Protein AF-0000000077901972 (afdb_homodimer)

Secondary structure (DSSP, 8-state):
-TTPPP-HHHHHHHHHH-SSHHHHHHHHHHHHHHTTPEE--TTSPP---TT-EEEEEETTTEEEEEE--SSS--EEEEEEEE---SEEEEEEEEE--SSEEEEEEEEES---GGGGSSS-EEEEEEEEEE-SSSEEEEEE--SSB-BB-PPPPGGG-TTHHHHBPP-TTTTT--EEEETT--HHHHHHHHHTS-GGGEEEEEEEEEE-PPPEEESTTS-EEEETTHHHHHHHHHHHHHHHT----STTEEEEEEEES-GGGTS-STTSTTSSHHHHHHHHHHHHHT--HHHHHHHHHT-EEEEE--EEPPPSS-GGGS-TTS---TTS-EEEE--TTSSS---HHHHHHHHHHHHHHT--EEEE---TTSPPP--HHHHHHTT----EEEEE-EEESTTSSSEEEEHHHHHHHHHHHHHHHTS-EEEEETTEEEE--/-TTPPP-HHHHHHHHHH-SSHHHHHHHHHHHHHHTTPEE--TTSPP---TT-EEEEEETTTEEEEEE--SSS--EEEEEEEE---SEEEEEEEEE--SSEEEEEEEEES---GGGGSSS-EEEEEEEEEE-SSSEEEEEE--SSB-BB-PPPPGGG-TTHHHHBPP-TTTTT--EEEETT--HHHHHHHHHTS-GGGEEEEEEEEEE-PPPEEESTTS-EEEETTHHHHHHHHHHHHHHHT----STTEEEEEEEES-GGGTS-STTSTTSSHHHHHHHHHHHHTT--HHHHHHHHHT-EEEEE--EEPPPSS-GGGS-TTS---TTS-EEEE--TTSSS---HHHHHHHHHHHHHHT--EEEE---TTSPPP--HHHHHHTT----EEEEE-EEESTTSSSEEEEHHHHHHHHHHHHHHHTS-EEEEETTEEEE--

pLDDT: mean 95.07, std 5.36, range [49.97, 98.94]

Foldseek 3Di:
DAPDADDVVVLLVLQLQLQALLSNLVSLVVVQVVLPADEDEPPDDDDDAAQHKYKYDDPSRKIKIKTHFQDAAQAEEEEEAARHAKFWWFPAQADDDPWFTWTFTDTAFDFPQCLQAPAFKWKWFWFFFQDPVGTDIFTFTDLGRQKGQYADDCVVPVCPVPDDDDDCRPRRTITRGTPPDTRLCVRCVRRVHHSVRGPDITMTMAGNDGKDQDDPVSFKIKGFCVWPSLQLVLLSLLQSNFPSPPRNYMYMYIHAYRVSPPQPDCRGLLHCVVVSVLVSSCVSVVHDPVSVLSRQAQYEYEQEGADAAQDPVCNVQADPVFGHHFLQFKEFEDDPVPLFLDDPVNVVVLCVLLVVLVTGYGYGDGDPVDDDDHTSVVSNVVNGRHRYTYMYAHWPSGNRSMTMGGSNHSSSSSSSSNSSSHWRWGDPDPPDIDIRD/DAPDADDLVVLLVLQLQLQFLLSNLVSLVVVLVVLPADEDEPPDDDDDAAQHKYKYDDPSRKIKIKTHFNDAAQAEEEEEAARHAKFWWFPAQADDDPWFTWTFTDTAFDFPQCLQAPAFKWKWFWFFFQDPVGTDIFTFTDLDRQKHQYADDCVVPVCPVPDDDDDSRPRRTITRGTPPDTRLCVRCVRRVHHSVRGPDITMTMAGNDGKDQDDPVSFKIKGFCVWPSLQLVLLSLLQSNFPSPPRNYMYMYIHAYRVSPPQPDCRGLLHCVVVSVLVSSCVSVVDDPVSVLSRQAQYEYEQEGADAAQDPVCNVFADPVFGHHFLQFKEFEDDPVPLFLDDPVNVVVLCVLLVVLVTGYGYGDGDPVDDDDHTSVVSNVVNGRHRYTYMYAHWPSGNRSMTMGGSNHSSSSSSSSNSSSHWRWGDPDPPDIDIRD

Radius of gyration: 31.45 Å; Cα contacts (8 Å, |Δi|>4): 2232; chains: 2; bounding box: 67×102×66 Å

InterPro domains:
  IPR001948 Peptidase M18 [PF02127] (14-421)
  IPR001948 Peptidase M18 [PR00932] (76-92)
  IPR001948 Peptidase M18 [PR00932] (108-128)
  IPR001948 Peptidase M18 [PR00932] (143-160)
  IPR001948 Peptidase M18 [PR00932] (256-274)
  IPR001948 Peptidase M18 [PR00932] (299-315)
  IPR001948 Peptidase M18 [PR00932] (388-403)
  IPR001948 Peptidase M18 [PTHR28570] (7-422)
  IPR023358 Peptidase M18, domain 2 [G3DSA:2.30.250.10] (86-209)

Structure (mmCIF, N/CA/C/O backbone):
data_AF-0000000077901972-model_v1
#
loop_
_entity.id
_entity.type
_entity.pdbx_description
1 polymer 'M18 family aminopeptidase'
#
loop_
_atom_site.group_PDB
_atom_site.id
_atom_site.type_symbol
_atom_site.label_atom_id
_atom_site.label_alt_id
_atom_site.label_comp_id
_atom_site.label_asym_id
_atom_site.label_entity_id
_atom_site.label_seq_id
_atom_site.pdbx_PDB_ins_code
_atom_site.Cartn_x
_atom_site.Cartn_y
_atom_site.Cartn_z
_atom_site.occupancy
_atom_site.B_iso_or_equiv
_atom_site.auth_seq_id
_atom_site.auth_comp_id
_atom_site.auth_asym_id
_atom_site.auth_atom_id
_atom_site.pdbx_PDB_model_num
ATOM 1 N N . MET A 1 1 ? -3.998 32.781 -6.152 1 49.97 1 MET A N 1
ATOM 2 C CA . MET A 1 1 ? -4.93 31.891 -5.484 1 49.97 1 MET A CA 1
ATOM 3 C C . MET A 1 1 ? -6.074 32.656 -4.844 1 49.97 1 MET A C 1
ATOM 5 O O . MET A 1 1 ? -6.977 32.062 -4.246 1 49.97 1 MET A O 1
ATOM 9 N N . LYS A 1 2 ? -5.918 34 -4.82 1 62.91 2 LYS A N 1
ATOM 10 C CA . LYS A 1 2 ? -7.016 34.781 -4.301 1 62.91 2 LYS A CA 1
ATOM 11 C C . LYS A 1 2 ? -8.273 34.625 -5.141 1 62.91 2 LYS A C 1
ATOM 13 O O . LYS A 1 2 ? -8.203 34.531 -6.367 1 62.91 2 LYS A O 1
ATOM 18 N N . ASN A 1 3 ? -9.344 34.344 -4.488 1 68 3 ASN A N 1
ATOM 19 C CA . ASN A 1 3 ? -10.703 34.156 -4.996 1 68 3 ASN A CA 1
ATOM 20 C C . ASN A 1 3 ? -10.836 32.844 -5.766 1 68 3 ASN A C 1
ATOM 22 O O . ASN A 1 3 ? -11.742 32.688 -6.586 1 68 3 ASN A O 1
ATOM 26 N N . ALA A 1 4 ? -9.82 31.984 -5.598 1 76 4 ALA A N 1
ATOM 27 C CA . ALA A 1 4 ? -9.945 30.719 -6.297 1 76 4 ALA A CA 1
ATOM 28 C C . ALA A 1 4 ? -10.719 29.703 -5.461 1 76 4 ALA A C 1
ATOM 30 O O . ALA A 1 4 ? -10.711 29.766 -4.23 1 76 4 ALA A O 1
ATOM 31 N N . ALA A 1 5 ? -11.5 28.891 -6.129 1 90.94 5 ALA A N 1
ATOM 32 C CA . ALA A 1 5 ? -12.203 27.797 -5.457 1 90.94 5 ALA A CA 1
ATOM 33 C C . ALA A 1 5 ? -11.219 26.734 -4.98 1 90.94 5 ALA A C 1
ATOM 35 O O . ALA A 1 5 ? -10.234 26.438 -5.668 1 90.94 5 ALA A O 1
ATOM 36 N N . PHE A 1 6 ? -11.391 26.328 -3.715 1 96.38 6 PHE A N 1
ATOM 37 C CA . PHE A 1 6 ? -10.57 25.25 -3.176 1 96.38 6 PHE A CA 1
ATOM 38 C C . PHE A 1 6 ? -10.656 24 -4.051 1 96.38 6 PHE A C 1
ATOM 40 O O . PHE A 1 6 ? -11.742 23.641 -4.516 1 96.38 6 PHE A O 1
ATOM 47 N N . SER A 1 7 ? -9.516 23.406 -4.305 1 97.25 7 SER A N 1
ATOM 48 C CA . SER A 1 7 ? -9.445 22.188 -5.113 1 97.25 7 SER A CA 1
ATOM 49 C C . SER A 1 7 ? -8.781 21.047 -4.34 1 97.25 7 SER A C 1
ATOM 51 O O . SER A 1 7 ? -7.629 21.172 -3.912 1 97.25 7 SER A O 1
ATOM 53 N N . ILE A 1 8 ? -9.508 19.922 -4.219 1 97.94 8 ILE A N 1
ATOM 54 C CA . ILE A 1 8 ? -8.961 18.75 -3.539 1 97.94 8 ILE A CA 1
ATOM 55 C C . ILE A 1 8 ? -7.75 18.234 -4.312 1 97.94 8 ILE A C 1
ATOM 57 O O . ILE A 1 8 ? -6.809 17.703 -3.717 1 97.94 8 ILE A O 1
ATOM 61 N N . GLU A 1 9 ? -7.719 18.438 -5.586 1 97.88 9 GLU A N 1
ATOM 62 C CA . GLU A 1 9 ? -6.613 17.984 -6.434 1 97.88 9 GLU A CA 1
ATOM 63 C C . GLU A 1 9 ? -5.328 18.75 -6.105 1 97.88 9 GLU A C 1
ATOM 65 O O . GLU A 1 9 ? -4.234 18.188 -6.195 1 97.88 9 GLU A O 1
ATOM 70 N N . GLU A 1 10 ? -5.48 20 -5.758 1 98.25 10 GLU A N 1
ATOM 71 C CA . GLU A 1 10 ? -4.301 20.766 -5.371 1 98.25 10 GLU A CA 1
ATOM 72 C C . GLU A 1 10 ? -3.754 20.297 -4.027 1 98.25 10 GLU A C 1
ATOM 74 O O . GLU A 1 10 ? -2.543 20.328 -3.801 1 98.25 10 GLU A O 1
ATOM 79 N N . LEU A 1 11 ? -4.645 19.953 -3.127 1 98.69 11 LEU A N 1
ATOM 80 C CA . LEU A 1 11 ? -4.188 19.297 -1.899 1 98.69 11 LEU A CA 1
ATOM 81 C C . LEU A 1 11 ? -3.42 18.016 -2.211 1 98.69 11 LEU A C 1
ATOM 83 O O . LEU A 1 11 ? -2.367 17.766 -1.623 1 98.69 11 LEU A O 1
ATOM 87 N N . PHE A 1 12 ? -3.943 17.203 -3.16 1 98.81 12 PHE A N 1
ATOM 88 C CA . PHE A 1 12 ? -3.268 15.969 -3.551 1 98.81 12 PHE A CA 1
ATOM 89 C C . PHE A 1 12 ? -1.864 16.266 -4.066 1 98.81 12 PHE A C 1
ATOM 91 O O . PHE A 1 12 ? -0.913 15.555 -3.725 1 98.81 12 PHE A O 1
ATOM 98 N N . ARG A 1 13 ? -1.773 17.297 -4.863 1 98.56 13 ARG A N 1
ATOM 99 C CA . ARG A 1 13 ? -0.466 17.672 -5.391 1 98.56 13 ARG A CA 1
ATOM 100 C C . ARG A 1 13 ? 0.494 18.031 -4.262 1 98.56 13 ARG A C 1
ATOM 102 O O . ARG A 1 13 ? 1.675 17.688 -4.305 1 98.56 13 ARG A O 1
ATOM 109 N N . PHE A 1 14 ? 0.046 18.766 -3.291 1 98.81 14 PHE A N 1
ATOM 110 C CA . PHE A 1 14 ? 0.865 19.156 -2.146 1 98.81 14 PHE A CA 1
ATOM 111 C C . PHE A 1 14 ? 1.291 17.922 -1.35 1 98.81 14 PHE A C 1
ATOM 113 O O . PHE A 1 14 ? 2.451 17.812 -0.946 1 98.81 14 PHE A O 1
ATOM 120 N N . LEU A 1 15 ? 0.346 17 -1.107 1 98.81 15 LEU A N 1
ATOM 121 C CA . LEU A 1 15 ? 0.631 15.75 -0.397 1 98.81 15 LEU A CA 1
ATOM 122 C C . LEU A 1 15 ? 1.659 14.922 -1.152 1 98.81 15 LEU A C 1
ATOM 124 O O . LEU A 1 15 ? 2.58 14.359 -0.548 1 98.81 15 LEU A O 1
ATOM 128 N N . ASP A 1 16 ? 1.532 14.852 -2.453 1 98.62 16 ASP A N 1
ATOM 129 C CA . ASP A 1 16 ? 2.434 14.07 -3.291 1 98.62 16 ASP A CA 1
ATOM 130 C C . ASP A 1 16 ? 3.828 14.688 -3.326 1 98.62 16 ASP A C 1
ATOM 132 O O . ASP A 1 16 ? 4.824 13.977 -3.475 1 98.62 16 ASP A O 1
ATOM 136 N N . ALA A 1 17 ? 3.857 16 -3.182 1 98.56 17 ALA A N 1
ATOM 137 C CA . ALA A 1 17 ? 5.137 16.703 -3.205 1 98.56 17 ALA A CA 1
ATOM 138 C C . ALA A 1 17 ? 5.832 16.625 -1.85 1 98.56 17 ALA A C 1
ATOM 140 O O . ALA A 1 17 ? 7.062 16.625 -1.775 1 98.56 17 ALA A O 1
ATOM 141 N N . GLY A 1 18 ? 5.074 16.578 -0.768 1 98.56 18 GLY A N 1
ATOM 142 C CA . GLY A 1 18 ? 5.605 16.641 0.584 1 98.56 18 GLY A CA 1
ATOM 143 C C . GLY A 1 18 ? 6.055 15.297 1.115 1 98.56 18 GLY A C 1
ATOM 144 O O . GLY A 1 18 ? 5.598 14.859 2.174 1 98.56 18 GLY A O 1
ATOM 145 N N . VAL A 1 19 ? 7.078 14.68 0.467 1 98.5 19 VAL A N 1
ATOM 146 C CA . VAL A 1 19 ? 7.492 13.312 0.76 1 98.5 19 VAL A CA 1
ATOM 147 C C . VAL A 1 19 ? 8.508 13.312 1.899 1 98.5 19 VAL A C 1
ATOM 149 O O . VAL A 1 19 ? 8.852 12.258 2.434 1 98.5 19 VAL A O 1
ATOM 152 N N . SER A 1 20 ? 8.969 14.398 2.303 1 98.62 20 SER A N 1
ATOM 153 C CA . SER A 1 20 ? 9.766 14.664 3.498 1 98.62 20 SER A CA 1
ATOM 154 C C . SER A 1 20 ? 9.539 16.078 4.012 1 98.62 20 SER A C 1
ATOM 156 O O . SER A 1 20 ? 8.969 16.922 3.307 1 98.62 20 SER A O 1
ATOM 158 N N . ALA A 1 21 ? 9.992 16.344 5.258 1 98.75 21 ALA A N 1
ATOM 159 C CA . ALA A 1 21 ? 9.82 17.688 5.809 1 98.75 21 ALA A CA 1
ATOM 160 C C . ALA A 1 21 ? 10.5 18.719 4.926 1 98.75 21 ALA A C 1
ATOM 162 O O . ALA A 1 21 ? 10.008 19.844 4.797 1 98.75 21 ALA A O 1
ATOM 163 N N . PHE A 1 22 ? 11.609 18.344 4.273 1 98.81 22 PHE A N 1
ATOM 164 C CA . PHE A 1 22 ? 12.336 19.25 3.387 1 98.81 22 PHE A CA 1
ATOM 165 C C . PHE A 1 22 ? 11.539 19.516 2.115 1 98.81 22 PHE A C 1
ATOM 167 O O . PHE A 1 22 ? 11.461 20.656 1.653 1 98.81 22 PHE A O 1
ATOM 174 N N . HIS A 1 23 ? 10.969 18.453 1.619 1 98.88 23 HIS A N 1
ATOM 175 C CA . HIS A 1 23 ? 10.156 18.578 0.418 1 98.88 23 HIS A CA 1
ATOM 176 C C . HIS A 1 23 ? 8.883 19.375 0.704 1 98.88 23 HIS A C 1
ATOM 178 O O . HIS A 1 23 ? 8.438 20.172 -0.129 1 98.88 23 HIS A O 1
ATOM 184 N N . SER A 1 24 ? 8.258 19.156 1.85 1 98.81 24 SER A N 1
ATOM 185 C CA . SER A 1 24 ? 7.066 19.906 2.24 1 98.81 24 SER A CA 1
ATOM 186 C C . SER A 1 24 ? 7.352 21.391 2.309 1 98.81 24 SER A C 1
ATOM 188 O O . SER A 1 24 ? 6.551 22.203 1.841 1 98.81 24 SER A O 1
ATOM 190 N N . THR A 1 25 ? 8.453 21.719 2.914 1 98.88 25 THR A N 1
ATOM 191 C CA . THR A 1 25 ? 8.852 23.109 3.045 1 98.88 25 THR A CA 1
ATOM 192 C C . THR A 1 25 ? 9.133 23.719 1.675 1 98.88 25 THR A C 1
ATOM 194 O O . THR A 1 25 ? 8.734 24.844 1.399 1 98.88 25 THR A O 1
ATOM 197 N N . ALA A 1 26 ? 9.844 22.953 0.818 1 98.88 26 ALA A N 1
ATOM 198 C CA . ALA A 1 26 ? 10.109 23.422 -0.54 1 98.88 26 ALA A CA 1
ATOM 199 C C . ALA A 1 26 ? 8.812 23.672 -1.301 1 98.88 26 ALA A C 1
ATOM 201 O O . ALA A 1 26 ? 8.68 24.656 -2.021 1 98.88 26 ALA A O 1
ATOM 202 N N . ALA A 1 27 ? 7.859 22.766 -1.126 1 98.88 27 ALA A N 1
ATOM 203 C CA . ALA A 1 27 ? 6.57 22.891 -1.8 1 98.88 27 ALA A CA 1
ATOM 204 C C . ALA A 1 27 ? 5.82 24.141 -1.314 1 98.88 27 ALA A C 1
ATOM 206 O O . ALA A 1 27 ? 5.27 24.891 -2.119 1 98.88 27 ALA A O 1
ATOM 207 N N . ALA A 1 28 ? 5.781 24.328 -0.054 1 98.88 28 ALA A N 1
ATOM 208 C CA . ALA A 1 28 ? 5.125 25.516 0.515 1 98.88 28 ALA A CA 1
ATOM 209 C C . ALA A 1 28 ? 5.797 26.797 0.047 1 98.88 28 ALA A C 1
ATOM 211 O O . ALA A 1 28 ? 5.117 27.766 -0.312 1 98.88 28 ALA A O 1
ATOM 212 N N . SER A 1 29 ? 7.113 26.812 0.072 1 98.88 29 SER A N 1
ATOM 213 C CA . SER A 1 29 ? 7.867 27.984 -0.377 1 98.88 29 SER A CA 1
ATOM 214 C C . SER A 1 29 ? 7.555 28.312 -1.831 1 98.88 29 SER A C 1
ATOM 216 O O . SER A 1 29 ? 7.406 29.484 -2.186 1 98.88 29 SER A O 1
ATOM 218 N N . ALA A 1 30 ? 7.477 27.266 -2.65 1 98.81 30 ALA A N 1
ATOM 219 C CA . ALA A 1 30 ? 7.16 27.484 -4.062 1 98.81 30 ALA A CA 1
ATOM 220 C C . ALA A 1 30 ? 5.793 28.141 -4.223 1 98.81 30 ALA A C 1
ATOM 222 O O . ALA A 1 30 ? 5.613 29.016 -5.07 1 98.81 30 ALA A O 1
ATOM 223 N N . ILE A 1 31 ? 4.836 27.688 -3.465 1 98.62 31 ILE A N 1
ATOM 224 C CA . ILE A 1 31 ? 3.498 28.266 -3.504 1 98.62 31 ILE A CA 1
ATOM 225 C C . ILE A 1 31 ? 3.559 29.734 -3.076 1 98.62 31 ILE A C 1
ATOM 227 O O . ILE A 1 31 ? 2.965 30.609 -3.723 1 98.62 31 ILE A O 1
ATOM 231 N N . LEU A 1 32 ? 4.277 30.031 -1.996 1 98.81 32 LEU A N 1
ATOM 232 C CA . LEU A 1 32 ? 4.43 31.391 -1.491 1 98.81 32 LEU A CA 1
ATOM 233 C C . LEU A 1 32 ? 5.066 32.312 -2.543 1 98.81 32 LEU A C 1
ATOM 235 O O . LEU A 1 32 ? 4.594 33.406 -2.781 1 98.81 32 LEU A O 1
ATOM 239 N N . GLU A 1 33 ? 6.098 31.812 -3.176 1 98.75 33 GLU A N 1
ATOM 240 C CA . GLU A 1 33 ? 6.781 32.594 -4.203 1 98.75 33 GLU A CA 1
ATOM 241 C C . GLU A 1 33 ? 5.863 32.875 -5.387 1 98.75 33 GLU A C 1
ATOM 243 O O . GLU A 1 33 ? 5.859 33.969 -5.93 1 98.75 33 GLU A O 1
ATOM 248 N N . ALA A 1 34 ? 5.121 31.875 -5.758 1 98.12 34 ALA A N 1
ATOM 249 C CA . ALA A 1 34 ? 4.168 32.062 -6.852 1 98.12 34 ALA A CA 1
ATOM 250 C C . ALA A 1 34 ? 3.129 33.125 -6.508 1 98.12 34 ALA A C 1
ATOM 252 O O . ALA A 1 34 ? 2.58 33.781 -7.398 1 98.12 34 ALA A O 1
ATOM 253 N N . GLU A 1 35 ? 2.895 33.344 -5.219 1 97.44 35 GLU A N 1
ATOM 254 C CA . GLU A 1 35 ? 1.911 34.312 -4.75 1 97.44 35 GLU A CA 1
ATOM 255 C C . GLU A 1 35 ? 2.572 35.656 -4.402 1 97.44 35 GLU A C 1
ATOM 257 O O . GLU A 1 35 ? 1.939 36.531 -3.811 1 97.44 35 GLU A O 1
ATOM 262 N N . GLY A 1 36 ? 3.881 35.781 -4.672 1 97.94 36 GLY A N 1
ATOM 263 C CA . GLY A 1 36 ? 4.559 37.094 -4.582 1 97.94 36 GLY A CA 1
ATOM 264 C C . GLY A 1 36 ? 5.254 37.281 -3.25 1 97.94 36 GLY A C 1
ATOM 265 O O . GLY A 1 36 ? 5.691 38.406 -2.947 1 97.94 36 GLY A O 1
ATOM 266 N N . TYR A 1 37 ? 5.348 36.344 -2.404 1 98.69 37 TYR A N 1
ATOM 267 C CA . TYR A 1 37 ? 6.082 36.469 -1.153 1 98.69 37 TYR A CA 1
ATOM 268 C C . TYR A 1 37 ? 7.586 36.469 -1.404 1 98.69 37 TYR A C 1
ATOM 270 O O . TYR A 1 37 ? 8.094 35.688 -2.223 1 98.69 37 TYR A O 1
ATOM 278 N N . VAL A 1 38 ? 8.266 37.344 -0.664 1 98.62 38 VAL A N 1
ATOM 279 C CA . VAL A 1 38 ? 9.703 37.5 -0.827 1 98.62 38 VAL A CA 1
ATOM 280 C C . VAL A 1 38 ? 10.445 36.781 0.302 1 98.62 38 VAL A C 1
ATOM 282 O O . VAL A 1 38 ? 10.102 36.938 1.477 1 98.62 38 VAL A O 1
ATOM 285 N N . ASN A 1 39 ? 11.438 36 -0.035 1 98.62 39 ASN A N 1
ATOM 286 C CA . ASN A 1 39 ? 12.25 35.281 0.955 1 98.62 39 ASN A CA 1
ATOM 287 C C . ASN A 1 39 ? 13.133 36.25 1.74 1 98.62 39 ASN A C 1
ATOM 289 O O . ASN A 1 39 ? 13.891 37.031 1.152 1 98.62 39 ASN A O 1
ATOM 293 N N . CYS A 1 40 ? 13.023 36.219 3.023 1 98.5 40 CYS A N 1
ATOM 294 C CA . CYS A 1 40 ? 13.844 37 3.959 1 98.5 40 CYS A CA 1
ATOM 295 C C . CYS A 1 40 ? 14.695 36.062 4.816 1 98.5 40 CYS A C 1
ATOM 297 O O . CYS A 1 40 ? 14.305 35.688 5.93 1 98.5 40 CYS A O 1
ATOM 299 N N . PRO A 1 41 ? 15.922 35.75 4.359 1 97.75 41 PRO A N 1
ATOM 300 C CA . PRO A 1 41 ? 16.781 34.875 5.164 1 97.75 41 PRO A CA 1
ATOM 301 C C . PRO A 1 41 ? 17.016 35.438 6.57 1 97.75 41 PRO A C 1
ATOM 303 O O . PRO A 1 41 ? 17.219 36.625 6.746 1 97.75 41 PRO A O 1
ATOM 306 N N . GLU A 1 42 ? 17.016 34.531 7.559 1 96.69 42 GLU A N 1
ATOM 307 C CA . GLU A 1 42 ? 17.125 34.969 8.953 1 96.69 42 GLU A CA 1
ATOM 308 C C . GLU A 1 42 ? 18.453 35.688 9.203 1 96.69 42 GLU A C 1
ATOM 310 O O . GLU A 1 42 ? 18.578 36.469 10.125 1 96.69 42 GLU A O 1
ATOM 315 N N . SER A 1 43 ? 19.422 35.406 8.391 1 96.5 43 SER A N 1
ATOM 316 C CA . SER A 1 43 ? 20.75 35.969 8.594 1 96.5 43 SER A CA 1
ATOM 317 C C . SER A 1 43 ? 20.859 37.375 7.988 1 96.5 43 SER A C 1
ATOM 319 O O . SER A 1 43 ? 21.812 38.094 8.273 1 96.5 43 SER A O 1
ATOM 321 N N . ALA A 1 44 ? 19.984 37.75 7.246 1 97.56 44 ALA A N 1
ATOM 322 C CA . ALA A 1 44 ? 20.047 39.031 6.543 1 97.56 44 ALA A CA 1
ATOM 323 C C . ALA A 1 44 ? 19.281 40.125 7.297 1 97.56 44 ALA A C 1
ATOM 325 O O . ALA A 1 44 ? 18.406 39.812 8.109 1 97.56 44 ALA A O 1
ATOM 326 N N . ALA A 1 45 ? 19.656 41.375 6.977 1 97.69 45 ALA A N 1
ATOM 327 C CA . ALA A 1 45 ? 18.781 42.5 7.352 1 97.69 45 ALA A CA 1
ATOM 328 C C . ALA A 1 45 ? 17.531 42.531 6.48 1 97.69 45 ALA A C 1
ATOM 330 O O . ALA A 1 45 ? 17.609 42.281 5.27 1 97.69 45 ALA A O 1
ATOM 331 N N . TRP A 1 46 ? 16.438 42.781 7.152 1 98 46 TRP A N 1
ATOM 332 C CA . TRP A 1 46 ? 15.172 42.781 6.41 1 98 46 TRP A CA 1
ATOM 333 C C . TRP A 1 46 ? 14.719 44.188 6.09 1 98 46 TRP A C 1
ATOM 335 O O . TRP A 1 46 ? 14.891 45.094 6.906 1 98 46 TRP A O 1
ATOM 345 N N . GLU A 1 47 ? 14.305 44.438 4.875 1 96.75 47 GLU A N 1
ATOM 346 C CA . GLU A 1 47 ? 13.57 45.625 4.48 1 96.75 47 GLU A CA 1
ATOM 347 C C . GLU A 1 47 ? 12.078 45.312 4.316 1 96.75 47 GLU A C 1
ATOM 349 O O . GLU A 1 47 ? 11.648 44.844 3.26 1 96.75 47 GLU A O 1
ATOM 354 N N . LEU A 1 48 ? 11.375 45.719 5.328 1 98.12 48 LEU A N 1
ATOM 355 C CA . LEU A 1 48 ? 9.961 45.375 5.359 1 98.12 48 LEU A CA 1
ATOM 356 C C . LEU A 1 48 ? 9.086 46.594 5.082 1 98.12 48 LEU A C 1
ATOM 358 O O . LEU A 1 48 ? 9.273 47.656 5.688 1 98.12 48 LEU A O 1
ATOM 362 N N . ALA A 1 49 ? 8.172 46.469 4.125 1 97.38 49 ALA A N 1
ATOM 363 C CA . ALA A 1 49 ? 7.273 47.562 3.76 1 97.38 49 ALA A CA 1
ATOM 364 C C . ALA A 1 49 ? 5.859 47.281 4.266 1 97.38 49 ALA A C 1
ATOM 366 O O . ALA A 1 49 ? 5.434 46.125 4.367 1 97.38 49 ALA A O 1
ATOM 367 N N . PRO A 1 50 ? 5.109 48.406 4.566 1 96.38 50 PRO A N 1
ATOM 368 C CA . PRO A 1 50 ? 3.695 48.188 4.902 1 96.38 50 PRO A CA 1
ATOM 369 C C . PRO A 1 50 ? 2.941 47.406 3.844 1 96.38 50 PRO A C 1
ATOM 371 O O . PRO A 1 50 ? 3.035 47.688 2.65 1 96.38 50 PRO A O 1
ATOM 374 N N . GLY A 1 51 ? 2.281 46.375 4.277 1 96.56 51 GLY A N 1
ATOM 375 C CA . GLY A 1 51 ? 1.51 45.531 3.361 1 96.56 51 GLY A CA 1
ATOM 376 C C . GLY A 1 51 ? 2.357 44.531 2.607 1 96.56 51 GLY A C 1
ATOM 377 O O . GLY A 1 51 ? 1.832 43.719 1.848 1 96.56 51 GLY A O 1
ATOM 378 N N . GLY A 1 52 ? 3.629 44.562 2.848 1 97.56 52 GLY A N 1
ATOM 379 C CA . GLY A 1 52 ? 4.535 43.656 2.16 1 97.56 52 GLY A CA 1
ATOM 380 C C . GLY A 1 52 ? 4.336 42.188 2.547 1 97.56 52 GLY A C 1
ATOM 381 O O . GLY A 1 52 ? 3.828 41.906 3.631 1 97.56 52 GLY A O 1
ATOM 382 N N . LYS A 1 53 ? 4.664 41.25 1.65 1 98.31 53 LYS A N 1
ATOM 383 C CA . LYS A 1 53 ? 4.543 39.812 1.817 1 98.31 53 LYS A CA 1
ATOM 384 C C . LYS A 1 53 ? 5.918 39.156 1.873 1 98.31 53 LYS A C 1
ATOM 386 O O . LYS A 1 53 ? 6.695 39.25 0.919 1 98.31 53 LYS A O 1
ATOM 391 N N . TYR A 1 54 ? 6.172 38.438 2.965 1 98.88 54 TYR A N 1
ATOM 392 C CA . TYR A 1 54 ? 7.508 37.875 3.174 1 98.88 54 TYR A CA 1
ATOM 393 C C . TYR A 1 54 ? 7.434 36.469 3.756 1 98.88 54 TYR A C 1
ATOM 395 O O . TYR A 1 54 ? 6.387 36.062 4.258 1 98.88 54 TYR A O 1
ATOM 403 N N . TYR A 1 55 ? 8.555 35.688 3.607 1 98.88 55 TYR A N 1
ATOM 404 C CA . TYR A 1 55 ? 8.688 34.406 4.316 1 98.88 55 TYR A CA 1
ATOM 405 C C . TYR A 1 55 ? 10.156 34.125 4.621 1 98.88 55 TYR A C 1
ATOM 407 O O . TYR A 1 55 ? 11.055 34.75 4.055 1 98.88 55 TYR A O 1
ATOM 415 N N . THR A 1 56 ? 10.367 33.25 5.547 1 98.81 56 THR A N 1
ATOM 416 C CA . THR A 1 56 ? 11.688 32.75 5.859 1 98.81 56 THR A CA 1
ATOM 417 C C . THR A 1 56 ? 11.633 31.25 6.18 1 98.81 56 THR A C 1
ATOM 419 O O . THR A 1 56 ? 10.547 30.688 6.375 1 98.81 56 THR A O 1
ATOM 422 N N . THR A 1 57 ? 12.75 30.578 6.02 1 98.62 57 THR A N 1
ATOM 423 C CA . THR A 1 57 ? 12.852 29.156 6.352 1 98.62 57 THR A CA 1
ATOM 424 C C . THR A 1 57 ? 13.938 28.922 7.398 1 98.62 57 THR A C 1
ATOM 426 O O . THR A 1 57 ? 14.828 29.766 7.57 1 98.62 57 THR A O 1
ATOM 429 N N . ARG A 1 58 ? 13.805 27.922 8.156 1 98.25 58 ARG A N 1
ATOM 430 C CA . ARG A 1 58 ? 14.812 27.453 9.102 1 98.25 58 ARG A CA 1
ATOM 431 C C . ARG A 1 58 ? 15.094 25.969 8.906 1 98.25 58 ARG A C 1
ATOM 433 O O . ARG A 1 58 ? 14.172 25.156 8.875 1 98.25 58 ARG A O 1
ATOM 440 N N . ASN A 1 59 ? 16.344 25.562 8.742 1 97.44 59 ASN A N 1
ATOM 441 C CA . ASN A 1 59 ? 16.844 24.203 8.523 1 97.44 59 ASN A CA 1
ATOM 442 C C . ASN A 1 59 ? 16.312 23.625 7.211 1 97.44 59 ASN A C 1
ATOM 444 O O . ASN A 1 59 ? 16.438 22.422 6.965 1 97.44 59 ASN A O 1
ATOM 448 N N . GLY A 1 60 ? 15.641 24.359 6.441 1 97.75 60 GLY A N 1
ATOM 449 C CA . GLY A 1 60 ? 15.031 23.875 5.219 1 97.75 60 GLY A CA 1
ATOM 450 C C . GLY A 1 60 ? 13.844 22.969 5.465 1 97.75 60 GLY A C 1
ATOM 451 O O . GLY A 1 60 ? 13.281 22.406 4.527 1 97.75 60 GLY A O 1
ATOM 452 N N . SER A 1 61 ? 13.422 22.828 6.734 1 98.69 61 SER A N 1
ATOM 453 C CA . SER A 1 61 ? 12.352 21.891 7.082 1 98.69 61 SER A CA 1
ATOM 454 C C . SER A 1 61 ? 11.203 22.609 7.785 1 98.69 61 SER A C 1
ATOM 456 O O . SER A 1 61 ? 10.18 21.984 8.094 1 98.69 61 SER A O 1
ATOM 458 N N . ALA A 1 62 ? 11.32 23.891 8.062 1 98.75 62 ALA A N 1
ATOM 459 C CA . ALA A 1 62 ? 10.273 24.766 8.586 1 98.75 62 ALA A CA 1
ATOM 460 C C . ALA A 1 62 ? 10.164 26.047 7.77 1 98.75 62 ALA A C 1
ATOM 462 O O . ALA A 1 62 ? 11.148 26.516 7.191 1 98.75 62 ALA A O 1
ATOM 463 N N . VAL A 1 63 ? 8.961 26.578 7.711 1 98.88 63 VAL A N 1
ATOM 464 C CA . VAL A 1 63 ? 8.742 27.797 6.941 1 98.88 63 VAL A CA 1
ATOM 465 C C . VAL A 1 63 ? 7.719 28.688 7.656 1 98.88 63 VAL A C 1
ATOM 467 O O . VAL A 1 63 ? 6.742 28.188 8.211 1 98.88 63 VAL A O 1
ATOM 470 N N . LEU A 1 64 ? 7.988 29.969 7.773 1 98.88 64 LEU A N 1
ATOM 471 C CA . LEU A 1 64 ? 7.098 30.984 8.328 1 98.88 64 LEU A CA 1
ATOM 472 C C . LEU A 1 64 ? 6.887 32.125 7.336 1 98.88 64 LEU A C 1
ATOM 474 O O . LEU A 1 64 ? 7.852 32.688 6.816 1 98.88 64 LEU A O 1
ATOM 478 N N . ALA A 1 65 ? 5.664 32.406 7.012 1 98.94 65 ALA A N 1
ATOM 479 C CA . ALA A 1 65 ? 5.293 33.5 6.117 1 98.94 65 ALA A CA 1
ATOM 480 C C . ALA A 1 65 ? 4.473 34.562 6.852 1 98.94 65 ALA A C 1
ATOM 482 O O . ALA A 1 65 ? 3.766 34.25 7.812 1 98.94 65 ALA A O 1
ATOM 483 N N . TRP A 1 66 ? 4.605 35.844 6.375 1 98.69 66 TRP A N 1
ATOM 484 C CA . TRP A 1 66 ? 3.822 36.906 7.004 1 98.69 66 TRP A CA 1
ATOM 485 C C . TRP A 1 66 ? 3.51 38.031 6.012 1 98.69 66 TRP A C 1
ATOM 487 O O . TRP A 1 66 ? 4.199 38.188 5 1 98.69 66 TRP A O 1
ATOM 497 N N . ARG A 1 67 ? 2.414 38.656 6.266 1 98 67 ARG A N 1
ATOM 498 C CA . ARG A 1 67 ? 2.043 39.906 5.641 1 98 67 ARG A CA 1
ATOM 499 C C . ARG A 1 67 ? 2.104 41.062 6.641 1 98 67 ARG A C 1
ATOM 501 O O . ARG A 1 67 ? 1.513 41 7.719 1 98 67 ARG A O 1
ATOM 508 N N . MET A 1 68 ? 2.809 42.188 6.262 1 97.88 68 MET A N 1
ATOM 509 C CA . MET A 1 68 ? 2.973 43.344 7.125 1 97.88 68 MET A CA 1
ATOM 510 C C . MET A 1 68 ? 1.659 44.094 7.262 1 97.88 68 MET A C 1
ATOM 512 O O . MET A 1 68 ? 0.909 44.25 6.297 1 97.88 68 MET A O 1
ATOM 516 N N . PRO A 1 69 ? 1.387 44.562 8.523 1 96.75 69 PRO A N 1
ATOM 517 C CA . PRO A 1 69 ? 0.292 45.562 8.609 1 96.75 69 PRO A CA 1
ATOM 518 C C . PRO A 1 69 ? 0.572 46.812 7.816 1 96.75 69 PRO A C 1
ATOM 520 O O . PRO A 1 69 ? 1.733 47.188 7.621 1 96.75 69 PRO A O 1
ATOM 523 N N . ARG A 1 70 ? -0.504 47.438 7.41 1 95.62 70 ARG A N 1
ATOM 524 C CA . ARG A 1 70 ? -0.375 48.688 6.652 1 95.62 70 ARG A CA 1
ATOM 525 C C . ARG A 1 70 ? -0.357 49.875 7.582 1 95.62 70 ARG A C 1
ATOM 527 O O . ARG A 1 70 ? 0.219 50.938 7.246 1 95.62 70 ARG A O 1
ATOM 534 N N . GLY A 1 71 ? -0.975 49.75 8.766 1 94.69 71 GLY A N 1
ATOM 535 C CA . GLY A 1 71 ? -1.059 50.812 9.742 1 94.69 71 GLY A CA 1
ATOM 536 C C . GLY A 1 71 ? -0.492 50.438 11.094 1 94.69 71 GLY A C 1
ATOM 537 O O . GLY A 1 71 ? 0.368 49.562 11.188 1 94.69 71 GLY A O 1
ATOM 538 N N . GLU A 1 72 ? -0.954 51.188 12.102 1 95.12 72 GLU A N 1
ATOM 539 C CA . GLU A 1 72 ? -0.506 50.906 13.461 1 95.12 72 GLU A CA 1
ATOM 540 C C . GLU A 1 72 ? -0.927 49.5 13.883 1 95.12 72 GLU A C 1
ATOM 542 O O . GLU A 1 72 ? -2.09 49.125 13.727 1 95.12 72 GLU A O 1
ATOM 547 N N . LEU A 1 73 ? 0.063 48.812 14.43 1 96.5 73 LEU A N 1
ATOM 548 C CA . LEU A 1 73 ? -0.176 47.406 14.781 1 96.5 73 LEU A CA 1
ATOM 549 C C . LEU A 1 73 ? -1.255 47.312 15.859 1 96.5 73 LEU A C 1
ATOM 551 O O . LEU A 1 73 ? -1.124 47.875 16.938 1 96.5 73 LEU A O 1
ATOM 555 N N . THR A 1 74 ? -2.318 46.531 15.555 1 95.44 74 THR A N 1
ATOM 556 C CA . THR A 1 74 ? -3.395 46.344 16.516 1 95.44 74 THR A CA 1
ATOM 557 C C . THR A 1 74 ? -3.486 44.875 16.938 1 95.44 74 THR A C 1
ATOM 559 O O . THR A 1 74 ? -4.098 44.562 17.953 1 95.44 74 THR A O 1
ATOM 562 N N . GLY A 1 75 ? -2.953 44 16.156 1 95.94 75 GLY A N 1
ATOM 563 C CA . GLY A 1 75 ? -3.021 42.562 16.469 1 95.94 75 GLY A CA 1
ATOM 564 C C . GLY A 1 75 ? -2.516 41.688 15.359 1 95.94 75 GLY A C 1
ATOM 565 O O . GLY A 1 75 ? -2.006 42.156 14.352 1 95.94 75 GLY A O 1
ATOM 566 N N . TRP A 1 76 ? -2.625 40.344 15.562 1 96.69 76 TRP A N 1
ATOM 567 C CA . TRP A 1 76 ? -2.131 39.344 14.609 1 96.69 76 TRP A CA 1
ATOM 568 C C . TRP A 1 76 ? -3.182 38.281 14.352 1 96.69 76 TRP A C 1
ATOM 570 O O . TRP A 1 76 ? -3.891 37.875 15.273 1 96.69 76 TRP A O 1
ATOM 580 N N . HIS A 1 77 ? -3.367 37.875 13.078 1 97.44 77 HIS A N 1
ATOM 581 C CA . HIS A 1 77 ? -3.857 36.531 12.742 1 97.44 77 HIS A CA 1
ATOM 582 C C . HIS A 1 77 ? -2.703 35.562 12.539 1 97.44 77 HIS A C 1
ATOM 584 O O . HIS A 1 77 ? -1.74 35.875 11.836 1 97.44 77 HIS A O 1
ATOM 590 N N . ALA A 1 78 ? -2.814 34.406 13.156 1 97.81 78 ALA A N 1
ATOM 591 C CA . ALA A 1 78 ? -1.738 33.438 12.977 1 97.81 78 ALA A CA 1
ATOM 592 C C . ALA A 1 78 ? -2.289 32 12.906 1 97.81 78 ALA A C 1
ATOM 594 O O . ALA A 1 78 ? -3.285 31.688 13.562 1 97.81 78 ALA A O 1
ATOM 595 N N . ALA A 1 79 ? -1.67 31.172 12.094 1 98.5 79 ALA A N 1
ATOM 596 C CA . ALA A 1 79 ? -1.956 29.734 12.031 1 98.5 79 ALA A CA 1
ATOM 597 C C . ALA A 1 79 ? -0.667 28.922 12.023 1 98.5 79 ALA A C 1
ATOM 599 O O . ALA A 1 79 ? 0.319 29.312 11.391 1 98.5 79 ALA A O 1
ATOM 600 N N . ALA A 1 80 ? -0.702 27.828 12.719 1 98.19 80 ALA A N 1
ATOM 601 C CA . ALA A 1 80 ? 0.472 26.969 12.844 1 98.19 80 ALA A CA 1
ATOM 602 C C . ALA A 1 80 ? 0.119 25.516 12.547 1 98.19 80 ALA A C 1
ATOM 604 O O . ALA A 1 80 ? -0.954 25.047 12.93 1 98.19 80 ALA A O 1
ATOM 605 N N . SER A 1 81 ? 0.961 24.812 11.844 1 98.25 81 SER A N 1
ATOM 606 C CA . SER A 1 81 ? 0.923 23.375 11.578 1 98.25 81 SER A CA 1
ATOM 607 C C . SER A 1 81 ? 2.324 22.766 11.57 1 98.25 81 SER A C 1
ATOM 609 O O . SER A 1 81 ? 3.254 23.344 12.141 1 98.25 81 SER A O 1
ATOM 611 N N . HIS A 1 82 ? 2.492 21.516 11.07 1 98.31 82 HIS A N 1
ATOM 612 C CA . HIS A 1 82 ? 3.846 20.969 11.039 1 98.31 82 HIS A CA 1
ATOM 613 C C . HIS A 1 82 ? 4.082 20.156 9.766 1 98.31 82 HIS A C 1
ATOM 615 O O . HIS A 1 82 ? 3.135 19.656 9.156 1 98.31 82 HIS A O 1
ATOM 621 N N . SER A 1 83 ? 5.371 20.016 9.43 1 98.5 83 SER A N 1
ATOM 622 C CA . SER A 1 83 ? 5.781 19.516 8.117 1 98.5 83 SER A CA 1
ATOM 623 C C . SER A 1 83 ? 6.141 18.047 8.172 1 98.5 83 SER A C 1
ATOM 625 O O . SER A 1 83 ? 6.223 17.375 7.141 1 98.5 83 SER A O 1
ATOM 627 N N . ASP A 1 84 ? 6.43 17.547 9.367 1 97.88 84 ASP A N 1
ATOM 628 C CA . ASP A 1 84 ? 6.992 16.203 9.492 1 97.88 84 ASP A CA 1
ATOM 629 C C . ASP A 1 84 ? 5.898 15.172 9.719 1 97.88 84 ASP A C 1
ATOM 631 O O . ASP A 1 84 ? 4.746 15.523 9.992 1 97.88 84 ASP A O 1
ATOM 635 N N . SER A 1 85 ? 6.164 13.945 9.484 1 97.88 85 SER A N 1
ATOM 636 C CA . SER A 1 85 ? 5.312 12.781 9.688 1 97.88 85 SER A CA 1
ATOM 637 C C . SER A 1 85 ? 6.125 11.578 10.148 1 97.88 85 SER A C 1
ATOM 639 O O . SER A 1 85 ? 7.328 11.492 9.883 1 97.88 85 SER A O 1
ATOM 641 N N . PRO A 1 86 ? 5.504 10.648 10.852 1 97.88 86 PRO A N 1
ATOM 642 C CA . PRO A 1 86 ? 6.223 9.422 11.211 1 97.88 86 PRO A CA 1
ATOM 643 C C . PRO A 1 86 ? 6.754 8.672 9.992 1 97.88 86 PRO A C 1
ATOM 645 O O . PRO A 1 86 ? 6.086 8.609 8.953 1 97.88 86 PRO A O 1
ATOM 648 N N . THR A 1 87 ? 7.969 8.156 10.117 1 98.12 87 THR A N 1
ATOM 649 C CA . THR A 1 87 ? 8.617 7.426 9.031 1 98.12 87 THR A CA 1
ATOM 650 C C . THR A 1 87 ? 9.891 6.742 9.531 1 98.12 87 THR A C 1
ATOM 652 O O . THR A 1 87 ? 10.031 6.473 10.719 1 98.12 87 THR A O 1
ATOM 655 N N . TRP A 1 88 ? 10.75 6.316 8.578 1 98.12 88 TRP A N 1
ATOM 656 C CA . TRP A 1 88 ? 12.016 5.652 8.883 1 98.12 88 TRP A CA 1
ATOM 657 C C . TRP A 1 88 ? 13.195 6.449 8.344 1 98.12 88 TRP A C 1
ATOM 659 O O . TRP A 1 88 ? 13.305 6.668 7.133 1 98.12 88 TRP A O 1
ATOM 669 N N . ARG A 1 89 ? 14.086 6.867 9.195 1 98.12 89 ARG A N 1
ATOM 670 C CA . ARG A 1 89 ? 15.266 7.629 8.812 1 98.12 89 ARG A CA 1
ATOM 671 C C . ARG A 1 89 ? 16.422 6.703 8.445 1 98.12 89 ARG A C 1
ATOM 673 O O . ARG A 1 89 ? 16.688 5.727 9.148 1 98.12 89 ARG A O 1
ATOM 680 N N . ILE A 1 90 ? 17.062 6.969 7.375 1 97.12 90 ILE A N 1
ATOM 681 C CA . ILE A 1 90 ? 18.234 6.199 6.977 1 97.12 90 ILE A CA 1
ATOM 682 C C . ILE A 1 90 ? 19.438 6.637 7.809 1 97.12 90 ILE A C 1
ATOM 684 O O . ILE A 1 90 ? 19.812 7.809 7.793 1 97.12 90 ILE A O 1
ATOM 688 N N . LYS A 1 91 ? 20.031 5.68 8.508 1 94.19 91 LYS A N 1
ATOM 689 C CA . LYS A 1 91 ? 21.188 5.941 9.359 1 94.19 91 LYS A CA 1
ATOM 690 C C . LYS A 1 91 ? 22.5 5.781 8.578 1 94.19 91 LYS A C 1
ATOM 692 O O . LYS A 1 91 ? 23.438 6.547 8.773 1 94.19 91 LYS A O 1
ATOM 697 N N . GLN A 1 92 ? 22.406 4.773 7.719 1 91.25 92 GLN A N 1
ATOM 698 C CA . GLN A 1 92 ? 23.594 4.402 6.957 1 91.25 92 GLN A CA 1
ATOM 699 C C . GLN A 1 92 ? 23.219 3.889 5.57 1 91.25 92 GLN A C 1
ATOM 701 O O . GLN A 1 92 ? 22.297 3.088 5.426 1 91.25 92 GLN A O 1
ATOM 706 N N . PHE A 1 93 ? 23.969 4.426 4.488 1 86.19 93 PHE A N 1
ATOM 707 C CA . PHE A 1 93 ? 23.703 4.086 3.096 1 86.19 93 PHE A CA 1
ATOM 708 C C . PHE A 1 93 ? 23.859 2.588 2.861 1 86.19 93 PHE A C 1
ATOM 710 O O . PHE A 1 93 ? 23.062 1.983 2.129 1 86.19 93 PHE A O 1
ATOM 717 N N . ASP A 1 94 ? 24.953 2.084 3.33 1 82.94 94 ASP A N 1
ATOM 718 C CA . ASP A 1 94 ? 25.281 0.707 2.99 1 82.94 94 ASP A CA 1
ATOM 719 C C . ASP A 1 94 ? 25.609 -0.107 4.242 1 82.94 94 ASP A C 1
ATOM 721 O O . ASP A 1 94 ? 26.266 0.39 5.16 1 82.94 94 ASP A O 1
ATOM 725 N N . THR A 1 95 ? 24.922 -1.261 4.156 1 82 95 THR A N 1
ATOM 726 C CA . THR A 1 95 ? 25.281 -2.264 5.152 1 82 95 THR A CA 1
ATOM 727 C C . THR A 1 95 ? 25.812 -3.529 4.484 1 82 95 THR A C 1
ATOM 729 O O . THR A 1 95 ? 25.469 -3.818 3.334 1 82 95 THR A O 1
ATOM 732 N N . GLU A 1 96 ? 26.703 -4.168 5.117 1 77.88 96 GLU A N 1
ATOM 733 C CA . GLU A 1 96 ? 27.234 -5.406 4.566 1 77.88 96 GLU A CA 1
ATOM 734 C C . GLU A 1 96 ? 26.203 -6.531 4.625 1 77.88 96 GLU A C 1
ATOM 736 O O . GLU A 1 96 ? 25.625 -6.785 5.676 1 77.88 96 GLU A O 1
ATOM 741 N N . ASP A 1 97 ? 25.812 -7.125 3.539 1 85.56 97 ASP A N 1
ATOM 742 C CA . ASP A 1 97 ? 24.969 -8.305 3.416 1 85.56 97 ASP A CA 1
ATOM 743 C C . ASP A 1 97 ? 25.438 -9.203 2.275 1 85.56 97 ASP A C 1
ATOM 745 O O . ASP A 1 97 ? 25.922 -8.719 1.248 1 85.56 97 ASP A O 1
ATOM 749 N N . LYS A 1 98 ? 25.297 -10.492 2.469 1 84.75 98 LYS A N 1
ATOM 750 C CA . LYS A 1 98 ? 25.828 -11.453 1.501 1 84.75 98 LYS A CA 1
ATOM 751 C C . LYS A 1 98 ? 24.906 -11.578 0.292 1 84.75 98 LYS A C 1
ATOM 753 O O . LYS A 1 98 ? 25.312 -12.094 -0.752 1 84.75 98 LYS A O 1
ATOM 758 N N . VAL A 1 99 ? 23.719 -11.141 0.459 1 90.38 99 VAL A N 1
ATOM 759 C CA . VAL A 1 99 ? 22.734 -11.445 -0.582 1 90.38 99 VAL A CA 1
ATOM 760 C C . VAL A 1 99 ? 22.078 -10.156 -1.073 1 90.38 99 VAL A C 1
ATOM 762 O O . VAL A 1 99 ? 21.906 -9.961 -2.277 1 90.38 99 VAL A O 1
ATOM 765 N N . PHE A 1 100 ? 21.891 -9.164 -0.17 1 93.75 100 PHE A N 1
ATOM 766 C CA . PHE A 1 100 ? 21.062 -8.016 -0.505 1 93.75 100 PHE A CA 1
ATOM 767 C C . PHE A 1 100 ? 21.844 -6.715 -0.339 1 93.75 100 PHE A C 1
ATOM 769 O O . PHE A 1 100 ? 22.797 -6.648 0.449 1 93.75 100 PHE A O 1
ATOM 776 N N . ALA A 1 101 ? 21.5 -5.746 -1.197 1 93.31 101 ALA A N 1
ATOM 777 C CA . ALA A 1 101 ? 21.812 -4.359 -0.858 1 93.31 101 ALA A CA 1
ATOM 778 C C . ALA A 1 101 ? 20.859 -3.842 0.229 1 93.31 101 ALA A C 1
ATOM 780 O O . ALA A 1 101 ? 19.641 -3.873 0.068 1 93.31 101 ALA A O 1
ATOM 781 N N . LYS A 1 102 ? 21.438 -3.4 1.322 1 92.31 102 LYS A N 1
ATOM 782 C CA . LYS A 1 102 ? 20.625 -2.982 2.465 1 92.31 102 LYS A CA 1
ATOM 783 C C . LYS A 1 102 ? 21.125 -1.657 3.035 1 92.31 102 LYS A C 1
ATOM 785 O O . LYS A 1 102 ? 22.312 -1.343 2.943 1 92.31 102 LYS A O 1
ATOM 790 N N . ALA A 1 103 ? 20.234 -0.888 3.525 1 91.75 103 ALA A N 1
ATOM 791 C CA . ALA A 1 103 ? 20.516 0.26 4.379 1 91.75 103 ALA A CA 1
ATOM 792 C C . ALA A 1 103 ? 19.953 0.056 5.781 1 91.75 103 ALA A C 1
ATOM 794 O O . ALA A 1 103 ? 19.078 -0.777 5.988 1 91.75 103 ALA A O 1
ATOM 795 N N . GLU A 1 104 ? 20.562 0.757 6.754 1 94.62 104 GLU A N 1
ATOM 796 C CA . GLU A 1 104 ? 20.047 0.697 8.117 1 94.62 104 GLU A CA 1
ATOM 797 C C . GLU A 1 104 ? 19.141 1.891 8.414 1 94.62 104 GLU A C 1
ATOM 799 O O . GLU A 1 104 ? 19.484 3.029 8.086 1 94.62 104 GLU A O 1
ATOM 804 N N . VAL A 1 105 ? 18.031 1.599 9.055 1 96.75 105 VAL A N 1
ATOM 805 C CA . VAL A 1 105 ? 17.078 2.674 9.344 1 96.75 105 VAL A CA 1
ATOM 806 C C . VAL A 1 105 ? 16.734 2.674 10.828 1 96.75 105 VAL A C 1
ATOM 808 O O . VAL A 1 105 ? 17.016 1.699 11.531 1 96.75 105 VAL A O 1
ATOM 811 N N . GLU A 1 106 ? 16.234 3.752 11.328 1 97.69 106 GLU A N 1
ATOM 812 C CA . GLU A 1 106 ? 15.633 3.887 12.648 1 97.69 106 GLU A CA 1
ATOM 813 C C . GLU A 1 106 ? 14.305 4.637 12.57 1 97.69 106 GLU A C 1
ATOM 815 O O . GLU A 1 106 ? 14.086 5.426 11.648 1 97.69 106 GLU A O 1
ATOM 820 N N . GLY A 1 107 ? 13.5 4.391 13.523 1 97.44 107 GLY A N 1
ATOM 821 C CA . GLY A 1 107 ? 12.172 4.996 13.523 1 97.44 107 GLY A CA 1
ATOM 822 C C . GLY A 1 107 ? 12.195 6.48 13.836 1 97.44 107 GLY A C 1
ATOM 823 O O . GLY A 1 107 ? 12.969 6.926 14.695 1 97.44 107 GLY A O 1
ATOM 824 N N . TYR A 1 108 ? 11.383 7.242 13.117 1 97.5 108 TYR A N 1
ATOM 825 C CA . TYR A 1 108 ? 11.102 8.648 13.383 1 97.5 108 TYR A CA 1
ATOM 826 C C . TYR A 1 108 ? 9.641 8.852 13.75 1 97.5 108 TYR A C 1
ATOM 828 O O . TYR A 1 108 ? 8.758 8.766 12.891 1 97.5 108 TYR A O 1
ATOM 836 N N . GLY A 1 109 ? 9.359 9.18 15 1 94.88 109 GLY A N 1
ATOM 837 C CA . GLY A 1 109 ? 7.988 9.32 15.461 1 94.88 109 GLY A CA 1
ATOM 838 C C . GLY A 1 109 ? 7.336 7.992 15.797 1 94.88 109 GLY A C 1
ATOM 839 O O . GLY A 1 109 ? 8.023 6.992 16.016 1 94.88 109 GLY A O 1
ATOM 840 N N . GLY A 1 110 ? 6.02 8.008 16.062 1 94 110 GLY A N 1
ATOM 841 C CA . GLY A 1 110 ? 5.262 6.828 16.438 1 94 110 GLY A CA 1
ATOM 842 C C . GLY A 1 110 ? 4.445 6.258 15.297 1 94 110 GLY A C 1
ATOM 843 O O . GLY A 1 110 ? 3.23 6.469 15.234 1 94 110 GLY A O 1
ATOM 844 N N . MET A 1 111 ? 5.078 5.461 14.461 1 95.44 111 MET A N 1
ATOM 845 C CA . MET A 1 111 ? 4.383 4.949 13.281 1 95.44 111 MET A CA 1
ATOM 846 C C . MET A 1 111 ? 3.668 3.639 13.602 1 95.44 111 MET A C 1
ATOM 848 O O . MET A 1 111 ? 3.998 2.967 14.578 1 95.44 111 MET A O 1
ATOM 852 N N . ILE A 1 112 ? 2.584 3.309 12.828 1 97.31 112 ILE A N 1
ATOM 853 C CA . ILE A 1 112 ? 2.061 1.95 12.742 1 97.31 112 ILE A CA 1
ATOM 854 C C . ILE A 1 112 ? 3.012 1.084 11.914 1 97.31 112 ILE A C 1
ATOM 856 O O . ILE A 1 112 ? 2.98 1.114 10.688 1 97.31 112 ILE A O 1
ATOM 860 N N . MET A 1 113 ? 3.797 0.248 12.617 1 97.31 113 MET A N 1
ATOM 861 C CA . MET A 1 113 ? 4.949 -0.406 12 1 97.31 113 MET A CA 1
ATOM 862 C C . MET A 1 113 ? 4.512 -1.34 10.875 1 97.31 113 MET A C 1
ATOM 864 O O . MET A 1 113 ? 5.051 -1.28 9.773 1 97.31 113 MET A O 1
ATOM 868 N N . PRO A 1 114 ? 3.504 -2.176 11.047 1 96.44 114 PRO A N 1
ATOM 869 C CA . PRO A 1 114 ? 3.172 -3.123 9.977 1 96.44 114 PRO A CA 1
ATOM 870 C C . PRO A 1 114 ? 2.637 -2.434 8.727 1 96.44 114 PRO A C 1
ATOM 872 O O . PRO A 1 114 ? 2.617 -3.033 7.648 1 96.44 114 PRO A O 1
ATOM 875 N N . SER A 1 115 ? 2.186 -1.166 8.836 1 97.56 115 SER A N 1
ATOM 876 C CA . SER A 1 115 ? 1.646 -0.46 7.684 1 97.56 115 SER A CA 1
ATOM 877 C C . SER A 1 115 ? 2.744 -0.13 6.676 1 97.56 115 SER A C 1
ATOM 879 O O . SER A 1 115 ? 2.457 0.219 5.527 1 97.56 115 SER A O 1
ATOM 881 N N . TRP A 1 116 ? 4.012 -0.294 7.004 1 98.12 116 TRP A N 1
ATOM 882 C CA . TRP A 1 116 ? 5.145 0.048 6.152 1 98.12 116 TRP A CA 1
ATOM 883 C C . TRP A 1 116 ? 5.664 -1.184 5.418 1 98.12 116 TRP A C 1
ATOM 885 O O . TRP A 1 116 ? 6.5 -1.071 4.52 1 98.12 116 TRP A O 1
ATOM 895 N N . LEU A 1 117 ? 5.168 -2.363 5.781 1 98 117 LEU A N 1
ATOM 896 C CA . LEU A 1 117 ? 5.656 -3.611 5.203 1 98 117 LEU A CA 1
ATOM 897 C C . LEU A 1 117 ? 4.93 -3.928 3.902 1 98 117 LEU A C 1
ATOM 899 O O . LEU A 1 117 ? 3.756 -3.58 3.742 1 98 117 LEU A O 1
ATOM 903 N N . ASP A 1 118 ? 5.637 -4.535 2.979 1 98.25 118 ASP A N 1
ATOM 904 C CA . ASP A 1 118 ? 5.09 -5.09 1.744 1 98.25 118 ASP A CA 1
ATOM 905 C C . ASP A 1 118 ? 4.434 -4.004 0.897 1 98.25 118 ASP A C 1
ATOM 907 O O . ASP A 1 118 ? 3.297 -4.164 0.445 1 98.25 118 ASP A O 1
ATOM 911 N N . ARG A 1 119 ? 5.066 -2.883 0.686 1 97.56 119 ARG A N 1
ATOM 912 C CA . ARG A 1 119 ? 4.695 -1.811 -0.232 1 97.56 119 ARG A CA 1
ATOM 913 C C . ARG A 1 119 ? 5.93 -1.227 -0.916 1 97.56 119 ARG A C 1
ATOM 915 O O . ARG A 1 119 ? 7.027 -1.259 -0.359 1 97.56 119 ARG A O 1
ATOM 922 N N . PRO A 1 120 ? 5.738 -0.726 -2.146 1 98 120 PRO A N 1
ATOM 923 C CA . PRO A 1 120 ? 6.863 -0.04 -2.783 1 98 120 PRO A CA 1
ATOM 924 C C . PRO A 1 120 ? 7.289 1.219 -2.029 1 98 120 PRO A C 1
ATOM 926 O O . PRO A 1 120 ? 6.449 2.057 -1.695 1 98 120 PRO A O 1
ATOM 929 N N . LEU A 1 121 ? 8.531 1.299 -1.701 1 98.44 121 LEU A N 1
ATOM 930 C CA . LEU A 1 121 ? 9.094 2.453 -1.007 1 98.44 121 LEU A CA 1
ATOM 931 C C . LEU A 1 121 ? 10.188 3.111 -1.84 1 98.44 121 LEU A C 1
ATOM 933 O O . LEU A 1 121 ? 10.75 2.482 -2.74 1 98.44 121 LEU A O 1
ATOM 937 N N . THR A 1 122 ? 10.398 4.355 -1.647 1 98.44 122 THR A N 1
ATOM 938 C CA . THR A 1 122 ? 11.562 5.082 -2.16 1 98.44 122 THR A CA 1
ATOM 939 C C . THR A 1 122 ? 12.242 5.863 -1.044 1 98.44 122 THR A C 1
ATOM 941 O O . THR A 1 122 ? 11.961 5.648 0.137 1 98.44 122 THR A O 1
ATOM 944 N N . VAL A 1 123 ? 13.25 6.609 -1.412 1 98.31 123 VAL A N 1
ATOM 945 C CA . VAL A 1 123 ? 14.016 7.43 -0.48 1 98.31 123 VAL A CA 1
ATOM 946 C C . VAL A 1 123 ? 13.789 8.906 -0.787 1 98.31 123 VAL A C 1
ATOM 948 O O . VAL A 1 123 ? 13.758 9.312 -1.953 1 98.31 123 VAL A O 1
ATOM 951 N N . ALA A 1 124 ? 13.562 9.695 0.263 1 98.69 124 ALA A N 1
ATOM 952 C CA . ALA A 1 124 ? 13.367 11.133 0.099 1 98.69 124 ALA A CA 1
ATOM 953 C C . ALA A 1 124 ? 14.148 11.914 1.154 1 98.69 124 ALA A C 1
ATOM 955 O O . ALA A 1 124 ? 14.336 11.438 2.275 1 98.69 124 ALA A O 1
ATOM 956 N N . GLY A 1 125 ? 14.586 13.07 0.837 1 98.62 125 GLY A N 1
ATOM 957 C CA . GLY A 1 125 ? 15.281 13.953 1.755 1 98.62 125 GLY A CA 1
ATOM 958 C C . GLY A 1 125 ? 16.266 14.875 1.062 1 98.62 125 GLY A C 1
ATOM 959 O O . GLY A 1 125 ? 15.953 15.453 0.017 1 98.62 125 GLY A O 1
ATOM 960 N N . ARG A 1 126 ? 17.406 15.117 1.724 1 98.56 126 ARG A N 1
ATOM 961 C CA . ARG A 1 126 ? 18.406 16 1.138 1 98.56 126 ARG A CA 1
ATOM 962 C C . ARG A 1 126 ? 19.797 15.406 1.244 1 98.56 126 ARG A C 1
ATOM 964 O O . ARG A 1 126 ? 20.094 14.664 2.184 1 98.56 126 ARG A O 1
ATOM 971 N N . LEU A 1 127 ? 20.594 15.711 0.25 1 98.31 127 LEU A N 1
ATOM 972 C CA . LEU A 1 127 ? 22.047 15.484 0.258 1 98.31 127 LEU A CA 1
ATOM 973 C C . LEU A 1 127 ? 22.797 16.797 0.503 1 98.31 127 LEU A C 1
ATOM 975 O O . LEU A 1 127 ? 22.406 17.844 -0.027 1 98.31 127 LEU A O 1
ATOM 979 N N . LEU A 1 128 ? 23.719 16.766 1.389 1 98.25 128 LEU A N 1
ATOM 980 C CA . LEU A 1 128 ? 24.656 17.859 1.538 1 98.25 128 LEU A CA 1
ATOM 981 C C . LEU A 1 128 ? 25.906 17.625 0.688 1 98.25 128 LEU A C 1
ATOM 983 O O . LEU A 1 128 ? 26.672 16.703 0.949 1 98.25 128 LEU A O 1
ATOM 987 N N . VAL A 1 129 ? 26.047 18.453 -0.316 1 98.19 129 VAL A N 1
ATOM 988 C CA . VAL A 1 129 ? 27.047 18.188 -1.355 1 98.19 129 VAL A CA 1
ATOM 989 C C . VAL A 1 129 ? 28.094 19.281 -1.36 1 98.19 129 VAL A C 1
ATOM 991 O O . VAL A 1 129 ? 27.781 20.469 -1.183 1 98.19 129 VAL A O 1
ATOM 994 N N . ARG A 1 130 ? 29.359 18.875 -1.547 1 97.81 130 ARG A N 1
ATOM 995 C CA . ARG A 1 130 ? 30.453 19.812 -1.732 1 97.81 130 ARG A CA 1
ATOM 996 C C . ARG A 1 130 ? 30.375 20.484 -3.098 1 97.81 130 ARG A C 1
ATOM 998 O O . ARG A 1 130 ? 30.188 19.812 -4.117 1 97.81 130 ARG A O 1
ATOM 1005 N N . THR A 1 131 ? 30.391 21.812 -3.086 1 95.56 131 THR A N 1
ATOM 1006 C CA . THR A 1 131 ? 30.5 22.609 -4.309 1 95.56 131 THR A CA 1
ATOM 1007 C C . THR A 1 131 ? 31.719 23.516 -4.266 1 95.56 131 THR A C 1
ATOM 1009 O O . THR A 1 131 ? 32.469 23.516 -3.281 1 95.56 131 THR A O 1
ATOM 1012 N N . GLU A 1 132 ? 31.953 24.219 -5.422 1 94.19 132 GLU A N 1
ATOM 1013 C CA . GLU A 1 132 ? 33.062 25.172 -5.461 1 94.19 132 GLU A CA 1
ATOM 1014 C C . GLU A 1 132 ? 32.906 26.266 -4.414 1 94.19 132 GLU A C 1
ATOM 1016 O O . GLU A 1 132 ? 33.875 26.766 -3.865 1 94.19 132 GLU A O 1
ATOM 1021 N N . SER A 1 133 ? 31.75 26.547 -4.16 1 94.75 133 SER A N 1
ATOM 1022 C CA . SER A 1 133 ? 31.469 27.688 -3.291 1 94.75 133 SER A CA 1
ATOM 1023 C C . SER A 1 133 ? 31.203 27.234 -1.859 1 94.75 133 SER A C 1
ATOM 1025 O O . SER A 1 133 ? 31.062 28.062 -0.956 1 94.75 133 SER A O 1
ATOM 1027 N N . GLY A 1 134 ? 31.141 25.984 -1.594 1 96.75 134 GLY A N 1
ATOM 1028 C CA . GLY A 1 134 ? 30.859 25.5 -0.249 1 96.75 134 GLY A CA 1
ATOM 1029 C C . GLY A 1 134 ? 30.016 24.234 -0.227 1 96.75 134 GLY A C 1
ATOM 1030 O O . GLY A 1 134 ? 30.281 23.297 -0.991 1 96.75 134 GLY A O 1
ATOM 1031 N N . ILE A 1 135 ? 29.078 24.188 0.811 1 97.88 135 ILE A N 1
ATOM 1032 C CA . ILE A 1 135 ? 28.203 23.031 0.99 1 97.88 135 ILE A CA 1
ATOM 1033 C C . ILE A 1 135 ? 26.781 23.406 0.588 1 97.88 135 ILE A C 1
ATOM 1035 O O . ILE A 1 135 ? 26.25 24.438 1.027 1 97.88 135 ILE A O 1
ATOM 1039 N N . GLU A 1 136 ? 26.203 22.641 -0.261 1 97.25 136 GLU A N 1
ATOM 1040 C CA . GLU A 1 136 ? 24.859 22.891 -0.736 1 97.25 136 GLU A CA 1
ATOM 1041 C C . GLU A 1 136 ? 23.922 21.734 -0.398 1 97.25 136 GLU A C 1
ATOM 1043 O O . GLU A 1 136 ? 24.328 20.578 -0.446 1 97.25 136 GLU A O 1
ATOM 1048 N N . SER A 1 137 ? 22.672 22.125 -0 1 97.56 137 SER A N 1
ATOM 1049 C CA . SER A 1 137 ? 21.625 21.141 0.19 1 97.56 137 SER A CA 1
ATOM 1050 C C . SER A 1 137 ? 20.875 20.859 -1.115 1 97.56 137 SER A C 1
ATOM 1052 O O . SER A 1 137 ? 20.406 21.781 -1.782 1 97.56 137 SER A O 1
ATOM 1054 N N . ARG A 1 138 ? 20.766 19.562 -1.486 1 97.94 138 ARG A N 1
ATOM 1055 C CA . ARG A 1 138 ? 20.031 19.156 -2.684 1 97.94 138 ARG A CA 1
ATOM 1056 C C . ARG A 1 138 ? 18.953 18.125 -2.35 1 97.94 138 ARG A C 1
ATOM 1058 O O . ARG A 1 138 ? 19.25 17.094 -1.747 1 97.94 138 ARG A O 1
ATOM 1065 N N . LEU A 1 139 ? 17.719 18.453 -2.75 1 98.69 139 LEU A N 1
ATOM 1066 C CA . LEU A 1 139 ? 16.609 17.547 -2.5 1 98.69 139 LEU A CA 1
ATOM 1067 C C . LEU A 1 139 ? 16.656 16.359 -3.463 1 98.69 139 LEU A C 1
ATOM 1069 O O . LEU A 1 139 ? 16.969 16.531 -4.641 1 98.69 139 LEU A O 1
ATOM 1073 N N . VAL A 1 140 ? 16.375 15.172 -2.932 1 98.69 140 VAL A N 1
ATOM 1074 C CA . VAL A 1 140 ? 16.312 13.984 -3.773 1 98.69 140 VAL A CA 1
ATOM 1075 C C . VAL A 1 140 ? 15.07 13.164 -3.432 1 98.69 140 VAL A C 1
ATOM 1077 O O . VAL A 1 140 ? 14.68 13.078 -2.266 1 98.69 140 VAL A O 1
ATOM 1080 N N . CYS A 1 141 ? 14.453 12.594 -4.418 1 98.5 141 CYS A N 1
ATOM 1081 C CA . CYS A 1 141 ? 13.359 11.633 -4.336 1 98.5 141 CYS A CA 1
ATOM 1082 C C . CYS A 1 141 ? 13.188 10.883 -5.652 1 98.5 141 CYS A C 1
ATOM 1084 O O . CYS A 1 141 ? 12.32 11.227 -6.453 1 98.5 141 CYS A O 1
ATOM 1086 N N . PRO A 1 142 ? 14.039 9.867 -5.926 1 98.12 142 PRO A N 1
ATOM 1087 C CA . PRO A 1 142 ? 13.867 9.125 -7.18 1 98.12 142 PRO A CA 1
ATOM 1088 C C . PRO A 1 142 ? 12.438 8.633 -7.383 1 98.12 142 PRO A C 1
ATOM 1090 O O . PRO A 1 142 ? 11.82 8.102 -6.449 1 98.12 142 PRO A O 1
ATOM 1093 N N . ASP A 1 143 ? 11.898 8.828 -8.602 1 97.25 143 ASP A N 1
ATOM 1094 C CA . ASP A 1 143 ? 10.523 8.461 -8.898 1 97.25 143 ASP A CA 1
ATOM 1095 C C . ASP A 1 143 ? 10.43 7.016 -9.375 1 97.25 143 ASP A C 1
ATOM 1097 O O . ASP A 1 143 ? 10.016 6.746 -10.5 1 97.25 143 ASP A O 1
ATOM 1101 N N . ARG A 1 144 ? 10.695 6.129 -8.531 1 97.06 144 ARG A N 1
ATOM 1102 C CA . ARG A 1 144 ? 10.602 4.688 -8.758 1 97.06 144 ARG A CA 1
ATOM 1103 C C . ARG A 1 144 ? 10.727 3.918 -7.449 1 97.06 144 ARG A C 1
ATOM 1105 O O . ARG A 1 144 ? 11.156 4.473 -6.434 1 97.06 144 ARG A O 1
ATOM 1112 N N . ALA A 1 145 ? 10.289 2.658 -7.457 1 98.19 145 ALA A N 1
ATOM 1113 C CA . ALA A 1 145 ? 10.398 1.808 -6.273 1 98.19 145 ALA A CA 1
ATOM 1114 C C . ALA A 1 145 ? 11.844 1.371 -6.043 1 98.19 145 ALA A C 1
ATOM 1116 O O . ALA A 1 145 ? 12.383 0.557 -6.797 1 98.19 145 ALA A O 1
ATOM 1117 N N . LEU A 1 146 ? 12.469 1.871 -4.945 1 97.94 146 LEU A N 1
ATOM 1118 C CA . LEU A 1 146 ? 13.867 1.559 -4.664 1 97.94 146 LEU A CA 1
ATOM 1119 C C . LEU A 1 146 ? 13.977 0.451 -3.621 1 97.94 146 LEU A C 1
ATOM 1121 O O . LEU A 1 146 ? 14.984 -0.259 -3.57 1 97.94 146 LEU A O 1
ATOM 1125 N N . ALA A 1 147 ? 12.914 0.374 -2.785 1 97.44 147 ALA A N 1
ATOM 1126 C CA . ALA A 1 147 ? 13.086 -0.485 -1.616 1 97.44 147 ALA A CA 1
ATOM 1127 C C . ALA A 1 147 ? 11.766 -1.123 -1.204 1 97.44 147 ALA A C 1
ATOM 1129 O O . ALA A 1 147 ? 10.703 -0.73 -1.688 1 97.44 147 ALA A O 1
ATOM 1130 N N . CYS A 1 148 ? 11.875 -2.094 -0.363 1 97.75 148 CYS A N 1
ATOM 1131 C CA . CYS A 1 148 ? 10.742 -2.66 0.357 1 97.75 148 CYS A CA 1
ATOM 1132 C C . CYS A 1 148 ? 11.188 -3.244 1.694 1 97.75 148 CYS A C 1
ATOM 1134 O O . CYS A 1 148 ? 12.367 -3.523 1.896 1 97.75 148 CYS A O 1
ATOM 1136 N N . ILE A 1 149 ? 10.336 -3.232 2.635 1 98.25 149 ILE A N 1
ATOM 1137 C CA . ILE A 1 149 ? 10.477 -4.004 3.867 1 98.25 149 ILE A CA 1
ATOM 1138 C C . ILE A 1 149 ? 9.539 -5.211 3.826 1 98.25 149 ILE A C 1
ATOM 1140 O O . ILE A 1 149 ? 8.328 -5.074 4.027 1 98.25 149 ILE A O 1
ATOM 1144 N N . PRO A 1 150 ? 10.078 -6.395 3.557 1 97.75 150 PRO A N 1
ATOM 1145 C CA . PRO A 1 150 ? 9.188 -7.543 3.389 1 97.75 150 PRO A CA 1
ATOM 1146 C C . PRO A 1 150 ? 8.773 -8.172 4.719 1 97.75 150 PRO A C 1
ATOM 1148 O O . PRO A 1 150 ? 9.602 -8.305 5.625 1 97.75 150 PRO A O 1
ATOM 1151 N N . ASN A 1 151 ? 7.516 -8.57 4.816 1 96.69 151 ASN A N 1
ATOM 1152 C CA . ASN A 1 151 ? 7.074 -9.438 5.906 1 96.69 151 ASN A CA 1
ATOM 1153 C C . ASN A 1 151 ? 7.746 -10.805 5.848 1 96.69 151 ASN A C 1
ATOM 1155 O O . ASN A 1 151 ? 8.055 -11.297 4.766 1 96.69 151 ASN A O 1
ATOM 1159 N N . LEU A 1 152 ? 7.977 -11.336 7.031 1 94.12 152 LEU A N 1
ATOM 1160 C CA . LEU A 1 152 ? 8.125 -12.781 7.062 1 94.12 152 LEU A CA 1
ATOM 1161 C C . LEU A 1 152 ? 6.82 -13.469 6.652 1 94.12 152 LEU A C 1
ATOM 1163 O O . LEU A 1 152 ? 5.746 -13.109 7.137 1 94.12 152 LEU A O 1
ATOM 1167 N N . CYS A 1 153 ? 6.898 -14.391 5.73 1 92.44 153 CYS A N 1
ATOM 1168 C CA . CYS A 1 153 ? 5.688 -15.062 5.273 1 92.44 153 CYS A CA 1
ATOM 1169 C C . CYS A 1 153 ? 4.973 -15.742 6.434 1 92.44 153 CYS A C 1
ATOM 1171 O O . CYS A 1 153 ? 5.602 -16.109 7.43 1 92.44 153 CYS A O 1
ATOM 1173 N N . ILE A 1 154 ? 3.719 -15.93 6.305 1 90.69 154 ILE A N 1
ATOM 1174 C CA . ILE A 1 154 ? 2.863 -16.453 7.371 1 90.69 154 ILE A CA 1
ATOM 1175 C C . ILE A 1 154 ? 3.238 -17.891 7.68 1 90.69 154 ILE A C 1
ATOM 1177 O O . ILE A 1 154 ? 3.072 -18.359 8.812 1 90.69 154 ILE A O 1
ATOM 1181 N N . HIS A 1 155 ? 3.82 -18.625 6.711 1 89.94 155 HIS A N 1
ATOM 1182 C CA . HIS A 1 155 ? 4.215 -20.031 6.875 1 89.94 155 HIS A CA 1
ATOM 1183 C C . HIS A 1 155 ? 5.352 -20.156 7.883 1 89.94 155 HIS A C 1
ATOM 1185 O O . HIS A 1 155 ? 5.477 -21.188 8.547 1 89.94 155 HIS A O 1
ATOM 1191 N N . PHE A 1 156 ? 6.164 -19.109 8 1 90.06 156 PHE A N 1
ATOM 1192 C CA . PHE A 1 156 ? 7.312 -19.125 8.898 1 90.06 156 PHE A CA 1
ATOM 1193 C C . PHE A 1 156 ? 6.988 -18.406 10.203 1 90.06 156 PHE A C 1
ATOM 1195 O O . PHE A 1 156 ? 7.801 -18.391 11.133 1 90.06 156 PHE A O 1
ATOM 1202 N N . ASN A 1 157 ? 5.824 -17.797 10.258 1 88.5 157 ASN A N 1
ATOM 1203 C CA . ASN A 1 157 ? 5.344 -17.125 11.461 1 88.5 157 ASN A CA 1
ATOM 1204 C C . ASN A 1 157 ? 3.836 -17.281 11.625 1 88.5 157 ASN A C 1
ATOM 1206 O O . ASN A 1 157 ? 3.076 -16.359 11.344 1 88.5 157 ASN A O 1
ATOM 1210 N N . ARG A 1 158 ? 3.41 -18.281 12.227 1 84.81 158 ARG A N 1
ATOM 1211 C CA . ARG A 1 158 ? 1.997 -18.641 12.312 1 84.81 158 ARG A CA 1
ATOM 1212 C C . ARG A 1 158 ? 1.264 -17.719 13.289 1 84.81 158 ARG A C 1
ATOM 1214 O O . ARG A 1 158 ? 0.035 -17.625 13.25 1 84.81 158 ARG A O 1
ATOM 1221 N N . ASP A 1 159 ? 2.041 -17.047 14.133 1 87.75 159 ASP A N 1
ATOM 1222 C CA . ASP A 1 159 ? 1.437 -16.172 15.133 1 87.75 159 ASP A CA 1
ATOM 1223 C C . ASP A 1 159 ? 1.381 -14.727 14.633 1 87.75 159 ASP A C 1
ATOM 1225 O O . ASP A 1 159 ? 0.948 -13.836 15.359 1 87.75 159 ASP A O 1
ATOM 1229 N N . LEU A 1 160 ? 1.712 -14.516 13.445 1 91.12 160 LEU A N 1
ATOM 1230 C CA . LEU A 1 160 ? 1.779 -13.172 12.891 1 91.12 160 LEU A CA 1
ATOM 1231 C C . LEU A 1 160 ? 0.457 -12.438 13.086 1 91.12 160 LEU A C 1
ATOM 1233 O O . LEU A 1 160 ? 0.443 -11.273 13.5 1 91.12 160 LEU A O 1
ATOM 1237 N N . ASN A 1 161 ? -0.68 -13.109 12.898 1 94.19 161 ASN A N 1
ATOM 1238 C CA . ASN A 1 161 ? -1.992 -12.477 12.961 1 94.19 161 ASN A CA 1
ATOM 1239 C C . ASN A 1 161 ? -2.523 -12.43 14.391 1 94.19 161 ASN A C 1
ATOM 1241 O O . ASN A 1 161 ? -3.539 -11.781 14.656 1 94.19 161 ASN A O 1
ATOM 1245 N N . SER A 1 162 ? -1.798 -13.07 15.336 1 91.44 162 SER A N 1
ATOM 1246 C CA . SER A 1 162 ? -2.381 -13.211 16.672 1 91.44 162 SER A CA 1
ATOM 1247 C C . SER A 1 162 ? -1.479 -12.602 17.734 1 91.44 162 SER A C 1
ATOM 1249 O O . SER A 1 162 ? -1.745 -12.742 18.938 1 91.44 162 SER A O 1
ATOM 1251 N N . GLY A 1 163 ? -0.413 -11.922 17.391 1 87.06 163 GLY A N 1
ATOM 1252 C CA . GLY A 1 163 ? 0.369 -11.359 18.484 1 87.06 163 GLY A CA 1
ATOM 1253 C C . GLY A 1 163 ? 1.83 -11.164 18.125 1 87.06 163 GLY A C 1
ATOM 1254 O O . GLY A 1 163 ? 2.713 -11.391 18.953 1 87.06 163 GLY A O 1
ATOM 1255 N N . MET A 1 164 ? 2.168 -10.602 17.078 1 87.94 164 MET A N 1
ATOM 1256 C CA . MET A 1 164 ? 3.555 -10.375 16.688 1 87.94 164 MET A CA 1
ATOM 1257 C C . MET A 1 164 ? 4.109 -9.102 17.312 1 87.94 164 MET A C 1
ATOM 1259 O O . MET A 1 164 ? 3.459 -8.055 17.281 1 87.94 164 MET A O 1
ATOM 1263 N N . LYS A 1 165 ? 5.301 -9.25 17.969 1 92.69 165 LYS A N 1
ATOM 1264 C CA . LYS A 1 165 ? 6.066 -8.094 18.438 1 92.69 165 LYS A CA 1
ATOM 1265 C C . LYS A 1 165 ? 7.129 -7.703 17.406 1 92.69 165 LYS A C 1
ATOM 1267 O O . LYS A 1 165 ? 8.078 -8.453 17.172 1 92.69 165 LYS A O 1
ATOM 1272 N N . TYR A 1 166 ? 7.039 -6.531 16.859 1 95 166 TYR A N 1
ATOM 1273 C CA . TYR A 1 166 ? 7.988 -6.062 15.852 1 95 166 TYR A CA 1
ATOM 1274 C C . TYR A 1 166 ? 9.242 -5.496 16.5 1 95 166 TYR A C 1
ATOM 1276 O O . TYR A 1 166 ? 9.156 -4.691 17.438 1 95 166 TYR A O 1
ATOM 1284 N N . ASN A 1 167 ? 10.375 -5.957 16.125 1 96.19 167 ASN A N 1
ATOM 1285 C CA . ASN A 1 167 ? 11.664 -5.375 16.469 1 96.19 167 ASN A CA 1
ATOM 1286 C C . ASN A 1 167 ? 12.188 -4.473 15.352 1 96.19 167 ASN A C 1
ATOM 1288 O O . ASN A 1 167 ? 12.633 -4.957 14.312 1 96.19 167 ASN A O 1
ATOM 1292 N N . PRO A 1 168 ? 12.195 -3.1 15.609 1 95.62 168 PRO A N 1
ATOM 1293 C CA . PRO A 1 168 ? 12.586 -2.178 14.539 1 95.62 168 PRO A CA 1
ATOM 1294 C C . PRO A 1 168 ? 14 -2.445 14.023 1 95.62 168 PRO A C 1
ATOM 1296 O O . PRO A 1 168 ? 14.281 -2.209 12.844 1 95.62 168 PRO A O 1
ATOM 1299 N N . GLN A 1 169 ? 14.898 -2.916 14.867 1 96.19 169 GLN A N 1
ATOM 1300 C CA . GLN A 1 169 ? 16.281 -3.176 14.477 1 96.19 169 GLN A CA 1
ATOM 1301 C C . GLN A 1 169 ? 16.375 -4.402 13.578 1 96.19 169 GLN A C 1
ATOM 1303 O O . GLN A 1 169 ? 17.375 -4.59 12.883 1 96.19 169 GLN A O 1
ATOM 1308 N N . VAL A 1 170 ? 15.375 -5.203 13.523 1 96 170 VAL A N 1
ATOM 1309 C CA . VAL A 1 170 ? 15.406 -6.461 12.789 1 96 170 VAL A CA 1
ATOM 1310 C C . VAL A 1 170 ? 14.32 -6.465 11.719 1 96 170 VAL A C 1
ATOM 1312 O O . VAL A 1 170 ? 14.609 -6.402 10.523 1 96 170 VAL A O 1
ATOM 1315 N N . ASP A 1 171 ? 13.07 -6.285 12.141 1 95.81 171 ASP A N 1
ATOM 1316 C CA . ASP A 1 171 ? 11.898 -6.594 11.32 1 95.81 171 ASP A CA 1
ATOM 1317 C C . ASP A 1 171 ? 11.617 -5.477 10.32 1 95.81 171 ASP A C 1
ATOM 1319 O O . ASP A 1 171 ? 10.898 -5.676 9.336 1 95.81 171 ASP A O 1
ATOM 1323 N N . LEU A 1 172 ? 12.156 -4.297 10.547 1 96.81 172 LEU A N 1
ATOM 1324 C CA . LEU A 1 172 ? 11.742 -3.152 9.742 1 96.81 172 LEU A CA 1
ATOM 1325 C C . LEU A 1 172 ? 12.906 -2.629 8.906 1 96.81 172 LEU A C 1
ATOM 1327 O O . LEU A 1 172 ? 12.898 -1.476 8.477 1 96.81 172 LEU A O 1
ATOM 1331 N N . GLN A 1 173 ? 13.922 -3.461 8.711 1 96.69 173 GLN A N 1
ATOM 1332 C CA . GLN A 1 173 ? 15.062 -3.07 7.887 1 96.69 173 GLN A CA 1
ATOM 1333 C C . GLN A 1 173 ? 14.773 -3.305 6.406 1 96.69 173 GLN A C 1
ATOM 1335 O O . GLN A 1 173 ? 14.398 -4.41 6.008 1 96.69 173 GLN A O 1
ATOM 1340 N N . PRO A 1 174 ? 15.008 -2.336 5.52 1 97.12 174 PRO A N 1
ATOM 1341 C CA . PRO A 1 174 ? 14.641 -2.441 4.105 1 97.12 174 PRO A CA 1
ATOM 1342 C C . PRO A 1 174 ? 15.703 -3.154 3.27 1 97.12 174 PRO A C 1
ATOM 1344 O O . PRO A 1 174 ? 16.891 -3.125 3.615 1 97.12 174 PRO A O 1
ATOM 1347 N N . ILE A 1 175 ? 15.25 -3.785 2.182 1 96.69 175 ILE A N 1
ATOM 1348 C CA . ILE A 1 175 ? 16.141 -4.219 1.115 1 96.69 175 ILE A CA 1
ATOM 1349 C C . ILE A 1 175 ? 16.016 -3.281 -0.082 1 96.69 175 ILE A C 1
ATOM 1351 O O . ILE A 1 175 ? 14.93 -2.787 -0.378 1 96.69 175 ILE A O 1
ATOM 1355 N N . PHE A 1 176 ? 17.109 -3.02 -0.827 1 96.25 176 PHE A N 1
ATOM 1356 C CA . PHE A 1 176 ? 17.156 -2.107 -1.965 1 96.25 176 PHE A CA 1
ATOM 1357 C C . PHE A 1 176 ? 17.5 -2.859 -3.248 1 96.25 176 PHE A C 1
ATOM 1359 O O . PHE A 1 176 ? 17.484 -2.279 -4.336 1 96.25 176 PHE A O 1
ATOM 1366 N N . GLY A 1 177 ? 17.781 -4.109 -3.195 1 93.19 177 GLY A N 1
ATOM 1367 C CA . GLY A 1 177 ? 18.156 -4.906 -4.348 1 93.19 177 GLY A CA 1
ATOM 1368 C C . GLY A 1 177 ? 19.109 -6.043 -4 1 93.19 177 GLY A C 1
ATOM 1369 O O . GLY A 1 177 ? 19.125 -6.512 -2.861 1 93.19 177 GLY A O 1
ATOM 1370 N N . GLY 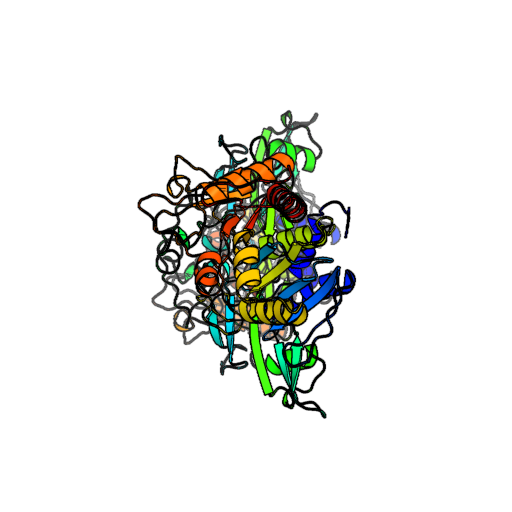A 1 178 ? 19.75 -6.531 -5.062 1 91.75 178 GLY A N 1
ATOM 1371 C CA . GLY A 1 178 ? 20.719 -7.602 -4.863 1 91.75 178 GLY A CA 1
ATOM 1372 C C . GLY A 1 178 ? 22.094 -7.098 -4.48 1 91.75 178 GLY A C 1
ATOM 1373 O O . GLY A 1 178 ? 22.344 -5.895 -4.504 1 91.75 178 GLY A O 1
ATOM 1374 N N . ARG A 1 179 ? 22.922 -8.062 -4.188 1 88.25 179 ARG A N 1
ATOM 1375 C CA . ARG A 1 179 ? 24.297 -7.758 -3.801 1 88.25 179 ARG A CA 1
ATOM 1376 C C . ARG A 1 179 ? 24.953 -6.852 -4.828 1 88.25 179 ARG A C 1
ATOM 1378 O O . ARG A 1 179 ? 24.766 -7.023 -6.035 1 88.25 179 ARG A O 1
ATOM 1385 N N . GLY A 1 180 ? 25.75 -5.902 -4.301 1 86.88 180 GLY A N 1
ATOM 1386 C CA . GLY A 1 180 ? 26.484 -5.016 -5.18 1 86.88 180 GLY A CA 1
ATOM 1387 C C . GLY A 1 180 ? 25.781 -3.701 -5.441 1 86.88 180 GLY A C 1
ATOM 1388 O O . GLY A 1 180 ? 26.375 -2.762 -5.973 1 86.88 180 GLY A O 1
ATOM 1389 N N . GLY A 1 181 ? 24.469 -3.633 -5.113 1 90.56 181 GLY A N 1
ATOM 1390 C CA . GLY A 1 181 ? 23.781 -2.359 -5.227 1 90.56 181 GLY A CA 1
ATOM 1391 C C . GLY A 1 181 ? 24.328 -1.295 -4.297 1 90.56 181 GLY A C 1
ATOM 1392 O O . GLY A 1 181 ? 24.75 -1.6 -3.18 1 90.56 181 GLY A O 1
ATOM 1393 N N . ASN A 1 182 ? 24.297 -0.024 -4.801 1 92.94 182 ASN A N 1
ATOM 1394 C CA . ASN A 1 182 ? 24.844 1.093 -4.035 1 92.94 182 ASN A CA 1
ATOM 1395 C C . ASN A 1 182 ? 23.875 2.27 -3.992 1 92.94 182 ASN A C 1
ATOM 1397 O O . ASN A 1 182 ? 23.797 3.045 -4.945 1 92.94 182 ASN A O 1
ATOM 1401 N N . LEU A 1 183 ? 23.234 2.443 -2.84 1 95.81 183 LEU A N 1
ATOM 1402 C CA . LEU A 1 183 ? 22.234 3.482 -2.674 1 95.81 183 LEU A CA 1
ATOM 1403 C C . LEU A 1 183 ? 22.844 4.867 -2.861 1 95.81 183 LEU A C 1
ATOM 1405 O O . LEU A 1 183 ? 22.234 5.73 -3.51 1 95.81 183 LEU A O 1
ATOM 1409 N N . LYS A 1 184 ? 24.031 5.09 -2.336 1 95.81 184 LYS A N 1
ATOM 1410 C CA . LYS A 1 184 ? 24.703 6.387 -2.426 1 95.81 184 LYS A CA 1
ATOM 1411 C C . LYS A 1 184 ? 24.906 6.797 -3.881 1 95.81 184 LYS A C 1
ATOM 1413 O O . LYS A 1 184 ? 24.672 7.953 -4.246 1 95.81 184 LYS A O 1
ATOM 1418 N N . GLU A 1 185 ? 25.312 5.844 -4.684 1 95.69 185 GLU A N 1
ATOM 1419 C CA . GLU A 1 185 ? 25.547 6.121 -6.098 1 95.69 185 GLU A CA 1
ATOM 1420 C C . GLU A 1 185 ? 24.234 6.488 -6.809 1 95.69 185 GLU A C 1
ATOM 1422 O O . GLU A 1 185 ? 24.219 7.391 -7.648 1 95.69 185 GLU A O 1
ATOM 1427 N N . VAL A 1 186 ? 23.219 5.801 -6.48 1 96.12 186 VAL A N 1
ATOM 1428 C CA . VAL A 1 186 ? 21.906 6.062 -7.09 1 96.12 186 VAL A CA 1
ATOM 1429 C C . VAL A 1 186 ? 21.438 7.465 -6.719 1 96.12 186 VAL A C 1
ATOM 1431 O O . VAL A 1 186 ? 20.984 8.219 -7.578 1 96.12 186 VAL A O 1
ATOM 1434 N N . LEU A 1 187 ? 21.562 7.859 -5.445 1 97.44 187 LEU A N 1
ATOM 1435 C CA . LEU A 1 187 ? 21.125 9.164 -4.98 1 97.44 187 LEU A CA 1
ATOM 1436 C C . LEU A 1 187 ? 22 10.273 -5.539 1 97.44 187 LEU A C 1
ATOM 1438 O O . LEU A 1 187 ? 21.516 11.375 -5.832 1 97.44 187 LEU A O 1
ATOM 1442 N N . ALA A 1 188 ? 23.297 10 -5.703 1 97.69 188 ALA A N 1
ATOM 1443 C CA . ALA A 1 188 ? 24.188 10.953 -6.336 1 97.69 188 ALA A CA 1
ATOM 1444 C C . ALA A 1 188 ? 23.75 11.273 -7.762 1 97.69 188 ALA A C 1
ATOM 1446 O O . ALA A 1 188 ? 23.688 12.438 -8.156 1 97.69 188 ALA A O 1
ATOM 1447 N N . ALA A 1 189 ? 23.453 10.203 -8.469 1 97.44 189 ALA A N 1
ATOM 1448 C CA . ALA A 1 189 ? 22.984 10.375 -9.844 1 97.44 189 ALA A CA 1
ATOM 1449 C C . ALA A 1 189 ? 21.703 11.188 -9.883 1 97.44 189 ALA A C 1
ATOM 1451 O O . ALA A 1 189 ? 21.531 12.055 -10.742 1 97.44 189 ALA A O 1
ATOM 1452 N N . GLU A 1 190 ? 20.766 10.898 -8.961 1 97.12 190 GLU A N 1
ATOM 1453 C CA . GLU A 1 190 ? 19.5 11.633 -8.852 1 97.12 190 GLU A CA 1
ATOM 1454 C C . GLU A 1 190 ? 19.75 13.125 -8.641 1 97.12 190 GLU A C 1
ATOM 1456 O O . GLU A 1 190 ? 19.031 13.961 -9.188 1 97.12 190 GLU A O 1
ATOM 1461 N N . ALA A 1 191 ? 20.734 13.461 -7.887 1 97.44 191 ALA A N 1
ATOM 1462 C CA . ALA A 1 191 ? 21.031 14.844 -7.539 1 97.44 191 ALA A CA 1
ATOM 1463 C C . ALA A 1 191 ? 21.938 15.492 -8.578 1 97.44 191 ALA A C 1
ATOM 1465 O O . ALA A 1 191 ? 22.219 16.688 -8.516 1 97.44 191 ALA A O 1
ATOM 1466 N N . GLY A 1 192 ? 22.453 14.758 -9.555 1 97.25 192 GLY A N 1
ATOM 1467 C CA . GLY A 1 192 ? 23.359 15.266 -10.57 1 97.25 192 GLY A CA 1
ATOM 1468 C C . GLY A 1 192 ? 24.75 15.586 -10.031 1 97.25 192 GLY A C 1
ATOM 1469 O O . GLY A 1 192 ? 25.359 16.578 -10.438 1 97.25 192 GLY A O 1
ATOM 1470 N N . VAL A 1 193 ? 25.234 14.805 -9.078 1 97.38 193 VAL A N 1
ATOM 1471 C CA . VAL A 1 193 ? 26.547 15.023 -8.492 1 97.38 193 VAL A CA 1
ATOM 1472 C C . VAL A 1 193 ? 27.312 13.703 -8.438 1 97.38 193 VAL A C 1
ATOM 1474 O O . VAL A 1 193 ? 26.75 12.641 -8.703 1 97.38 193 VAL A O 1
ATOM 1477 N N . LYS A 1 194 ? 28.688 13.766 -8.141 1 96.31 194 LYS A N 1
ATOM 1478 C CA . LYS A 1 194 ? 29.484 12.562 -7.883 1 96.31 194 LYS A CA 1
ATOM 1479 C C . LYS A 1 194 ? 29.25 12.055 -6.465 1 96.31 194 LYS A C 1
ATOM 1481 O O . LYS A 1 194 ? 29.109 12.844 -5.531 1 96.31 194 LYS A O 1
ATOM 1486 N N . ALA A 1 195 ? 29.25 10.758 -6.273 1 96.44 195 ALA A N 1
ATOM 1487 C CA . ALA A 1 195 ? 29.062 10.148 -4.961 1 96.44 195 ALA A CA 1
ATOM 1488 C C . ALA A 1 195 ? 30.062 10.688 -3.953 1 96.44 195 ALA A C 1
ATOM 1490 O O . ALA A 1 195 ? 29.75 10.859 -2.775 1 96.44 195 ALA A O 1
ATOM 1491 N N . GLU A 1 196 ? 31.25 10.977 -4.414 1 96.5 196 GLU A N 1
ATOM 1492 C CA . GLU A 1 196 ? 32.344 11.422 -3.537 1 96.5 196 GLU A CA 1
ATOM 1493 C C . GLU A 1 196 ? 32.062 12.844 -3.039 1 96.5 196 GLU A C 1
ATOM 1495 O O . GLU A 1 196 ? 32.688 13.281 -2.062 1 96.5 196 GLU A O 1
ATOM 1500 N N . ASP A 1 197 ? 31.234 13.539 -3.727 1 97.38 197 ASP A N 1
ATOM 1501 C CA . ASP A 1 197 ? 30.938 14.922 -3.357 1 97.38 197 ASP A CA 1
ATOM 1502 C C . ASP A 1 197 ? 29.875 14.984 -2.271 1 97.38 197 ASP A C 1
ATOM 1504 O O . ASP A 1 197 ? 29.609 16.047 -1.702 1 97.38 197 ASP A O 1
ATOM 1508 N N . ILE A 1 198 ? 29.203 13.867 -1.955 1 97.69 198 ILE A N 1
ATOM 1509 C CA . ILE A 1 198 ? 28.219 13.82 -0.883 1 97.69 198 ILE A CA 1
ATOM 1510 C C . ILE A 1 198 ? 28.922 13.812 0.471 1 97.69 198 ILE A C 1
ATOM 1512 O O . ILE A 1 198 ? 29.656 12.875 0.788 1 97.69 198 ILE A O 1
ATOM 1516 N N . LEU A 1 199 ? 28.703 14.852 1.26 1 97.5 199 LEU A N 1
ATOM 1517 C CA . LEU A 1 199 ? 29.344 14.992 2.562 1 97.5 199 LEU A CA 1
ATOM 1518 C C . LEU A 1 199 ? 28.469 14.383 3.662 1 97.5 199 LEU A C 1
ATOM 1520 O O . LEU A 1 199 ? 29 13.867 4.652 1 97.5 199 LEU A O 1
ATOM 1524 N N . ASP A 1 200 ? 27.266 14.547 3.619 1 97.38 200 ASP A N 1
ATOM 1525 C CA . ASP A 1 200 ? 26.281 14.055 4.57 1 97.38 200 ASP A CA 1
ATOM 1526 C C . ASP A 1 200 ? 24.891 14.023 3.949 1 97.38 200 ASP A C 1
ATOM 1528 O O . ASP A 1 200 ? 24.703 14.414 2.795 1 97.38 200 ASP A O 1
ATOM 1532 N N . ALA A 1 201 ? 23.953 13.438 4.684 1 97.75 201 ALA A N 1
ATOM 1533 C CA . ALA A 1 201 ? 22.594 13.328 4.137 1 97.75 201 ALA A CA 1
ATOM 1534 C C . ALA A 1 201 ? 21.562 13.234 5.254 1 97.75 201 ALA A C 1
ATOM 1536 O O . ALA A 1 201 ? 21.875 12.773 6.359 1 97.75 201 ALA A O 1
ATOM 1537 N N . ASP A 1 202 ? 20.359 13.781 5.078 1 98.25 202 ASP A N 1
ATOM 1538 C CA . ASP A 1 202 ? 19.141 13.57 5.848 1 98.25 202 ASP A CA 1
ATOM 1539 C C . ASP A 1 202 ? 18.062 12.883 5 1 98.25 202 ASP A C 1
ATOM 1541 O O . ASP A 1 202 ? 17.391 13.539 4.215 1 98.25 202 ASP A O 1
ATOM 1545 N N . LEU A 1 203 ? 17.969 11.57 5.195 1 98.31 203 LEU A N 1
ATOM 1546 C CA . LEU A 1 203 ? 17.125 10.797 4.297 1 98.31 203 LEU A CA 1
ATOM 1547 C C . LEU A 1 203 ? 16.109 9.977 5.082 1 98.31 203 LEU A C 1
ATOM 1549 O O . LEU A 1 203 ? 16.406 9.492 6.176 1 98.31 203 LEU A O 1
ATOM 1553 N N . VAL A 1 204 ? 14.922 9.867 4.5 1 98.62 204 VAL A N 1
ATOM 1554 C CA . VAL A 1 204 ? 13.867 9.031 5.074 1 98.62 204 VAL A CA 1
ATOM 1555 C C . VAL A 1 204 ? 13.281 8.125 3.996 1 98.62 204 VAL A C 1
ATOM 1557 O O . VAL A 1 204 ? 13.438 8.383 2.803 1 98.62 204 VAL A O 1
ATOM 1560 N N . LEU A 1 205 ? 12.641 7.004 4.453 1 98.44 205 LEU A N 1
ATOM 1561 C CA . LEU A 1 205 ? 11.812 6.223 3.537 1 98.44 205 LEU A CA 1
ATOM 1562 C C . LEU A 1 205 ? 10.484 6.918 3.283 1 98.44 205 LEU A C 1
ATOM 1564 O O . LEU A 1 205 ? 9.93 7.566 4.18 1 98.44 205 LEU A O 1
ATOM 1568 N N . ALA A 1 206 ? 10 6.812 2.039 1 98.12 206 ALA A N 1
ATOM 1569 C CA . ALA A 1 206 ? 8.695 7.34 1.654 1 98.12 206 ALA A CA 1
ATOM 1570 C C . ALA A 1 206 ? 7.906 6.316 0.837 1 98.12 206 ALA A C 1
ATOM 1572 O O . ALA A 1 206 ? 8.477 5.609 0.004 1 98.12 206 ALA A O 1
ATOM 1573 N N . THR A 1 207 ? 6.602 6.207 1.116 1 97.06 207 THR A N 1
ATOM 1574 C CA . THR A 1 207 ? 5.754 5.375 0.275 1 97.06 207 THR A CA 1
ATOM 1575 C C . THR A 1 207 ? 5.66 5.945 -1.137 1 97.06 207 THR A C 1
ATOM 1577 O O . THR A 1 207 ? 5.723 7.164 -1.324 1 97.06 207 THR A O 1
ATOM 1580 N N . ARG A 1 208 ? 5.457 5.074 -2.129 1 96.69 208 ARG A N 1
ATOM 1581 C CA . ARG A 1 208 ? 5.316 5.523 -3.512 1 96.69 208 ARG A CA 1
ATOM 1582 C C . ARG A 1 208 ? 3.852 5.773 -3.857 1 96.69 208 ARG A C 1
ATOM 1584 O O . ARG A 1 208 ? 3.547 6.395 -4.875 1 96.69 208 ARG A O 1
ATOM 1591 N N . GLU A 1 209 ? 2.957 5.289 -3.039 1 95.94 209 GLU A N 1
ATOM 1592 C CA . GLU A 1 209 ? 1.531 5.488 -3.281 1 95.94 209 GLU A CA 1
ATOM 1593 C C . GLU A 1 209 ? 1.173 6.973 -3.262 1 95.94 209 GLU A C 1
ATOM 1595 O O . GLU A 1 209 ? 1.535 7.691 -2.328 1 95.94 209 GLU A O 1
ATOM 1600 N N . LYS A 1 210 ? 0.469 7.414 -4.289 1 97.19 210 LYS A N 1
ATOM 1601 C CA . LYS A 1 210 ? 0.037 8.805 -4.398 1 97.19 210 LYS A CA 1
ATOM 1602 C C . LYS A 1 210 ? -1.315 9.016 -3.727 1 97.19 210 LYS A C 1
ATOM 1604 O O . LYS A 1 210 ? -2.035 8.055 -3.451 1 97.19 210 LYS A O 1
ATOM 1609 N N . ALA A 1 211 ? -1.593 10.234 -3.393 1 98.62 211 ALA A N 1
ATOM 1610 C CA . ALA A 1 211 ? -2.93 10.57 -2.91 1 98.62 211 ALA A CA 1
ATOM 1611 C C . ALA A 1 211 ? -3.998 10.148 -3.912 1 98.62 211 ALA A C 1
ATOM 1613 O O . ALA A 1 211 ? -3.82 10.297 -5.121 1 98.62 211 ALA A O 1
ATOM 1614 N N . VAL A 1 212 ? -5.113 9.57 -3.361 1 98.31 212 VAL A N 1
ATOM 1615 C CA . VAL A 1 212 ? -6.137 9.047 -4.262 1 98.31 212 VAL A CA 1
ATOM 1616 C C . VAL A 1 212 ? -7.512 9.203 -3.623 1 98.31 212 VAL A C 1
ATOM 1618 O O . VAL A 1 212 ? -7.664 9.031 -2.41 1 98.31 212 VAL A O 1
ATOM 1621 N N . ARG A 1 213 ? -8.523 9.562 -4.496 1 97.88 213 ARG A N 1
ATOM 1622 C CA . ARG A 1 213 ? -9.898 9.539 -4.02 1 97.88 213 ARG A CA 1
ATOM 1623 C C . ARG A 1 213 ? -10.359 8.117 -3.721 1 97.88 213 ARG A C 1
ATOM 1625 O O . ARG A 1 213 ? -9.969 7.176 -4.418 1 97.88 213 ARG A O 1
ATOM 1632 N N . MET A 1 214 ? -11.148 7.988 -2.752 1 97.38 214 MET A N 1
ATOM 1633 C CA . MET A 1 214 ? -11.641 6.688 -2.299 1 97.38 214 MET A CA 1
ATOM 1634 C C . MET A 1 214 ? -13.109 6.766 -1.925 1 97.38 214 MET A C 1
ATOM 1636 O O . MET A 1 214 ? -13.586 7.801 -1.457 1 97.38 214 MET A O 1
ATOM 1640 N N . GLY A 1 215 ? -13.844 5.645 -2.057 1 97.06 215 GLY A N 1
ATOM 1641 C CA . GLY A 1 215 ? -15.25 5.555 -1.695 1 97.06 215 GLY A CA 1
ATOM 1642 C C . GLY A 1 215 ? -16.156 5.375 -2.893 1 97.06 215 GLY A C 1
ATOM 1643 O O . GLY A 1 215 ? -15.773 5.656 -4.027 1 97.06 215 GLY A O 1
ATOM 1644 N N . LEU A 1 216 ? -17.406 4.945 -2.641 1 96.12 216 LEU A N 1
ATOM 1645 C CA . LEU A 1 216 ? -18.359 4.691 -3.705 1 96.12 216 LEU A CA 1
ATOM 1646 C C . LEU A 1 216 ? -18.672 5.969 -4.48 1 96.12 216 LEU A C 1
ATOM 1648 O O . LEU A 1 216 ? -18.969 5.918 -5.672 1 96.12 216 LEU A O 1
ATOM 1652 N N . ASN A 1 217 ? -18.516 7.109 -3.797 1 94.38 217 ASN A N 1
ATOM 1653 C CA . ASN A 1 217 ? -18.766 8.398 -4.438 1 94.38 217 ASN A CA 1
ATOM 1654 C C . ASN A 1 217 ? -17.516 9.289 -4.395 1 94.38 217 ASN A C 1
ATOM 1656 O O . ASN A 1 217 ? -17.609 10.5 -4.602 1 94.38 217 ASN A O 1
ATOM 1660 N N . GLY A 1 218 ? -16.438 8.742 -4.031 1 96 218 GLY A N 1
ATOM 1661 C CA . GLY A 1 218 ? -15.219 9.516 -3.922 1 96 218 GLY A CA 1
ATOM 1662 C C . GLY A 1 218 ? -15.25 10.523 -2.787 1 96 218 GLY A C 1
ATOM 1663 O O . GLY A 1 218 ? -14.68 11.617 -2.898 1 96 218 GLY A O 1
ATOM 1664 N N . GLU A 1 219 ? -15.891 10.258 -1.716 1 96.31 219 GLU A N 1
ATOM 1665 C CA . GLU A 1 219 ? -16.109 11.211 -0.63 1 96.31 219 GLU A CA 1
ATOM 1666 C C . GLU A 1 219 ? -14.875 11.312 0.265 1 96.31 219 GLU A C 1
ATOM 1668 O O . GLU A 1 219 ? -14.703 12.297 0.991 1 96.31 219 GLU A O 1
ATOM 1673 N N . TYR A 1 220 ? -14.031 10.258 0.243 1 98.25 220 TYR A N 1
ATOM 1674 C CA . TYR A 1 220 ? -12.828 10.227 1.061 1 98.25 220 TYR A CA 1
ATOM 1675 C C . TYR A 1 220 ? -11.578 10.211 0.188 1 98.25 220 TYR A C 1
ATOM 1677 O O . TYR A 1 220 ? -11.672 10.195 -1.041 1 98.25 220 TYR A O 1
ATOM 1685 N N . PHE A 1 221 ? -10.453 10.383 0.781 1 98.69 221 PHE A N 1
ATOM 1686 C CA . PHE A 1 221 ? -9.18 10.188 0.097 1 98.69 221 PHE A CA 1
ATOM 1687 C C . PHE A 1 221 ? -8.18 9.484 1.008 1 98.69 221 PHE A C 1
ATOM 1689 O O . PHE A 1 221 ? -8.336 9.492 2.23 1 98.69 221 PHE A O 1
ATOM 1696 N N . MET A 1 222 ? -7.234 8.797 0.379 1 98.69 222 MET A N 1
ATOM 1697 C CA . MET A 1 222 ? -6.113 8.164 1.066 1 98.69 222 MET A CA 1
ATOM 1698 C C . MET A 1 222 ? -4.789 8.773 0.63 1 98.69 222 MET A C 1
ATOM 1700 O O . MET A 1 222 ? -4.617 9.133 -0.537 1 98.69 222 MET A O 1
ATOM 1704 N N . SER A 1 223 ? -3.881 8.922 1.509 1 98.75 223 SER A N 1
ATOM 1705 C CA . SER A 1 223 ? -2.541 9.43 1.228 1 98.75 223 SER A CA 1
ATOM 1706 C C . SER A 1 223 ? -1.589 9.148 2.387 1 98.75 223 SER A C 1
ATOM 1708 O O . SER A 1 223 ? -2.027 8.82 3.49 1 98.75 223 SER A O 1
ATOM 1710 N N . GLY A 1 224 ? -0.289 9.188 2.031 1 98.12 224 GLY A N 1
ATOM 1711 C CA . GLY A 1 224 ? 0.675 9.359 3.105 1 98.12 224 GLY A CA 1
ATOM 1712 C C . GLY A 1 224 ? 0.718 10.781 3.641 1 98.12 224 GLY A C 1
ATOM 1713 O O . GLY A 1 224 ? 0.433 11.734 2.912 1 98.12 224 GLY A O 1
ATOM 1714 N N . ARG A 1 225 ? 0.964 10.898 4.957 1 98.5 225 ARG A N 1
ATOM 1715 C CA . ARG A 1 225 ? 1.363 12.148 5.586 1 98.5 225 ARG A CA 1
ATOM 1716 C C . ARG A 1 225 ? 0.192 13.125 5.656 1 98.5 225 ARG A C 1
ATOM 1718 O O . ARG A 1 225 ? 0.387 14.344 5.621 1 98.5 225 ARG A O 1
ATOM 1725 N N . ILE A 1 226 ? -1.085 12.547 5.66 1 98.69 226 ILE A N 1
ATOM 1726 C CA . ILE A 1 226 ? -2.221 13.422 5.926 1 98.69 226 ILE A CA 1
ATOM 1727 C C . ILE A 1 226 ? -1.989 14.188 7.227 1 98.69 226 ILE A C 1
ATOM 1729 O O . ILE A 1 226 ? -2.217 15.398 7.297 1 98.69 226 ILE A O 1
ATOM 1733 N N . ASP A 1 227 ? -1.545 13.484 8.211 1 97.75 227 ASP A N 1
ATOM 1734 C CA . ASP A 1 227 ? -1.031 14.078 9.438 1 97.75 227 ASP A CA 1
ATOM 1735 C C . ASP A 1 227 ? 0.406 14.562 9.258 1 97.75 227 ASP A C 1
ATOM 1737 O O . ASP A 1 227 ? 1.336 13.75 9.219 1 97.75 227 ASP A O 1
ATOM 1741 N N . ASP A 1 228 ? 0.687 15.82 9.023 1 97.75 228 ASP A N 1
ATOM 1742 C CA . ASP A 1 228 ? -0.247 16.922 9.219 1 97.75 228 ASP A CA 1
ATOM 1743 C C . ASP A 1 228 ? -0.292 17.828 7.996 1 97.75 228 ASP A C 1
ATOM 1745 O O . ASP A 1 228 ? -0.524 19.031 8.117 1 97.75 228 ASP A O 1
ATOM 1749 N N . LEU A 1 229 ? 0.087 17.25 6.855 1 98.81 229 LEU A N 1
ATOM 1750 C CA . LEU A 1 229 ? 0.177 18.062 5.648 1 98.81 229 LEU A CA 1
ATOM 1751 C C . LEU A 1 229 ? -1.207 18.516 5.188 1 98.81 229 LEU A C 1
ATOM 1753 O O . LEU A 1 229 ? -1.333 19.469 4.43 1 98.81 229 LEU A O 1
ATOM 1757 N N . GLU A 1 230 ? -2.242 17.781 5.605 1 98.88 230 GLU A N 1
ATOM 1758 C CA . GLU A 1 230 ? -3.598 18.25 5.328 1 98.88 230 GLU A CA 1
ATOM 1759 C C . GLU A 1 230 ? -3.859 19.609 5.984 1 98.88 230 GLU A C 1
ATOM 1761 O O . GLU A 1 230 ? -4.332 20.547 5.332 1 98.88 230 GLU A O 1
ATOM 1766 N N . CYS A 1 231 ? -3.523 19.719 7.262 1 98.75 231 CYS A N 1
ATOM 1767 C CA . CYS A 1 231 ? -3.668 21 7.945 1 98.75 231 CYS A CA 1
ATOM 1768 C C . CYS A 1 231 ? -2.721 22.031 7.359 1 98.75 231 CYS A C 1
ATOM 1770 O O . CYS A 1 231 ? -3.1 23.188 7.176 1 98.75 231 CYS A O 1
ATOM 1772 N N . ALA A 1 232 ? -1.496 21.609 7.094 1 98.88 232 ALA A N 1
ATOM 1773 C CA . ALA A 1 232 ? -0.507 22.531 6.551 1 98.88 232 ALA A CA 1
ATOM 1774 C C . ALA A 1 232 ? -1.018 23.188 5.27 1 98.88 232 ALA A C 1
ATOM 1776 O O . ALA A 1 232 ? -1.007 24.422 5.148 1 98.88 232 ALA A O 1
ATOM 1777 N N . TYR A 1 233 ? -1.522 22.406 4.391 1 98.88 233 TYR A N 1
ATOM 1778 C CA . TYR A 1 233 ? -1.948 22.953 3.104 1 98.88 233 TYR A CA 1
ATOM 1779 C C . TYR A 1 233 ? -3.227 23.766 3.252 1 98.88 233 TYR A C 1
ATOM 1781 O O . TYR A 1 233 ? -3.357 24.844 2.652 1 98.88 233 TYR A O 1
ATOM 1789 N N . THR A 1 234 ? -4.207 23.266 3.986 1 98.81 234 THR A N 1
ATOM 1790 C CA . THR A 1 234 ? -5.488 23.953 4.082 1 98.81 234 THR A CA 1
ATOM 1791 C C . THR A 1 234 ? -5.328 25.281 4.797 1 98.81 234 THR A C 1
ATOM 1793 O O . THR A 1 234 ? -5.992 26.266 4.449 1 98.81 234 THR A O 1
ATOM 1796 N N . THR A 1 235 ? -4.441 25.375 5.801 1 98.81 235 THR A N 1
ATOM 1797 C CA . THR A 1 235 ? -4.199 26.656 6.465 1 98.81 235 THR A CA 1
ATOM 1798 C C . THR A 1 235 ? -3.393 27.578 5.566 1 98.81 235 THR A C 1
ATOM 1800 O O . THR A 1 235 ? -3.604 28.797 5.574 1 98.81 235 THR A O 1
ATOM 1803 N N . LEU A 1 236 ? -2.434 27.016 4.801 1 98.88 236 LEU A N 1
ATOM 1804 C CA . LEU A 1 236 ? -1.716 27.828 3.826 1 98.88 236 LEU A CA 1
ATOM 1805 C C . LEU A 1 236 ? -2.678 28.422 2.809 1 98.88 236 LEU A C 1
ATOM 1807 O O . LEU A 1 236 ? -2.607 29.625 2.514 1 98.88 236 LEU A O 1
ATOM 1811 N N . TRP A 1 237 ? -3.543 27.562 2.297 1 98.62 237 TRP A N 1
ATOM 1812 C CA . TRP A 1 237 ? -4.535 28.031 1.333 1 98.62 237 TRP A CA 1
ATOM 1813 C C . TRP A 1 237 ? -5.383 29.156 1.921 1 98.62 237 TRP A C 1
ATOM 1815 O O . TRP A 1 237 ? -5.582 30.188 1.281 1 98.62 237 TRP A O 1
ATOM 1825 N N . GLY A 1 238 ? -5.906 28.969 3.141 1 98.5 238 GLY A N 1
ATOM 1826 C CA . GLY A 1 238 ? -6.688 30 3.812 1 98.5 238 GLY A CA 1
ATOM 1827 C C . GLY A 1 238 ? -5.918 31.281 4.031 1 98.5 238 GLY A C 1
ATOM 1828 O O . GLY A 1 238 ? -6.457 32.375 3.84 1 98.5 238 GLY A O 1
ATOM 1829 N N . PHE A 1 239 ? -4.695 31.172 4.43 1 98.44 239 PHE A N 1
ATOM 1830 C CA . PHE A 1 239 ? -3.803 32.312 4.645 1 98.44 239 PHE A CA 1
ATOM 1831 C C . PHE A 1 239 ? -3.684 33.156 3.377 1 98.44 239 PHE A C 1
ATOM 1833 O O . PHE A 1 239 ? -3.773 34.375 3.432 1 98.44 239 PHE A O 1
ATOM 1840 N N . LEU A 1 240 ? -3.537 32.469 2.295 1 98 240 LEU A N 1
ATOM 1841 C CA . LEU A 1 240 ? -3.32 33.156 1.021 1 98 240 LEU A CA 1
ATOM 1842 C C . LEU A 1 240 ? -4.598 33.844 0.542 1 98 240 LEU A C 1
ATOM 1844 O O . LEU A 1 240 ? -4.551 34.688 -0.338 1 98 240 LEU A O 1
ATOM 1848 N N . GLN A 1 241 ? -5.754 33.469 1.156 1 96.56 241 GLN A N 1
ATOM 1849 C CA . GLN A 1 241 ? -7.012 34.125 0.799 1 96.56 241 GLN A CA 1
ATOM 1850 C C . GLN A 1 241 ? -7.227 35.406 1.599 1 96.56 241 GLN A C 1
ATOM 1852 O O . GLN A 1 241 ? -8.164 36.156 1.333 1 96.56 241 GLN A O 1
ATOM 1857 N N . GLY A 1 242 ? -6.406 35.719 2.594 1 94 242 GLY A N 1
ATOM 1858 C CA . GLY A 1 242 ? -6.52 36.938 3.357 1 94 242 GLY A CA 1
ATOM 1859 C C . GLY A 1 242 ? -6.406 38.188 2.502 1 94 242 GLY A C 1
ATOM 1860 O O . GLY A 1 242 ? -5.496 38.281 1.674 1 94 242 GLY A O 1
ATOM 1861 N N . ARG A 1 243 ? -7.254 39.188 2.668 1 89.5 243 ARG A N 1
ATOM 1862 C CA . ARG A 1 243 ? -7.324 40.375 1.808 1 89.5 243 ARG A CA 1
ATOM 1863 C C . ARG A 1 243 ? -6.547 41.531 2.41 1 89.5 243 ARG A C 1
ATOM 1865 O O . ARG A 1 243 ? -6.23 42.5 1.714 1 89.5 243 ARG A O 1
ATOM 1872 N N . GLY A 1 244 ? -6.23 41.469 3.74 1 85.38 244 GLY A N 1
ATOM 1873 C CA . GLY A 1 244 ? -5.504 42.562 4.375 1 85.38 244 GLY A CA 1
ATOM 1874 C C . GLY A 1 244 ? -6.336 43.812 4.527 1 85.38 244 GLY A C 1
ATOM 1875 O O . GLY A 1 244 ? -5.816 44.906 4.402 1 85.38 244 GLY A O 1
ATOM 1876 N N . GLU A 1 245 ? -7.566 43.625 4.805 1 81.94 245 GLU A N 1
ATOM 1877 C CA . GLU A 1 245 ? -8.477 44.75 4.867 1 81.94 245 GLU A CA 1
ATOM 1878 C C . GLU A 1 245 ? -8.344 45.5 6.195 1 81.94 245 GLU A C 1
ATOM 1880 O O . GLU A 1 245 ? -8.562 46.719 6.266 1 81.94 245 GLU A O 1
ATOM 1885 N N . GLU A 1 246 ? -8.016 44.812 7.156 1 88.62 246 GLU A N 1
ATOM 1886 C CA . GLU A 1 246 ? -7.742 45.438 8.445 1 88.62 246 GLU A CA 1
ATOM 1887 C C . GLU A 1 246 ? -6.328 46 8.492 1 88.62 246 GLU A C 1
ATOM 1889 O O . GLU A 1 246 ? -5.375 45.281 8.805 1 88.62 246 GLU A O 1
ATOM 1894 N N . GLU A 1 247 ? -6.172 47.281 8.477 1 90.25 247 GLU A N 1
ATOM 1895 C CA . GLU A 1 247 ? -4.887 47.938 8.219 1 90.25 247 GLU A CA 1
ATOM 1896 C C . GLU A 1 247 ? -3.9 47.656 9.352 1 90.25 247 GLU A C 1
ATOM 1898 O O . GLU A 1 247 ? -2.693 47.562 9.125 1 90.25 247 GLU A O 1
ATOM 1903 N N . GLY A 1 248 ? -4.379 47.594 10.547 1 94.19 248 GLY A N 1
ATOM 1904 C CA . GLY A 1 248 ? -3.484 47.438 11.688 1 94.19 248 GLY A CA 1
ATOM 1905 C C . GLY A 1 248 ? -3.215 46 12.047 1 94.19 248 GLY A C 1
ATOM 1906 O O . GLY A 1 248 ? -2.578 45.719 13.07 1 94.19 248 GLY A O 1
ATOM 1907 N N . ARG A 1 249 ? -3.582 45.125 11.211 1 94.75 249 ARG A N 1
ATOM 1908 C CA . ARG A 1 249 ? -3.441 43.719 11.539 1 94.75 249 ARG A CA 1
ATOM 1909 C C . ARG A 1 249 ? -2.398 43.031 10.648 1 94.75 249 ARG A C 1
ATOM 1911 O O . ARG A 1 249 ? -2.414 43.219 9.43 1 94.75 249 ARG A O 1
ATOM 1918 N N . GLY A 1 250 ? -1.464 42.344 11.25 1 96.44 250 GLY A N 1
ATOM 1919 C CA . GLY A 1 250 ? -0.551 41.469 10.523 1 96.44 250 GLY A CA 1
ATOM 1920 C C . GLY A 1 250 ? -1.026 40.031 10.453 1 96.44 250 GLY A C 1
ATOM 1921 O O . GLY A 1 250 ? -1.811 39.594 11.297 1 96.44 250 GLY A O 1
ATOM 1922 N N . ASP A 1 251 ? -0.631 39.344 9.391 1 97.94 251 ASP A N 1
ATOM 1923 C CA . ASP A 1 251 ? -0.966 37.938 9.188 1 97.94 251 ASP A CA 1
ATOM 1924 C C . ASP A 1 251 ? 0.287 37.062 9.211 1 97.94 251 ASP A C 1
ATOM 1926 O O . ASP A 1 251 ? 1.303 37.406 8.609 1 97.94 251 ASP A O 1
ATOM 1930 N N . ILE A 1 252 ? 0.172 35.906 9.922 1 98.38 252 ILE A N 1
ATOM 1931 C CA . ILE A 1 252 ? 1.291 34.969 10.008 1 98.38 252 ILE A CA 1
ATOM 1932 C C . ILE A 1 252 ? 0.807 33.562 9.703 1 98.38 252 ILE A C 1
ATOM 1934 O O . ILE A 1 252 ? -0.294 33.188 10.109 1 98.38 252 ILE A O 1
ATOM 1938 N N . TRP A 1 253 ? 1.559 32.781 8.93 1 98.81 253 TRP A N 1
ATOM 1939 C CA . TRP A 1 253 ? 1.417 31.344 8.742 1 98.81 253 TRP A CA 1
ATOM 1940 C C . TRP A 1 253 ? 2.742 30.625 8.984 1 98.81 253 TRP A C 1
ATOM 1942 O O . TRP A 1 253 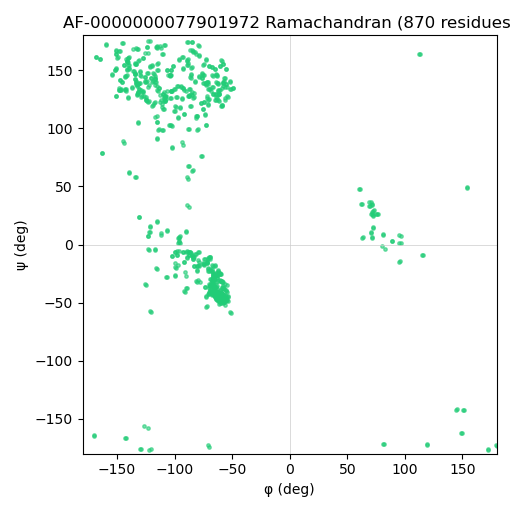? 3.785 31.047 8.484 1 98.81 253 TRP A O 1
ATOM 1952 N N . VAL A 1 254 ? 2.688 29.578 9.773 1 98.69 254 VAL A N 1
ATOM 1953 C CA . VAL A 1 254 ? 3.938 28.875 10.062 1 98.69 254 VAL A CA 1
ATOM 1954 C C . VAL A 1 254 ? 3.713 27.375 10 1 98.69 254 VAL A C 1
ATOM 1956 O O . VAL A 1 254 ? 2.664 26.875 10.414 1 98.69 254 VAL A O 1
ATOM 1959 N N . MET A 1 255 ? 4.605 26.656 9.367 1 98.69 255 MET A N 1
ATOM 1960 C CA . MET A 1 255 ? 4.727 25.188 9.344 1 98.69 255 MET A CA 1
ATOM 1961 C C . MET A 1 255 ? 6.027 24.75 10.008 1 98.69 255 MET A C 1
ATOM 1963 O O . MET A 1 255 ? 7.105 24.891 9.43 1 98.69 255 MET A O 1
ATOM 1967 N N . PHE A 1 256 ? 5.926 24.219 11.203 1 98.38 256 PHE A N 1
ATOM 1968 C CA . PHE A 1 256 ? 7.074 23.812 12 1 98.38 256 PHE A CA 1
ATOM 1969 C C . PHE A 1 256 ? 7.527 22.406 11.609 1 98.38 256 PHE A C 1
ATOM 1971 O O . PHE A 1 256 ? 6.832 21.703 10.867 1 98.38 256 PHE A O 1
ATOM 1978 N N . ASP A 1 257 ? 8.742 22.047 12.055 1 97.81 257 ASP A N 1
ATOM 1979 C CA . ASP A 1 257 ? 9.242 20.672 11.953 1 97.81 257 ASP A CA 1
ATOM 1980 C C . ASP A 1 257 ? 9.336 20.016 13.328 1 97.81 257 ASP A C 1
ATOM 1982 O O . ASP A 1 257 ? 9.18 20.688 14.352 1 97.81 257 ASP A O 1
ATOM 1986 N N . ASN A 1 258 ? 9.445 18.719 13.305 1 97.31 258 ASN A N 1
ATOM 1987 C CA . ASN A 1 258 ? 9.82 17.875 14.438 1 97.31 258 ASN A CA 1
ATOM 1988 C C . ASN A 1 258 ? 8.703 17.797 15.477 1 97.31 258 ASN A C 1
ATOM 1990 O O . ASN A 1 258 ? 8.961 17.609 16.672 1 97.31 258 ASN A O 1
ATOM 1994 N N . GLU A 1 259 ? 7.477 17.984 15.07 1 96.25 259 GLU A N 1
ATOM 1995 C CA . GLU A 1 259 ? 6.348 17.797 15.984 1 96.25 259 GLU A CA 1
ATOM 1996 C C . GLU A 1 259 ? 6.238 16.359 16.453 1 96.25 259 GLU A C 1
ATOM 1998 O O . GLU A 1 259 ? 5.992 16.094 17.641 1 96.25 259 GLU A O 1
ATOM 2003 N N . GLU A 1 260 ? 6.531 15.422 15.594 1 95.44 260 GLU A N 1
ATOM 2004 C CA . GLU A 1 260 ? 6.305 14 15.844 1 95.44 260 GLU A CA 1
ATOM 2005 C C . GLU A 1 260 ? 7.324 13.445 16.844 1 95.44 260 GLU A C 1
ATOM 2007 O O . GLU A 1 260 ? 7.176 12.32 17.328 1 95.44 260 GLU A O 1
ATOM 2012 N N . VAL A 1 261 ? 8.336 14.289 17.047 1 94.94 261 VAL A N 1
ATOM 2013 C CA . VAL A 1 261 ? 9.352 13.82 17.984 1 94.94 261 VAL A CA 1
ATOM 2014 C C . VAL A 1 261 ? 9.477 14.812 19.141 1 94.94 261 VAL A C 1
ATOM 2016 O O . VAL A 1 261 ? 10.531 14.891 19.781 1 94.94 261 VAL A O 1
ATOM 2019 N N . GLY A 1 262 ? 8.492 15.711 19.328 1 91.5 262 GLY A N 1
ATOM 2020 C CA . GLY A 1 262 ? 8.422 16.484 20.562 1 91.5 262 GLY A CA 1
ATOM 2021 C C . GLY A 1 262 ? 8.625 17.969 20.359 1 91.5 262 GLY A C 1
ATOM 2022 O O . GLY A 1 262 ? 8.492 18.766 21.297 1 91.5 262 GLY A O 1
ATOM 2023 N N . SER A 1 263 ? 9.016 18.406 19.156 1 93.25 263 SER A N 1
ATOM 2024 C CA . SER A 1 263 ? 9.094 19.797 18.75 1 93.25 263 SER A CA 1
ATOM 2025 C C . SER A 1 263 ? 10.242 20.516 19.453 1 93.25 263 SER A C 1
ATOM 2027 O O . SER A 1 263 ? 10.312 21.75 19.438 1 93.25 263 SER A O 1
ATOM 2029 N N . SER A 1 264 ? 11.133 19.781 20.141 1 91.81 264 SER A N 1
ATOM 2030 C CA . SER A 1 264 ? 12.234 20.375 20.891 1 91.81 264 SER A CA 1
ATOM 2031 C C . SER A 1 264 ? 13.477 20.531 20.016 1 91.81 264 SER A C 1
ATOM 2033 O O . SER A 1 264 ? 14.523 19.953 20.297 1 91.81 264 SER A O 1
ATOM 2035 N N . SER A 1 265 ? 13.367 21.219 18.969 1 94.06 265 SER A N 1
ATOM 2036 C CA . SER A 1 265 ? 14.445 21.547 18.031 1 94.06 265 SER A CA 1
ATOM 2037 C C . SER A 1 265 ? 14.391 23.016 17.625 1 94.06 265 SER A C 1
ATOM 2039 O O . SER A 1 265 ? 13.438 23.734 17.953 1 94.06 265 SER A O 1
ATOM 2041 N N . ARG A 1 266 ? 15.391 23.547 16.984 1 95.69 266 ARG A N 1
ATOM 2042 C CA . ARG A 1 266 ? 15.461 24.922 16.516 1 95.69 266 ARG A CA 1
ATOM 2043 C C . ARG A 1 266 ? 14.312 25.234 15.562 1 95.69 266 ARG A C 1
ATOM 2045 O O . ARG A 1 266 ? 13.836 26.375 15.508 1 95.69 266 ARG A O 1
ATOM 2052 N N . GLN A 1 267 ? 13.953 24.25 14.75 1 96.06 267 GLN A N 1
ATOM 2053 C CA . GLN A 1 267 ? 12.914 24.438 13.75 1 96.06 267 GLN A CA 1
ATOM 2054 C C . GLN A 1 267 ? 11.562 23.938 14.25 1 96.06 267 GLN A C 1
ATOM 2056 O O . GLN A 1 267 ? 10.57 23.984 13.531 1 96.06 267 GLN A O 1
ATOM 2061 N N . GLY A 1 268 ? 11.461 23.453 15.453 1 95.88 268 GLY A N 1
ATOM 2062 C CA . GLY A 1 268 ? 10.211 23 16.062 1 95.88 268 GLY A CA 1
ATOM 2063 C C . GLY A 1 268 ? 9.469 24.109 16.781 1 95.88 268 GLY A C 1
ATOM 2064 O O . GLY A 1 268 ? 10 25.203 16.953 1 95.88 268 GLY A O 1
ATOM 2065 N N . ALA A 1 269 ? 8.297 23.797 17.234 1 94.94 269 ALA A N 1
ATOM 2066 C CA . ALA A 1 269 ? 7.414 24.797 17.844 1 94.94 269 ALA A CA 1
ATOM 2067 C C . ALA A 1 269 ? 7.992 25.312 19.156 1 94.94 269 ALA A C 1
ATOM 2069 O O . ALA A 1 269 ? 7.691 26.422 19.578 1 94.94 269 ALA A O 1
ATOM 2070 N N . GLN A 1 270 ? 8.766 24.516 19.781 1 93.75 270 GLN A N 1
ATOM 2071 C CA . GLN A 1 270 ? 9.375 24.953 21.031 1 93.75 270 GLN A CA 1
ATOM 2072 C C . GLN A 1 270 ? 10.578 25.844 20.766 1 93.75 270 GLN A C 1
ATOM 2074 O O . GLN A 1 270 ? 11.109 26.469 21.688 1 93.75 270 GLN A O 1
ATOM 2079 N N . GLY A 1 271 ? 11.039 25.859 19.562 1 93.81 271 GLY A N 1
ATOM 2080 C CA . GLY A 1 271 ? 12.109 26.766 19.188 1 93.81 271 GLY A CA 1
ATOM 2081 C C . GLY A 1 271 ? 11.672 28.219 19.125 1 93.81 271 GLY A C 1
ATOM 2082 O O . GLY A 1 271 ? 10.531 28.531 19.469 1 93.81 271 GLY A O 1
ATOM 2083 N N . THR A 1 272 ? 12.57 29.109 18.641 1 95.44 272 THR A N 1
ATOM 2084 C CA . THR A 1 272 ? 12.297 30.531 18.734 1 95.44 272 THR A CA 1
ATOM 2085 C C . THR A 1 272 ? 11.938 31.109 17.375 1 95.44 272 THR A C 1
ATOM 2087 O O . THR A 1 272 ? 11.977 32.312 17.172 1 95.44 272 THR A O 1
ATOM 2090 N N . LEU A 1 273 ? 11.68 30.234 16.391 1 96.44 273 LEU A N 1
ATOM 2091 C CA . LEU A 1 273 ? 11.438 30.703 15.039 1 96.44 273 LEU A CA 1
ATOM 2092 C C . LEU A 1 273 ? 10.359 31.781 15.031 1 96.44 273 LEU A C 1
ATOM 2094 O O . LEU A 1 273 ? 10.602 32.906 14.562 1 96.44 273 LEU A O 1
ATOM 2098 N N . MET A 1 274 ? 9.18 31.5 15.516 1 96.81 274 MET A N 1
ATOM 2099 C CA . MET A 1 274 ? 8.078 32.438 15.484 1 96.81 274 MET A CA 1
ATOM 2100 C C . MET A 1 274 ? 8.375 33.656 16.359 1 96.81 274 MET A C 1
ATOM 2102 O O . MET A 1 274 ? 8.125 34.812 15.969 1 96.81 274 MET A O 1
ATOM 2106 N N . ALA A 1 275 ? 8.922 33.438 17.547 1 95.69 275 ALA A N 1
ATOM 2107 C CA . ALA A 1 275 ? 9.273 34.531 18.469 1 95.69 275 ALA A CA 1
ATOM 2108 C C . ALA A 1 275 ? 10.273 35.5 17.828 1 95.69 275 ALA A C 1
ATOM 2110 O O . ALA A 1 275 ? 10.133 36.719 17.938 1 95.69 275 ALA A O 1
ATOM 2111 N N . ASP A 1 276 ? 11.25 34.938 17.234 1 96.56 276 ASP A N 1
ATOM 2112 C CA . ASP A 1 276 ? 12.289 35.75 16.609 1 96.56 276 ASP A CA 1
ATOM 2113 C C . ASP A 1 276 ? 11.719 36.562 15.453 1 96.56 276 ASP A C 1
ATOM 2115 O O . ASP A 1 276 ? 12.039 37.75 15.305 1 96.56 276 ASP A O 1
ATOM 2119 N N . VAL A 1 277 ? 10.93 35.938 14.617 1 97.06 277 VAL A N 1
ATOM 2120 C CA . VAL A 1 277 ? 10.352 36.625 13.469 1 97.06 277 VAL A CA 1
ATOM 2121 C C . VAL A 1 277 ? 9.445 37.75 13.961 1 97.06 277 VAL A C 1
ATOM 2123 O O . VAL A 1 277 ? 9.523 38.875 13.469 1 97.06 277 VAL A O 1
ATOM 2126 N N . LEU A 1 278 ? 8.602 37.531 14.938 1 96.38 278 LEU A N 1
ATOM 2127 C CA . LEU A 1 278 ? 7.707 38.531 15.492 1 96.38 278 LEU A CA 1
ATOM 2128 C C . LEU A 1 278 ? 8.5 39.719 16.047 1 96.38 278 LEU A C 1
ATOM 2130 O O . LEU A 1 278 ? 8.141 40.875 15.812 1 96.38 278 LEU A O 1
ATOM 2134 N N . ALA A 1 279 ? 9.531 39.406 16.766 1 95.56 279 ALA A N 1
ATOM 2135 C CA . ALA A 1 279 ? 10.359 40.438 17.359 1 95.56 279 ALA A CA 1
ATOM 2136 C C . ALA A 1 279 ? 10.961 41.344 16.281 1 95.56 279 ALA A C 1
ATOM 2138 O O . ALA A 1 279 ? 10.984 42.562 16.422 1 95.56 279 ALA A O 1
ATOM 2139 N N . ARG A 1 280 ? 11.445 40.75 15.273 1 97.31 280 ARG A N 1
ATOM 2140 C CA . ARG A 1 280 ? 12.078 41.5 14.203 1 97.31 280 ARG A CA 1
ATOM 2141 C C . ARG A 1 280 ? 11.062 42.344 13.445 1 97.31 280 ARG A C 1
ATOM 2143 O O . ARG A 1 280 ? 11.352 43.469 13.07 1 97.31 280 ARG A O 1
ATOM 2150 N N . ILE A 1 281 ? 9.906 41.781 13.156 1 97.25 281 ILE A N 1
ATOM 2151 C CA . ILE A 1 281 ? 8.836 42.531 12.5 1 97.25 281 ILE A CA 1
ATOM 2152 C C . ILE A 1 281 ? 8.469 43.75 13.336 1 97.25 281 ILE A C 1
ATOM 2154 O O . ILE A 1 281 ? 8.438 44.875 12.812 1 97.25 281 ILE A O 1
ATOM 2158 N N . GLU A 1 282 ? 8.227 43.562 14.57 1 96 282 GLU A N 1
ATOM 2159 C CA . GLU A 1 282 ? 7.785 44.625 15.469 1 96 282 GLU A CA 1
ATOM 2160 C C . GLU A 1 282 ? 8.859 45.688 15.609 1 96 282 GLU A C 1
ATOM 2162 O O . GLU A 1 282 ? 8.555 46.906 15.648 1 96 282 GLU A O 1
ATOM 2167 N N . GLU A 1 283 ? 10.055 45.281 15.711 1 95.62 283 GLU A N 1
ATOM 2168 C CA . GLU A 1 283 ? 11.156 46.219 15.766 1 95.62 283 GLU A CA 1
ATOM 2169 C C . GLU A 1 283 ? 11.219 47.062 14.5 1 95.62 283 GLU A C 1
ATOM 2171 O O . GLU A 1 283 ? 11.477 48.25 14.562 1 95.62 283 GLU A O 1
ATOM 2176 N N . SER A 1 284 ? 11.078 46.438 13.414 1 95.94 284 SER A N 1
ATOM 2177 C CA . SER A 1 284 ? 11.117 47.156 12.141 1 95.94 284 SER A CA 1
ATOM 2178 C C . SER A 1 284 ? 10.023 48.219 12.07 1 95.94 284 SER A C 1
ATOM 2180 O O . SER A 1 284 ? 10.156 49.219 11.336 1 95.94 284 SER A O 1
ATOM 2182 N N . MET A 1 285 ? 8.961 48.062 12.797 1 95.81 285 MET A N 1
ATOM 2183 C CA . MET A 1 285 ? 7.828 48.969 12.812 1 95.81 285 MET A CA 1
ATOM 2184 C C . MET A 1 285 ? 8.031 50.062 13.859 1 95.81 285 MET A C 1
ATOM 2186 O O . MET A 1 285 ? 7.258 51.031 13.914 1 95.81 285 MET A O 1
ATOM 2190 N N . GLY A 1 286 ? 9.016 49.875 14.703 1 95.56 286 GLY A N 1
ATOM 2191 C CA . GLY A 1 286 ? 9.312 50.875 15.742 1 95.56 286 GLY A CA 1
ATOM 2192 C C . GLY A 1 286 ? 8.328 50.812 16.906 1 95.56 286 GLY A C 1
ATOM 2193 O O . GLY A 1 286 ? 8.102 51.844 17.562 1 95.56 286 GLY A O 1
ATOM 2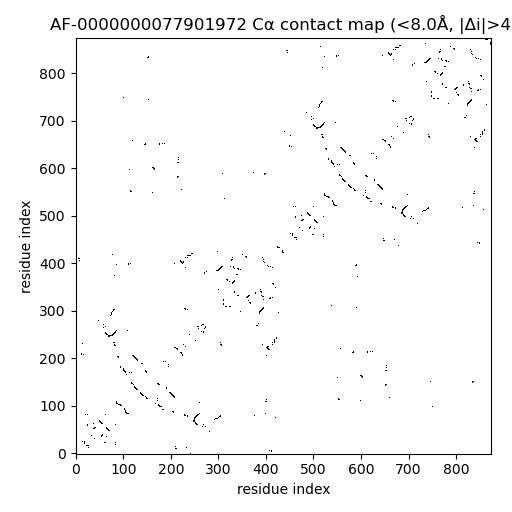194 N N . ILE A 1 287 ? 7.785 49.719 17.094 1 94.06 287 ILE A N 1
ATOM 2195 C CA . ILE A 1 287 ? 6.773 49.688 18.141 1 94.06 287 ILE A CA 1
ATOM 2196 C C . ILE A 1 287 ? 7.434 49.375 19.484 1 94.06 287 ILE A C 1
ATOM 2198 O O . ILE A 1 287 ? 8.492 48.75 19.516 1 94.06 287 ILE A O 1
ATOM 2202 N N . SER A 1 288 ? 6.777 49.781 20.625 1 95.44 288 SER A N 1
ATOM 2203 C CA . SER A 1 288 ? 7.27 49.5 21.984 1 95.44 288 SER A CA 1
ATOM 2204 C C . SER A 1 288 ? 6.832 48.125 22.469 1 95.44 288 SER A C 1
ATOM 2206 O O . SER A 1 288 ? 5.973 47.5 21.859 1 95.44 288 SER A O 1
ATOM 2208 N N . ARG A 1 289 ? 7.492 47.75 23.594 1 94.75 289 ARG A N 1
ATOM 2209 C CA . ARG A 1 289 ? 7.09 46.5 24.25 1 94.75 289 ARG A CA 1
ATOM 2210 C C . ARG A 1 289 ? 5.629 46.562 24.688 1 94.75 289 ARG A C 1
ATOM 2212 O O . ARG A 1 289 ? 4.906 45.562 24.594 1 94.75 289 ARG A O 1
ATOM 2219 N N . GLU A 1 290 ? 5.262 47.688 25.156 1 96.38 290 GLU A N 1
ATOM 2220 C CA . GLU A 1 290 ? 3.879 47.906 25.578 1 96.38 290 GLU A CA 1
ATOM 2221 C C . GLU A 1 290 ? 2.916 47.688 24.406 1 96.38 290 GLU A C 1
ATOM 2223 O O . GLU A 1 290 ? 1.9 47.031 24.531 1 96.38 290 GLU A O 1
ATOM 2228 N N . GLN A 1 291 ? 3.213 48.25 23.266 1 95.31 291 GLN A N 1
ATOM 2229 C CA . GLN A 1 291 ? 2.398 48.062 22.062 1 95.31 291 GLN A CA 1
ATOM 2230 C C . GLN A 1 291 ? 2.385 46.625 21.594 1 95.31 291 GLN A C 1
ATOM 2232 O O . GLN A 1 291 ? 1.353 46.125 21.156 1 95.31 291 GLN A O 1
ATOM 2237 N N . SER A 1 292 ? 3.535 46 21.75 1 95.69 292 SER A N 1
ATOM 2238 C CA . SER A 1 292 ? 3.654 44.594 21.391 1 95.69 292 SER A CA 1
ATOM 2239 C C . SER A 1 292 ? 2.725 43.719 22.219 1 95.69 292 SER A C 1
ATOM 2241 O O . SER A 1 292 ? 2.023 42.875 21.688 1 95.69 292 SER A O 1
ATOM 2243 N N . ILE A 1 293 ? 2.715 43.938 23.5 1 94.94 293 ILE A N 1
ATOM 2244 C CA . ILE A 1 293 ? 1.898 43.156 24.422 1 94.94 293 ILE A CA 1
ATOM 2245 C C . ILE A 1 293 ? 0.419 43.375 24.109 1 94.94 293 ILE A C 1
ATOM 2247 O O . ILE A 1 293 ? -0.355 42.406 24.062 1 94.94 293 ILE A O 1
ATOM 2251 N N . ARG A 1 294 ? 0.046 44.594 23.875 1 94.5 294 ARG A N 1
ATOM 2252 C CA . ARG A 1 294 ? -1.34 44.906 23.531 1 94.5 294 ARG A CA 1
ATOM 2253 C C . ARG A 1 294 ? -1.749 44.219 22.234 1 94.5 294 ARG A C 1
ATOM 2255 O O . ARG A 1 294 ? -2.828 43.625 22.156 1 94.5 294 ARG A O 1
ATOM 2262 N N . ALA A 1 295 ? -0.907 44.25 21.25 1 94.94 295 ALA A N 1
ATOM 2263 C CA . ALA A 1 295 ? -1.202 43.656 19.953 1 94.94 295 ALA A CA 1
ATOM 2264 C C . ALA A 1 295 ? -1.36 42.125 20.094 1 94.94 295 ALA A C 1
ATOM 2266 O O . ALA A 1 295 ? -2.285 41.531 19.516 1 94.94 295 ALA A O 1
ATOM 2267 N N . ARG A 1 296 ? -0.499 41.531 20.828 1 94.25 296 ARG A N 1
ATOM 2268 C CA . ARG A 1 296 ? -0.529 40.062 21 1 94.25 296 ARG A CA 1
ATOM 2269 C C . ARG A 1 296 ? -1.764 39.625 21.781 1 94.25 296 ARG A C 1
ATOM 2271 O O . ARG A 1 296 ? -2.307 38.562 21.547 1 94.25 296 ARG A O 1
ATOM 2278 N N . THR A 1 297 ? -2.205 40.469 22.672 1 92.31 297 THR A N 1
ATOM 2279 C CA . THR A 1 297 ? -3.422 40.219 23.438 1 92.31 297 THR A CA 1
ATOM 2280 C C . THR A 1 297 ? -4.645 40.25 22.531 1 92.31 297 THR A C 1
ATOM 2282 O O . THR A 1 297 ? -5.598 39.469 22.734 1 92.31 297 THR A O 1
ATOM 2285 N N . ASN A 1 298 ? -4.609 41.094 21.531 1 93.81 298 ASN A N 1
ATOM 2286 C CA . ASN A 1 298 ? -5.691 41.25 20.562 1 93.81 298 ASN A CA 1
ATOM 2287 C C . ASN A 1 298 ? -5.527 40.312 19.375 1 93.81 298 ASN A C 1
ATOM 2289 O O . ASN A 1 298 ? -5.734 40.688 18.234 1 93.81 298 ASN A O 1
ATOM 2293 N N . SER A 1 299 ? -4.988 39.156 19.656 1 94.81 299 SER A N 1
ATOM 2294 C CA . SER A 1 299 ? -4.676 38.188 18.594 1 94.81 299 SER A CA 1
ATOM 2295 C C . SER A 1 299 ? -5.312 36.844 18.859 1 94.81 299 SER A C 1
ATOM 2297 O O . SER A 1 299 ? -5.828 36.594 19.953 1 94.81 299 SER A O 1
ATOM 2299 N N . LEU A 1 300 ? -5.375 36 17.875 1 95.62 300 LEU A N 1
ATOM 2300 C CA . LEU A 1 300 ? -5.77 34.594 17.938 1 95.62 300 LEU A CA 1
ATOM 2301 C C . LEU A 1 300 ? -4.898 33.719 17.031 1 95.62 300 LEU A C 1
ATOM 2303 O O . LEU A 1 300 ? -4.664 34.062 15.875 1 95.62 300 LEU A O 1
ATOM 2307 N N . LEU A 1 301 ? -4.344 32.719 17.594 1 97.12 301 LEU A N 1
ATOM 2308 C CA . LEU A 1 301 ? -3.541 31.781 16.828 1 97.12 301 LEU A CA 1
ATOM 2309 C C . LEU A 1 301 ? -4.27 30.438 16.672 1 97.12 301 LEU A C 1
ATOM 2311 O O . LEU A 1 301 ? -4.727 29.859 17.656 1 97.12 301 LEU A O 1
ATOM 2315 N N . LEU A 1 302 ? -4.469 30.016 15.383 1 98.12 302 LEU A N 1
ATOM 2316 C CA . LEU A 1 302 ? -4.988 28.688 15.102 1 98.12 302 LEU A CA 1
ATOM 2317 C C . LEU A 1 302 ? -3.877 27.641 15.156 1 98.12 302 LEU A C 1
ATOM 2319 O O . LEU A 1 302 ? -2.953 27.672 14.344 1 98.12 302 LEU A O 1
ATOM 2323 N N . SER A 1 303 ? -3.924 26.797 16.156 1 97.56 303 SER A N 1
ATOM 2324 C CA . SER A 1 303 ? -3.059 25.609 16.219 1 97.56 303 SER A CA 1
ATOM 2325 C C . SER A 1 303 ? -3.693 24.422 15.508 1 97.56 303 SER A C 1
ATOM 2327 O O . SER A 1 303 ? -4.52 23.719 16.078 1 97.56 303 SER A O 1
ATOM 2329 N N . ALA A 1 304 ? -3.236 24.219 14.273 1 98 304 ALA A N 1
ATOM 2330 C CA . ALA A 1 304 ? -3.896 23.234 13.406 1 98 304 ALA A CA 1
ATOM 2331 C C . ALA A 1 304 ? -3.137 21.922 13.383 1 98 304 ALA A C 1
ATOM 2333 O O . ALA A 1 304 ? -2.008 21.844 12.891 1 98 304 ALA A O 1
ATOM 2334 N N . ASP A 1 305 ? -3.709 20.891 13.867 1 97 305 ASP A N 1
ATOM 2335 C CA . ASP A 1 305 ? -3.205 19.531 13.969 1 97 305 ASP A CA 1
ATOM 2336 C C . ASP A 1 305 ? -4.348 18.516 13.922 1 97 305 ASP A C 1
ATOM 2338 O O . ASP A 1 305 ? -5.285 18.594 14.719 1 97 305 ASP A O 1
ATOM 2342 N N . ASN A 1 306 ? -4.262 17.531 13.055 1 97.06 306 ASN A N 1
ATOM 2343 C CA . ASN A 1 306 ? -5.387 16.625 12.836 1 97.06 306 ASN A CA 1
ATOM 2344 C C . ASN A 1 306 ? -5.789 15.906 14.117 1 97.06 306 ASN A C 1
ATOM 2346 O O . ASN A 1 306 ? -5.059 15.938 15.109 1 97.06 306 ASN A O 1
ATOM 2350 N N . GLY A 1 307 ? -7.043 15.453 14.117 1 96.12 307 GLY A N 1
ATOM 2351 C CA . GLY A 1 307 ? -7.574 14.609 15.172 1 96.12 307 GLY A CA 1
ATOM 2352 C C . GLY A 1 307 ? -8.07 13.266 14.672 1 96.12 307 GLY A C 1
ATOM 2353 O O . GLY A 1 307 ? -7.871 12.922 13.5 1 96.12 307 GLY A O 1
ATOM 2354 N N . HIS A 1 308 ? -8.641 12.477 15.562 1 96.19 308 HIS A N 1
ATOM 2355 C CA . HIS A 1 308 ? -9.07 11.125 15.227 1 96.19 308 HIS A CA 1
ATOM 2356 C C . HIS A 1 308 ? -10.57 11.078 14.938 1 96.19 308 HIS A C 1
ATOM 2358 O O . HIS A 1 308 ? -11.375 11.523 15.758 1 96.19 308 HIS A O 1
ATOM 2364 N N . ALA A 1 309 ? -10.922 10.531 13.797 1 97.38 309 ALA A N 1
ATOM 2365 C CA . ALA A 1 309 ? -12.328 10.195 13.578 1 97.38 309 ALA A CA 1
ATOM 2366 C C . ALA A 1 309 ? -12.719 8.945 14.367 1 97.38 309 ALA A C 1
ATOM 2368 O O . ALA A 1 309 ? -11.859 8.133 14.719 1 97.38 309 ALA A O 1
ATOM 2369 N N . THR A 1 310 ? -14.016 8.898 14.648 1 97.06 310 THR A N 1
ATOM 2370 C CA . THR A 1 310 ? -14.516 7.652 15.219 1 97.06 310 THR A CA 1
ATOM 2371 C C . THR A 1 310 ? -14.258 6.48 14.281 1 97.06 310 THR A C 1
ATOM 2373 O O . THR A 1 310 ? -14.695 6.492 13.133 1 97.06 310 THR A O 1
ATOM 2376 N N . HIS A 1 311 ? -13.492 5.516 14.758 1 96.81 311 HIS A N 1
ATOM 2377 C CA . HIS A 1 311 ? -13.133 4.375 13.922 1 96.81 311 HIS A CA 1
ATOM 2378 C C . HIS A 1 311 ? -14.352 3.521 13.594 1 96.81 311 HIS A C 1
ATOM 2380 O O . HIS A 1 311 ? -15.133 3.182 14.484 1 96.81 311 HIS A O 1
ATOM 2386 N N . PRO A 1 312 ? -14.492 3.131 12.391 1 95.94 312 PRO A N 1
ATOM 2387 C CA . PRO A 1 312 ? -15.688 2.389 11.977 1 95.94 312 PRO A CA 1
ATOM 2388 C C . PRO A 1 312 ? -15.797 1.022 12.648 1 95.94 312 PRO A C 1
ATOM 2390 O O . PRO A 1 312 ? -16.906 0.527 12.875 1 95.94 312 PRO A O 1
ATOM 2393 N N . ASN A 1 313 ? -14.672 0.4 12.984 1 95.44 313 ASN A N 1
ATOM 2394 C CA . ASN A 1 313 ? -14.672 -0.95 13.539 1 95.44 313 ASN A CA 1
ATOM 2395 C C . ASN A 1 313 ? -14.453 -0.936 15.055 1 95.44 313 ASN A C 1
ATOM 2397 O O . ASN A 1 313 ? -14.617 -1.961 15.719 1 95.44 313 ASN A O 1
ATOM 2401 N N . HIS A 1 314 ? -14.102 0.22 15.602 1 95.56 314 HIS A N 1
ATOM 2402 C CA . HIS A 1 314 ? -13.852 0.357 17.031 1 95.56 314 HIS A CA 1
ATOM 2403 C C . HIS A 1 314 ? -14.43 1.66 17.578 1 95.56 314 HIS A C 1
ATOM 2405 O O . HIS A 1 314 ? -13.711 2.471 18.156 1 95.56 314 HIS A O 1
ATOM 2411 N N . PRO A 1 315 ? -15.711 1.814 17.484 1 94.94 315 PRO A N 1
ATOM 2412 C CA . PRO A 1 315 ? -16.328 3.064 17.938 1 94.94 315 PRO A CA 1
ATOM 2413 C C . PRO A 1 315 ? -16.172 3.275 19.453 1 94.94 315 PRO A C 1
ATOM 2415 O O . PRO A 1 315 ? -16.234 4.41 19.922 1 94.94 315 PRO A O 1
ATOM 2418 N N . GLU A 1 316 ? -15.875 2.17 20.156 1 94.75 316 GLU A N 1
ATOM 2419 C CA . GLU A 1 316 ? -15.773 2.23 21.625 1 94.75 316 GLU A CA 1
ATOM 2420 C C . GLU A 1 316 ? -14.516 2.984 22.047 1 94.75 316 GLU A C 1
ATOM 2422 O O . GLU A 1 316 ? -14.391 3.371 23.219 1 94.75 316 GLU A O 1
ATOM 2427 N N . LYS A 1 317 ? -13.602 3.262 21.141 1 94.75 317 LYS A N 1
ATOM 2428 C CA . LYS A 1 317 ? -12.359 3.955 21.484 1 94.75 317 LYS A CA 1
ATOM 2429 C C . LYS A 1 317 ? -12.562 5.469 21.5 1 94.75 317 LYS A C 1
ATOM 2431 O O . LYS A 1 317 ? -11.719 6.211 22 1 94.75 317 LYS A O 1
ATOM 2436 N N . SER A 1 318 ? -13.688 5.965 21.016 1 94.06 318 SER A N 1
ATOM 2437 C CA . SER A 1 318 ? -13.992 7.387 20.969 1 94.06 318 SER A CA 1
ATOM 2438 C C . SER A 1 318 ? -14.938 7.781 22.094 1 94.06 318 SER A C 1
ATOM 2440 O O . SER A 1 318 ? -15.672 6.938 22.625 1 94.06 318 SER A O 1
ATOM 2442 N N . ASP A 1 319 ? -14.875 9.086 22.516 1 94 319 ASP A N 1
ATOM 2443 C CA . ASP A 1 319 ? -15.852 9.625 23.453 1 94 319 ASP A CA 1
ATOM 2444 C C . ASP A 1 319 ? -17.266 9.508 22.906 1 94 319 ASP A C 1
ATOM 2446 O O . ASP A 1 319 ? -17.578 10.086 21.859 1 94 319 ASP A O 1
ATOM 2450 N N . PRO A 1 320 ? -18.141 8.805 23.578 1 93.44 320 PRO A N 1
ATOM 2451 C CA . PRO A 1 320 ? -19.484 8.594 23.031 1 93.44 320 PRO A CA 1
ATOM 2452 C C . PRO A 1 320 ? -20.297 9.883 22.953 1 93.44 320 PRO A C 1
ATOM 2454 O O . PRO A 1 320 ? -21.25 9.977 22.172 1 93.44 320 PRO A O 1
ATOM 2457 N N . ALA A 1 321 ? -19.969 10.859 23.75 1 94 321 ALA A N 1
ATOM 2458 C CA . ALA A 1 321 ? -20.703 12.117 23.766 1 94 321 ALA A CA 1
ATOM 2459 C C . ALA A 1 321 ? -20.203 13.047 22.656 1 94 321 ALA A C 1
ATOM 2461 O O . ALA A 1 321 ? -20.891 13.992 22.266 1 94 321 ALA A O 1
ATOM 2462 N N . ASN A 1 322 ? -19.062 12.773 22.172 1 94.38 322 ASN A N 1
ATOM 2463 C CA . ASN A 1 322 ? -18.453 13.625 21.156 1 94.38 322 ASN A CA 1
ATOM 2464 C C . ASN A 1 322 ? -17.875 12.805 20.016 1 94.38 322 ASN A C 1
ATOM 2466 O O . ASN A 1 322 ? -16.672 12.898 19.719 1 94.38 322 ASN A O 1
ATOM 2470 N N . PRO A 1 323 ? -18.688 12.008 19.359 1 95.44 323 PRO A N 1
ATOM 2471 C CA . PRO A 1 323 ? -18.156 11.258 18.219 1 95.44 323 PRO A CA 1
ATOM 2472 C C . PRO A 1 323 ? -17.75 12.156 17.047 1 95.44 323 PRO A C 1
ATOM 2474 O O . PRO A 1 323 ? -18.516 13.047 16.656 1 95.44 323 PRO A O 1
ATOM 2477 N N . VAL A 1 324 ? -16.594 11.977 16.562 1 97.19 324 VAL A N 1
ATOM 2478 C CA . VAL A 1 324 ? -16.109 12.711 15.406 1 97.19 324 VAL A CA 1
ATOM 2479 C C . VAL A 1 324 ? -16.375 11.906 14.133 1 97.19 324 VAL A C 1
ATOM 2481 O O . VAL A 1 324 ? -15.961 10.75 14.031 1 97.19 324 VAL A O 1
ATOM 2484 N N . VAL A 1 325 ? -17.047 12.516 13.195 1 96.12 325 VAL A N 1
ATOM 2485 C CA . VAL A 1 325 ? -17.375 11.852 11.938 1 96.12 325 VAL A CA 1
ATOM 2486 C C . VAL A 1 325 ? -16.656 12.523 10.781 1 96.12 325 VAL A C 1
ATOM 2488 O O . VAL A 1 325 ? -16.625 13.75 10.68 1 96.12 325 VAL A O 1
ATOM 2491 N N . MET A 1 326 ? -16.016 11.695 9.914 1 96.88 326 MET A N 1
ATOM 2492 C CA . MET A 1 326 ? -15.43 12.25 8.703 1 96.88 326 MET A CA 1
ATOM 2493 C C . MET A 1 326 ? -16.5 12.906 7.828 1 96.88 326 MET A C 1
ATOM 2495 O O . MET A 1 326 ? -17.531 12.305 7.555 1 96.88 326 MET A O 1
ATOM 2499 N N . GLY A 1 327 ? -16.234 14.047 7.379 1 96.75 327 GLY A N 1
ATOM 2500 C CA . GLY A 1 327 ? -17.219 14.82 6.633 1 96.75 327 GLY A CA 1
ATOM 2501 C C . GLY A 1 327 ? -18.094 15.68 7.516 1 96.75 327 GLY A C 1
ATOM 2502 O O . GLY A 1 327 ? -18.938 16.438 7.02 1 96.75 327 GLY A O 1
ATOM 2503 N N . GLY A 1 328 ? -17.828 15.672 8.789 1 97.44 328 GLY A N 1
ATOM 2504 C CA . GLY A 1 328 ? -18.672 16.375 9.75 1 97.44 328 GLY A CA 1
ATOM 2505 C C . GLY A 1 328 ? -18.188 17.797 10.031 1 97.44 328 GLY A C 1
ATOM 2506 O O . GLY A 1 328 ? -18.828 18.531 10.773 1 97.44 328 GLY A O 1
ATOM 2507 N N . GLY A 1 329 ? -17.031 18.172 9.508 1 98.38 329 GLY A N 1
ATOM 2508 C CA . GLY A 1 329 ? -16.578 19.547 9.688 1 98.38 329 GLY A CA 1
ATOM 2509 C C . GLY A 1 329 ? -15.273 19.641 10.438 1 98.38 329 GLY A C 1
ATOM 2510 O O . GLY A 1 329 ? -14.617 18.625 10.695 1 98.38 329 GLY A O 1
ATOM 2511 N N . VAL A 1 330 ? -14.891 20.859 10.773 1 98.75 330 VAL A N 1
ATOM 2512 C CA . VAL A 1 330 ? -13.633 21.156 11.445 1 98.75 330 VAL A CA 1
ATOM 2513 C C . VAL A 1 330 ? -13.742 20.781 12.93 1 98.75 330 VAL A C 1
ATOM 2515 O O . VAL A 1 330 ? -14.805 20.922 13.531 1 98.75 330 VAL A O 1
ATOM 2518 N N . LEU A 1 331 ? -12.594 20.344 13.508 1 98.25 331 LEU A N 1
ATOM 2519 C CA . LEU A 1 331 ? -12.562 19.938 14.914 1 98.25 331 LEU A CA 1
ATOM 2520 C C . LEU A 1 331 ? -12.156 21.109 15.805 1 98.25 331 LEU A C 1
ATOM 2522 O O . LEU A 1 331 ? -11.25 21.859 15.453 1 98.25 331 LEU A O 1
ATOM 2526 N N . LEU A 1 332 ? -12.859 21.281 16.859 1 97.38 332 LEU A N 1
ATOM 2527 C CA . LEU A 1 332 ? -12.383 22 18.031 1 97.38 332 LEU A CA 1
ATOM 2528 C C . LEU A 1 332 ? -11.891 21.031 19.109 1 97.38 332 LEU A C 1
ATOM 2530 O O . LEU A 1 332 ? -12.672 20.234 19.625 1 97.38 332 LEU A O 1
ATOM 2534 N N . LYS A 1 333 ? -10.633 21.125 19.453 1 95.62 333 LYS A N 1
ATOM 2535 C CA . LYS A 1 333 ? -10.039 20.125 20.328 1 95.62 333 LYS A CA 1
ATOM 2536 C C . LYS A 1 333 ? -9.891 20.656 21.75 1 95.62 333 LYS A C 1
ATOM 2538 O O . LYS A 1 333 ? -9.25 21.688 21.969 1 95.62 333 LYS A O 1
ATOM 2543 N N . TYR A 1 334 ? -10.43 19.906 22.625 1 92.88 334 TYR A N 1
ATOM 2544 C CA . TYR A 1 334 ? -10.422 20.297 24.031 1 92.88 334 TYR A CA 1
ATOM 2545 C C . TYR A 1 334 ? -9.711 19.25 24.875 1 92.88 334 TYR A C 1
ATOM 2547 O O . TYR A 1 334 ? -9.766 18.062 24.578 1 92.88 334 TYR A O 1
ATOM 2555 N N . ASN A 1 335 ? -9.023 19.734 25.828 1 89.94 335 ASN A N 1
ATOM 2556 C CA . ASN A 1 335 ? -8.438 18.891 26.859 1 89.94 335 ASN A CA 1
ATOM 2557 C C . ASN A 1 335 ? -8.352 19.609 28.203 1 89.94 335 ASN A C 1
ATOM 2559 O O . ASN A 1 335 ? -7.867 20.734 28.266 1 89.94 335 ASN A O 1
ATOM 2563 N N . ALA A 1 336 ? -8.773 18.953 29.266 1 84.56 336 ALA A N 1
ATOM 2564 C CA . ALA A 1 336 ? -8.828 19.578 30.578 1 84.56 336 ALA A CA 1
ATOM 2565 C C . ALA A 1 336 ? -7.422 19.891 31.109 1 84.56 336 ALA A C 1
ATOM 2567 O O . ALA A 1 336 ? -7.23 20.828 31.875 1 84.56 336 ALA A O 1
ATOM 2568 N N . ARG A 1 337 ? -6.461 19.125 30.75 1 82.12 337 ARG A N 1
ATOM 2569 C CA . ARG A 1 337 ? -5.094 19.281 31.234 1 82.12 337 ARG A CA 1
ATOM 2570 C C . ARG A 1 337 ? -4.355 20.359 30.453 1 82.12 337 ARG A C 1
ATOM 2572 O O . ARG A 1 337 ? -3.172 20.609 30.688 1 82.12 337 ARG A O 1
ATOM 2579 N N . GLN A 1 338 ? -5.027 20.844 29.359 1 80.38 338 GLN A N 1
ATOM 2580 C CA . GLN A 1 338 ? -4.539 21.953 28.531 1 80.38 338 GLN A CA 1
ATOM 2581 C C . GLN A 1 338 ? -3.367 21.516 27.672 1 80.38 338 GLN A C 1
ATOM 2583 O O . GLN A 1 338 ? -2.436 22.281 27.438 1 80.38 338 GLN A O 1
ATOM 2588 N N . THR A 1 339 ? -3.391 20.297 27.359 1 83.56 339 THR A N 1
ATOM 2589 C CA . THR A 1 339 ? -2.49 19.875 26.297 1 83.56 339 THR A CA 1
ATOM 2590 C C . THR A 1 339 ? -2.961 20.406 24.953 1 83.56 339 THR A C 1
ATOM 2592 O O . THR A 1 339 ? -2.188 20.469 23.984 1 83.56 339 THR A O 1
ATOM 2595 N N . TYR A 1 340 ? -4.242 20.688 24.938 1 88 340 TYR A N 1
ATOM 2596 C CA . TYR A 1 340 ? -4.801 21.562 23.922 1 88 340 TYR A CA 1
ATOM 2597 C C . TYR A 1 340 ? -5.086 22.953 24.5 1 88 340 TYR A C 1
ATOM 2599 O O . TYR A 1 340 ? -5.559 23.078 25.625 1 88 340 TYR A O 1
ATOM 2607 N N . THR A 1 341 ? -4.91 23.953 23.719 1 89.44 341 THR A N 1
ATOM 2608 C CA . THR A 1 341 ? -4.945 25.328 24.219 1 89.44 341 THR A CA 1
ATOM 2609 C C . THR A 1 341 ? -6.363 25.891 24.172 1 89.44 341 THR A C 1
ATOM 2611 O O . THR A 1 341 ? -6.621 26.984 24.672 1 89.44 341 THR A O 1
ATOM 2614 N N . THR A 1 342 ? -7.266 25.172 23.625 1 92.31 342 THR A N 1
ATOM 2615 C CA . THR A 1 342 ? -8.625 25.672 23.422 1 92.31 342 THR A CA 1
ATOM 2616 C C . THR A 1 342 ? -9.289 25.984 24.766 1 92.31 342 THR A C 1
ATOM 2618 O O . THR A 1 342 ? -9.32 25.141 25.656 1 92.31 342 THR A O 1
ATOM 2621 N N . SER A 1 343 ? -9.727 27.188 24.891 1 91.25 343 SER A N 1
ATOM 2622 C CA . SER A 1 343 ? -10.57 27.609 26 1 91.25 343 SER A CA 1
ATOM 2623 C C . SER A 1 343 ? -12.008 27.859 25.547 1 91.25 343 SER A C 1
ATOM 2625 O O . SER A 1 343 ? -12.305 27.797 24.344 1 91.25 343 SER A O 1
ATOM 2627 N N . GLY A 1 344 ? -12.859 28.078 26.594 1 91.31 344 GLY A N 1
ATOM 2628 C CA . GLY A 1 344 ? -14.219 28.438 26.234 1 91.31 344 GLY A CA 1
ATOM 2629 C C . GLY A 1 344 ? -14.297 29.656 25.328 1 91.31 344 GLY A C 1
ATOM 2630 O O . GLY A 1 344 ? -15.094 29.688 24.391 1 91.31 344 GLY A O 1
ATOM 2631 N N . PHE A 1 345 ? -13.492 30.578 25.578 1 91.62 345 PHE A N 1
ATOM 2632 C CA . PHE A 1 345 ? -13.492 31.828 24.844 1 91.62 345 PHE A CA 1
ATOM 2633 C C . PHE A 1 345 ? -12.961 31.641 23.422 1 91.62 345 PHE A C 1
ATOM 2635 O O . PHE A 1 345 ? -13.609 32.031 22.453 1 91.62 345 PHE A O 1
ATOM 2642 N N . THR A 1 346 ? -11.781 31.047 23.281 1 94.06 346 THR A N 1
ATOM 2643 C CA . THR A 1 346 ? -11.172 30.906 21.969 1 94.06 346 THR A CA 1
ATOM 2644 C C . THR A 1 346 ? -11.961 29.938 21.109 1 94.06 346 THR A C 1
ATOM 2646 O O . THR A 1 346 ? -12.078 30.125 19.891 1 94.06 346 THR A O 1
ATOM 2649 N N . GLY A 1 347 ? -12.578 28.906 21.703 1 95.94 347 GLY A N 1
ATOM 2650 C CA . GLY A 1 347 ? -13.461 28 21 1 95.94 347 GLY A CA 1
ATOM 2651 C C . GLY A 1 347 ? -14.703 28.672 20.453 1 95.94 347 GLY A C 1
ATOM 2652 O O . GLY A 1 347 ? -15.102 28.438 19.312 1 95.94 347 GLY A O 1
ATOM 2653 N N . ALA A 1 348 ? -15.289 29.547 21.281 1 96.12 348 ALA A N 1
ATOM 2654 C CA . ALA A 1 348 ? -16.484 30.281 20.875 1 96.12 348 ALA A CA 1
ATOM 2655 C C . ALA A 1 348 ? -16.172 31.219 19.688 1 96.12 348 ALA A C 1
ATOM 2657 O O . ALA A 1 348 ? -16.969 31.328 18.766 1 96.12 348 ALA A O 1
ATOM 2658 N N . ALA A 1 349 ? -15.07 31.828 19.781 1 94.75 349 ALA A N 1
ATOM 2659 C CA . ALA A 1 349 ? -14.664 32.75 18.719 1 94.75 349 ALA A CA 1
ATOM 2660 C C . ALA A 1 349 ? -14.523 32 17.391 1 94.75 349 ALA A C 1
ATOM 2662 O O . ALA A 1 349 ? -15.07 32.438 16.375 1 94.75 349 ALA A O 1
ATOM 2663 N N . PHE A 1 350 ? -13.789 30.922 17.422 1 96.94 350 PHE A N 1
ATOM 2664 C CA . PHE A 1 350 ? -13.562 30.172 16.203 1 96.94 350 PHE A CA 1
ATOM 2665 C C . PHE A 1 350 ? -14.859 29.562 15.68 1 96.94 350 PHE A C 1
ATOM 2667 O O . PHE A 1 350 ? -15.086 29.516 14.469 1 96.94 350 PHE A O 1
ATOM 2674 N N . THR A 1 351 ? -15.703 29.109 16.547 1 97.88 351 THR A N 1
ATOM 2675 C CA . THR A 1 351 ? -17.016 28.594 16.156 1 97.88 351 THR A CA 1
ATOM 2676 C C . THR A 1 351 ? -17.812 29.672 15.406 1 97.88 351 THR A C 1
ATOM 2678 O O . THR A 1 351 ? -18.453 29.375 14.398 1 97.88 351 THR A O 1
ATOM 2681 N N . ALA A 1 352 ? -17.781 30.859 15.93 1 97.62 352 ALA A N 1
ATOM 2682 C CA . ALA A 1 352 ? -18.5 31.969 15.289 1 97.62 352 ALA A CA 1
ATOM 2683 C C . ALA A 1 352 ? -17.938 32.219 13.891 1 97.62 352 ALA A C 1
ATOM 2685 O O . ALA A 1 352 ? -18.703 32.5 12.961 1 97.62 352 ALA A O 1
ATOM 2686 N N . ILE A 1 353 ? -16.688 32.156 13.82 1 97.38 353 ILE A N 1
ATOM 2687 C CA . ILE A 1 353 ? -16.031 32.375 12.531 1 97.38 353 ILE A CA 1
ATOM 2688 C C . ILE A 1 353 ? -16.438 31.266 11.555 1 97.38 353 ILE A C 1
ATOM 2690 O O . ILE A 1 353 ? -16.75 31.547 10.398 1 97.38 353 ILE A O 1
ATOM 2694 N N . CYS A 1 354 ? -16.453 30 11.977 1 98.44 354 CYS A N 1
ATOM 2695 C CA . CYS A 1 354 ? -16.875 28.875 11.156 1 98.44 354 CYS A CA 1
ATOM 2696 C C . CYS A 1 354 ? -18.328 29.062 10.695 1 98.44 354 CYS A C 1
ATOM 2698 O O . CYS A 1 354 ? -18.641 28.797 9.531 1 98.44 354 CYS A O 1
ATOM 2700 N N . LYS A 1 355 ? -19.141 29.5 11.594 1 98.06 355 LYS A N 1
ATOM 2701 C CA . LYS A 1 355 ? -20.547 29.734 11.25 1 98.06 355 LYS A CA 1
ATOM 2702 C C . LYS A 1 355 ? -20.656 30.766 10.125 1 98.06 355 LYS A C 1
ATOM 2704 O O . LYS A 1 355 ? -21.422 30.562 9.18 1 98.06 355 LYS A O 1
ATOM 2709 N N . LYS A 1 356 ? -19.953 31.828 10.242 1 97.31 356 LYS A N 1
ATOM 2710 C CA . LYS A 1 356 ? -19.953 32.844 9.203 1 97.31 356 LYS A CA 1
ATOM 2711 C C . LYS A 1 356 ? -19.516 32.25 7.863 1 97.31 356 LYS A C 1
ATOM 2713 O O . LYS A 1 356 ? -20.047 32.625 6.812 1 97.31 356 LYS A O 1
ATOM 2718 N N . ALA A 1 357 ? -18.562 31.359 7.891 1 97.31 357 ALA A N 1
ATOM 2719 C CA . ALA A 1 357 ? -18.016 30.734 6.688 1 97.31 357 ALA A CA 1
ATOM 2720 C C . ALA A 1 357 ? -18.938 29.625 6.172 1 97.31 357 ALA A C 1
ATOM 2722 O O . ALA A 1 357 ? -18.688 29.047 5.117 1 97.31 357 ALA A O 1
ATOM 2723 N N . GLY A 1 358 ? -19.984 29.281 6.902 1 97.94 358 GLY A N 1
ATOM 2724 C CA . GLY A 1 358 ? -20.859 28.172 6.547 1 97.94 358 GLY A CA 1
ATOM 2725 C C . GLY A 1 358 ? -20.219 26.812 6.758 1 97.94 358 GLY A C 1
ATOM 2726 O O . GLY A 1 358 ? -20.484 25.875 6.004 1 97.94 358 GLY A O 1
ATOM 2727 N N . VAL A 1 359 ? -19.328 26.672 7.66 1 98.44 359 VAL A N 1
ATOM 2728 C CA . VAL A 1 359 ? -18.578 25.453 7.918 1 98.44 359 VAL A CA 1
ATOM 2729 C C . VAL A 1 359 ? -19.031 24.828 9.227 1 98.44 359 VAL A C 1
ATOM 2731 O O . VAL A 1 359 ? -19.078 25.5 10.266 1 98.44 359 VAL A O 1
ATOM 2734 N N . PRO A 1 360 ? -19.422 23.531 9.195 1 98.56 360 PRO A N 1
ATOM 2735 C CA . PRO A 1 360 ? -19.766 22.859 10.445 1 98.56 360 PRO A CA 1
ATOM 2736 C C . PRO A 1 360 ? -18.562 22.609 11.344 1 98.56 360 PRO A C 1
ATOM 2738 O O . PRO A 1 360 ? -17.438 22.484 10.844 1 98.56 360 PRO A O 1
ATOM 2741 N N . VAL A 1 361 ? -18.844 22.531 12.672 1 98.31 361 VAL A N 1
ATOM 2742 C CA . VAL A 1 361 ? -17.797 22.297 13.656 1 98.31 361 VAL A CA 1
ATOM 2743 C C . VAL A 1 361 ? -18.141 21.078 14.492 1 98.31 361 VAL A C 1
ATOM 2745 O O . VAL A 1 361 ? -19.312 20.797 14.758 1 98.31 361 VAL A O 1
ATOM 2748 N N . GLN A 1 362 ? -17.094 20.266 14.789 1 98.06 362 GLN A N 1
ATOM 2749 C CA . GLN A 1 362 ? -17.203 19.141 15.703 1 98.06 362 GLN A CA 1
ATOM 2750 C C . GLN A 1 362 ? -16.312 19.328 16.922 1 98.06 362 GLN A C 1
ATOM 2752 O O . GLN A 1 362 ? -15.242 19.938 16.828 1 98.06 362 GLN A O 1
ATOM 2757 N N . VAL A 1 363 ? -16.781 18.859 18.047 1 96.81 363 VAL A N 1
ATOM 2758 C CA . VAL A 1 363 ? -15.961 18.844 19.25 1 96.81 363 VAL A CA 1
ATOM 2759 C C . VAL A 1 363 ? -15.156 17.547 19.328 1 96.81 363 VAL A C 1
ATOM 2761 O O . VAL A 1 363 ? -15.711 16.453 19.156 1 96.81 363 VAL A O 1
ATOM 2764 N N . PHE A 1 364 ? -13.906 17.672 19.5 1 95.81 364 PHE A N 1
ATOM 2765 C CA . PHE A 1 364 ? -13.039 16.531 19.75 1 95.81 364 PHE A CA 1
ATOM 2766 C C . PHE A 1 364 ? -12.562 16.516 21.203 1 95.81 364 PHE A C 1
ATOM 2768 O O . PHE A 1 364 ? -11.945 17.469 21.672 1 95.81 364 PHE A O 1
ATOM 2775 N N . ALA A 1 365 ? -12.82 15.438 21.828 1 93.38 365 ALA A N 1
ATOM 2776 C CA . ALA A 1 365 ? -12.336 15.133 23.172 1 93.38 365 ALA A CA 1
ATOM 2777 C C . ALA A 1 365 ? -12.047 13.648 23.344 1 93.38 365 ALA A C 1
ATOM 2779 O O . ALA A 1 365 ? -12.773 12.805 22.797 1 93.38 365 ALA A O 1
ATOM 2780 N N . ASN A 1 366 ? -10.969 13.344 24.031 1 91.38 366 ASN A N 1
ATOM 2781 C CA . ASN A 1 366 ? -10.688 11.945 24.344 1 91.38 366 ASN A CA 1
ATOM 2782 C C . ASN A 1 366 ? -11.625 11.414 25.422 1 91.38 366 ASN A C 1
ATOM 2784 O O . ASN A 1 366 ? -12.219 12.188 26.172 1 91.38 366 ASN A O 1
ATOM 2788 N N . ARG A 1 367 ? -11.656 10.125 25.359 1 91.62 367 ARG A N 1
ATOM 2789 C CA . ARG A 1 367 ? -12.305 9.547 26.531 1 91.62 367 ARG A CA 1
ATOM 2790 C C . ARG A 1 367 ? -11.641 10.016 27.812 1 91.62 367 ARG A C 1
ATOM 2792 O O . ARG A 1 367 ? -10.422 10.18 27.875 1 91.62 367 ARG A O 1
ATOM 2799 N N . ALA A 1 368 ? -12.445 10.055 28.812 1 89.88 368 ALA A N 1
ATOM 2800 C CA . ALA A 1 368 ? -11.938 10.57 30.078 1 89.88 368 ALA A CA 1
ATOM 2801 C C . ALA A 1 368 ? -10.836 9.664 30.625 1 89.88 368 ALA A C 1
ATOM 2803 O O . ALA A 1 368 ? -10 10.109 31.422 1 89.88 368 ALA A O 1
ATOM 2804 N N . ASP A 1 369 ? -10.891 8.414 30.234 1 90.69 369 ASP A N 1
ATOM 2805 C CA . ASP A 1 369 ? -9.938 7.453 30.781 1 90.69 369 ASP A CA 1
ATOM 2806 C C . ASP A 1 369 ? -8.727 7.289 29.859 1 90.69 369 ASP A C 1
ATOM 2808 O O . ASP A 1 369 ? -7.867 6.438 30.109 1 90.69 369 ASP A O 1
ATOM 2812 N N . VAL A 1 370 ? -8.672 8.016 28.734 1 86 370 VAL A N 1
ATOM 2813 C CA . VAL A 1 370 ? -7.57 7.945 27.781 1 86 370 VAL A CA 1
ATOM 2814 C C . VAL A 1 370 ? -6.879 9.305 27.688 1 86 370 VAL A C 1
ATOM 2816 O O . VAL A 1 370 ? -7.52 10.32 27.391 1 86 370 VAL A O 1
ATOM 2819 N N . PRO A 1 371 ? -5.609 9.203 28 1 79.38 371 PRO A N 1
ATOM 2820 C CA . PRO A 1 371 ? -4.898 10.477 27.875 1 79.38 371 PRO A CA 1
ATOM 2821 C C . PRO A 1 371 ? -4.875 11.008 26.438 1 79.38 371 PRO A C 1
ATOM 2823 O O . PRO A 1 371 ? -4.793 10.227 25.484 1 79.38 371 PRO A O 1
ATOM 2826 N N . GLY A 1 372 ? -5.062 12.289 26.328 1 73.19 372 GLY A N 1
ATOM 2827 C CA . GLY A 1 372 ? -4.969 12.914 25.016 1 73.19 372 GLY A CA 1
ATOM 2828 C C . GLY A 1 372 ? -3.543 13.211 24.594 1 73.19 372 GLY A C 1
ATOM 2829 O O . GLY A 1 372 ? -2.611 13.047 25.391 1 73.19 372 GLY A O 1
ATOM 2830 N N . GLY A 1 373 ? -3.363 13.516 23.281 1 72.56 373 GLY A N 1
ATOM 2831 C CA . GLY A 1 373 ? -2.07 13.938 22.766 1 72.56 373 GLY A CA 1
ATOM 2832 C C . GLY A 1 373 ? -1.754 15.391 23.047 1 72.56 373 GLY A C 1
ATOM 2833 O O . GLY A 1 373 ? -2.418 16.031 23.875 1 72.56 373 GLY A O 1
ATOM 2834 N N . SER A 1 374 ? -0.546 15.75 22.75 1 76.62 374 SER A N 1
ATOM 2835 C CA . SER A 1 374 ? -0.149 17.156 22.797 1 76.62 374 SER A CA 1
ATOM 2836 C C . SER A 1 374 ? -0.014 17.734 21.391 1 76.62 374 SER A C 1
ATOM 2838 O O . SER A 1 374 ? 0.177 17 20.422 1 76.62 374 SER A O 1
ATOM 2840 N N . THR A 1 375 ? -0.385 18.984 21.406 1 78.81 375 THR A N 1
ATOM 2841 C CA . THR A 1 375 ? -0.285 19.641 20.109 1 78.81 375 THR A CA 1
ATOM 2842 C C . THR A 1 375 ? 0.805 20.703 20.125 1 78.81 375 THR A C 1
ATOM 2844 O O . THR A 1 375 ? 1.356 21.016 21.188 1 78.81 375 THR A O 1
ATOM 2847 N N . LEU A 1 376 ? 1.105 21.172 18.984 1 84.81 376 LEU A N 1
ATOM 2848 C CA . LEU A 1 376 ? 2.143 22.188 18.844 1 84.81 376 LEU A CA 1
ATOM 2849 C C . LEU A 1 376 ? 1.718 23.5 19.484 1 84.81 376 LEU A C 1
ATOM 2851 O O . LEU A 1 376 ? 2.564 24.281 19.938 1 84.81 376 LEU A O 1
ATOM 2855 N N . GLY A 1 377 ? 0.399 23.75 19.688 1 83.12 377 GLY A N 1
ATOM 2856 C CA . GLY A 1 377 ? -0.074 24.969 20.297 1 83.12 377 GLY A CA 1
ATOM 2857 C C . GLY A 1 377 ? 0.404 25.156 21.734 1 83.12 377 GLY A C 1
ATOM 2858 O O . GLY A 1 377 ? 0.905 26.219 22.094 1 83.12 377 GLY A O 1
ATOM 2859 N N . ASN A 1 378 ? 0.244 24.141 22.469 1 85.38 378 ASN A N 1
ATOM 2860 C CA . ASN A 1 378 ? 0.678 24.188 23.859 1 85.38 378 ASN A CA 1
ATOM 2861 C C . ASN A 1 378 ? 2.166 24.516 23.969 1 85.38 378 ASN A C 1
ATOM 2863 O O . ASN A 1 378 ? 2.559 25.391 24.734 1 85.38 378 ASN A O 1
ATOM 2867 N N . LEU A 1 379 ? 2.916 23.922 23.172 1 85.75 379 LEU A N 1
ATOM 2868 C CA . LEU A 1 379 ? 4.359 24.125 23.188 1 85.75 379 LEU A CA 1
ATOM 2869 C C . LEU A 1 379 ? 4.719 25.516 22.688 1 85.75 379 LEU A C 1
ATOM 2871 O O . LEU A 1 379 ? 5.605 26.172 23.25 1 85.75 379 LEU A O 1
ATOM 2875 N N . LEU A 1 380 ? 4.051 25.906 21.688 1 87.38 380 LEU A N 1
ATOM 2876 C CA . LEU A 1 380 ? 4.262 27.234 21.125 1 87.38 380 LEU A CA 1
ATOM 2877 C C . LEU A 1 380 ? 3.885 28.312 22.125 1 87.38 380 LEU A C 1
ATOM 2879 O O . LEU A 1 380 ? 4.496 29.391 22.156 1 87.38 380 LEU A O 1
ATOM 2883 N N . GLY A 1 381 ? 2.908 28.062 22.969 1 86.81 381 GLY A N 1
ATOM 2884 C CA . GLY A 1 381 ? 2.42 29 23.969 1 86.81 381 GLY A CA 1
ATOM 2885 C C . GLY A 1 381 ? 3.471 29.391 25 1 86.81 381 GLY A C 1
ATOM 2886 O O . GLY A 1 381 ? 3.381 30.453 25.625 1 86.81 381 GLY A O 1
ATOM 2887 N N . HIS A 1 382 ? 4.426 28.547 25.125 1 84.44 382 HIS A N 1
ATOM 2888 C CA . HIS A 1 382 ? 5.512 28.844 26.047 1 84.44 382 HIS A CA 1
ATOM 2889 C C . HIS A 1 382 ? 6.438 29.906 25.484 1 84.44 382 HIS A C 1
ATOM 2891 O O . HIS A 1 382 ? 7.199 30.531 26.234 1 84.44 382 HIS A O 1
ATOM 2897 N N . GLN A 1 383 ? 6.359 30.125 24.234 1 85.12 383 GLN A N 1
ATOM 2898 C CA . GLN A 1 383 ? 7.273 31.047 23.578 1 85.12 383 GLN A CA 1
ATOM 2899 C C . GLN A 1 383 ? 6.566 32.344 23.219 1 85.12 383 GLN A C 1
ATOM 2901 O O . GLN A 1 383 ? 7.211 33.406 23.078 1 85.12 383 GLN A O 1
ATOM 2906 N N . ILE A 1 384 ? 5.27 32.25 23 1 89.69 384 ILE A N 1
ATOM 2907 C CA . ILE A 1 384 ? 4.574 33.438 22.516 1 89.69 384 ILE A CA 1
ATOM 2908 C C . ILE A 1 384 ? 3.336 33.688 23.375 1 89.69 384 ILE A C 1
ATOM 2910 O O . ILE A 1 384 ? 2.695 32.75 23.844 1 89.69 384 ILE A O 1
ATOM 2914 N N . LEU A 1 385 ? 3.062 34.969 23.547 1 87.62 385 LEU A N 1
ATOM 2915 C CA . LEU A 1 385 ? 1.873 35.438 24.25 1 87.62 385 LEU A CA 1
ATOM 2916 C C . LEU A 1 385 ? 0.721 35.688 23.297 1 87.62 385 LEU A C 1
ATOM 2918 O O . LEU A 1 385 ? 0.553 36.812 22.797 1 87.62 385 LEU A O 1
ATOM 2922 N N . MET A 1 386 ? -0.085 34.719 22.938 1 93 386 MET A N 1
ATOM 2923 C CA . MET A 1 386 ? -1.271 34.844 22.094 1 93 386 MET A CA 1
ATOM 2924 C C . MET A 1 386 ? -2.342 33.844 22.516 1 93 386 MET A C 1
ATOM 2926 O O . MET A 1 386 ? -2.031 32.719 22.844 1 93 386 MET A O 1
ATOM 2930 N N . PRO A 1 387 ? -3.582 34.312 22.625 1 94.06 387 PRO A N 1
ATOM 2931 C CA . PRO A 1 387 ? -4.629 33.312 22.75 1 94.06 387 PRO A CA 1
ATOM 2932 C C . PRO A 1 387 ? -4.625 32.312 21.578 1 94.06 387 PRO A C 1
ATOM 2934 O O . PRO A 1 387 ? -4.328 32.688 20.453 1 94.06 387 PRO A O 1
ATOM 2937 N N . MET A 1 388 ? -4.93 31.047 21.938 1 94.94 388 MET A N 1
ATOM 2938 C CA . MET A 1 388 ? -4.859 30.031 20.891 1 94.94 388 MET A CA 1
ATOM 2939 C C . MET A 1 388 ? -6.086 29.125 20.922 1 94.94 388 MET A C 1
ATOM 2941 O O . MET A 1 388 ? -6.754 29.016 21.953 1 94.94 388 MET A O 1
ATOM 2945 N N . VAL A 1 389 ? -6.387 28.547 19.844 1 96.31 389 VAL A N 1
ATOM 2946 C CA . VAL A 1 389 ? -7.395 27.5 19.719 1 96.31 389 VAL A CA 1
ATOM 2947 C C . VAL A 1 389 ? -6.832 26.328 18.922 1 96.31 389 VAL A C 1
ATOM 2949 O O . VAL A 1 389 ? -6.234 26.531 17.859 1 96.31 389 VAL A O 1
ATOM 2952 N N . ASP A 1 390 ? -6.965 25.125 19.469 1 97.19 390 ASP A N 1
ATOM 2953 C CA . ASP A 1 390 ? -6.539 23.906 18.766 1 97.19 390 ASP A CA 1
ATOM 2954 C C . ASP A 1 390 ? -7.645 23.391 17.859 1 97.19 390 ASP A C 1
ATOM 2956 O O . ASP A 1 390 ? -8.727 23.031 18.328 1 97.19 390 ASP A O 1
ATOM 2960 N N . ILE A 1 391 ? -7.328 23.344 16.594 1 98 391 ILE A N 1
ATOM 2961 C CA . ILE A 1 391 ? -8.281 22.875 15.602 1 98 391 ILE A CA 1
ATOM 2962 C C . ILE A 1 391 ? -7.664 21.719 14.805 1 98 391 ILE A C 1
ATOM 2964 O O . ILE A 1 391 ? -6.465 21.453 14.922 1 98 391 ILE A O 1
ATOM 2968 N N . GLY A 1 392 ? -8.469 21.031 14 1 97.81 392 GLY A N 1
ATOM 2969 C CA . GLY A 1 392 ? -7.977 19.953 13.164 1 97.81 392 GLY A CA 1
ATOM 2970 C C . GLY A 1 392 ? -9.062 19.297 12.328 1 97.81 392 GLY A C 1
ATOM 2971 O O . GLY A 1 392 ? -10.141 19.875 12.141 1 97.81 392 GLY A O 1
ATOM 2972 N N . LEU A 1 393 ? -8.672 18.266 11.688 1 98.56 393 LEU A N 1
ATOM 2973 C CA . LEU A 1 393 ? -9.57 17.484 10.852 1 98.56 393 LEU A CA 1
ATOM 2974 C C . LEU A 1 393 ? -9.555 16.016 11.258 1 98.56 393 LEU A C 1
ATOM 2976 O O . LEU A 1 393 ? -8.5 15.477 11.586 1 98.56 393 LEU A O 1
ATOM 2980 N N . GLY A 1 394 ? -10.797 15.391 11.25 1 98.06 394 GLY A N 1
ATOM 2981 C CA . GLY A 1 394 ? -10.867 13.977 11.578 1 98.06 394 GLY A CA 1
ATOM 2982 C C . GLY A 1 394 ? -10.266 13.086 10.5 1 98.06 394 GLY A C 1
ATOM 2983 O O . GLY A 1 394 ? -10.547 13.266 9.312 1 98.06 394 GLY A O 1
ATOM 2984 N N . GLN A 1 395 ? -9.43 12.117 10.938 1 98.44 395 GLN A N 1
ATOM 2985 C CA . GLN A 1 395 ? -8.875 11.148 10 1 98.44 395 GLN A CA 1
ATOM 2986 C C . GLN A 1 395 ? -8.836 9.75 10.617 1 98.44 395 GLN A C 1
ATOM 2988 O O . GLN A 1 395 ? -8.992 9.594 11.828 1 98.44 395 GLN A O 1
ATOM 2993 N N . LEU A 1 396 ? -8.734 8.742 9.781 1 98.25 396 LEU A N 1
ATOM 2994 C CA . LEU A 1 396 ? -8.539 7.359 10.188 1 98.25 396 LEU A CA 1
ATOM 2995 C C . LEU A 1 396 ? -7.094 6.93 9.984 1 98.25 396 LEU A C 1
ATOM 2997 O O . LEU A 1 396 ? -6.398 7.469 9.125 1 98.25 396 LEU A O 1
ATOM 3001 N N . ALA A 1 397 ? -6.645 6.016 10.82 1 98.12 397 ALA A N 1
ATOM 3002 C CA . ALA A 1 397 ? -5.355 5.344 10.688 1 98.12 397 ALA A CA 1
ATOM 3003 C C . ALA A 1 397 ? -4.203 6.34 10.781 1 98.12 397 ALA A C 1
ATOM 3005 O O . ALA A 1 397 ? -3.203 6.211 10.07 1 98.12 397 ALA A O 1
ATOM 3006 N N . MET A 1 398 ? -4.387 7.387 11.641 1 97.44 398 MET A N 1
ATOM 3007 C CA . MET A 1 398 ? -3.318 8.352 11.875 1 97.44 398 MET A CA 1
ATOM 3008 C C . MET A 1 398 ? -2.002 7.645 12.18 1 97.44 398 MET A C 1
ATOM 3010 O O . MET A 1 398 ? -1.975 6.688 12.953 1 97.44 398 MET A O 1
ATOM 3014 N N . HIS A 1 399 ? -0.886 8.078 11.562 1 97.5 399 HIS A N 1
ATOM 3015 C CA . HIS A 1 399 ? 0.48 7.602 11.742 1 97.5 399 HIS A CA 1
ATOM 3016 C C . HIS A 1 399 ? 0.726 6.328 10.945 1 97.5 399 HIS A C 1
ATOM 3018 O O . HIS A 1 399 ? 1.756 5.672 11.117 1 97.5 399 HIS A O 1
ATOM 3024 N N . SER A 1 400 ? -0.184 5.91 10.094 1 98.25 400 SER A N 1
ATOM 3025 C CA . SER A 1 400 ? 0.04 4.836 9.133 1 98.25 400 SER A CA 1
ATOM 3026 C C . SER A 1 400 ? 0.838 5.324 7.926 1 98.25 400 SER A C 1
ATOM 3028 O O . SER A 1 400 ? 0.951 6.531 7.699 1 98.25 400 SER A O 1
ATOM 3030 N N . ALA A 1 401 ? 1.422 4.316 7.164 1 97.88 401 ALA A N 1
ATOM 3031 C CA . ALA A 1 401 ? 2.076 4.656 5.902 1 97.88 401 ALA A CA 1
ATOM 3032 C C . ALA A 1 401 ? 1.092 5.301 4.934 1 97.88 401 ALA A C 1
ATOM 3034 O O . ALA A 1 401 ? 1.48 6.129 4.105 1 97.88 401 ALA A O 1
ATOM 3035 N N . MET A 1 402 ? -0.167 4.922 5.016 1 98.12 402 MET A N 1
ATOM 3036 C CA . MET A 1 402 ? -1.3 5.516 4.309 1 98.12 402 MET A CA 1
ATOM 3037 C C . MET A 1 402 ? -2.455 5.785 5.266 1 98.12 402 MET A C 1
ATOM 3039 O O . MET A 1 402 ? -2.854 4.906 6.035 1 98.12 402 MET A O 1
ATOM 3043 N N . GLU A 1 403 ? -2.953 6.949 5.195 1 98.69 403 GLU A N 1
ATOM 3044 C CA . GLU A 1 403 ? -4.047 7.395 6.055 1 98.69 403 GLU A CA 1
ATOM 3045 C C . GLU A 1 403 ? -5.297 7.703 5.238 1 98.69 403 GLU A C 1
ATOM 3047 O O . GLU A 1 403 ? -5.262 7.684 4.008 1 98.69 403 GLU A O 1
ATOM 3052 N N . THR A 1 404 ? -6.48 7.926 5.969 1 98.69 404 THR A N 1
ATOM 3053 C CA . THR A 1 404 ? -7.746 8.195 5.293 1 98.69 404 THR A CA 1
ATOM 3054 C C . THR A 1 404 ? -8.43 9.422 5.891 1 98.69 404 THR A C 1
ATOM 3056 O O . THR A 1 404 ? -8.484 9.57 7.113 1 98.69 404 THR A O 1
ATOM 3059 N N . ALA A 1 405 ? -8.891 10.273 5.039 1 98.75 405 ALA A N 1
ATOM 3060 C CA . ALA A 1 405 ? -9.578 11.484 5.48 1 98.75 405 ALA A CA 1
ATOM 3061 C C . ALA A 1 405 ? -10.703 11.859 4.52 1 98.75 405 ALA A C 1
ATOM 3063 O O . ALA A 1 405 ? -10.906 11.195 3.504 1 98.75 405 ALA A O 1
ATOM 3064 N N . SER A 1 406 ? -11.508 12.891 4.891 1 98.56 406 SER A N 1
ATOM 3065 C CA . SER A 1 406 ? -12.664 13.336 4.113 1 98.56 406 SER A CA 1
ATOM 3066 C C . SER A 1 406 ? -12.289 14.477 3.176 1 98.56 406 SER A C 1
ATOM 3068 O O . SER A 1 406 ? -11.625 15.43 3.582 1 98.56 406 SER A O 1
ATOM 3070 N N . CYS A 1 407 ? -12.797 14.367 1.92 1 98.5 407 CYS A N 1
ATOM 3071 C CA . CYS A 1 407 ? -12.602 15.461 0.971 1 98.5 407 CYS A CA 1
ATOM 3072 C C . CYS A 1 407 ? -13.336 16.719 1.425 1 98.5 407 CYS A C 1
ATOM 3074 O O . CYS A 1 407 ? -12.805 17.812 1.328 1 98.5 407 CYS A O 1
ATOM 3076 N N . ALA A 1 408 ? -14.5 16.562 1.987 1 98.31 408 ALA A N 1
ATOM 3077 C CA . ALA A 1 408 ? -15.312 17.703 2.428 1 98.31 408 ALA A CA 1
ATOM 3078 C C . ALA A 1 408 ? -14.648 18.438 3.586 1 98.31 408 ALA A C 1
ATOM 3080 O O . ALA A 1 408 ? -14.672 19.672 3.643 1 98.31 408 ALA A O 1
ATOM 3081 N N . ASP A 1 409 ? -14.117 17.734 4.504 1 98.81 409 ASP A N 1
ATOM 3082 C CA . ASP A 1 409 ? -13.492 18.344 5.668 1 98.81 409 ASP A CA 1
ATOM 3083 C C . ASP A 1 409 ? -12.328 19.25 5.258 1 98.81 409 ASP A C 1
ATOM 3085 O O . ASP A 1 409 ? -12.117 20.312 5.844 1 98.81 409 ASP A O 1
ATOM 3089 N N . ALA A 1 410 ? -11.523 18.781 4.289 1 98.81 410 ALA A N 1
ATOM 3090 C CA . ALA A 1 410 ? -10.43 19.625 3.801 1 98.81 410 ALA A CA 1
ATOM 3091 C C . ALA A 1 410 ? -10.938 20.969 3.289 1 98.81 410 ALA A C 1
ATOM 3093 O O . ALA A 1 410 ? -10.375 22.016 3.604 1 98.81 410 ALA A O 1
ATOM 3094 N N . GLU A 1 411 ? -11.969 20.922 2.545 1 98.56 411 GLU A N 1
ATOM 3095 C CA . GLU A 1 411 ? -12.57 22.141 2.027 1 98.56 411 GLU A CA 1
ATOM 3096 C C . GLU A 1 411 ? -13.125 23.016 3.156 1 98.56 411 GLU A C 1
ATOM 3098 O O . GLU A 1 411 ? -12.961 24.234 3.146 1 98.56 411 GLU A O 1
ATOM 3103 N N . TYR A 1 412 ? -13.773 22.406 4.109 1 98.69 412 TYR A N 1
ATOM 3104 C CA . TYR A 1 412 ? -14.312 23.125 5.262 1 98.69 412 TYR A CA 1
ATOM 3105 C C . TYR A 1 412 ? -13.211 23.891 5.988 1 98.69 412 TYR A C 1
ATOM 3107 O O . TYR A 1 412 ? -13.359 25.078 6.297 1 98.69 412 TYR A O 1
ATOM 3115 N N . MET A 1 413 ? -12.133 23.203 6.277 1 98.75 413 MET A N 1
ATOM 3116 C CA . MET A 1 413 ? -11.016 23.828 6.98 1 98.75 413 MET A CA 1
ATOM 3117 C C . MET A 1 413 ? -10.469 25.016 6.188 1 98.75 413 MET A C 1
ATOM 3119 O O . MET A 1 413 ? -10.211 26.078 6.754 1 98.75 413 MET A O 1
ATOM 3123 N N . ALA A 1 414 ? -10.242 24.781 4.895 1 98.62 414 ALA A N 1
ATOM 3124 C CA . ALA A 1 414 ? -9.727 25.844 4.035 1 98.62 414 ALA A CA 1
ATOM 3125 C C . ALA A 1 414 ? -10.625 27.078 4.086 1 98.62 414 ALA A C 1
ATOM 3127 O O . ALA A 1 414 ? -10.133 28.203 4.262 1 98.62 414 ALA A O 1
ATOM 3128 N N . LYS A 1 415 ? -11.922 26.906 3.992 1 98.19 415 LYS A N 1
ATOM 3129 C CA . LYS A 1 415 ? -12.891 28 4.008 1 98.19 415 LYS A CA 1
ATOM 3130 C C . LYS A 1 415 ? -12.914 28.703 5.367 1 98.19 415 LYS A C 1
ATOM 3132 O O . LYS A 1 415 ? -12.992 29.922 5.441 1 98.19 415 LYS A O 1
ATOM 3137 N N . ALA A 1 416 ? -12.852 27.906 6.414 1 98.62 416 ALA A N 1
ATOM 3138 C CA . ALA A 1 416 ? -12.859 28.469 7.766 1 98.62 416 ALA A CA 1
ATOM 3139 C C . ALA A 1 416 ? -11.633 29.328 8.016 1 98.62 416 ALA A C 1
ATOM 3141 O O . ALA A 1 416 ? -11.734 30.422 8.578 1 98.62 416 ALA A O 1
ATOM 3142 N N . VAL A 1 417 ? -10.508 28.875 7.617 1 98.62 417 VAL A N 1
ATOM 3143 C CA . VAL A 1 417 ? -9.258 29.594 7.844 1 98.62 417 VAL A CA 1
ATOM 3144 C C . VAL A 1 417 ? -9.234 30.859 6.988 1 98.62 417 VAL A C 1
ATOM 3146 O O . VAL A 1 417 ? -8.75 31.906 7.43 1 98.62 417 VAL A O 1
ATOM 3149 N N . ALA A 1 418 ? -9.719 30.766 5.754 1 98.06 418 ALA A N 1
ATOM 3150 C CA . ALA A 1 418 ? -9.828 31.953 4.926 1 98.06 418 ALA A CA 1
ATOM 3151 C C . ALA A 1 418 ? -10.688 33.031 5.609 1 98.06 418 ALA A C 1
ATOM 3153 O O . ALA A 1 418 ? -10.305 34.188 5.672 1 98.06 418 ALA A O 1
ATOM 3154 N N . GLU A 1 419 ? -11.82 32.625 6.105 1 97.69 419 GLU A N 1
ATOM 3155 C CA . GLU A 1 419 ? -12.703 33.531 6.809 1 97.69 419 GLU A CA 1
ATOM 3156 C C . GLU A 1 419 ? -12.016 34.125 8.047 1 97.69 419 GLU A C 1
ATOM 3158 O O . GLU A 1 419 ? -12.164 35.312 8.352 1 97.69 419 GLU A O 1
ATOM 3163 N N . TYR A 1 420 ? -11.312 33.312 8.766 1 97.75 420 TYR A N 1
ATOM 3164 C CA . TYR A 1 420 ? -10.555 33.719 9.945 1 97.75 420 TYR A CA 1
ATOM 3165 C C . TYR A 1 420 ? -9.609 34.875 9.609 1 97.75 420 TYR A C 1
ATOM 3167 O O . TYR A 1 420 ? -9.609 35.906 10.289 1 97.75 420 TYR A O 1
ATOM 3175 N N . TYR A 1 421 ? -8.875 34.75 8.555 1 97.44 421 TYR A N 1
ATOM 3176 C CA . TYR A 1 421 ? -7.898 35.75 8.188 1 97.44 421 TYR A CA 1
ATOM 3177 C C . TYR A 1 421 ? -8.594 37.031 7.73 1 97.44 421 TYR A C 1
ATOM 3179 O O . TYR A 1 421 ? -7.965 38.094 7.633 1 97.44 421 TYR A O 1
ATOM 3187 N N . ASN A 1 422 ? -9.867 36.969 7.496 1 96.25 422 ASN A N 1
ATOM 3188 C CA . ASN A 1 422 ? -10.617 38.125 7.027 1 96.25 422 ASN A CA 1
ATOM 3189 C C . ASN A 1 422 ? -11.586 38.625 8.094 1 96.25 422 ASN A C 1
ATOM 3191 O O . ASN A 1 422 ? -12.469 39.438 7.801 1 96.25 422 ASN A O 1
ATOM 3195 N N . THR A 1 423 ? -11.484 38.125 9.289 1 95.88 423 THR A N 1
ATOM 3196 C CA . THR A 1 423 ? -12.367 38.5 10.383 1 95.88 423 THR A CA 1
ATOM 3197 C C . THR A 1 423 ? -11.602 39.312 11.43 1 95.88 423 THR A C 1
ATOM 3199 O O . THR A 1 423 ? -10.742 38.781 12.125 1 95.88 423 THR A O 1
ATOM 3202 N N . PRO A 1 424 ? -12.008 40.594 11.625 1 93.88 424 PRO A N 1
ATOM 3203 C CA . PRO A 1 424 ? -11.375 41.375 12.695 1 93.88 424 PRO A CA 1
ATOM 3204 C C . PRO A 1 424 ? -11.617 40.781 14.078 1 93.88 424 PRO A C 1
ATOM 3206 O O . PRO A 1 424 ? -12.711 40.312 14.359 1 93.88 424 PRO A O 1
ATOM 3209 N N . ILE A 1 425 ? -10.586 40.781 14.906 1 91.69 425 ILE A N 1
ATOM 3210 C CA . ILE A 1 425 ? -10.633 40.25 16.266 1 91.69 425 ILE A CA 1
ATOM 3211 C C . ILE A 1 425 ? -10.141 41.312 17.234 1 91.69 425 ILE A C 1
ATOM 3213 O O . ILE A 1 425 ? -9.086 41.906 17.031 1 91.69 425 ILE A O 1
ATOM 3217 N N . PHE A 1 426 ? -10.93 41.594 18.266 1 91.94 426 PHE A N 1
ATOM 3218 C CA . PHE A 1 426 ? -10.562 42.594 19.266 1 91.94 426 PHE A CA 1
ATOM 3219 C C . PHE A 1 426 ? -11.016 42.156 20.656 1 91.94 426 PHE A C 1
ATOM 3221 O O . PHE A 1 426 ? -12.141 41.688 20.828 1 91.94 426 PHE A O 1
ATOM 3228 N N . GLN A 1 427 ? -10.062 42.281 21.609 1 91.88 427 GLN A N 1
ATOM 3229 C CA . GLN A 1 427 ? -10.375 42.031 23.016 1 91.88 427 GLN A CA 1
ATOM 3230 C C . GLN A 1 427 ? -10.336 43.312 23.828 1 91.88 427 GLN A C 1
ATOM 3232 O O . GLN A 1 427 ? -9.289 43.656 24.375 1 91.88 427 GLN A O 1
ATOM 3237 N N . PRO A 1 428 ? -11.492 43.906 24.078 1 90.62 428 PRO A N 1
ATOM 3238 C CA . PRO A 1 428 ? -11.477 45.188 24.812 1 90.62 428 PRO A CA 1
ATOM 3239 C C . PRO A 1 428 ? -11.062 45 26.281 1 90.62 428 PRO A C 1
ATOM 3241 O O . PRO A 1 428 ? -10.414 45.906 26.844 1 90.62 428 PRO A O 1
ATOM 3244 N N . LYS A 1 429 ? -11.469 43.906 26.844 1 91.06 429 LYS A N 1
ATOM 3245 C CA . LYS A 1 429 ? -11.078 43.531 28.203 1 91.06 429 LYS A CA 1
ATOM 3246 C C . LYS A 1 429 ? -11.062 42.031 28.359 1 91.06 429 LYS A C 1
ATOM 3248 O O . LYS A 1 429 ? -11.594 41.281 27.516 1 91.06 429 LYS A O 1
ATOM 3253 N N . ASP A 1 430 ? -10.43 41.625 29.391 1 86.94 430 ASP A N 1
ATOM 3254 C CA . ASP A 1 430 ? -10.406 40.219 29.688 1 86.94 430 ASP A CA 1
ATOM 3255 C C . ASP A 1 430 ? -11.82 39.656 29.812 1 86.94 430 ASP A C 1
ATOM 3257 O O . ASP A 1 430 ? -12.664 40.25 30.5 1 86.94 430 ASP A O 1
ATOM 3261 N N . GLY A 1 431 ? -12.086 38.625 29.016 1 83.25 431 GLY A N 1
ATOM 3262 C CA . GLY A 1 431 ? -13.398 37.969 29.062 1 83.25 431 GLY A CA 1
ATOM 3263 C C . GLY A 1 431 ? -14.344 38.469 28 1 83.25 431 GLY A C 1
ATOM 3264 O O . GLY A 1 431 ? -15.477 38 27.891 1 83.25 431 GLY A O 1
ATOM 3265 N N . GLU A 1 432 ? -13.891 39.375 27.188 1 89.81 432 GLU A N 1
ATOM 3266 C CA . GLU A 1 432 ? -14.727 39.906 26.109 1 89.81 432 GLU A CA 1
ATOM 3267 C C . GLU A 1 432 ? -13.977 39.938 24.781 1 89.81 432 GLU A C 1
ATOM 3269 O O . GLU A 1 432 ? -12.828 40.375 24.734 1 89.81 432 GLU A O 1
ATOM 3274 N N . TRP A 1 433 ? -14.641 39.344 23.719 1 89 433 TRP A N 1
ATOM 3275 C CA . TRP A 1 433 ? -14.125 39.438 22.359 1 89 433 TRP A CA 1
ATOM 3276 C C . TRP A 1 433 ? -15.148 40.062 21.422 1 89 433 TRP A C 1
ATOM 3278 O O . TRP A 1 433 ? -16.344 39.812 21.547 1 89 433 TRP A O 1
ATOM 3288 N N . LYS A 1 434 ? -14.672 40.906 20.625 1 91.69 434 LYS A N 1
ATOM 3289 C CA . LYS A 1 434 ? -15.453 41.469 19.531 1 91.69 434 LYS A CA 1
ATOM 3290 C C . LYS A 1 434 ? -14.914 40.969 18.188 1 91.69 434 LYS A C 1
ATOM 3292 O O . LYS A 1 434 ? -13.742 41.188 17.875 1 91.69 434 LYS A O 1
ATOM 3297 N N . LEU A 1 435 ? -15.789 40.312 17.469 1 92.5 435 LEU A N 1
ATOM 3298 C CA . LEU A 1 435 ? -15.453 39.781 16.156 1 92.5 435 LEU A CA 1
ATOM 3299 C C . LEU A 1 435 ? -16.172 40.562 15.062 1 92.5 435 LEU A C 1
ATOM 3301 O O . LEU A 1 435 ? -17.359 40.906 15.211 1 92.5 435 LEU A O 1
ATOM 3305 N N . GLY A 1 436 ? -15.461 40.969 14.055 1 88 436 GLY A N 1
ATOM 3306 C CA . GLY A 1 436 ? -16.094 41.625 12.914 1 88 436 GLY A CA 1
ATOM 3307 C C . GLY A 1 436 ? -16.797 40.656 11.992 1 88 436 GLY A C 1
ATOM 3308 O O . GLY A 1 436 ? -16.328 40.344 10.898 1 88 436 GLY A O 1
ATOM 3309 N N . LEU A 1 437 ? -17.984 40.219 12.484 1 85.44 437 LEU A N 1
ATOM 3310 C CA . LEU A 1 437 ? -18.734 39.188 11.742 1 85.44 437 LEU A CA 1
ATOM 3311 C C . LEU A 1 437 ? -19.828 39.844 10.914 1 85.44 437 LEU A C 1
ATOM 3313 O O . LEU A 1 437 ? -20.359 40.906 11.273 1 85.44 437 LEU A O 1
ATOM 3317 N N . MET B 1 1 ? 3.146 -16.5 -29.953 1 50.06 1 MET B N 1
ATOM 3318 C CA . MET B 1 1 ? 4.148 -16.359 -28.906 1 50.06 1 MET B CA 1
ATOM 3319 C C . MET B 1 1 ? 5.332 -17.281 -29.141 1 50.06 1 MET B C 1
ATOM 3321 O O . MET B 1 1 ? 6.277 -17.312 -28.359 1 50.06 1 MET B O 1
ATOM 3325 N N . LYS B 1 2 ? 5.168 -18.156 -30.141 1 63.84 2 LYS B N 1
ATOM 3326 C CA . LYS B 1 2 ? 6.293 -19.031 -30.469 1 63.84 2 LYS B CA 1
ATOM 3327 C C . LYS B 1 2 ? 7.508 -18.203 -30.906 1 63.84 2 LYS B C 1
ATOM 3329 O O . LYS B 1 2 ? 7.375 -17.219 -31.625 1 63.84 2 LYS B O 1
ATOM 3334 N N . ASN B 1 3 ? 8.594 -18.5 -30.297 1 67.75 3 ASN B N 1
ATOM 3335 C CA . ASN B 1 3 ? 9.922 -17.953 -30.516 1 67.75 3 ASN B CA 1
ATOM 3336 C C . ASN B 1 3 ? 10.023 -16.516 -30 1 67.75 3 ASN B C 1
ATOM 3338 O O . ASN B 1 3 ? 10.875 -15.742 -30.438 1 67.75 3 ASN B O 1
ATOM 3342 N N . ALA B 1 4 ? 9.039 -16.156 -29.188 1 75.56 4 ALA B N 1
ATOM 3343 C CA . ALA B 1 4 ? 9.133 -14.797 -28.641 1 75.56 4 ALA B CA 1
ATOM 3344 C C . ALA B 1 4 ? 9.992 -14.773 -27.391 1 75.56 4 ALA B C 1
ATOM 3346 O O . ALA B 1 4 ? 10.078 -15.766 -26.656 1 75.56 4 ALA B O 1
ATOM 3347 N N . ALA B 1 5 ? 10.734 -13.719 -27.234 1 91.06 5 ALA B N 1
ATOM 3348 C CA . ALA B 1 5 ? 11.5 -13.523 -26 1 91.06 5 ALA B CA 1
ATOM 3349 C C . ALA B 1 5 ? 10.578 -13.25 -24.828 1 91.06 5 ALA B C 1
ATOM 3351 O O . ALA B 1 5 ? 9.57 -12.555 -24.953 1 91.06 5 ALA B O 1
ATOM 3352 N N . PHE B 1 6 ? 10.852 -13.953 -23.719 1 96.31 6 PHE B N 1
ATOM 3353 C CA . PHE B 1 6 ? 10.086 -13.719 -22.484 1 96.31 6 PHE B CA 1
ATOM 3354 C C . PHE B 1 6 ? 10.156 -12.25 -22.078 1 96.31 6 PHE B C 1
ATOM 3356 O O . PHE B 1 6 ? 11.219 -11.633 -22.156 1 96.31 6 PHE B O 1
ATOM 3363 N N . SER B 1 7 ? 9.016 -11.711 -21.703 1 97.25 7 SER B N 1
ATOM 3364 C CA . SER B 1 7 ? 8.922 -10.32 -21.266 1 97.25 7 SER B CA 1
ATOM 3365 C C . SER B 1 7 ? 8.336 -10.219 -19.859 1 97.25 7 SER B C 1
ATOM 3367 O O . SER B 1 7 ? 7.215 -10.664 -19.625 1 97.25 7 SER B O 1
ATOM 3369 N N . ILE B 1 8 ? 9.117 -9.586 -18.953 1 97.94 8 ILE B N 1
ATOM 3370 C CA . ILE B 1 8 ? 8.641 -9.391 -17.594 1 97.94 8 ILE B CA 1
ATOM 3371 C C . ILE B 1 8 ? 7.402 -8.5 -17.594 1 97.94 8 ILE B C 1
ATOM 3373 O O . ILE B 1 8 ? 6.516 -8.648 -16.75 1 97.94 8 ILE B O 1
ATOM 3377 N N . GLU B 1 9 ? 7.289 -7.625 -18.547 1 97.81 9 GLU B N 1
ATOM 3378 C CA . GLU B 1 9 ? 6.148 -6.723 -18.672 1 97.81 9 GLU B CA 1
ATOM 3379 C C . GLU B 1 9 ? 4.867 -7.492 -18.984 1 97.81 9 GLU B C 1
ATOM 3381 O O . GLU B 1 9 ? 3.783 -7.098 -18.547 1 97.81 9 GLU B O 1
ATOM 3386 N N . GLU B 1 10 ? 5.004 -8.547 -19.75 1 98.25 10 GLU B N 1
ATOM 3387 C CA . GLU B 1 10 ? 3.828 -9.367 -20.031 1 98.25 10 GLU B CA 1
ATOM 3388 C C . GLU B 1 10 ? 3.371 -10.133 -18.797 1 98.25 10 GLU B C 1
ATOM 3390 O O . GLU B 1 10 ? 2.176 -10.352 -18.594 1 98.25 10 GLU B O 1
ATOM 3395 N N . LEU B 1 11 ? 4.32 -10.57 -18 1 98.69 11 LEU B N 1
ATOM 3396 C CA . LEU B 1 11 ? 3.949 -11.133 -16.703 1 98.69 11 LEU B CA 1
ATOM 3397 C C . LEU B 1 11 ? 3.203 -10.109 -15.867 1 98.69 11 LEU B C 1
ATOM 3399 O O . LEU B 1 11 ? 2.193 -10.43 -15.234 1 98.69 11 LEU B O 1
ATOM 3403 N N . PHE B 1 12 ? 3.697 -8.844 -15.852 1 98.81 12 PHE B N 1
ATOM 3404 C CA . PHE B 1 12 ? 3.035 -7.785 -15.102 1 98.81 12 PHE B CA 1
ATOM 3405 C C . PHE B 1 12 ? 1.597 -7.605 -15.57 1 98.81 12 PHE B C 1
ATOM 3407 O O . PHE B 1 12 ? 0.687 -7.449 -14.75 1 98.81 12 PHE B O 1
ATOM 3414 N N . ARG B 1 13 ? 1.43 -7.637 -16.875 1 98.56 13 ARG B N 1
ATOM 3415 C CA . ARG B 1 13 ? 0.084 -7.504 -17.422 1 98.56 13 ARG B CA 1
ATOM 3416 C C . ARG B 1 13 ? -0.818 -8.633 -16.938 1 98.56 13 ARG B C 1
ATOM 3418 O O . ARG B 1 13 ? -1.989 -8.414 -16.625 1 98.56 13 ARG B O 1
ATOM 3425 N N . PHE B 1 14 ? -0.336 -9.844 -16.922 1 98.81 14 PHE B N 1
ATOM 3426 C CA . PHE B 1 14 ? -1.096 -11 -16.469 1 98.81 14 PHE B CA 1
ATOM 3427 C C . PHE B 1 14 ? -1.445 -10.852 -14.984 1 98.81 14 PHE B C 1
ATOM 3429 O O . PHE B 1 14 ? -2.576 -11.133 -14.578 1 98.81 14 PHE B O 1
ATOM 3436 N N . LEU B 1 15 ? -0.464 -10.422 -14.164 1 98.81 15 LEU B N 1
ATOM 3437 C CA . LEU B 1 15 ? -0.676 -10.203 -12.742 1 98.81 15 LEU B CA 1
ATOM 3438 C C . LEU B 1 15 ? -1.724 -9.117 -12.508 1 98.81 15 LEU B C 1
ATOM 3440 O O . LEU B 1 15 ? -2.594 -9.266 -11.648 1 98.81 15 LEU B O 1
ATOM 3444 N N . ASP B 1 16 ? -1.666 -8.062 -13.273 1 98.62 16 ASP B N 1
ATOM 3445 C CA . ASP B 1 16 ? -2.594 -6.945 -13.141 1 98.62 16 ASP B CA 1
ATOM 3446 C C . ASP B 1 16 ? -4.004 -7.348 -13.562 1 98.62 16 ASP B C 1
ATOM 3448 O O . ASP B 1 16 ? -4.988 -6.816 -13.039 1 98.62 16 ASP B O 1
ATOM 3452 N N . ALA B 1 17 ? -4.062 -8.289 -14.492 1 98.56 17 ALA B N 1
ATOM 3453 C CA . ALA B 1 17 ? -5.359 -8.75 -14.984 1 98.56 17 ALA B CA 1
ATOM 3454 C C . ALA B 1 17 ? -5.977 -9.766 -14.031 1 98.56 17 ALA B C 1
ATOM 3456 O O . ALA B 1 17 ? -7.199 -9.867 -13.914 1 98.56 17 ALA B O 1
ATOM 3457 N N . GLY B 1 18 ? -5.156 -10.562 -13.367 1 98.62 18 GLY B N 1
ATOM 3458 C CA . GLY B 1 18 ? -5.609 -11.664 -12.539 1 98.62 18 GLY B CA 1
ATOM 3459 C C . GLY B 1 18 ? -5.988 -11.242 -11.133 1 98.62 18 GLY B C 1
ATOM 3460 O O . GLY B 1 18 ? -5.453 -11.766 -10.156 1 98.62 18 GLY B O 1
ATOM 3461 N N . VAL B 1 19 ? -7.035 -10.391 -11 1 98.5 19 VAL B N 1
ATOM 3462 C CA . VAL B 1 19 ? -7.395 -9.766 -9.727 1 98.5 19 VAL B CA 1
ATOM 3463 C C . VAL B 1 19 ? -8.344 -10.68 -8.953 1 98.5 19 VAL B C 1
ATOM 3465 O O . VAL B 1 19 ? -8.617 -10.445 -7.777 1 98.5 19 VAL B O 1
ATOM 3468 N N . SER B 1 20 ? -8.805 -11.688 -9.516 1 98.62 20 SER B N 1
ATOM 3469 C CA . SER B 1 20 ? -9.531 -12.805 -8.93 1 98.62 20 SER B CA 1
ATOM 3470 C C . SER B 1 20 ? -9.312 -14.094 -9.719 1 98.62 20 SER B C 1
ATOM 3472 O O . SER B 1 20 ? -8.805 -14.055 -10.844 1 98.62 20 SER B O 1
ATOM 3474 N N . ALA B 1 21 ? -9.711 -15.234 -9.117 1 98.75 21 ALA B N 1
ATOM 3475 C CA . ALA B 1 21 ? -9.547 -16.5 -9.82 1 98.75 21 ALA B CA 1
ATOM 3476 C C . ALA B 1 21 ? -10.297 -16.5 -11.148 1 98.75 21 ALA B C 1
ATOM 3478 O O . ALA B 1 21 ? -9.844 -17.094 -12.133 1 98.75 21 ALA B O 1
ATOM 3479 N N . PHE B 1 22 ? -11.43 -15.781 -11.195 1 98.81 22 PHE B N 1
ATOM 3480 C CA . PHE B 1 22 ? -12.234 -15.68 -12.414 1 98.81 22 PHE B CA 1
ATOM 3481 C C . PHE B 1 22 ? -11.516 -14.836 -13.461 1 98.81 22 PHE B C 1
ATOM 3483 O O . PHE B 1 22 ? -11.484 -15.195 -14.641 1 98.81 22 PHE B O 1
ATOM 3490 N N . HIS B 1 23 ? -10.953 -13.766 -12.992 1 98.88 23 HIS B N 1
ATOM 3491 C CA . HIS B 1 23 ? -10.203 -12.898 -13.891 1 98.88 23 HIS B CA 1
ATOM 3492 C C . HIS B 1 23 ? -8.938 -13.586 -14.398 1 98.88 23 HIS B C 1
ATOM 3494 O O . HIS B 1 23 ? -8.562 -13.43 -15.562 1 98.88 23 HIS B O 1
ATOM 3500 N N . SER B 1 24 ? -8.242 -14.312 -13.531 1 98.81 24 SER B N 1
ATOM 3501 C CA . SER B 1 24 ? -7.051 -15.055 -13.938 1 98.81 24 SER B CA 1
ATOM 3502 C C . SER B 1 24 ? -7.367 -16.062 -15.039 1 98.81 24 SER B C 1
ATOM 3504 O O . SER B 1 24 ? -6.617 -16.172 -16 1 98.81 24 SER B O 1
ATOM 3506 N N . THR B 1 25 ? -8.445 -16.75 -14.844 1 98.88 25 THR B N 1
ATOM 3507 C CA . THR B 1 25 ? -8.867 -17.75 -15.82 1 98.88 25 THR B CA 1
ATOM 3508 C C . THR B 1 25 ? -9.242 -17.078 -17.141 1 98.88 25 THR B C 1
ATOM 3510 O O . THR B 1 25 ? -8.883 -17.562 -18.219 1 98.88 25 THR B O 1
ATOM 3513 N N . ALA B 1 26 ? -9.984 -15.953 -17.047 1 98.81 26 ALA B N 1
ATOM 3514 C CA . ALA B 1 26 ? -10.344 -15.203 -18.25 1 98.81 26 ALA B CA 1
ATOM 3515 C C . ALA B 1 26 ? -9.094 -14.727 -18.984 1 98.81 26 ALA B C 1
ATOM 3517 O O . ALA B 1 26 ? -9.031 -14.781 -20.219 1 98.81 26 ALA B O 1
ATOM 3518 N N . ALA B 1 27 ? -8.117 -14.266 -18.234 1 98.88 27 ALA B N 1
ATOM 3519 C CA . ALA B 1 27 ? -6.871 -13.789 -18.828 1 98.88 27 ALA B CA 1
ATOM 3520 C C . ALA B 1 27 ? -6.129 -14.922 -19.531 1 98.88 27 ALA B C 1
ATOM 3522 O O . ALA B 1 27 ? -5.645 -14.758 -20.656 1 98.88 27 ALA B O 1
ATOM 3523 N N . ALA B 1 28 ? -6.016 -16.031 -18.891 1 98.88 28 ALA B N 1
ATOM 3524 C CA . ALA B 1 28 ? -5.355 -17.188 -19.484 1 98.88 28 ALA B CA 1
ATOM 3525 C C . ALA B 1 28 ? -6.09 -17.656 -20.734 1 98.88 28 ALA B C 1
ATOM 3527 O O . ALA B 1 28 ? -5.461 -17.969 -21.75 1 98.88 28 ALA B O 1
ATOM 3528 N N . SER B 1 29 ? -7.406 -17.734 -20.672 1 98.81 29 SER B N 1
ATOM 3529 C CA . SER B 1 29 ? -8.211 -18.141 -21.812 1 98.81 29 SER B CA 1
ATOM 3530 C C . SER B 1 29 ? -7.996 -17.203 -23 1 98.81 29 SER B C 1
ATOM 3532 O O . SER B 1 29 ? -7.895 -17.672 -24.141 1 98.81 29 SER B O 1
ATOM 3534 N N . ALA B 1 30 ? -7.945 -15.914 -22.719 1 98.81 30 ALA B N 1
ATOM 3535 C CA . ALA B 1 30 ? -7.719 -14.938 -23.781 1 98.81 30 ALA B CA 1
ATOM 3536 C C . ALA B 1 30 ? -6.379 -15.188 -24.469 1 98.81 30 ALA B C 1
ATOM 3538 O O . ALA B 1 30 ? -6.273 -15.078 -25.688 1 98.81 30 ALA B O 1
ATOM 3539 N N . ILE B 1 31 ? -5.367 -15.469 -23.703 1 98.62 31 ILE B N 1
ATOM 3540 C CA . ILE B 1 31 ? -4.047 -15.766 -24.25 1 98.62 31 ILE B CA 1
ATOM 3541 C C . ILE B 1 31 ? -4.121 -17.016 -25.109 1 98.62 31 ILE B C 1
ATOM 3543 O O . ILE B 1 31 ? -3.59 -17.047 -26.234 1 98.62 31 ILE B O 1
ATOM 3547 N N . LEU B 1 32 ? -4.781 -18.078 -24.625 1 98.81 32 LEU B N 1
ATOM 3548 C CA . LEU B 1 32 ? -4.941 -19.328 -25.359 1 98.81 32 LEU B CA 1
ATOM 3549 C C . LEU B 1 32 ? -5.66 -19.094 -26.688 1 98.81 32 LEU B C 1
ATOM 3551 O O . LEU B 1 32 ? -5.23 -19.594 -27.719 1 98.81 32 LEU B O 1
ATOM 3555 N N . GLU B 1 33 ? -6.711 -18.328 -26.641 1 98.69 33 GLU B N 1
ATOM 3556 C CA . GLU B 1 33 ? -7.477 -18.031 -27.859 1 98.69 33 GLU B CA 1
ATOM 3557 C C . GLU B 1 33 ? -6.637 -17.266 -28.875 1 98.69 33 GLU B C 1
ATOM 3559 O O . GLU B 1 33 ? -6.695 -17.547 -30.062 1 98.69 33 GLU B O 1
ATOM 3564 N N . ALA B 1 34 ? -5.898 -16.328 -28.375 1 98.12 34 ALA B N 1
ATOM 3565 C CA . ALA B 1 34 ? -5.016 -15.57 -29.25 1 98.12 34 ALA B CA 1
ATOM 3566 C C . ALA B 1 34 ? -3.988 -16.484 -29.922 1 98.12 34 ALA B C 1
ATOM 3568 O O . ALA B 1 34 ? -3.51 -16.188 -31.031 1 98.12 34 ALA B O 1
ATOM 3569 N N . GLU B 1 35 ? -3.684 -17.609 -29.297 1 97.38 35 GLU B N 1
ATOM 3570 C CA . GLU B 1 35 ? -2.701 -18.562 -29.812 1 97.38 35 GLU B CA 1
ATOM 3571 C C . GLU B 1 35 ? -3.379 -19.688 -30.594 1 97.38 35 GLU B C 1
ATOM 3573 O O . GLU B 1 35 ? -2.738 -20.688 -30.938 1 97.38 35 GLU B O 1
ATOM 3578 N N . GLY B 1 36 ? -4.703 -19.609 -30.812 1 97.88 36 GLY B N 1
ATOM 3579 C CA . GLY B 1 36 ? -5.41 -20.5 -31.703 1 97.88 36 GLY B CA 1
ATOM 3580 C C . GLY B 1 36 ? -6.031 -21.688 -31 1 97.88 36 GLY B C 1
ATOM 3581 O O . GLY B 1 36 ? -6.48 -22.641 -31.656 1 97.88 36 GLY B O 1
ATOM 3582 N N . TYR B 1 37 ? -6.043 -21.75 -29.719 1 98.69 37 TYR B N 1
ATOM 3583 C CA . TYR B 1 37 ? -6.711 -22.828 -28.984 1 98.69 37 TYR B CA 1
ATOM 3584 C C . TYR B 1 37 ? -8.227 -22.672 -29.078 1 98.69 37 TYR B C 1
ATOM 3586 O O . TYR B 1 37 ? -8.758 -21.578 -28.953 1 98.69 37 TYR B O 1
ATOM 3594 N N . VAL B 1 38 ? -8.883 -23.812 -29.234 1 98.62 38 VAL B N 1
ATOM 3595 C CA . VAL B 1 38 ? -10.336 -23.828 -29.391 1 98.62 38 VAL B CA 1
ATOM 3596 C C . VAL B 1 38 ? -10.984 -24.266 -28.094 1 98.62 38 VAL B C 1
ATOM 3598 O O . VAL B 1 38 ? -10.586 -25.281 -27.5 1 98.62 38 VAL B O 1
ATOM 3601 N N . ASN B 1 39 ? -11.984 -23.547 -27.641 1 98.62 39 ASN B N 1
ATOM 3602 C CA . ASN B 1 39 ? -12.711 -23.891 -26.438 1 98.62 39 ASN B CA 1
ATOM 3603 C C . ASN B 1 39 ? -13.586 -25.125 -26.625 1 98.62 39 ASN B C 1
ATOM 3605 O O . ASN B 1 39 ? -14.391 -25.188 -27.562 1 98.62 39 ASN B O 1
ATOM 3609 N N . CYS B 1 40 ? -13.398 -26.094 -25.797 1 98.5 40 CYS B N 1
ATOM 3610 C CA . CYS B 1 40 ? -14.18 -27.328 -25.766 1 98.5 40 CYS B CA 1
ATOM 3611 C C . CYS B 1 40 ? -14.961 -27.438 -24.453 1 98.5 40 CYS B C 1
ATOM 3613 O O . CYS B 1 40 ? -14.492 -28.078 -23.5 1 98.5 40 CYS B O 1
ATOM 3615 N N . PRO B 1 41 ? -16.203 -26.938 -24.438 1 97.75 41 PRO B N 1
ATOM 3616 C CA . PRO B 1 41 ? -16.984 -27.031 -23.203 1 97.75 41 PRO B CA 1
ATOM 3617 C C . PRO B 1 41 ? -17.156 -28.469 -22.719 1 97.75 41 PRO B C 1
ATOM 3619 O O . PRO B 1 41 ? -17.375 -29.375 -23.547 1 97.75 41 PRO B O 1
ATOM 3622 N N . GLU B 1 42 ? -17.062 -28.688 -21.422 1 96.69 42 GLU B N 1
ATOM 3623 C CA . GLU B 1 42 ? -17.109 -30.031 -20.859 1 96.69 42 GLU B CA 1
ATOM 3624 C C . GLU B 1 42 ? -18.438 -30.719 -21.188 1 96.69 42 GLU B C 1
ATOM 3626 O O . GLU B 1 42 ? -18.516 -31.953 -21.219 1 96.69 42 GLU B O 1
ATOM 3631 N N . SER B 1 43 ? -19.453 -29.938 -21.422 1 96.56 43 SER B N 1
ATOM 3632 C CA . SER B 1 43 ? -20.781 -30.5 -21.656 1 96.56 43 SER B CA 1
ATOM 3633 C C . SER B 1 43 ? -20.953 -30.906 -23.109 1 96.56 43 SER B C 1
ATOM 3635 O O . SER B 1 43 ? -21.906 -31.609 -23.453 1 96.56 43 SER B O 1
ATOM 3637 N N . ALA B 1 44 ? -20.141 -30.547 -23.938 1 97.5 44 ALA B N 1
ATOM 3638 C CA . ALA B 1 44 ? -20.281 -30.812 -25.359 1 97.5 44 ALA B CA 1
ATOM 3639 C C . ALA B 1 44 ? -19.5 -32.062 -25.766 1 97.5 44 ALA B C 1
ATOM 3641 O O . ALA B 1 44 ? -18.578 -32.469 -25.062 1 97.5 44 ALA B O 1
ATOM 3642 N N . ALA B 1 45 ? -19.922 -32.625 -26.938 1 97.69 45 ALA B N 1
ATOM 3643 C CA . ALA B 1 45 ? -19.047 -33.594 -27.609 1 97.69 45 ALA B CA 1
ATOM 3644 C C . ALA B 1 45 ? -17.844 -32.906 -28.25 1 97.69 45 ALA B C 1
ATOM 3646 O O . ALA B 1 45 ? -17.984 -31.812 -28.828 1 97.69 45 ALA B O 1
ATOM 3647 N N . TRP B 1 46 ? -16.719 -33.531 -28.094 1 98 46 TRP B N 1
ATOM 3648 C CA . TRP B 1 46 ? -15.516 -32.938 -28.625 1 98 46 TRP B CA 1
ATOM 3649 C C . TRP B 1 46 ? -15.117 -33.562 -29.953 1 98 46 TRP B C 1
ATOM 3651 O O . TRP B 1 46 ? -15.25 -34.781 -30.125 1 98 46 TRP B O 1
ATOM 3661 N N . GLU B 1 47 ? -14.789 -32.75 -30.922 1 96.75 47 GLU B N 1
ATOM 3662 C CA . GLU B 1 47 ? -14.102 -33.188 -32.125 1 96.75 47 GLU B CA 1
ATOM 3663 C C . GLU B 1 47 ? -12.625 -32.812 -32.094 1 96.75 47 GLU B C 1
ATOM 3665 O O . GLU B 1 47 ? -12.242 -31.703 -32.406 1 96.75 47 GLU B O 1
ATOM 3670 N N . LEU B 1 48 ? -11.867 -33.844 -31.812 1 98.06 48 LEU B N 1
ATOM 3671 C CA . LEU B 1 48 ? -10.445 -33.594 -31.594 1 98.06 48 LEU B CA 1
ATOM 3672 C C . LEU B 1 48 ? -9.617 -34.125 -32.75 1 98.06 48 LEU B C 1
ATOM 3674 O O . LEU B 1 48 ? -9.789 -35.25 -33.188 1 98.06 48 LEU B O 1
ATOM 3678 N N . ALA B 1 49 ? -8.758 -33.281 -33.312 1 97.25 49 ALA B N 1
ATOM 3679 C CA . ALA B 1 49 ? -7.914 -33.656 -34.438 1 97.25 49 ALA B CA 1
ATOM 3680 C C . ALA B 1 49 ? -6.465 -33.844 -34 1 97.25 49 ALA B C 1
ATOM 3682 O O . ALA B 1 49 ? -6.004 -33.188 -33.062 1 97.25 49 ALA B O 1
ATOM 3683 N N . PRO B 1 50 ? -5.727 -34.75 -34.719 1 96.38 50 PRO B N 1
ATOM 3684 C CA . PRO B 1 50 ? -4.293 -34.844 -34.438 1 96.38 50 PRO B CA 1
ATOM 3685 C C . PRO B 1 50 ? -3.58 -33.5 -34.531 1 96.38 50 PRO B C 1
ATOM 3687 O O . PRO B 1 50 ? -3.754 -32.781 -35.5 1 96.38 50 PRO B O 1
ATOM 3690 N N . GLY B 1 51 ? -2.863 -33.156 -33.469 1 96.5 51 GLY B N 1
ATOM 3691 C CA . GLY B 1 51 ? -2.127 -31.922 -33.469 1 96.5 51 GLY B CA 1
ATOM 3692 C C . GLY B 1 51 ? -2.99 -30.719 -33.094 1 96.5 51 GLY B C 1
ATOM 3693 O O . GLY B 1 51 ? -2.49 -29.594 -33 1 96.5 51 GLY B O 1
ATOM 3694 N N . GLY B 1 52 ? -4.246 -30.969 -32.906 1 97.5 52 GLY B N 1
ATOM 3695 C CA . GLY B 1 52 ? -5.168 -29.891 -32.594 1 97.5 52 GLY B CA 1
ATOM 3696 C C . GLY B 1 52 ? -4.906 -29.266 -31.219 1 97.5 52 GLY B C 1
ATOM 3697 O O . GLY B 1 52 ? -4.328 -29.906 -30.344 1 97.5 52 GLY B O 1
ATOM 3698 N N . LYS B 1 53 ? -5.262 -27.984 -31.047 1 98.25 53 LYS B N 1
ATOM 3699 C CA . LYS B 1 53 ? -5.102 -27.203 -29.828 1 98.25 53 LYS B CA 1
ATOM 3700 C C . LYS B 1 53 ? -6.453 -26.875 -29.203 1 98.25 53 LYS B C 1
ATOM 3702 O O . LYS B 1 53 ? -7.289 -26.219 -29.828 1 98.25 53 LYS B O 1
ATOM 3707 N N . TYR B 1 54 ? -6.617 -27.25 -27.922 1 98.81 54 TYR B N 1
ATOM 3708 C CA . TYR B 1 54 ? -7.926 -27.109 -27.297 1 98.81 54 TYR B CA 1
ATOM 3709 C C . TYR B 1 54 ? -7.781 -26.672 -25.844 1 98.81 54 TYR B C 1
ATOM 3711 O O . TYR B 1 54 ? -6.695 -26.766 -25.266 1 98.81 54 TYR B O 1
ATOM 3719 N N . TYR B 1 55 ? -8.883 -26.094 -25.25 1 98.88 55 TYR B N 1
ATOM 3720 C CA . TYR B 1 55 ? -8.945 -25.859 -23.828 1 98.88 55 TYR B CA 1
ATOM 3721 C C . TYR B 1 55 ? -10.383 -25.938 -23.312 1 98.88 55 TYR B C 1
ATOM 3723 O O . TYR B 1 55 ? -11.328 -25.922 -24.109 1 98.88 55 TYR B O 1
ATOM 3731 N N . THR B 1 56 ? -10.523 -26.125 -22.062 1 98.81 56 THR B N 1
ATOM 3732 C CA . THR B 1 56 ? -11.812 -26.078 -21.391 1 98.81 56 THR B CA 1
ATOM 3733 C C . THR B 1 56 ? -11.688 -25.375 -20.031 1 98.81 56 THR B C 1
ATOM 3735 O O . THR B 1 56 ? -10.586 -25.156 -19.531 1 98.81 56 THR B O 1
ATOM 3738 N N . THR B 1 57 ? -12.789 -24.875 -19.562 1 98.62 57 THR B N 1
ATOM 3739 C CA . THR B 1 57 ? -12.836 -24.234 -18.234 1 98.62 57 THR B CA 1
ATOM 3740 C C . THR B 1 57 ? -13.859 -24.938 -17.344 1 98.62 57 THR B C 1
ATOM 3742 O O . THR B 1 57 ? -14.766 -25.609 -17.828 1 98.62 57 THR B O 1
ATOM 3745 N N . ARG B 1 58 ? -13.664 -24.875 -16.078 1 98.25 58 ARG B N 1
ATOM 3746 C CA . ARG B 1 58 ? -14.602 -25.344 -15.062 1 98.25 58 ARG B CA 1
ATOM 3747 C C . ARG B 1 58 ? -14.859 -24.266 -14.016 1 98.25 58 ARG B C 1
ATOM 3749 O O . ARG B 1 58 ? -13.914 -23.703 -13.453 1 98.25 58 ARG B O 1
ATOM 3756 N N . ASN B 1 59 ? -16.094 -23.906 -13.742 1 97.44 59 ASN B N 1
ATOM 3757 C CA . ASN B 1 59 ? -16.562 -22.891 -12.797 1 97.44 59 ASN B CA 1
ATOM 3758 C C . ASN B 1 59 ? -16.094 -21.5 -13.195 1 97.44 59 ASN B C 1
ATOM 3760 O O . ASN B 1 59 ? -16.188 -20.562 -12.406 1 97.44 59 ASN B O 1
ATOM 3764 N N . GLY B 1 60 ? -15.492 -21.359 -14.297 1 97.75 60 GLY B N 1
ATOM 3765 C CA . GLY B 1 60 ? -14.93 -20.078 -14.719 1 97.75 60 GLY B CA 1
ATOM 3766 C C . GLY B 1 60 ? -13.703 -19.672 -13.922 1 97.75 60 GLY B C 1
ATOM 3767 O O . GLY B 1 60 ? -13.188 -18.562 -14.102 1 97.75 60 GLY B O 1
ATOM 3768 N N . SER B 1 61 ? -13.227 -20.562 -13.047 1 98.69 61 SER B N 1
ATOM 3769 C CA . SER B 1 61 ? -12.117 -20.219 -12.156 1 98.69 61 SER B CA 1
ATOM 3770 C C . SER B 1 61 ? -10.945 -21.172 -12.336 1 98.69 61 SER B C 1
ATOM 3772 O O . SER B 1 61 ? -9.891 -21 -11.719 1 98.69 61 SER B O 1
ATOM 3774 N N . ALA B 1 62 ? -11.078 -22.203 -13.156 1 98.75 62 ALA B N 1
ATOM 3775 C CA . ALA B 1 62 ? -10.023 -23.141 -13.562 1 98.75 62 ALA B CA 1
ATOM 3776 C C . ALA B 1 62 ? -9.992 -23.312 -15.078 1 98.75 62 ALA B C 1
ATOM 3778 O O . ALA B 1 62 ? -11.023 -23.172 -15.742 1 98.75 62 ALA B O 1
ATOM 3779 N N . VAL B 1 63 ? -8.812 -23.547 -15.586 1 98.88 63 VAL B N 1
ATOM 3780 C CA . VAL B 1 63 ? -8.672 -23.719 -17.031 1 98.88 63 VAL B CA 1
ATOM 3781 C C . VAL B 1 63 ? -7.637 -24.797 -17.328 1 98.88 63 VAL B C 1
ATOM 3783 O O . VAL B 1 63 ? -6.617 -24.891 -16.641 1 98.88 63 VAL B O 1
ATOM 3786 N N . LEU B 1 64 ? -7.938 -25.719 -18.234 1 98.88 64 LEU B N 1
ATOM 3787 C CA . LEU B 1 64 ? -7.043 -26.766 -18.719 1 98.88 64 LEU B CA 1
ATOM 3788 C C . LEU B 1 64 ? -6.918 -26.703 -20.234 1 98.88 64 LEU B C 1
ATOM 3790 O O . LEU B 1 64 ? -7.926 -26.688 -20.953 1 98.88 64 LEU B O 1
ATOM 3794 N N . ALA B 1 65 ? -5.719 -26.578 -20.719 1 98.94 65 ALA B N 1
ATOM 3795 C CA . ALA B 1 65 ? -5.43 -26.562 -22.156 1 98.94 65 ALA B CA 1
ATOM 3796 C C . ALA B 1 65 ? -4.598 -27.781 -22.562 1 98.94 65 ALA B C 1
ATOM 3798 O O . ALA B 1 65 ? -3.828 -28.312 -21.75 1 98.94 65 ALA B O 1
ATOM 3799 N N . TRP B 1 66 ? -4.793 -28.234 -23.859 1 98.62 66 TRP B N 1
ATOM 3800 C CA . TRP B 1 66 ? -4 -29.359 -24.328 1 98.62 66 TRP B CA 1
ATOM 3801 C C . TRP B 1 66 ? -3.775 -29.281 -25.844 1 98.62 66 TRP B C 1
ATOM 3803 O O . TRP B 1 66 ? -4.523 -28.609 -26.547 1 98.62 66 TRP B O 1
ATOM 3813 N N . ARG B 1 67 ? -2.68 -29.844 -26.234 1 97.94 67 ARG B N 1
ATOM 3814 C CA . ARG B 1 67 ? -2.377 -30.141 -27.625 1 97.94 67 ARG B CA 1
ATOM 3815 C C . ARG B 1 67 ? -2.404 -31.656 -27.891 1 97.94 67 ARG B C 1
ATOM 3817 O O . ARG B 1 67 ? -1.752 -32.406 -27.172 1 97.94 67 ARG B O 1
ATOM 3824 N N . MET B 1 68 ? -3.154 -32.094 -28.953 1 97.75 68 MET B N 1
ATOM 3825 C CA . MET B 1 68 ? -3.297 -33.5 -29.312 1 97.75 68 MET B CA 1
ATOM 3826 C C . MET B 1 68 ? -1.997 -34.031 -29.891 1 97.75 68 MET B C 1
ATOM 3828 O O . MET B 1 68 ? -1.312 -33.344 -30.656 1 97.75 68 MET B O 1
ATOM 3832 N N . PRO B 1 69 ? -1.65 -35.281 -29.469 1 96.56 69 PRO B N 1
ATOM 3833 C CA . PRO B 1 69 ? -0.576 -35.938 -30.234 1 96.56 69 PRO B CA 1
ATOM 3834 C C . PRO B 1 69 ? -0.936 -36.125 -31.703 1 96.56 69 PRO B C 1
ATOM 3836 O O . PRO B 1 69 ? -2.115 -36.25 -32.031 1 96.56 69 PRO B O 1
ATOM 3839 N N . ARG B 1 70 ? 0.087 -36.188 -32.531 1 95.56 70 ARG B N 1
ATOM 3840 C CA . ARG B 1 70 ? -0.118 -36.375 -33.938 1 95.56 70 ARG B CA 1
ATOM 3841 C C . ARG B 1 70 ? -0.112 -37.844 -34.312 1 95.56 70 ARG B C 1
ATOM 3843 O O . ARG B 1 70 ? -0.727 -38.25 -35.312 1 95.56 70 ARG B O 1
ATOM 3850 N N . GLY B 1 71 ? 0.531 -38.688 -33.5 1 94.5 71 GLY B N 1
ATOM 3851 C CA . GLY B 1 71 ? 0.639 -40.094 -33.75 1 94.5 71 GLY B CA 1
ATOM 3852 C C . GLY B 1 71 ? 0.166 -40.938 -32.562 1 94.5 71 GLY B C 1
ATOM 3853 O O . GLY B 1 71 ? -0.687 -40.5 -31.797 1 94.5 71 GLY B O 1
ATOM 3854 N N . GLU B 1 72 ? 0.696 -42.188 -32.531 1 94.94 72 GLU B N 1
ATOM 3855 C CA . GLU B 1 72 ? 0.341 -43.062 -31.422 1 94.94 72 GLU B CA 1
ATOM 3856 C C . GLU B 1 72 ? 0.818 -42.469 -30.094 1 94.94 72 GLU B C 1
ATOM 3858 O O . GLU B 1 72 ? 1.979 -42.094 -29.969 1 94.94 72 GLU B O 1
ATOM 3863 N N . LEU B 1 73 ? -0.127 -42.5 -29.156 1 96.38 73 LEU B N 1
ATOM 3864 C CA . LEU B 1 73 ? 0.169 -41.875 -27.875 1 96.38 73 LEU B CA 1
ATOM 3865 C C . LEU B 1 73 ? 1.312 -42.625 -27.172 1 96.38 73 LEU B C 1
ATOM 3867 O O . LEU B 1 73 ? 1.234 -43.812 -26.938 1 96.38 73 LEU B O 1
ATOM 3871 N N . THR B 1 74 ? 2.377 -41.875 -26.828 1 95.38 74 THR B N 1
ATOM 3872 C CA . THR B 1 74 ? 3.514 -42.469 -26.141 1 95.38 74 THR B CA 1
ATOM 3873 C C . THR B 1 74 ? 3.658 -41.875 -24.734 1 95.38 74 THR B C 1
ATOM 3875 O O . THR B 1 74 ? 4.336 -42.469 -23.875 1 95.38 74 THR B O 1
ATOM 3878 N N . GLY B 1 75 ? 3.102 -40.719 -24.484 1 95.81 75 GLY B N 1
ATOM 3879 C CA . GLY B 1 75 ? 3.215 -40.094 -23.188 1 95.81 75 GLY B CA 1
ATOM 3880 C C . GLY B 1 75 ? 2.674 -38.688 -23.156 1 95.81 75 GLY B C 1
ATOM 3881 O O . GLY B 1 75 ? 2.107 -38.219 -24.141 1 95.81 75 GLY B O 1
ATOM 3882 N N . TRP B 1 76 ? 2.824 -38 -22 1 96.62 76 TRP B N 1
ATOM 3883 C CA . TRP B 1 76 ? 2.303 -36.656 -21.797 1 96.62 76 TRP B CA 1
ATOM 3884 C C . TRP B 1 76 ? 3.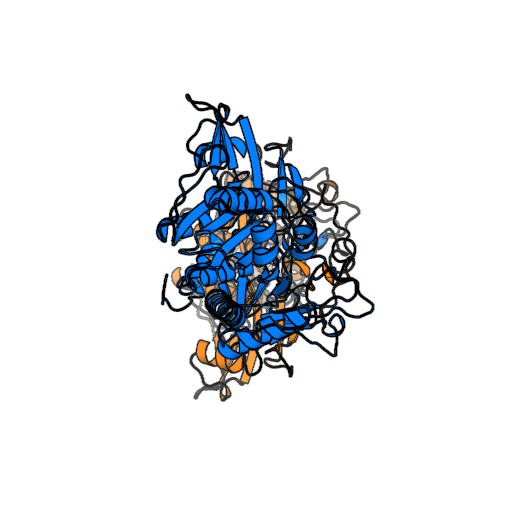363 -35.75 -21.172 1 96.62 76 TRP B C 1
ATOM 3886 O O . TRP B 1 76 ? 4.129 -36.188 -20.312 1 96.62 76 TRP B O 1
ATOM 3896 N N . HIS B 1 77 ? 3.506 -34.5 -21.672 1 97.44 77 HIS B N 1
ATOM 3897 C CA . HIS B 1 77 ? 4.012 -33.375 -20.875 1 97.44 77 HIS B CA 1
ATOM 3898 C C . HIS B 1 77 ? 2.873 -32.625 -20.172 1 97.44 77 HIS B C 1
ATOM 3900 O O . HIS B 1 77 ? 1.864 -32.312 -20.812 1 97.44 77 HIS B O 1
ATOM 3906 N N . ALA B 1 78 ? 3.035 -32.375 -18.906 1 97.75 78 ALA B N 1
ATOM 3907 C CA . ALA B 1 78 ? 1.978 -31.656 -18.203 1 97.75 78 ALA B CA 1
ATOM 3908 C C . ALA B 1 78 ? 2.561 -30.688 -17.172 1 97.75 78 ALA B C 1
ATOM 3910 O O . ALA B 1 78 ? 3.6 -30.969 -16.562 1 97.75 78 ALA B O 1
ATOM 3911 N N . ALA B 1 79 ? 1.926 -29.547 -17 1 98.44 79 ALA B N 1
ATOM 3912 C CA . ALA B 1 79 ? 2.246 -28.578 -15.945 1 98.44 79 ALA B CA 1
ATOM 3913 C C . ALA B 1 79 ? 0.982 -28.094 -15.242 1 98.44 79 ALA B C 1
ATOM 3915 O O . ALA B 1 79 ? -0.048 -27.875 -15.883 1 98.44 79 ALA B O 1
ATOM 3916 N N . ALA B 1 80 ? 1.084 -27.953 -13.969 1 98.06 80 ALA B N 1
ATOM 3917 C CA . ALA B 1 80 ? -0.058 -27.547 -13.148 1 98.06 80 ALA B CA 1
ATOM 3918 C C . ALA B 1 80 ? 0.315 -26.391 -12.227 1 98.06 80 ALA B C 1
ATOM 3920 O O . ALA B 1 80 ? 1.42 -26.344 -11.68 1 98.06 80 ALA B O 1
ATOM 3921 N N . SER B 1 81 ? -0.542 -25.422 -12.07 1 98.25 81 SER B N 1
ATOM 3922 C CA . SER B 1 81 ? -0.483 -24.312 -11.125 1 98.25 81 SER B CA 1
ATOM 3923 C C . SER B 1 81 ? -1.867 -23.969 -10.586 1 98.25 81 SER B C 1
ATOM 3925 O O . SER B 1 81 ? -2.777 -24.797 -10.625 1 98.25 81 SER B O 1
ATOM 3927 N N . HIS B 1 82 ? -2.029 -22.781 -9.906 1 98.31 82 HIS B N 1
ATOM 3928 C CA . HIS B 1 82 ? -3.367 -22.453 -9.43 1 98.31 82 HIS B CA 1
ATOM 3929 C C . HIS B 1 82 ? -3.662 -20.969 -9.594 1 98.31 82 HIS B C 1
ATOM 3931 O O . HIS B 1 82 ? -2.74 -20.141 -9.641 1 98.31 82 HIS B O 1
ATOM 3937 N N . SER B 1 83 ? -4.965 -20.656 -9.625 1 98.5 83 SER B N 1
ATOM 3938 C CA . SER B 1 83 ? -5.438 -19.344 -10.039 1 98.5 83 SER B CA 1
ATOM 3939 C C . SER B 1 83 ? -5.758 -18.453 -8.836 1 98.5 83 SER B C 1
ATOM 3941 O O . SER B 1 83 ? -5.883 -17.234 -8.969 1 98.5 83 SER B O 1
ATOM 3943 N N . ASP B 1 84 ? -5.973 -19.094 -7.691 1 97.88 84 ASP B N 1
ATOM 3944 C CA . ASP B 1 84 ? -6.492 -18.359 -6.543 1 97.88 84 ASP B CA 1
ATOM 3945 C C . ASP B 1 84 ? -5.355 -17.844 -5.66 1 97.88 84 ASP B C 1
ATOM 3947 O O . ASP B 1 84 ? -4.199 -18.234 -5.832 1 97.88 84 ASP B O 1
ATOM 3951 N N . SER B 1 85 ? -5.602 -16.906 -4.836 1 97.88 85 SER B N 1
ATOM 3952 C CA . SER B 1 85 ? -4.707 -16.297 -3.85 1 97.88 85 SER B CA 1
ATOM 3953 C C . SER B 1 85 ? -5.457 -15.922 -2.576 1 97.88 85 SER B C 1
ATOM 3955 O O . SER B 1 85 ? -6.672 -15.703 -2.607 1 97.88 85 SER B O 1
ATOM 3957 N N . PRO B 1 86 ? -4.777 -15.859 -1.463 1 97.81 86 PRO B N 1
ATOM 3958 C CA . PRO B 1 86 ? -5.441 -15.383 -0.244 1 97.81 86 PRO B CA 1
ATOM 3959 C C . PRO B 1 86 ? -6.023 -13.984 -0.394 1 97.81 86 PRO B C 1
ATOM 3961 O O . PRO B 1 86 ? -5.414 -13.117 -1.034 1 97.81 86 PRO B O 1
ATOM 3964 N N . THR B 1 87 ? -7.215 -13.797 0.154 1 98.12 87 THR B N 1
ATOM 3965 C CA . THR B 1 87 ? -7.906 -12.516 0.076 1 98.12 87 THR B CA 1
ATOM 3966 C C . THR B 1 87 ? -9.125 -12.5 0.994 1 98.12 87 THR B C 1
ATOM 3968 O O . THR B 1 87 ? -9.188 -13.258 1.967 1 98.12 87 THR B O 1
ATOM 3971 N N . TRP B 1 88 ? -10.031 -11.516 0.781 1 98.06 88 TRP B N 1
ATOM 3972 C CA . TRP B 1 88 ? -11.25 -11.367 1.566 1 98.06 88 TRP B CA 1
ATOM 3973 C C . TRP B 1 88 ? -12.492 -11.477 0.68 1 98.06 88 TRP B C 1
ATOM 3975 O O . TRP B 1 88 ? -12.672 -10.68 -0.242 1 98.06 88 TRP B O 1
ATOM 3985 N N . ARG B 1 89 ? -13.336 -12.438 0.934 1 98.06 89 ARG B N 1
ATOM 3986 C CA . ARG B 1 89 ? -14.562 -12.656 0.17 1 98.06 89 ARG B CA 1
ATOM 3987 C C . ARG B 1 89 ? -15.703 -11.812 0.724 1 98.06 89 ARG B C 1
ATOM 3989 O O . ARG B 1 89 ? -15.906 -11.75 1.938 1 98.06 89 ARG B O 1
ATOM 3996 N N . ILE B 1 90 ? -16.406 -11.172 -0.118 1 97.12 90 ILE B N 1
ATOM 3997 C CA . ILE B 1 90 ? -17.578 -10.406 0.297 1 97.12 90 ILE B CA 1
ATOM 3998 C C . ILE B 1 90 ? -18.75 -11.359 0.553 1 97.12 90 ILE B C 1
ATOM 4000 O O . ILE B 1 90 ? -19.156 -12.102 -0.34 1 97.12 90 ILE B O 1
ATOM 4004 N N . LYS B 1 91 ? -19.281 -11.32 1.766 1 94.12 91 LYS B N 1
ATOM 4005 C CA . LYS B 1 91 ? -20.406 -12.172 2.162 1 94.12 91 LYS B CA 1
ATOM 4006 C C . LYS B 1 91 ? -21.75 -11.492 1.863 1 94.12 91 LYS B C 1
ATOM 4008 O O . LYS B 1 91 ? -22.703 -12.156 1.453 1 94.12 91 LYS B O 1
ATOM 4013 N N . GLN B 1 92 ? -21.672 -10.18 2.098 1 91.12 92 GLN B N 1
ATOM 4014 C CA . GLN B 1 92 ? -22.875 -9.375 1.965 1 91.12 92 GLN B CA 1
ATOM 4015 C C . GLN B 1 92 ? -22.562 -7.973 1.466 1 91.12 92 GLN B C 1
ATOM 4017 O O . GLN B 1 92 ? -21.625 -7.336 1.945 1 91.12 92 GLN B O 1
ATOM 4022 N N . PHE B 1 93 ? -23.375 -7.488 0.402 1 86 93 PHE B N 1
ATOM 4023 C CA . PHE B 1 93 ? -23.156 -6.188 -0.225 1 86 93 PHE B CA 1
ATOM 4024 C C . PHE B 1 93 ? -23.281 -5.066 0.8 1 86 93 PHE B C 1
ATOM 4026 O O . PHE B 1 93 ? -22.5 -4.109 0.776 1 86 93 PHE B O 1
ATOM 4033 N N . ASP B 1 94 ? -24.359 -5.117 1.529 1 82.44 94 ASP B N 1
ATOM 4034 C CA . ASP B 1 94 ? -24.672 -3.99 2.4 1 82.44 94 ASP B CA 1
ATOM 4035 C C . ASP B 1 94 ? -24.922 -4.457 3.834 1 82.44 94 ASP B C 1
ATOM 4037 O O . ASP B 1 94 ? -25.547 -5.492 4.059 1 82.44 94 ASP B O 1
ATOM 4041 N N . THR B 1 95 ? -24.203 -3.664 4.645 1 81.56 95 THR B N 1
ATOM 4042 C CA . THR B 1 95 ? -24.484 -3.818 6.066 1 81.56 95 THR B CA 1
ATOM 4043 C C . THR B 1 95 ? -25.031 -2.518 6.652 1 81.56 95 THR B C 1
ATOM 4045 O O . THR B 1 95 ? -24.75 -1.435 6.137 1 81.56 95 THR B O 1
ATOM 4048 N N . GLU B 1 96 ? -25.875 -2.637 7.59 1 77.75 96 GLU B N 1
ATOM 4049 C CA . GLU B 1 96 ? -26.406 -1.443 8.234 1 77.75 96 GLU B CA 1
ATOM 4050 C C . GLU B 1 96 ? -25.359 -0.758 9.102 1 77.75 96 GLU B C 1
ATOM 4052 O O . GLU B 1 96 ? -24.703 -1.403 9.93 1 77.75 96 GLU B O 1
ATOM 4057 N N . ASP B 1 97 ? -25 0.468 8.867 1 85.62 97 ASP B N 1
ATOM 4058 C CA . ASP B 1 97 ? -24.125 1.321 9.672 1 85.62 97 ASP B CA 1
ATOM 4059 C C . ASP B 1 97 ? -24.641 2.762 9.688 1 85.62 97 ASP B C 1
ATOM 4061 O O . ASP B 1 97 ? -25.188 3.246 8.695 1 85.62 97 ASP B O 1
ATOM 4065 N N . LYS B 1 98 ? -24.453 3.428 10.812 1 84.81 98 LYS B N 1
ATOM 4066 C CA . LYS B 1 98 ? -25 4.77 10.984 1 84.81 98 LYS B CA 1
ATOM 4067 C C . LYS B 1 98 ? -24.141 5.812 10.273 1 84.81 98 LYS B C 1
ATOM 4069 O O . LYS B 1 98 ? -24.578 6.941 10.055 1 84.81 98 LYS B O 1
ATOM 4074 N N . VAL B 1 99 ? -22.953 5.438 9.977 1 90.56 99 VAL B N 1
ATOM 4075 C CA . VAL B 1 99 ? -22.016 6.461 9.508 1 90.56 99 VAL B CA 1
ATOM 4076 C C . VAL B 1 99 ? -21.438 6.047 8.156 1 90.56 99 VAL B C 1
ATOM 4078 O O . VAL B 1 99 ? -21.328 6.871 7.246 1 90.56 99 VAL B O 1
ATOM 4081 N N . PHE B 1 100 ? -21.219 4.727 7.941 1 93.81 100 PHE B N 1
ATOM 4082 C CA . PHE B 1 100 ? -20.438 4.289 6.789 1 93.81 100 PHE B CA 1
ATOM 4083 C C . PHE B 1 100 ? -21.25 3.32 5.93 1 93.81 100 PHE B C 1
ATOM 4085 O O . PHE B 1 100 ? -22.141 2.641 6.422 1 93.81 100 PHE B O 1
ATOM 4092 N N . ALA B 1 101 ? -20.969 3.387 4.621 1 93.25 101 ALA B N 1
ATOM 4093 C CA . ALA B 1 101 ? -21.297 2.238 3.773 1 93.25 101 ALA B CA 1
ATOM 4094 C C . ALA B 1 101 ? -20.297 1.098 4.004 1 93.25 101 ALA B C 1
ATOM 4096 O O . ALA B 1 101 ? -19.094 1.279 3.867 1 93.25 101 ALA B O 1
ATOM 4097 N N . LYS B 1 102 ? -20.828 -0.041 4.383 1 92.38 102 LYS B N 1
ATOM 4098 C CA . LYS B 1 102 ? -19.969 -1.168 4.73 1 92.38 102 LYS B CA 1
ATOM 4099 C C . LYS B 1 102 ? -20.469 -2.459 4.086 1 92.38 102 LYS B C 1
ATOM 4101 O O . LYS B 1 102 ? -21.656 -2.617 3.846 1 92.38 102 LYS B O 1
ATOM 4106 N N . ALA B 1 103 ? -19.562 -3.295 3.75 1 91.75 103 ALA B N 1
ATOM 4107 C CA . ALA B 1 103 ? -19.828 -4.691 3.416 1 91.75 103 ALA B CA 1
ATOM 4108 C C . ALA B 1 103 ? -19.188 -5.633 4.43 1 91.75 103 ALA B C 1
ATOM 4110 O O . ALA B 1 103 ? -18.297 -5.238 5.172 1 91.75 103 ALA B O 1
ATOM 4111 N N . GLU B 1 104 ? -19.766 -6.859 4.52 1 94.62 104 GLU B N 1
ATOM 4112 C CA . GLU B 1 104 ? -19.156 -7.863 5.395 1 94.62 104 GLU B CA 1
ATOM 4113 C C . GLU B 1 104 ? -18.281 -8.828 4.605 1 94.62 104 GLU B C 1
ATOM 4115 O O . GLU B 1 104 ? -18.672 -9.297 3.535 1 94.62 104 GLU B O 1
ATOM 4120 N N . VAL B 1 105 ? -17.125 -9.109 5.164 1 96.69 105 VAL B N 1
ATOM 4121 C CA . VAL B 1 105 ? -16.188 -9.984 4.457 1 96.69 105 VAL B CA 1
ATOM 4122 C C . VAL B 1 105 ? -15.758 -11.133 5.371 1 96.69 105 VAL B C 1
ATOM 4124 O O . VAL B 1 105 ? -15.953 -11.07 6.586 1 96.69 105 VAL B O 1
ATOM 4127 N N . GLU B 1 106 ? -15.266 -12.18 4.82 1 97.69 106 GLU B N 1
ATOM 4128 C CA . GLU B 1 106 ? -14.594 -13.273 5.508 1 97.69 106 GLU B CA 1
ATOM 4129 C C . GLU B 1 106 ? -13.297 -13.656 4.801 1 97.69 106 GLU B C 1
ATOM 4131 O O . GLU B 1 106 ? -13.156 -13.445 3.594 1 97.69 106 GLU B O 1
ATOM 4136 N N . GLY B 1 107 ? -12.422 -14.211 5.539 1 97.44 107 GLY B N 1
ATOM 4137 C CA . GLY B 1 107 ? -11.125 -14.555 4.992 1 97.44 107 GLY B CA 1
ATOM 4138 C C . GLY B 1 107 ? -11.172 -15.734 4.039 1 97.44 107 GLY B C 1
ATOM 4139 O O . GLY B 1 107 ? -11.898 -16.703 4.273 1 97.44 107 GLY B O 1
ATOM 4140 N N . TYR B 1 108 ? -10.406 -15.641 2.963 1 97.5 108 TYR B N 1
ATOM 4141 C CA . TYR B 1 108 ? -10.156 -16.719 2.02 1 97.5 108 TYR B CA 1
ATOM 4142 C C . TYR B 1 108 ? -8.672 -17.094 1.998 1 97.5 108 TYR B C 1
ATOM 4144 O O . TYR B 1 108 ? -7.852 -16.344 1.464 1 97.5 108 TYR B O 1
ATOM 4152 N N . GLY B 1 109 ? -8.336 -18.266 2.514 1 94.75 109 GLY B N 1
ATOM 4153 C CA . GLY B 1 109 ? -6.941 -18.672 2.613 1 94.75 109 GLY B CA 1
ATOM 4154 C C . GLY B 1 109 ? -6.234 -18.094 3.822 1 94.75 109 GLY B C 1
ATOM 4155 O O . GLY B 1 109 ? -6.883 -17.656 4.777 1 94.75 109 GLY B O 1
ATOM 4156 N N . GLY B 1 110 ? -4.91 -18.266 3.908 1 94 110 GLY B N 1
ATOM 4157 C CA . GLY B 1 110 ? -4.102 -17.781 5.02 1 94 110 GLY B CA 1
ATOM 4158 C C . GLY B 1 110 ? -3.34 -16.516 4.703 1 94 110 GLY B C 1
ATOM 4159 O O . GLY B 1 110 ? -2.141 -16.547 4.414 1 94 110 GLY B O 1
ATOM 4160 N N . MET B 1 111 ? -4 -15.383 4.848 1 95.31 111 MET B N 1
ATOM 4161 C CA . MET B 1 111 ? -3.371 -14.117 4.469 1 95.31 111 MET B CA 1
ATOM 4162 C C . MET B 1 111 ? -2.59 -13.523 5.637 1 95.31 111 MET B C 1
ATOM 4164 O O . MET B 1 111 ? -2.832 -13.875 6.793 1 95.31 111 MET B O 1
ATOM 4168 N N . ILE B 1 112 ? -1.553 -12.695 5.344 1 97.31 112 ILE B N 1
ATOM 4169 C CA . ILE B 1 112 ? -0.996 -11.75 6.309 1 97.31 112 ILE B CA 1
ATOM 4170 C C . ILE B 1 112 ? -1.968 -10.594 6.516 1 97.31 112 ILE B C 1
ATOM 4172 O O . ILE B 1 112 ? -2.004 -9.648 5.719 1 97.31 112 ILE B O 1
ATOM 4176 N N . MET B 1 113 ? -2.693 -10.625 7.645 1 97.31 113 MET B N 1
ATOM 4177 C CA . MET B 1 113 ? -3.859 -9.766 7.832 1 97.31 113 MET B CA 1
ATOM 4178 C C . MET B 1 113 ? -3.461 -8.297 7.824 1 97.31 113 MET B C 1
ATOM 4180 O O . MET B 1 113 ? -4.062 -7.492 7.109 1 97.31 113 MET B O 1
ATOM 4184 N N . PRO B 1 114 ? -2.414 -7.871 8.523 1 96.44 114 PRO B N 1
ATOM 4185 C CA . PRO B 1 114 ? -2.115 -6.438 8.562 1 96.44 114 PRO B CA 1
ATOM 4186 C C . PRO B 1 114 ? -1.678 -5.887 7.207 1 96.44 114 PRO B C 1
ATOM 4188 O O . PRO B 1 114 ? -1.707 -4.672 6.992 1 96.44 114 PRO B O 1
ATOM 4191 N N . SER B 1 115 ? -1.251 -6.758 6.27 1 97.56 115 SER B N 1
ATOM 4192 C CA . SER B 1 115 ? -0.801 -6.293 4.961 1 97.56 115 SER B CA 1
ATOM 4193 C C . SER B 1 115 ? -1.964 -5.754 4.133 1 97.56 115 SER B C 1
ATOM 4195 O O . SER B 1 115 ? -1.755 -5.078 3.125 1 97.56 115 SER B O 1
ATOM 4197 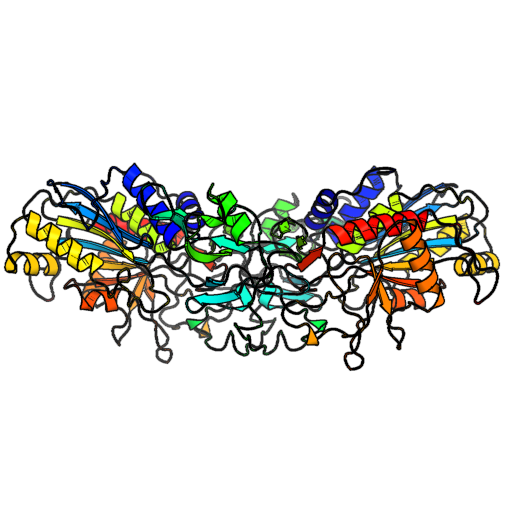N N . TRP B 1 116 ? -3.203 -5.941 4.547 1 98.12 116 TRP B N 1
ATOM 4198 C CA . TRP B 1 116 ? -4.395 -5.523 3.812 1 98.12 116 TRP B CA 1
ATOM 4199 C C . TRP B 1 116 ? -4.922 -4.191 4.34 1 98.12 116 TRP B C 1
ATOM 4201 O O . TRP B 1 116 ? -5.809 -3.59 3.734 1 98.12 116 TRP B O 1
ATOM 4211 N N . LEU B 1 117 ? -4.379 -3.717 5.453 1 97.94 117 LEU B N 1
ATOM 4212 C CA . LEU B 1 117 ? -4.867 -2.496 6.086 1 97.94 117 LEU B CA 1
ATOM 4213 C C . LEU B 1 117 ? -4.203 -1.265 5.48 1 97.94 117 LEU B C 1
ATOM 4215 O O . LEU B 1 117 ? -3.051 -1.329 5.039 1 97.94 117 LEU B O 1
ATOM 4219 N N . ASP B 1 118 ? -4.945 -0.182 5.418 1 98.25 118 ASP B N 1
ATOM 4220 C CA . ASP B 1 118 ? -4.453 1.141 5.043 1 98.25 118 ASP B CA 1
ATOM 4221 C C . ASP B 1 118 ? -3.867 1.132 3.635 1 98.25 118 ASP B C 1
ATOM 4223 O O . ASP B 1 118 ? -2.752 1.611 3.416 1 98.25 118 ASP B O 1
ATOM 4227 N N . ARG B 1 119 ? -4.539 0.577 2.67 1 97.56 119 ARG B N 1
ATOM 4228 C CA . ARG B 1 119 ? -4.25 0.631 1.239 1 97.56 119 ARG B CA 1
ATOM 4229 C C . ARG B 1 119 ? -5.535 0.748 0.426 1 97.56 119 ARG B C 1
ATOM 4231 O O . ARG B 1 119 ? -6.594 0.299 0.863 1 97.56 119 ARG B O 1
ATOM 4238 N N . PRO B 1 120 ? -5.434 1.394 -0.755 1 97.94 120 PRO B N 1
ATOM 4239 C CA . PRO B 1 120 ? -6.617 1.424 -1.618 1 97.94 120 PRO B CA 1
ATOM 4240 C C . PRO B 1 120 ? -7.031 0.035 -2.1 1 97.94 120 PRO B C 1
ATOM 4242 O O . PRO B 1 120 ? -6.195 -0.729 -2.586 1 97.94 120 PRO B O 1
ATOM 4245 N N . LEU B 1 121 ? -8.258 -0.306 -1.887 1 98.44 121 LEU B N 1
ATOM 4246 C CA . LEU B 1 121 ? -8.805 -1.586 -2.318 1 98.44 121 LEU B CA 1
ATOM 4247 C C . LEU B 1 121 ? -9.961 -1.381 -3.291 1 98.44 121 LEU B C 1
ATOM 4249 O O . LEU B 1 121 ? -10.547 -0.298 -3.344 1 98.44 121 LEU B O 1
ATOM 4253 N N . THR B 1 122 ? -10.211 -2.326 -4.117 1 98.44 122 THR B N 1
ATOM 4254 C CA . THR B 1 122 ? -11.414 -2.416 -4.938 1 98.44 122 THR B CA 1
ATOM 4255 C C . THR B 1 122 ? -12.055 -3.793 -4.805 1 98.44 122 THR B C 1
ATOM 4257 O O . THR B 1 122 ? -11.711 -4.562 -3.906 1 98.44 122 THR B O 1
ATOM 4260 N N . VAL B 1 123 ? -13.094 -4.012 -5.566 1 98.25 123 VAL B N 1
ATOM 4261 C CA . VAL B 1 123 ? -13.828 -5.273 -5.578 1 98.25 123 VAL B CA 1
ATOM 4262 C C . VAL B 1 123 ? -13.656 -5.957 -6.93 1 98.25 123 VAL B C 1
ATOM 4264 O O . VAL B 1 123 ? -13.703 -5.301 -7.973 1 98.25 123 VAL B O 1
ATOM 4267 N N . ALA B 1 124 ? -13.383 -7.262 -6.898 1 98.69 124 ALA B N 1
ATOM 4268 C CA . ALA B 1 124 ? -13.242 -8.031 -8.125 1 98.69 124 ALA B CA 1
ATOM 4269 C C . ALA B 1 124 ? -13.984 -9.367 -8.023 1 98.69 124 ALA B C 1
ATOM 4271 O O . ALA B 1 124 ? -14.102 -9.938 -6.938 1 98.69 124 ALA B O 1
ATOM 4272 N N . GLY B 1 125 ? -14.461 -9.859 -9.102 1 98.62 125 GLY B N 1
ATOM 4273 C CA . GLY B 1 125 ? -15.125 -11.148 -9.172 1 98.62 125 GLY B CA 1
ATOM 4274 C C . GLY B 1 125 ? -16.172 -11.219 -10.273 1 98.62 125 GLY B C 1
ATOM 4275 O O . GLY B 1 125 ? -15.938 -10.766 -11.391 1 98.62 125 GLY B O 1
ATOM 4276 N N . ARG B 1 126 ? -17.281 -11.914 -9.977 1 98.56 126 ARG B N 1
ATOM 4277 C CA . ARG B 1 126 ? -18.328 -12.047 -10.984 1 98.56 126 ARG B CA 1
ATOM 4278 C C . ARG B 1 126 ? -19.703 -11.781 -10.375 1 98.56 126 ARG B C 1
ATOM 4280 O O . ARG B 1 126 ? -19.938 -12.047 -9.188 1 98.56 126 ARG B O 1
ATOM 4287 N N . LEU B 1 127 ? -20.562 -11.219 -11.195 1 98.31 127 LEU B N 1
ATOM 4288 C CA . LEU B 1 127 ? -22 -11.125 -10.938 1 98.31 127 LEU B CA 1
ATOM 4289 C C . LEU B 1 127 ? -22.766 -12.156 -11.758 1 98.31 127 LEU B C 1
ATOM 4291 O O . LEU B 1 127 ? -22.438 -12.391 -12.93 1 98.31 127 LEU B O 1
ATOM 4295 N N . LEU B 1 128 ? -23.641 -12.852 -11.133 1 98.25 128 LEU B N 1
ATOM 4296 C CA . LEU B 1 128 ? -24.609 -13.688 -11.844 1 98.25 128 LEU B CA 1
ATOM 4297 C C . LEU B 1 128 ? -25.891 -12.914 -12.125 1 98.25 128 LEU B C 1
ATOM 4299 O O . LEU B 1 128 ? -26.625 -12.555 -11.195 1 98.25 128 LEU B O 1
ATOM 4303 N N . VAL B 1 129 ? -26.125 -12.648 -13.391 1 98.19 129 VAL B N 1
ATOM 4304 C CA . VAL B 1 129 ? -27.156 -11.695 -13.773 1 98.19 129 VAL B CA 1
ATOM 4305 C C . VAL B 1 129 ? -28.234 -12.414 -14.578 1 98.19 129 VAL B C 1
ATOM 4307 O O . VAL B 1 129 ? -27.938 -13.281 -15.398 1 98.19 129 VAL B O 1
ATOM 4310 N N . ARG B 1 130 ? -29.484 -12.039 -14.305 1 97.81 130 ARG B N 1
ATOM 4311 C CA . ARG B 1 130 ? -30.609 -12.523 -15.086 1 97.81 130 ARG B CA 1
ATOM 4312 C C . ARG B 1 130 ? -30.625 -11.891 -16.484 1 97.81 130 ARG B C 1
ATOM 4314 O O . ARG B 1 130 ? -30.469 -10.672 -16.609 1 97.81 130 ARG B O 1
ATOM 4321 N N . THR B 1 131 ? -30.703 -12.734 -17.5 1 95.5 131 THR B N 1
ATOM 4322 C CA . THR B 1 131 ? -30.891 -12.297 -18.875 1 95.5 131 THR B CA 1
ATOM 4323 C C . THR B 1 131 ? -32.125 -12.93 -19.469 1 95.5 131 THR B C 1
ATOM 4325 O O . THR B 1 131 ? -32.812 -13.719 -18.812 1 95.5 131 THR B O 1
ATOM 4328 N N . GLU B 1 132 ? -32.438 -12.484 -20.734 1 94.12 132 GLU B N 1
ATOM 4329 C CA . GLU B 1 132 ? -33.594 -13.078 -21.422 1 94.12 132 GLU B CA 1
ATOM 4330 C C . GLU B 1 132 ? -33.406 -14.578 -21.625 1 94.12 132 GLU B C 1
ATOM 4332 O O . GLU B 1 132 ? -34.375 -15.336 -21.609 1 94.12 132 GLU B O 1
ATOM 4337 N N . SER B 1 133 ? -32.25 -14.922 -21.781 1 94.75 133 SER B N 1
ATOM 4338 C CA . SER B 1 133 ? -31.953 -16.312 -22.125 1 94.75 133 SER B CA 1
ATOM 4339 C C . SER B 1 133 ? -31.594 -17.125 -20.891 1 94.75 133 SER B C 1
ATOM 4341 O O . SER B 1 133 ? -31.422 -18.344 -20.969 1 94.75 133 SER B O 1
ATOM 4343 N N . GLY B 1 134 ? -31.469 -16.547 -19.734 1 96.75 134 GLY B N 1
ATOM 4344 C CA . GLY B 1 134 ? -31.109 -17.281 -18.531 1 96.75 134 GLY B CA 1
ATOM 4345 C C . GLY B 1 134 ? -30.234 -16.469 -17.578 1 96.75 134 GLY B C 1
ATOM 4346 O O . GLY B 1 134 ? -30.516 -15.305 -17.312 1 96.75 134 GLY B O 1
ATOM 4347 N N . ILE B 1 135 ? -29.234 -17.219 -16.953 1 97.88 135 ILE B N 1
ATOM 4348 C CA . ILE B 1 135 ? -28.312 -16.609 -16 1 97.88 135 ILE B CA 1
ATOM 4349 C C . ILE B 1 135 ? -26.922 -16.5 -16.625 1 97.88 135 ILE B C 1
ATOM 4351 O O . ILE B 1 135 ? -26.406 -17.469 -17.188 1 97.88 135 ILE B O 1
ATOM 4355 N N . GLU B 1 136 ? -26.375 -15.328 -16.594 1 97.25 136 GLU B N 1
ATOM 4356 C CA . GLU B 1 136 ? -25.062 -15.086 -17.156 1 97.25 136 GLU B CA 1
ATOM 4357 C C . GLU B 1 136 ? -24.078 -14.602 -16.094 1 97.25 136 GLU B C 1
ATOM 4359 O O . GLU B 1 136 ? -24.453 -13.836 -15.203 1 97.25 136 GLU B O 1
ATOM 4364 N N . SER B 1 137 ? -22.812 -15.117 -16.219 1 97.56 137 SER B N 1
ATOM 4365 C CA . SER B 1 137 ? -21.734 -14.617 -15.391 1 97.56 137 SER B CA 1
ATOM 4366 C C . SER B 1 137 ? -21.062 -13.406 -16.031 1 97.56 137 SER B C 1
ATOM 4368 O O . SER B 1 137 ? -20.656 -13.461 -17.188 1 97.56 137 SER B O 1
ATOM 4370 N N . ARG B 1 138 ? -20.938 -12.297 -15.258 1 97.94 138 ARG B N 1
ATOM 4371 C CA . ARG B 1 138 ? -20.266 -11.094 -15.734 1 97.94 138 ARG B CA 1
ATOM 4372 C C . ARG B 1 138 ? -19.141 -10.68 -14.781 1 97.94 138 ARG B C 1
ATOM 4374 O O . ARG B 1 138 ? -19.359 -10.508 -13.586 1 97.94 138 ARG B O 1
ATOM 4381 N N . LEU B 1 139 ? -17.922 -10.555 -15.359 1 98.69 139 LEU B N 1
ATOM 4382 C CA . LEU B 1 139 ? -16.781 -10.148 -14.555 1 98.69 139 LEU B CA 1
ATOM 4383 C C . LEU B 1 139 ? -16.844 -8.656 -14.234 1 98.69 139 LEU B C 1
ATOM 4385 O O . LEU B 1 139 ? -17.234 -7.852 -15.094 1 98.69 139 LEU B O 1
ATOM 4389 N N . VAL B 1 140 ? -16.5 -8.312 -13 1 98.62 140 VAL B N 1
ATOM 4390 C CA . VAL B 1 140 ? -16.469 -6.906 -12.609 1 98.62 140 VAL B CA 1
ATOM 4391 C C . VAL B 1 140 ? -15.188 -6.621 -11.828 1 98.62 140 VAL B C 1
ATOM 4393 O O . VAL B 1 140 ? -14.727 -7.461 -11.047 1 98.62 140 VAL B O 1
ATOM 4396 N N . CYS B 1 141 ? -14.602 -5.48 -12.031 1 98.44 141 CYS B N 1
ATOM 4397 C CA . CYS B 1 141 ? -13.484 -4.91 -11.289 1 98.44 141 CYS B CA 1
ATOM 4398 C C . CYS B 1 141 ? -13.367 -3.412 -11.547 1 98.44 141 CYS B C 1
ATOM 4400 O O . CYS B 1 141 ? -12.547 -2.979 -12.359 1 98.44 141 CYS B O 1
ATOM 4402 N N . PRO B 1 142 ? -14.211 -2.578 -10.883 1 98.12 142 PRO B N 1
ATOM 4403 C CA . PRO B 1 142 ? -14.094 -1.135 -11.109 1 98.12 142 PRO B CA 1
ATOM 4404 C C . PRO B 1 142 ? -12.664 -0.625 -10.922 1 98.12 142 PRO B C 1
ATOM 4406 O O . PRO B 1 142 ? -11.992 -0.991 -9.953 1 98.12 142 PRO B O 1
ATOM 4409 N N . ASP B 1 143 ? -12.203 0.202 -11.875 1 97.19 143 ASP B N 1
ATOM 4410 C CA . ASP B 1 143 ? -10.828 0.708 -11.852 1 97.19 143 ASP B CA 1
ATOM 4411 C C . ASP B 1 143 ? -10.734 1.991 -11.023 1 97.19 143 ASP B C 1
ATOM 4413 O O . ASP B 1 143 ? -10.391 3.049 -11.555 1 97.19 143 ASP B O 1
ATOM 4417 N N . ARG B 1 144 ? -10.93 1.893 -9.789 1 97 144 ARG B N 1
ATOM 4418 C CA . ARG B 1 144 ? -10.828 2.982 -8.828 1 97 144 ARG B CA 1
ATOM 4419 C C . ARG B 1 144 ? -10.852 2.451 -7.395 1 97 144 ARG B C 1
ATOM 4421 O O . ARG B 1 144 ? -11.227 1.302 -7.16 1 97 144 ARG B O 1
ATOM 4428 N N . ALA B 1 145 ? -10.383 3.266 -6.449 1 98.19 145 ALA B N 1
ATOM 4429 C CA . ALA B 1 145 ? -10.391 2.887 -5.039 1 98.19 145 ALA B CA 1
ATOM 4430 C C . ALA B 1 145 ? -11.805 2.939 -4.469 1 98.19 145 ALA B C 1
ATOM 4432 O O . ALA B 1 145 ? -12.367 4.02 -4.277 1 98.19 145 ALA B O 1
ATOM 4433 N N . LEU B 1 146 ? -12.383 1.756 -4.137 1 97.88 146 LEU B N 1
ATOM 4434 C CA . LEU B 1 146 ? -13.75 1.693 -3.643 1 97.88 146 LEU B CA 1
ATOM 4435 C C . LEU B 1 146 ? -13.773 1.572 -2.121 1 97.88 146 LEU B C 1
ATOM 4437 O O . LEU B 1 146 ? -14.758 1.948 -1.48 1 97.88 146 LEU B O 1
ATOM 4441 N N . ALA B 1 147 ? -12.672 0.995 -1.599 1 97.38 147 ALA B N 1
ATOM 4442 C CA . ALA B 1 147 ? -12.75 0.62 -0.189 1 97.38 147 ALA B CA 1
ATOM 4443 C C . ALA B 1 147 ? -11.391 0.739 0.491 1 97.38 147 ALA B C 1
ATOM 4445 O O . ALA B 1 147 ? -10.367 0.887 -0.178 1 97.38 147 ALA B O 1
ATOM 4446 N N . CYS B 1 148 ? -11.43 0.7 1.785 1 97.75 148 CYS B N 1
ATOM 4447 C CA . CYS B 1 148 ? -10.242 0.528 2.615 1 97.75 148 CYS B CA 1
ATOM 4448 C C . CYS B 1 148 ? -10.586 -0.155 3.932 1 97.75 148 CYS B C 1
ATOM 4450 O O . CYS B 1 148 ? -11.75 -0.166 4.34 1 97.75 148 CYS B O 1
ATOM 4452 N N . ILE B 1 149 ? -9.695 -0.867 4.469 1 98.25 149 ILE B N 1
ATOM 4453 C CA . ILE B 1 149 ? -9.734 -1.341 5.848 1 98.25 149 ILE B CA 1
ATOM 4454 C C . ILE B 1 149 ? -8.773 -0.525 6.703 1 98.25 149 ILE B C 1
ATOM 4456 O O . ILE B 1 149 ? -7.559 -0.734 6.652 1 98.25 149 ILE B O 1
ATOM 4460 N N . PRO B 1 150 ? -9.297 0.415 7.484 1 97.75 150 PRO B N 1
ATOM 4461 C CA . PRO B 1 150 ? -8.383 1.29 8.227 1 97.75 150 PRO B CA 1
ATOM 4462 C C . PRO B 1 150 ? -7.879 0.658 9.516 1 97.75 150 PRO B C 1
ATOM 4464 O O . PRO B 1 150 ? -8.648 0.02 10.242 1 97.75 150 PRO B O 1
ATOM 4467 N N . ASN B 1 151 ? -6.605 0.866 9.82 1 96.69 151 ASN B N 1
ATOM 4468 C CA . ASN B 1 151 ? -6.074 0.571 11.148 1 96.69 151 ASN B CA 1
ATOM 4469 C C . ASN B 1 151 ? -6.711 1.456 12.219 1 96.69 151 ASN B C 1
ATOM 4471 O O . ASN B 1 151 ? -7.074 2.602 11.945 1 96.69 151 ASN B O 1
ATOM 4475 N N . LEU B 1 152 ? -6.848 0.867 13.383 1 94.06 152 LEU B N 1
ATOM 4476 C CA . LEU B 1 152 ? -6.957 1.751 14.531 1 94.06 152 LEU B CA 1
ATOM 4477 C C . LEU B 1 152 ? -5.668 2.543 14.734 1 94.06 152 LEU B C 1
ATOM 4479 O O . LEU B 1 152 ? -4.574 1.975 14.703 1 94.06 152 LEU B O 1
ATOM 4483 N N . CYS B 1 153 ? -5.785 3.838 14.867 1 92.25 153 CYS B N 1
ATOM 4484 C CA . CYS B 1 153 ? -4.586 4.652 15.031 1 92.25 153 CYS B CA 1
ATOM 4485 C C . CYS B 1 153 ? -3.785 4.207 16.25 1 92.25 153 CYS B C 1
ATOM 4487 O O . CYS B 1 153 ? -4.344 3.643 17.188 1 92.25 153 CYS B O 1
ATOM 4489 N N . ILE B 1 154 ? -2.535 4.473 16.25 1 90.56 154 ILE B N 1
ATOM 4490 C CA . ILE B 1 154 ? -1.608 3.998 17.266 1 90.56 154 ILE B CA 1
ATOM 4491 C C . ILE B 1 154 ? -1.932 4.656 18.609 1 90.56 154 ILE B C 1
ATOM 4493 O O . ILE B 1 154 ? -1.687 4.078 19.672 1 90.56 154 ILE B O 1
ATOM 4497 N N . HIS B 1 155 ? -2.557 5.855 18.609 1 89.81 155 HIS B N 1
ATOM 4498 C CA . HIS B 1 155 ? -2.912 6.59 19.812 1 89.81 155 HIS B CA 1
ATOM 4499 C C . HIS B 1 155 ? -3.988 5.859 20.609 1 89.81 155 HIS B C 1
ATOM 4501 O O . HIS B 1 155 ? -4.059 5.988 21.828 1 89.81 155 HIS B O 1
ATOM 4507 N N . PHE B 1 156 ? -4.812 5.07 19.891 1 90.06 156 PHE B N 1
ATOM 4508 C CA . PHE B 1 156 ? -5.914 4.348 20.516 1 90.06 156 PHE B CA 1
ATOM 4509 C C . PHE B 1 156 ? -5.527 2.895 20.766 1 90.06 156 PHE B C 1
ATOM 4511 O O . PHE B 1 156 ? -6.285 2.145 21.391 1 90.06 156 PHE B O 1
ATOM 4518 N N . ASN B 1 157 ? -4.375 2.512 20.281 1 88.5 157 ASN B N 1
ATOM 4519 C CA . ASN B 1 157 ? -3.842 1.17 20.5 1 88.5 157 ASN B CA 1
ATOM 4520 C C . ASN B 1 157 ? -2.324 1.186 20.641 1 88.5 157 ASN B C 1
ATOM 4522 O O . ASN B 1 157 ? -1.601 0.857 19.703 1 88.5 157 ASN B O 1
ATOM 4526 N N . ARG B 1 158 ? -1.853 1.342 21.781 1 84.88 158 ARG B N 1
ATOM 4527 C CA . ARG B 1 158 ? -0.43 1.531 22.047 1 84.88 158 ARG B CA 1
ATOM 4528 C C . ARG B 1 158 ? 0.333 0.218 21.906 1 84.88 158 ARG B C 1
ATOM 4530 O O . ARG B 1 158 ? 1.556 0.219 21.75 1 84.88 158 ARG B O 1
ATOM 4537 N N . ASP B 1 159 ? -0.406 -0.878 21.922 1 87.81 159 ASP B N 1
ATOM 4538 C CA . ASP B 1 159 ? 0.228 -2.189 21.844 1 87.81 159 ASP B CA 1
ATOM 4539 C C . ASP B 1 159 ? 0.228 -2.705 20.406 1 87.81 159 ASP B C 1
ATOM 4541 O O . ASP B 1 159 ? 0.689 -3.816 20.141 1 87.81 159 ASP B O 1
ATOM 4545 N N . LEU B 1 160 ? -0.172 -1.929 19.516 1 91.06 160 LEU B N 1
ATOM 4546 C CA . LEU B 1 160 ? -0.301 -2.344 18.125 1 91.06 160 LEU B CA 1
ATOM 4547 C C . LEU B 1 160 ? 1.014 -2.914 17.594 1 91.06 160 LEU B C 1
ATOM 4549 O O . LEU B 1 160 ? 1.026 -3.967 16.953 1 91.06 160 LEU B O 1
ATOM 4553 N N . ASN B 1 161 ? 2.148 -2.309 17.953 1 94.12 161 ASN B N 1
ATOM 4554 C CA . ASN B 1 161 ? 3.447 -2.715 17.422 1 94.12 161 ASN B CA 1
ATOM 4555 C C . ASN B 1 161 ? 4.059 -3.84 18.25 1 94.12 161 ASN B C 1
ATOM 4557 O O . ASN B 1 161 ? 5.07 -4.426 17.859 1 94.12 161 ASN B O 1
ATOM 4561 N N . SER B 1 162 ? 3.41 -4.195 19.391 1 91.44 162 SER B N 1
ATOM 4562 C CA . SER B 1 162 ? 4.074 -5.121 20.297 1 91.44 162 SER B CA 1
ATOM 4563 C C . SER B 1 162 ? 3.223 -6.363 20.547 1 91.44 162 SER B C 1
ATOM 4565 O O . SER B 1 162 ? 3.566 -7.203 21.375 1 91.44 162 SER B O 1
ATOM 4567 N N . GLY B 1 163 ? 2.127 -6.547 19.859 1 87 163 GLY B N 1
ATOM 4568 C CA . 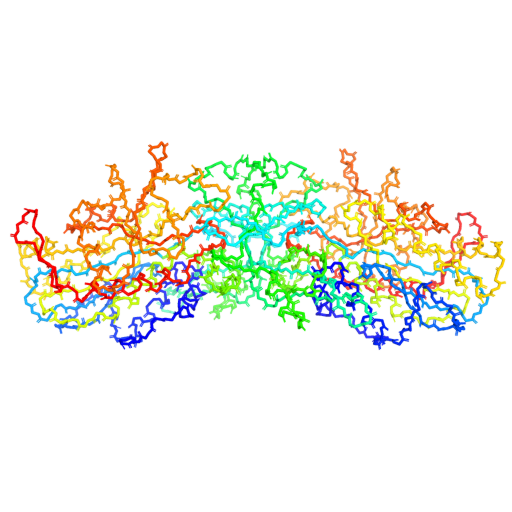GLY B 1 163 ? 1.396 -7.77 20.156 1 87 163 GLY B CA 1
ATOM 4569 C C . GLY B 1 163 ? -0.09 -7.66 19.859 1 87 163 GLY B C 1
ATOM 4570 O O . GLY B 1 163 ? -0.913 -8.18 20.625 1 87 163 GLY B O 1
ATOM 4571 N N . MET B 1 164 ? -0.504 -7.23 18.781 1 87.88 164 MET B N 1
ATOM 4572 C CA . MET B 1 164 ? -1.918 -7.098 18.453 1 87.88 164 MET B CA 1
ATOM 4573 C C . MET B 1 164 ? -2.469 -8.406 17.891 1 87.88 164 MET B C 1
ATOM 4575 O O . MET B 1 164 ? -1.85 -9.023 17.016 1 87.88 164 MET B O 1
ATOM 4579 N N . LYS B 1 165 ? -3.623 -8.844 18.484 1 92.62 165 LYS B N 1
ATOM 4580 C CA . LYS B 1 165 ? -4.398 -9.945 17.906 1 92.62 165 LYS B CA 1
ATOM 4581 C C . LYS B 1 165 ? -5.52 -9.414 17.016 1 92.62 165 LYS B C 1
ATOM 4583 O O . LYS B 1 165 ? -6.457 -8.781 17.516 1 92.62 165 LYS B O 1
ATOM 4588 N N . TYR B 1 166 ? -5.504 -9.734 15.758 1 95 166 TYR B N 1
ATOM 4589 C CA . TYR B 1 166 ? -6.52 -9.273 14.82 1 95 166 TYR B CA 1
ATOM 4590 C C . TYR B 1 166 ? -7.746 -10.172 14.859 1 95 166 TYR B C 1
ATOM 4592 O O . TYR B 1 166 ? -7.629 -11.398 14.797 1 95 166 TYR B O 1
ATOM 4600 N N . ASN B 1 167 ? -8.883 -9.617 15.055 1 96.25 167 ASN B N 1
ATOM 4601 C CA . ASN B 1 167 ? -10.172 -10.289 14.898 1 96.25 167 ASN B CA 1
ATOM 4602 C C . ASN B 1 167 ? -10.781 -10.008 13.523 1 96.25 167 ASN B C 1
ATOM 4604 O O . ASN B 1 167 ? -11.273 -8.906 13.273 1 96.25 167 ASN B O 1
ATOM 4608 N N . PRO B 1 168 ? -10.797 -11.078 12.609 1 95.69 168 PRO B N 1
ATOM 4609 C CA . PRO B 1 168 ? -11.281 -10.844 11.25 1 95.69 168 PRO B CA 1
ATOM 4610 C C . PRO B 1 168 ? -12.711 -10.312 11.211 1 95.69 168 PRO B C 1
ATOM 4612 O O . PRO B 1 168 ? -13.07 -9.555 10.305 1 95.69 168 PRO B O 1
ATOM 4615 N N . GLN B 1 169 ? -13.555 -10.695 12.164 1 96.19 169 GLN B N 1
ATOM 4616 C CA . GLN B 1 169 ? -14.945 -10.266 12.211 1 96.19 169 GLN B CA 1
ATOM 4617 C C . GLN B 1 169 ? -15.062 -8.797 12.594 1 96.19 169 GLN B C 1
ATOM 4619 O O . GLN B 1 169 ? -16.094 -8.164 12.344 1 96.19 169 GLN B O 1
ATOM 4624 N N . VAL B 1 170 ? -14.039 -8.219 13.117 1 96 170 VAL B N 1
ATOM 4625 C CA . VAL B 1 170 ? -14.086 -6.852 13.625 1 96 170 VAL B CA 1
ATOM 4626 C C . VAL B 1 170 ? -13.055 -5.996 12.898 1 96 170 VAL B C 1
ATOM 4628 O O . VAL B 1 170 ? -13.414 -5.113 12.117 1 96 170 VAL B O 1
ATOM 4631 N N . ASP B 1 171 ? -11.797 -6.406 12.953 1 95.81 171 ASP B N 1
ATOM 4632 C CA . ASP B 1 171 ? -10.672 -5.543 12.609 1 95.81 171 ASP B CA 1
ATOM 4633 C C . ASP B 1 171 ? -10.477 -5.473 11.094 1 95.81 171 ASP B C 1
ATOM 4635 O O . ASP B 1 171 ? -9.805 -4.566 10.594 1 95.81 171 ASP B O 1
ATOM 4639 N N . LEU B 1 172 ? -11.023 -6.406 10.359 1 96.81 172 LEU B N 1
ATOM 4640 C CA . LEU B 1 172 ? -10.695 -6.492 8.938 1 96.81 172 LEU B CA 1
ATOM 4641 C C . LEU B 1 172 ? -11.922 -6.207 8.078 1 96.81 172 LEU B C 1
ATOM 4643 O O . LEU B 1 172 ? -11.969 -6.602 6.91 1 96.81 172 LEU B O 1
ATOM 4647 N N . GLN B 1 173 ? -12.914 -5.543 8.648 1 96.69 173 GLN B N 1
ATOM 4648 C CA . GLN B 1 173 ? -14.109 -5.184 7.898 1 96.69 173 GLN B CA 1
ATOM 4649 C C . GLN B 1 173 ? -13.898 -3.877 7.133 1 96.69 173 GLN B C 1
ATOM 4651 O O . GLN B 1 173 ? -13.523 -2.861 7.719 1 96.69 173 GLN B O 1
ATOM 4656 N N . PRO B 1 174 ? -14.219 -3.811 5.836 1 97.06 174 PRO B N 1
ATOM 4657 C CA . PRO B 1 174 ? -13.93 -2.639 5.008 1 97.06 174 PRO B CA 1
ATOM 4658 C C . PRO B 1 174 ? -15.016 -1.571 5.09 1 97.06 174 PRO B C 1
ATOM 4660 O O . PRO B 1 174 ? -16.188 -1.891 5.344 1 97.06 174 PRO B O 1
ATOM 4663 N N . ILE B 1 175 ? -14.609 -0.311 4.875 1 96.75 175 ILE B N 1
ATOM 4664 C CA . ILE B 1 175 ? -15.555 0.765 4.594 1 96.75 175 ILE B CA 1
ATOM 4665 C C . ILE B 1 175 ? -15.516 1.107 3.105 1 96.75 175 ILE B C 1
ATOM 4667 O O . ILE B 1 175 ? -14.453 1.058 2.479 1 96.75 175 ILE B O 1
ATOM 4671 N N . PHE B 1 176 ? -16.656 1.491 2.49 1 96.31 176 PHE B N 1
ATOM 4672 C CA . PHE B 1 176 ? -16.797 1.802 1.071 1 96.31 176 PHE B CA 1
ATOM 4673 C C . PHE B 1 176 ? -17.188 3.262 0.871 1 96.31 176 PHE B C 1
ATOM 4675 O O . PHE B 1 176 ? -17.25 3.74 -0.263 1 96.31 176 PHE B O 1
ATOM 4682 N N . GLY B 1 177 ? -17.422 4.008 1.892 1 93.19 177 GLY B N 1
ATOM 4683 C CA . GLY B 1 177 ? -17.844 5.395 1.81 1 93.19 177 GLY B CA 1
ATOM 4684 C C . GLY B 1 177 ? -18.734 5.809 2.961 1 93.19 177 GLY B C 1
ATOM 4685 O O . GLY B 1 177 ? -18.688 5.219 4.039 1 93.19 177 GLY B O 1
ATOM 4686 N N . GLY B 1 178 ? -19.422 6.918 2.709 1 91.81 178 GLY B N 1
ATOM 4687 C CA . GLY B 1 178 ? -20.344 7.414 3.719 1 91.81 178 GLY B CA 1
ATOM 4688 C C . GLY B 1 178 ? -21.719 6.762 3.65 1 91.81 178 GLY B C 1
ATOM 4689 O O . GLY B 1 178 ? -22 6.012 2.717 1 91.81 178 GLY B O 1
ATOM 4690 N N . ARG B 1 179 ? -22.5 7.125 4.629 1 88.38 179 ARG B N 1
ATOM 4691 C CA . ARG B 1 179 ? -23.859 6.594 4.715 1 88.38 179 ARG B CA 1
ATOM 4692 C C . ARG B 1 179 ? -24.609 6.797 3.4 1 88.38 179 ARG B C 1
ATOM 4694 O O . ARG B 1 179 ? -24.484 7.844 2.764 1 88.38 179 ARG B O 1
ATOM 4701 N N . GLY B 1 180 ? -25.375 5.762 3.043 1 86.75 180 GLY B N 1
ATOM 4702 C CA . GLY B 1 180 ? -26.203 5.859 1.847 1 86.75 180 GLY B CA 1
ATOM 4703 C C . GLY B 1 180 ? -25.531 5.258 0.621 1 86.75 180 GLY B C 1
ATOM 4704 O O . GLY B 1 180 ? -26.188 5.07 -0.412 1 86.75 180 GLY B O 1
ATOM 4705 N N . GLY B 1 181 ? -24.219 5 0.698 1 90.56 181 GLY B N 1
ATOM 4706 C CA . GLY B 1 181 ? -23.562 4.309 -0.401 1 90.56 181 GLY B CA 1
ATOM 4707 C C . GLY B 1 181 ? -24.094 2.9 -0.619 1 90.56 181 GLY B C 1
ATOM 4708 O O . GLY B 1 181 ? -24.438 2.211 0.338 1 90.56 181 GLY B O 1
ATOM 4709 N N . ASN B 1 182 ? -24.125 2.504 -1.919 1 92.81 182 ASN B N 1
ATOM 4710 C CA . ASN B 1 182 ? -24.656 1.197 -2.283 1 92.81 182 ASN B CA 1
ATOM 4711 C C . ASN B 1 182 ? -23.719 0.448 -3.227 1 92.81 182 ASN B C 1
ATOM 4713 O O . ASN B 1 182 ? -23.703 0.706 -4.43 1 92.81 182 ASN B O 1
ATOM 4717 N N . LEU B 1 183 ? -23.031 -0.538 -2.689 1 95.69 183 LEU B N 1
ATOM 4718 C CA . LEU B 1 183 ? -22.031 -1.294 -3.447 1 95.69 183 LEU B CA 1
ATOM 4719 C C . LEU B 1 183 ? -22.688 -2.037 -4.605 1 95.69 183 LEU B C 1
ATOM 4721 O O . LEU B 1 183 ? -22.156 -2.059 -5.715 1 95.69 183 LEU B O 1
ATOM 4725 N N . LYS B 1 184 ? -23.859 -2.611 -4.387 1 95.69 184 LYS B N 1
ATOM 4726 C CA . LYS B 1 184 ? -24.562 -3.375 -5.414 1 95.69 184 LYS B CA 1
ATOM 4727 C C . LYS B 1 184 ? -24.859 -2.508 -6.633 1 95.69 184 LYS B C 1
ATOM 4729 O O . LYS B 1 184 ? -24.688 -2.945 -7.773 1 95.69 184 LYS B O 1
ATOM 4734 N N . GLU B 1 185 ? -25.281 -1.302 -6.379 1 95.62 185 GLU B N 1
ATOM 4735 C CA . GLU B 1 185 ? -25.594 -0.385 -7.473 1 95.62 185 GLU B CA 1
ATOM 4736 C C . GLU B 1 185 ? -24.359 -0.031 -8.273 1 95.62 185 GLU B C 1
ATOM 4738 O O . GLU B 1 185 ? -24.406 0.053 -9.5 1 95.62 185 GLU B O 1
ATOM 4743 N N . VAL B 1 186 ? -23.297 0.175 -7.59 1 96.06 186 VAL B N 1
ATOM 4744 C CA . VAL B 1 186 ? -22.031 0.518 -8.242 1 96.06 186 VAL B CA 1
ATOM 4745 C C . VAL B 1 186 ? -21.578 -0.643 -9.125 1 96.06 186 VAL B C 1
ATOM 4747 O O . VAL B 1 186 ? -21.188 -0.439 -10.281 1 96.06 186 VAL B O 1
ATOM 4750 N N . LEU B 1 187 ? -21.641 -1.88 -8.625 1 97.38 187 LEU B N 1
ATOM 4751 C CA . LEU B 1 187 ? -21.203 -3.053 -9.367 1 97.38 187 LEU B CA 1
ATOM 4752 C C . LEU B 1 187 ? -22.141 -3.344 -10.531 1 97.38 187 LEU B C 1
ATOM 4754 O O . LEU B 1 187 ? -21.703 -3.797 -11.594 1 97.38 187 LEU B O 1
ATOM 4758 N N . ALA B 1 188 ? -23.438 -3.08 -10.352 1 97.62 188 ALA B N 1
ATOM 4759 C CA . ALA B 1 188 ? -24.391 -3.221 -11.445 1 97.62 188 ALA B CA 1
ATOM 4760 C C . ALA B 1 188 ? -24.047 -2.303 -12.609 1 97.62 188 ALA B C 1
ATOM 4762 O O . ALA B 1 188 ? -24.031 -2.73 -13.766 1 97.62 188 ALA B O 1
ATOM 4763 N N . ALA B 1 189 ? -23.75 -1.063 -12.242 1 97.38 189 ALA B N 1
ATOM 4764 C CA . ALA B 1 189 ? -23.375 -0.094 -13.266 1 97.38 189 ALA B CA 1
ATOM 4765 C C . ALA B 1 189 ? -22.109 -0.539 -13.992 1 97.38 189 ALA B C 1
ATOM 4767 O O . ALA B 1 189 ? -22.016 -0.417 -15.219 1 97.38 189 ALA B O 1
ATOM 4768 N N . GLU B 1 190 ? -21.125 -1.054 -13.234 1 97 190 GLU B N 1
ATOM 4769 C CA . GLU B 1 190 ? -19.875 -1.564 -13.805 1 97 190 GLU B CA 1
ATOM 4770 C C . GLU B 1 190 ? -20.141 -2.674 -14.82 1 97 190 GLU B C 1
ATOM 4772 O O . GLU B 1 190 ? -19.469 -2.758 -15.852 1 97 190 GLU B O 1
ATOM 4777 N N . ALA B 1 191 ? -21.094 -3.488 -14.555 1 97.38 191 ALA B N 1
ATOM 4778 C CA . ALA B 1 191 ? -21.406 -4.641 -15.398 1 97.38 191 ALA B CA 1
ATOM 4779 C C . ALA B 1 191 ? -22.391 -4.262 -16.5 1 97.38 191 ALA B C 1
ATOM 4781 O O . ALA B 1 191 ? -22.688 -5.074 -17.375 1 97.38 191 ALA B O 1
ATOM 4782 N N . GLY B 1 192 ? -22.938 -3.057 -16.516 1 97.19 192 GLY B N 1
ATOM 4783 C CA . GLY B 1 192 ? -23.922 -2.609 -17.5 1 97.19 192 GLY B CA 1
ATOM 4784 C C . GLY B 1 192 ? -25.281 -3.258 -17.328 1 97.19 192 GLY B C 1
ATOM 4785 O O . GLY B 1 192 ? -25.938 -3.582 -18.312 1 97.19 192 GLY B O 1
ATOM 4786 N N . VAL B 1 193 ? -25.688 -3.539 -16.094 1 97.31 193 VAL B N 1
ATOM 4787 C CA . VAL B 1 193 ? -26.984 -4.164 -15.828 1 97.31 193 VAL B CA 1
ATOM 4788 C C . VAL B 1 193 ? -27.703 -3.396 -14.719 1 97.31 193 VAL B C 1
ATOM 4790 O O . VAL B 1 193 ? -27.125 -2.508 -14.094 1 97.31 193 VAL B O 1
ATOM 4793 N N . LYS B 1 194 ? -29.047 -3.688 -14.516 1 96.38 194 LYS B N 1
ATOM 4794 C CA . LYS B 1 194 ? -29.781 -3.154 -13.375 1 96.38 194 LYS B CA 1
ATOM 4795 C C . LYS B 1 194 ? -29.469 -3.932 -12.102 1 96.38 194 LYS B C 1
ATOM 4797 O O . LYS B 1 194 ? -29.297 -5.152 -12.141 1 96.38 194 LYS B O 1
ATOM 4802 N N . ALA B 1 195 ? -29.438 -3.271 -10.984 1 96.38 195 ALA B N 1
ATOM 4803 C CA . ALA B 1 195 ? -29.156 -3.902 -9.695 1 96.38 195 ALA B CA 1
ATOM 4804 C C . ALA B 1 195 ? -30.125 -5.051 -9.422 1 96.38 195 ALA B C 1
ATOM 4806 O O . ALA B 1 195 ? -29.75 -6.066 -8.836 1 96.38 195 ALA B O 1
ATOM 4807 N N . GLU B 1 196 ? -31.344 -4.898 -9.875 1 96.38 196 GLU B N 1
ATOM 4808 C CA . GLU B 1 196 ? -32.375 -5.891 -9.617 1 96.38 196 GLU B CA 1
ATOM 4809 C C . GLU B 1 196 ? -32.125 -7.168 -10.414 1 96.38 196 GLU B C 1
ATOM 4811 O O . GLU B 1 196 ? -32.719 -8.219 -10.109 1 96.38 196 GLU B O 1
ATOM 4816 N N . ASP B 1 197 ? -31.344 -7.043 -11.438 1 97.31 197 ASP B N 1
ATOM 4817 C CA . ASP B 1 197 ? -31.078 -8.188 -12.297 1 97.31 197 ASP B CA 1
ATOM 4818 C C . ASP B 1 197 ? -29.953 -9.047 -11.719 1 97.31 197 ASP B C 1
ATOM 4820 O O . ASP B 1 197 ? -29.688 -10.156 -12.203 1 97.31 197 ASP B O 1
ATOM 4824 N N . ILE B 1 198 ? -29.234 -8.57 -10.688 1 97.62 198 ILE B N 1
ATOM 4825 C CA . ILE B 1 198 ? -28.188 -9.352 -10.031 1 97.62 198 ILE B CA 1
ATOM 4826 C C . ILE B 1 198 ? -28.828 -10.414 -9.141 1 97.62 198 ILE B C 1
ATOM 4828 O O . ILE B 1 198 ? -29.516 -10.094 -8.172 1 97.62 198 ILE B O 1
ATOM 4832 N N . LEU B 1 199 ? -28.594 -11.664 -9.453 1 97.44 199 LEU B N 1
ATOM 4833 C CA . LEU B 1 199 ? -29.156 -12.789 -8.711 1 97.44 199 LEU B CA 1
ATOM 4834 C C . LEU B 1 199 ? -28.219 -13.234 -7.598 1 97.44 199 LEU B C 1
ATOM 4836 O O . LEU B 1 199 ? -28.672 -13.695 -6.547 1 97.44 199 LEU B O 1
ATOM 4840 N N . ASP B 1 200 ? -27.016 -13.273 -7.828 1 97.31 200 ASP B N 1
ATOM 4841 C CA . ASP B 1 200 ? -25.953 -13.68 -6.895 1 97.31 200 ASP B CA 1
ATOM 4842 C C . ASP B 1 200 ? -24.594 -13.141 -7.336 1 97.31 200 ASP B C 1
ATOM 4844 O O . ASP B 1 200 ? -24.5 -12.484 -8.375 1 97.31 200 ASP B O 1
ATOM 4848 N N . ALA B 1 201 ? -23.609 -13.32 -6.465 1 97.75 201 ALA B N 1
ATOM 4849 C CA . ALA B 1 201 ? -22.281 -12.789 -6.789 1 97.75 201 ALA B CA 1
ATOM 4850 C C . ALA B 1 201 ? -21.188 -13.578 -6.078 1 97.75 201 ALA B C 1
ATOM 4852 O O . ALA B 1 201 ? -21.422 -14.148 -5.012 1 97.75 201 ALA B O 1
ATOM 4853 N N . ASP B 1 202 ? -20.016 -13.758 -6.68 1 98.25 202 ASP B N 1
ATOM 4854 C CA . ASP B 1 202 ? -18.75 -14.188 -6.094 1 98.25 202 ASP B CA 1
ATOM 4855 C C . ASP B 1 202 ? -17.703 -13.07 -6.156 1 98.25 202 ASP B C 1
ATOM 4857 O O . ASP B 1 202 ? -17.078 -12.844 -7.195 1 98.25 202 ASP B O 1
ATOM 4861 N N . LEU B 1 203 ? -17.562 -12.391 -5.008 1 98.25 203 LEU B N 1
ATOM 4862 C CA . LEU B 1 203 ? -16.75 -11.18 -5.016 1 98.25 203 LEU B CA 1
ATOM 4863 C C . LEU B 1 203 ? -15.664 -11.25 -3.947 1 98.25 203 LEU B C 1
ATOM 4865 O O . LEU B 1 203 ? -15.891 -11.805 -2.867 1 98.25 203 LEU B O 1
ATOM 4869 N N . VAL B 1 204 ? -14.516 -10.695 -4.285 1 98.62 204 VAL B N 1
ATOM 4870 C CA . VAL B 1 204 ? -13.406 -10.594 -3.342 1 98.62 204 VAL B CA 1
ATOM 4871 C C . VAL B 1 204 ? -12.852 -9.164 -3.346 1 98.62 204 VAL B C 1
ATOM 4873 O O . VAL B 1 204 ? -13.086 -8.406 -4.289 1 98.62 204 VAL B O 1
ATOM 4876 N N . LEU B 1 205 ? -12.164 -8.797 -2.227 1 98.38 205 LEU B N 1
ATOM 4877 C CA . LEU B 1 205 ? -11.375 -7.57 -2.242 1 98.38 205 LEU B CA 1
ATOM 4878 C C . LEU B 1 205 ? -10.078 -7.773 -3.018 1 98.38 205 LEU B C 1
ATOM 4880 O O . LEU B 1 205 ? -9.5 -8.859 -2.994 1 98.38 205 LEU B O 1
ATOM 4884 N N . ALA B 1 206 ? -9.664 -6.727 -3.738 1 98.12 206 ALA B N 1
ATOM 4885 C CA . ALA B 1 206 ? -8.398 -6.723 -4.465 1 98.12 206 ALA B CA 1
ATOM 4886 C C . ALA B 1 206 ? -7.629 -5.426 -4.23 1 98.12 206 ALA B C 1
ATOM 4888 O O . ALA B 1 206 ? -8.227 -4.348 -4.164 1 98.12 206 ALA B O 1
ATOM 4889 N N . THR B 1 207 ? -6.309 -5.539 -4.043 1 97 207 THR B N 1
ATOM 4890 C CA . THR B 1 207 ? -5.484 -4.336 -3.975 1 97 207 THR B CA 1
ATOM 4891 C C . THR B 1 207 ? -5.488 -3.604 -5.312 1 97 207 THR B C 1
ATOM 4893 O O . THR B 1 207 ? -5.602 -4.227 -6.371 1 97 207 THR B O 1
ATOM 4896 N N . ARG B 1 208 ? -5.312 -2.281 -5.27 1 96.62 208 ARG B N 1
ATOM 4897 C CA . ARG B 1 208 ? -5.262 -1.489 -6.496 1 96.62 208 ARG B CA 1
ATOM 4898 C C . ARG B 1 208 ? -3.826 -1.333 -6.988 1 96.62 208 ARG B C 1
ATOM 4900 O O . ARG B 1 208 ? -3.596 -0.93 -8.133 1 96.62 208 ARG B O 1
ATOM 4907 N N . GLU B 1 209 ? -2.875 -1.63 -6.145 1 95.88 209 GLU B N 1
ATOM 4908 C CA . GLU B 1 209 ? -1.471 -1.53 -6.535 1 95.88 209 GLU B CA 1
ATOM 4909 C C . GLU B 1 209 ? -1.148 -2.471 -7.691 1 95.88 209 GLU B C 1
ATOM 4911 O O . GLU B 1 209 ? -1.475 -3.658 -7.641 1 95.88 209 GLU B O 1
ATOM 4916 N N . LYS B 1 210 ? -0.52 -1.935 -8.727 1 97.12 210 LYS B N 1
ATOM 4917 C CA . LYS B 1 210 ? -0.129 -2.715 -9.891 1 97.12 210 LYS B CA 1
ATOM 4918 C C . LYS B 1 210 ? 1.254 -3.332 -9.703 1 97.12 210 LYS B C 1
ATOM 4920 O O . LYS B 1 210 ? 2.01 -2.918 -8.828 1 97.12 210 LYS B O 1
ATOM 4925 N N . ALA B 1 211 ? 1.522 -4.352 -10.461 1 98.62 211 ALA B N 1
ATOM 4926 C CA . ALA B 1 211 ? 2.875 -4.898 -10.492 1 98.62 211 ALA B CA 1
ATOM 4927 C C . ALA B 1 211 ? 3.896 -3.822 -10.844 1 98.62 211 ALA B C 1
ATOM 4929 O O . ALA B 1 211 ? 3.648 -2.984 -11.711 1 98.62 211 ALA B O 1
ATOM 4930 N N . VAL B 1 212 ? 5.047 -3.854 -10.117 1 98.31 212 VAL B N 1
ATOM 4931 C CA . VAL B 1 212 ? 6.031 -2.797 -10.336 1 98.31 212 VAL B CA 1
ATOM 4932 C C . VAL B 1 212 ? 7.438 -3.35 -10.125 1 98.31 212 VAL B C 1
ATOM 4934 O O . VAL B 1 212 ? 7.66 -4.184 -9.25 1 98.31 212 VAL B O 1
ATOM 4937 N N . ARG B 1 213 ? 8.383 -2.867 -11.008 1 97.88 213 ARG B N 1
ATOM 4938 C CA . ARG B 1 213 ? 9.789 -3.191 -10.766 1 97.88 213 ARG B CA 1
ATOM 4939 C C . ARG B 1 213 ? 10.297 -2.516 -9.5 1 97.88 213 ARG B C 1
ATOM 4941 O O . ARG B 1 213 ? 9.891 -1.395 -9.18 1 97.88 213 ARG B O 1
ATOM 4948 N N . MET B 1 214 ? 11.148 -3.17 -8.836 1 97.38 214 MET B N 1
ATOM 4949 C CA . MET B 1 214 ? 11.695 -2.693 -7.57 1 97.38 214 MET B CA 1
ATOM 4950 C C . MET B 1 214 ? 13.188 -2.992 -7.48 1 97.38 214 MET B C 1
ATOM 4952 O O . MET B 1 214 ? 13.656 -3.998 -8.023 1 97.38 214 MET B O 1
ATOM 4956 N N . GLY B 1 215 ? 13.945 -2.158 -6.746 1 97.06 215 GLY B N 1
ATOM 4957 C CA . GLY B 1 215 ? 15.375 -2.344 -6.527 1 97.06 215 GLY B CA 1
ATOM 4958 C C . GLY B 1 215 ? 16.219 -1.27 -7.18 1 97.06 215 GLY B C 1
ATOM 4959 O O . GLY B 1 215 ? 15.758 -0.566 -8.078 1 97.06 215 GLY B O 1
ATOM 4960 N N . LEU B 1 216 ? 17.484 -1.173 -6.762 1 96.19 216 LEU B N 1
ATOM 4961 C CA . LEU B 1 216 ? 18.391 -0.158 -7.277 1 96.19 216 LEU B CA 1
ATOM 4962 C C . LEU B 1 216 ? 18.625 -0.345 -8.773 1 96.19 216 LEU B C 1
ATOM 4964 O O . LEU B 1 216 ? 18.875 0.625 -9.492 1 96.19 216 LEU B O 1
ATOM 4968 N N . ASN B 1 217 ? 18.469 -1.598 -9.227 1 94.38 217 ASN B N 1
ATOM 4969 C CA . ASN B 1 217 ? 18.641 -1.897 -10.641 1 94.38 217 ASN B CA 1
ATOM 4970 C C . ASN B 1 217 ? 17.391 -2.523 -11.242 1 94.38 217 ASN B C 1
ATOM 4972 O O . ASN B 1 217 ? 17.438 -3.115 -12.32 1 94.38 217 ASN B O 1
ATOM 4976 N N . GLY B 1 218 ? 16.344 -2.504 -10.523 1 95.94 218 GLY B N 1
ATOM 4977 C CA . GLY B 1 218 ? 15.109 -3.109 -10.992 1 95.94 218 GLY B CA 1
ATOM 4978 C C . GLY B 1 218 ? 15.18 -4.625 -11.062 1 95.94 218 GLY B C 1
ATOM 4979 O O . GLY B 1 218 ? 14.57 -5.238 -11.945 1 95.94 218 GLY B O 1
ATOM 4980 N N . GLU B 1 219 ? 15.883 -5.27 -10.219 1 96.25 219 GLU B N 1
ATOM 4981 C CA . GLU B 1 219 ? 16.125 -6.707 -10.297 1 96.25 219 GLU B CA 1
ATOM 4982 C C . GLU B 1 219 ? 14.945 -7.5 -9.742 1 96.25 219 GLU B C 1
ATOM 4984 O O . GLU B 1 219 ? 14.789 -8.688 -10.047 1 96.25 219 GLU B O 1
ATOM 4989 N N . TYR B 1 220 ? 14.133 -6.844 -8.891 1 98.25 220 TYR B N 1
ATOM 4990 C CA . TYR B 1 220 ? 12.977 -7.492 -8.289 1 98.25 220 TYR B CA 1
ATOM 4991 C C . TYR B 1 220 ? 11.68 -6.84 -8.758 1 98.25 220 TYR B C 1
ATOM 4993 O O . TYR B 1 220 ? 11.711 -5.867 -9.516 1 98.25 220 TYR B O 1
ATOM 5001 N N . PHE B 1 221 ? 10.586 -7.438 -8.445 1 98.69 221 PHE B N 1
ATOM 5002 C CA . PHE B 1 221 ? 9.289 -6.816 -8.656 1 98.69 221 PHE B CA 1
ATOM 5003 C C . PHE B 1 221 ? 8.359 -7.113 -7.484 1 98.69 221 PHE B C 1
ATOM 5005 O O . PHE B 1 221 ? 8.578 -8.062 -6.73 1 98.69 221 PHE B O 1
ATOM 5012 N N . MET B 1 222 ? 7.398 -6.215 -7.293 1 98.69 222 MET B N 1
ATOM 5013 C CA . MET B 1 222 ? 6.34 -6.379 -6.305 1 98.69 222 MET B CA 1
ATOM 5014 C C . MET B 1 222 ? 4.973 -6.461 -6.98 1 98.69 222 MET B C 1
ATOM 5016 O O . MET B 1 222 ? 4.727 -5.785 -7.98 1 98.69 222 MET B O 1
ATOM 5020 N N . SER B 1 223 ? 4.109 -7.262 -6.492 1 98.75 223 SER B N 1
ATOM 5021 C CA . SER B 1 223 ? 2.744 -7.398 -6.988 1 98.75 223 SER B CA 1
ATOM 5022 C C . SER B 1 223 ? 1.868 -8.148 -5.992 1 98.75 223 SER B C 1
ATOM 5024 O O . SER B 1 223 ? 2.377 -8.789 -5.066 1 98.75 223 SER B O 1
ATOM 5026 N N . GLY B 1 224 ? 0.553 -7.926 -6.168 1 98.12 224 GLY B N 1
ATOM 5027 C CA . GLY B 1 224 ? -0.353 -8.898 -5.578 1 98.12 224 GLY B CA 1
ATOM 5028 C C . GLY B 1 224 ? -0.405 -10.211 -6.34 1 98.12 224 GLY B C 1
ATOM 5029 O O . GLY B 1 224 ? -0.19 -10.234 -7.555 1 98.12 224 GLY B O 1
ATOM 5030 N N . ARG B 1 225 ? -0.577 -11.312 -5.586 1 98.5 225 ARG B N 1
ATOM 5031 C CA . ARG B 1 225 ? -0.974 -12.602 -6.145 1 98.5 225 ARG B CA 1
ATOM 5032 C C . ARG B 1 225 ? 0.172 -13.242 -6.922 1 98.5 225 ARG B C 1
ATOM 5034 O O . ARG B 1 225 ? -0.057 -13.977 -7.883 1 98.5 225 ARG B O 1
ATOM 5041 N N . ILE B 1 226 ? 1.463 -12.844 -6.551 1 98.69 226 ILE B N 1
ATOM 5042 C CA . ILE B 1 226 ? 2.588 -13.57 -7.129 1 98.69 226 ILE B CA 1
ATOM 5043 C C . ILE B 1 226 ? 2.414 -15.07 -6.883 1 98.69 226 ILE B C 1
ATOM 5045 O O . ILE B 1 226 ? 2.621 -15.883 -7.789 1 98.69 226 ILE B O 1
ATOM 5049 N N . ASP B 1 227 ? 2.033 -15.414 -5.691 1 97.81 227 ASP B N 1
ATOM 5050 C CA . ASP B 1 227 ? 1.58 -16.75 -5.359 1 97.81 227 ASP B CA 1
ATOM 5051 C C . ASP B 1 227 ? 0.123 -16.969 -5.766 1 97.81 227 ASP B C 1
ATOM 5053 O O . ASP B 1 227 ? -0.788 -16.453 -5.109 1 97.81 227 ASP B O 1
ATOM 5057 N N . ASP B 1 228 ? -0.213 -17.578 -6.875 1 97.69 228 ASP B N 1
ATOM 5058 C CA . ASP B 1 228 ? 0.713 -18.391 -7.656 1 97.69 228 ASP B CA 1
ATOM 5059 C C . ASP B 1 228 ? 0.667 -18 -9.133 1 97.69 228 ASP B C 1
ATOM 5061 O O . ASP B 1 228 ? 0.867 -18.844 -10.008 1 97.69 228 ASP B O 1
ATOM 5065 N N . LEU B 1 229 ? 0.244 -16.766 -9.375 1 98.81 229 LEU B N 1
ATOM 5066 C CA . LEU B 1 229 ? 0.064 -16.344 -10.766 1 98.81 229 LEU B CA 1
ATOM 5067 C C . LEU B 1 229 ? 1.406 -16.219 -11.477 1 98.81 229 LEU B C 1
ATOM 5069 O O . LEU B 1 229 ? 1.464 -16.234 -12.711 1 98.81 229 LEU B O 1
ATOM 5073 N N . GLU B 1 230 ? 2.48 -16.062 -10.711 1 98.88 230 GLU B N 1
ATOM 5074 C CA . GLU B 1 230 ? 3.805 -16.109 -11.328 1 98.88 230 GLU B CA 1
ATOM 5075 C C . GLU B 1 230 ? 4.066 -17.453 -11.984 1 98.88 230 GLU B C 1
ATOM 5077 O O . GLU B 1 230 ? 4.477 -17.531 -13.141 1 98.88 230 GLU B O 1
ATOM 5082 N N . CYS B 1 231 ? 3.805 -18.531 -11.242 1 98.75 231 CYS B N 1
ATOM 5083 C CA . CYS B 1 231 ? 3.953 -19.859 -11.812 1 98.75 231 CYS B CA 1
ATOM 5084 C C . CYS B 1 231 ? 2.945 -20.094 -12.938 1 98.75 231 CYS B C 1
ATOM 5086 O O . CYS B 1 231 ? 3.283 -20.672 -13.977 1 98.75 231 CYS B O 1
ATOM 5088 N N . ALA B 1 232 ? 1.72 -19.641 -12.695 1 98.88 232 ALA B N 1
ATOM 5089 C CA . ALA B 1 232 ? 0.678 -19.828 -13.703 1 98.88 232 ALA B CA 1
ATOM 5090 C C . ALA B 1 232 ? 1.099 -19.234 -15.047 1 98.88 232 ALA B C 1
ATOM 5092 O O . ALA B 1 232 ? 1.049 -19.922 -16.078 1 98.88 232 ALA B O 1
ATOM 5093 N N . TYR B 1 233 ? 1.574 -18.047 -15.023 1 98.88 233 TYR B N 1
ATOM 5094 C CA . TYR B 1 233 ? 1.912 -17.375 -16.266 1 98.88 233 TYR B CA 1
ATOM 5095 C C . TYR B 1 233 ? 3.174 -17.969 -16.891 1 98.88 233 TYR B C 1
ATOM 5097 O O . TYR B 1 233 ? 3.244 -18.188 -18.094 1 98.88 233 TYR B O 1
ATOM 5105 N N . THR B 1 234 ? 4.207 -18.203 -16.094 1 98.81 234 THR B N 1
ATOM 5106 C CA . THR B 1 234 ? 5.473 -18.672 -16.625 1 98.81 234 THR B CA 1
ATOM 5107 C C . THR B 1 234 ? 5.32 -20.078 -17.219 1 98.81 234 THR B C 1
ATOM 5109 O O . THR B 1 234 ? 5.941 -20.406 -18.234 1 98.81 234 THR B O 1
ATOM 5112 N N . THR B 1 235 ? 4.488 -20.938 -16.609 1 98.81 235 THR B N 1
ATOM 5113 C CA . THR B 1 235 ? 4.254 -22.266 -17.172 1 98.81 235 THR B CA 1
ATOM 5114 C C . THR B 1 235 ? 3.371 -22.172 -18.406 1 98.81 235 THR B C 1
ATOM 5116 O O . THR B 1 235 ? 3.551 -22.938 -19.359 1 98.81 235 THR B O 1
ATOM 5119 N N . LEU B 1 236 ? 2.385 -21.25 -18.391 1 98.88 236 LEU B N 1
ATOM 5120 C CA . LEU B 1 236 ? 1.592 -21.031 -19.594 1 98.88 236 LEU B CA 1
ATOM 5121 C C . LEU B 1 236 ? 2.479 -20.594 -20.75 1 98.88 236 LEU B C 1
ATOM 5123 O O . LEU B 1 236 ? 2.361 -21.109 -21.859 1 98.88 236 LEU B O 1
ATOM 5127 N N . TRP B 1 237 ? 3.34 -19.625 -20.453 1 98.62 237 TRP B N 1
ATOM 5128 C CA . TRP B 1 237 ? 4.262 -19.141 -21.484 1 98.62 237 TRP B CA 1
ATOM 5129 C C . TRP B 1 237 ? 5.109 -20.281 -22.031 1 98.62 237 TRP B C 1
ATOM 5131 O O . TRP B 1 237 ? 5.242 -20.438 -23.25 1 98.62 237 TRP B O 1
ATOM 5141 N N . GLY B 1 238 ? 5.707 -21.094 -21.156 1 98.5 238 GLY B N 1
ATOM 5142 C CA . GLY B 1 238 ? 6.5 -22.234 -21.578 1 98.5 238 GLY B CA 1
ATOM 5143 C C . GLY B 1 238 ? 5.711 -23.25 -22.391 1 98.5 238 GLY B C 1
ATOM 5144 O O . GLY B 1 238 ? 6.211 -23.766 -23.391 1 98.5 238 GLY B O 1
ATOM 5145 N N . PHE B 1 239 ? 4.512 -23.531 -21.984 1 98.38 239 PHE B N 1
ATOM 5146 C CA . PHE B 1 239 ? 3.604 -24.422 -22.688 1 98.38 239 PHE B CA 1
ATOM 5147 C C . PHE B 1 239 ? 3.391 -23.984 -24.125 1 98.38 239 PHE B C 1
ATOM 5149 O O . PHE B 1 239 ? 3.453 -24.797 -25.047 1 98.38 239 PHE B O 1
ATOM 5156 N N . LEU B 1 240 ? 3.199 -22.719 -24.266 1 97.94 240 LEU B N 1
ATOM 5157 C CA . LEU B 1 240 ? 2.891 -22.156 -25.578 1 97.94 240 LEU B CA 1
ATOM 5158 C C . LEU B 1 240 ? 4.121 -22.172 -26.484 1 97.94 240 LEU B C 1
ATOM 5160 O O . LEU B 1 240 ? 4.004 -22.031 -27.703 1 97.94 240 LEU B O 1
ATOM 5164 N N . GLN B 1 241 ? 5.316 -22.375 -25.875 1 96.44 241 GLN B N 1
ATOM 5165 C CA . GLN B 1 241 ? 6.539 -22.469 -26.672 1 96.44 241 GLN B CA 1
ATOM 5166 C C . GLN B 1 241 ? 6.762 -23.891 -27.188 1 96.44 241 GLN B C 1
ATOM 5168 O O . GLN B 1 241 ? 7.66 -24.125 -27.984 1 96.44 241 GLN B O 1
ATOM 5173 N N . GLY B 1 242 ? 5.996 -24.875 -26.75 1 93.75 242 GLY B N 1
ATOM 5174 C CA . GLY B 1 242 ? 6.117 -26.25 -27.234 1 93.75 242 GLY B CA 1
ATOM 5175 C C . GLY B 1 242 ? 5.922 -26.359 -28.734 1 93.75 242 GLY B C 1
ATOM 5176 O O . GLY B 1 242 ? 4.969 -25.812 -29.281 1 93.75 242 GLY B O 1
ATOM 5177 N N . ARG B 1 243 ? 6.738 -27.125 -29.453 1 88.38 243 ARG B N 1
ATOM 5178 C CA . ARG B 1 243 ? 6.73 -27.188 -30.922 1 88.38 243 ARG B CA 1
ATOM 5179 C C . ARG B 1 243 ? 5.961 -28.422 -31.406 1 88.38 243 ARG B C 1
ATOM 5181 O O . ARG B 1 243 ? 5.574 -28.484 -32.594 1 88.38 243 ARG B O 1
ATOM 5188 N N . GLY B 1 244 ? 5.723 -29.391 -30.5 1 84.69 244 GLY B N 1
ATOM 5189 C CA . GLY B 1 244 ? 5.02 -30.594 -30.922 1 84.69 244 GLY B CA 1
ATOM 5190 C C . GLY B 1 244 ? 5.828 -31.469 -31.859 1 84.69 244 GLY B C 1
ATOM 5191 O O . GLY B 1 244 ? 5.281 -32.062 -32.781 1 84.69 244 GLY B O 1
ATOM 5192 N N . GLU B 1 245 ? 7.094 -31.531 -31.609 1 81.56 245 GLU B N 1
ATOM 5193 C CA . GLU B 1 245 ? 7.98 -32.281 -32.5 1 81.56 245 GLU B CA 1
ATOM 5194 C C . GLU B 1 245 ? 7.891 -33.781 -32.25 1 81.56 245 GLU B C 1
ATOM 5196 O O . GLU B 1 245 ? 8.07 -34.562 -33.188 1 81.56 245 GLU B O 1
ATOM 5201 N N . GLU B 1 246 ? 7.668 -34.094 -31.094 1 88.69 246 GLU B N 1
ATOM 5202 C CA . GLU B 1 246 ? 7.461 -35.5 -30.766 1 88.69 246 GLU B CA 1
ATOM 5203 C C . GLU B 1 246 ? 6.031 -35.938 -31.094 1 88.69 246 GLU B C 1
ATOM 5205 O O . GLU B 1 246 ? 5.125 -35.75 -30.281 1 88.69 246 GLU B O 1
ATOM 5210 N N . GLU B 1 247 ? 5.82 -36.75 -32.062 1 89.88 247 GLU B N 1
ATOM 5211 C CA . GLU B 1 247 ? 4.504 -36.969 -32.656 1 89.88 247 GLU B CA 1
ATOM 5212 C C . GLU B 1 247 ? 3.596 -37.719 -31.672 1 89.88 247 GLU B C 1
ATOM 5214 O O . GLU B 1 247 ? 2.387 -37.469 -31.641 1 89.88 247 GLU B O 1
ATOM 5219 N N . GLY B 1 248 ? 4.121 -38.594 -30.891 1 94 248 GLY B N 1
ATOM 5220 C CA . GLY B 1 248 ? 3.303 -39.406 -30 1 94 248 GLY B CA 1
ATOM 5221 C C . GLY B 1 248 ? 3.098 -38.781 -28.641 1 94 248 GLY B C 1
ATOM 5222 O O . GLY B 1 248 ? 2.52 -39.406 -27.734 1 94 248 GLY B O 1
ATOM 5223 N N . ARG B 1 249 ? 3.475 -37.562 -28.516 1 94.69 249 ARG B N 1
ATOM 5224 C CA . ARG B 1 249 ? 3.402 -36.906 -27.219 1 94.69 249 ARG B CA 1
ATOM 5225 C C . ARG B 1 249 ? 2.293 -35.844 -27.188 1 94.69 249 ARG B C 1
ATOM 5227 O O . ARG B 1 249 ? 2.186 -35.031 -28.109 1 94.69 249 ARG B O 1
ATOM 5234 N N . GLY B 1 250 ? 1.412 -35.938 -26.203 1 96.31 250 GLY B N 1
ATOM 5235 C CA . GLY B 1 250 ? 0.47 -34.844 -25.922 1 96.31 250 GLY B CA 1
ATOM 5236 C C . GLY B 1 250 ? 0.971 -33.875 -24.891 1 96.31 250 GLY B C 1
ATOM 5237 O O . GLY B 1 250 ? 1.821 -34.219 -24.062 1 96.31 250 GLY B O 1
ATOM 5238 N N . ASP B 1 251 ? 0.527 -32.625 -24.969 1 97.88 251 ASP B N 1
ATOM 5239 C CA . ASP B 1 251 ? 0.886 -31.578 -24.016 1 97.88 251 ASP B CA 1
ATOM 5240 C C . ASP B 1 251 ? -0.341 -31.078 -23.266 1 97.88 251 ASP B C 1
ATOM 5242 O O . ASP B 1 251 ? -1.399 -30.859 -23.859 1 97.88 251 ASP B O 1
ATOM 5246 N N . ILE B 1 252 ? -0.164 -30.891 -21.938 1 98.31 252 ILE B N 1
ATOM 5247 C CA . ILE B 1 252 ? -1.252 -30.406 -21.094 1 98.31 252 ILE B CA 1
ATOM 5248 C C . ILE B 1 252 ? -0.749 -29.266 -20.219 1 98.31 252 ILE B C 1
ATOM 5250 O O . ILE B 1 252 ? 0.385 -29.297 -19.734 1 98.31 252 ILE B O 1
ATOM 5254 N N . TRP B 1 253 ? -1.515 -28.203 -20.047 1 98.81 253 TRP B N 1
ATOM 5255 C CA . TRP B 1 253 ? -1.347 -27.141 -19.062 1 98.81 253 TRP B CA 1
ATOM 5256 C C . TRP B 1 253 ? -2.637 -26.906 -18.281 1 98.81 253 TRP B C 1
ATOM 5258 O O . TRP B 1 253 ? -3.717 -26.812 -18.875 1 98.81 253 TRP B O 1
ATOM 5268 N N . VAL B 1 254 ? -2.512 -26.859 -16.984 1 98.69 254 VAL B N 1
ATOM 5269 C CA . VAL B 1 254 ? -3.723 -26.688 -16.188 1 98.69 254 VAL B CA 1
ATOM 5270 C C . VAL B 1 254 ? -3.465 -25.672 -15.07 1 98.69 254 VAL B C 1
ATOM 5272 O O . VAL B 1 254 ? -2.381 -25.656 -14.484 1 98.69 254 VAL B O 1
ATOM 5275 N N . MET B 1 255 ? -4.371 -24.75 -14.859 1 98.69 255 MET B N 1
ATOM 5276 C CA . MET B 1 255 ? -4.453 -23.828 -13.734 1 98.69 255 MET B CA 1
ATOM 5277 C C . MET B 1 255 ? -5.703 -24.094 -12.898 1 98.69 255 MET B C 1
ATOM 5279 O O . MET B 1 255 ? -6.812 -23.766 -13.312 1 98.69 255 MET B O 1
ATOM 5283 N N . PHE B 1 256 ? -5.52 -24.688 -11.742 1 98.38 256 PHE B N 1
ATOM 5284 C CA . PHE B 1 256 ? -6.613 -25.078 -10.859 1 98.38 256 PHE B CA 1
ATOM 5285 C C . PHE B 1 256 ? -7.051 -23.906 -9.992 1 98.38 256 PHE B C 1
ATOM 5287 O O . PHE B 1 256 ? -6.383 -22.875 -9.953 1 98.38 256 PHE B O 1
ATOM 5294 N N . ASP B 1 257 ? -8.227 -24.078 -9.359 1 97.75 257 ASP B N 1
ATOM 5295 C CA . ASP B 1 257 ? -8.695 -23.141 -8.336 1 97.75 257 ASP B CA 1
ATOM 5296 C C . ASP B 1 257 ? -8.688 -23.797 -6.957 1 97.75 257 ASP B C 1
ATOM 5298 O O . ASP B 1 257 ? -8.492 -25 -6.836 1 97.75 257 ASP B O 1
ATOM 5302 N N . ASN B 1 258 ? -8.766 -22.953 -5.941 1 97.31 258 ASN B N 1
ATOM 5303 C CA . ASN B 1 258 ? -9.047 -23.297 -4.555 1 97.31 258 ASN B CA 1
ATOM 5304 C C . ASN B 1 258 ? -7.871 -24.031 -3.91 1 97.31 258 ASN B C 1
ATOM 5306 O O . ASN B 1 258 ? -8.062 -24.828 -2.994 1 97.31 258 ASN B O 1
ATOM 5310 N N . GLU B 1 259 ? -6.672 -23.812 -4.375 1 96.25 259 GLU B N 1
ATOM 5311 C CA . GLU B 1 259 ? -5.492 -24.375 -3.729 1 96.25 259 GLU B CA 1
ATOM 5312 C C . GLU B 1 259 ? -5.316 -23.828 -2.314 1 96.25 259 GLU B C 1
ATOM 5314 O O . GLU B 1 259 ? -5 -24.578 -1.387 1 96.25 259 GLU B O 1
ATOM 5319 N N . GLU B 1 260 ? -5.648 -22.578 -2.109 1 95.38 260 GLU B N 1
ATOM 5320 C CA . GLU B 1 260 ? -5.375 -21.875 -0.863 1 95.38 260 GLU B CA 1
ATOM 5321 C C . GLU B 1 260 ? -6.32 -22.312 0.246 1 95.38 260 GLU B C 1
ATOM 5323 O O . GLU B 1 260 ? -6.121 -21.984 1.415 1 95.38 260 GLU B O 1
ATOM 5328 N N . VAL B 1 261 ? -7.336 -23.031 -0.219 1 94.81 261 VAL B N 1
ATOM 5329 C CA . VAL B 1 261 ? -8.289 -23.5 0.791 1 94.81 261 VAL B CA 1
ATOM 5330 C C . VAL B 1 261 ? -8.367 -25.016 0.76 1 94.81 261 VAL B C 1
ATOM 5332 O O . VAL B 1 261 ? -9.383 -25.609 1.16 1 94.81 261 VAL B O 1
ATOM 5335 N N . GLY B 1 262 ? -7.402 -25.703 0.116 1 91.38 262 GLY B N 1
ATOM 5336 C CA . GLY B 1 262 ? -7.277 -27.141 0.293 1 91.38 262 GLY B CA 1
ATOM 5337 C C . GLY B 1 262 ? -7.527 -27.922 -0.982 1 91.38 262 GLY B C 1
ATOM 5338 O O . GLY B 1 262 ? -7.363 -29.156 -1.01 1 91.38 262 GLY B O 1
ATOM 5339 N N . SER B 1 263 ? -8 -27.281 -2.047 1 93.19 263 SER B N 1
ATOM 5340 C CA . SER B 1 263 ? -8.141 -27.859 -3.383 1 93.19 263 SER B CA 1
ATOM 5341 C C . SER B 1 263 ? -9.266 -28.891 -3.432 1 93.19 263 SER B C 1
ATOM 5343 O O . SER B 1 263 ? -9.359 -29.656 -4.387 1 93.19 263 SER B O 1
ATOM 5345 N N . SER B 1 264 ? -10.086 -28.984 -2.377 1 91.69 264 SER B N 1
ATOM 5346 C CA . SER B 1 264 ? -11.164 -29.969 -2.307 1 91.69 264 SER B CA 1
ATOM 5347 C C . SER B 1 264 ? -12.453 -29.438 -2.916 1 91.69 264 SER B C 1
ATOM 5349 O O . SER B 1 264 ? -13.469 -29.328 -2.229 1 91.69 264 SER B O 1
ATOM 5351 N N . SER B 1 265 ? -12.414 -29.031 -4.102 1 93.88 265 SER B N 1
ATOM 5352 C CA . SER B 1 265 ? -13.547 -28.547 -4.883 1 93.88 265 SER B CA 1
ATOM 5353 C C . SER B 1 265 ? -13.562 -29.156 -6.281 1 93.88 265 SER B C 1
ATOM 5355 O O . SER B 1 265 ? -12.617 -29.844 -6.672 1 93.88 265 SER B O 1
ATOM 5357 N N . ARG B 1 266 ? -14.617 -29 -7.031 1 95.62 266 ARG B N 1
ATOM 5358 C CA . ARG B 1 266 ? -14.75 -29.516 -8.391 1 95.62 266 ARG B CA 1
ATOM 5359 C C . ARG B 1 266 ? -13.664 -28.953 -9.297 1 95.62 266 ARG B C 1
ATOM 5361 O O . ARG B 1 266 ? -13.227 -29.609 -10.242 1 95.62 266 ARG B O 1
ATOM 5368 N N . GLN B 1 267 ? -13.336 -27.688 -9.07 1 96 267 GLN B N 1
ATOM 5369 C CA . GLN B 1 267 ? -12.352 -27.016 -9.914 1 96 267 GLN B CA 1
ATOM 5370 C C . GLN B 1 267 ? -10.969 -27.047 -9.281 1 96 267 GLN B C 1
ATOM 5372 O O . GLN B 1 267 ? -10.016 -26.484 -9.828 1 96 267 GLN B O 1
ATOM 5377 N N . GLY B 1 268 ? -10.781 -27.672 -8.156 1 95.75 268 GLY B N 1
ATOM 5378 C CA . GLY B 1 268 ? -9.492 -27.828 -7.504 1 95.75 268 GLY B CA 1
ATOM 5379 C C . GLY B 1 268 ? -8.742 -29.062 -7.949 1 95.75 268 GLY B C 1
ATOM 5380 O O . GLY B 1 268 ? -9.289 -29.906 -8.664 1 95.75 268 GLY B O 1
ATOM 5381 N N . ALA B 1 269 ? -7.523 -29.188 -7.488 1 94.81 269 ALA B N 1
ATOM 5382 C CA . ALA B 1 269 ? -6.637 -30.266 -7.926 1 94.81 269 ALA B CA 1
ATOM 5383 C C . ALA B 1 269 ? -7.152 -31.625 -7.465 1 94.81 269 ALA B C 1
ATOM 5385 O O . ALA B 1 269 ? -6.852 -32.656 -8.086 1 94.81 269 ALA B O 1
ATOM 5386 N N . GLN B 1 270 ? -7.867 -31.625 -6.418 1 93.62 270 GLN B N 1
ATOM 5387 C CA . GLN B 1 270 ? -8.422 -32.875 -5.934 1 93.62 270 GLN B CA 1
ATOM 5388 C C . GLN B 1 270 ? -9.656 -33.281 -6.73 1 93.62 270 GLN B C 1
ATOM 5390 O O . GLN B 1 270 ? -10.148 -34.406 -6.605 1 93.62 270 GLN B O 1
ATOM 5395 N N . GLY B 1 271 ? -10.188 -32.375 -7.465 1 93.62 271 GLY B N 1
ATOM 5396 C CA . GLY B 1 271 ? -11.305 -32.656 -8.344 1 93.62 271 GLY B CA 1
ATOM 5397 C C . GLY B 1 271 ? -10.906 -33.531 -9.531 1 93.62 271 GLY B C 1
ATOM 5398 O O . GLY B 1 271 ? -9.75 -33.938 -9.641 1 93.62 271 GLY B O 1
ATOM 5399 N N . THR B 1 272 ? -11.852 -33.75 -10.477 1 95.44 272 THR B N 1
ATOM 5400 C CA . THR B 1 272 ? -11.609 -34.719 -11.539 1 95.44 272 THR B CA 1
ATOM 5401 C C . THR B 1 272 ? -11.344 -34 -12.867 1 95.44 272 THR B C 1
ATOM 5403 O O . THR B 1 272 ? -11.43 -34.594 -13.93 1 95.44 272 THR B O 1
ATOM 5406 N N . LEU B 1 273 ? -11.133 -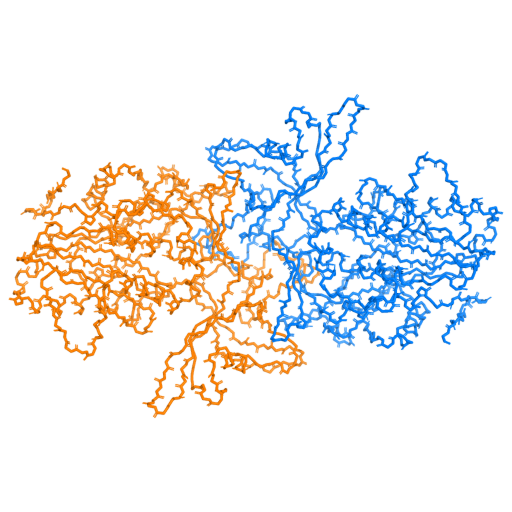32.688 -12.82 1 96.44 273 LEU B N 1
ATOM 5407 C CA . LEU B 1 273 ? -10.977 -31.906 -14.055 1 96.44 273 LEU B CA 1
ATOM 5408 C C . LEU B 1 273 ? -9.93 -32.562 -14.961 1 96.44 273 LEU B C 1
ATOM 5410 O O . LEU B 1 273 ? -10.227 -32.906 -16.109 1 96.44 273 LEU B O 1
ATOM 5414 N N . MET B 1 274 ? -8.719 -32.719 -14.492 1 96.75 274 MET B N 1
ATOM 5415 C CA . MET B 1 274 ? -7.641 -33.25 -15.32 1 96.75 274 MET B CA 1
ATOM 5416 C C . MET B 1 274 ? -7.914 -34.719 -15.688 1 96.75 274 MET B C 1
ATOM 5418 O O . MET B 1 274 ? -7.715 -35.125 -16.844 1 96.75 274 MET B O 1
ATOM 5422 N N . ALA B 1 275 ? -8.383 -35.5 -14.75 1 95.69 275 ALA B N 1
ATOM 5423 C CA . ALA B 1 275 ? -8.711 -36.906 -14.984 1 95.69 275 ALA B CA 1
ATOM 5424 C C . ALA B 1 275 ? -9.766 -37.062 -16.078 1 95.69 275 ALA B C 1
ATOM 5426 O O . ALA B 1 275 ? -9.641 -37.906 -16.969 1 95.69 275 ALA B O 1
ATOM 5427 N N . ASP B 1 276 ? -10.758 -36.281 -15.969 1 96.56 276 ASP B N 1
ATOM 5428 C CA . ASP B 1 276 ? -11.844 -36.344 -16.938 1 96.56 276 ASP B CA 1
ATOM 5429 C C . ASP B 1 276 ? -11.367 -35.938 -18.328 1 96.56 276 ASP B C 1
ATOM 5431 O O . ASP B 1 276 ? -11.727 -36.562 -19.328 1 96.56 276 ASP B O 1
ATOM 5435 N N . VAL B 1 277 ? -10.625 -34.875 -18.422 1 97 277 VAL B N 1
ATOM 5436 C CA . VAL B 1 277 ? -10.117 -34.406 -19.719 1 97 277 VAL B CA 1
ATOM 5437 C C . VAL B 1 277 ? -9.219 -35.469 -20.328 1 97 277 VAL B C 1
ATOM 5439 O O . VAL B 1 277 ? -9.352 -35.781 -21.516 1 97 277 VAL B O 1
ATOM 5442 N N . LEU B 1 278 ? -8.312 -36.062 -19.578 1 96.31 278 LEU B N 1
ATOM 5443 C CA . LEU B 1 278 ? -7.414 -37.094 -20.062 1 96.31 278 LEU B CA 1
ATOM 5444 C C . LEU B 1 278 ? -8.203 -38.281 -20.578 1 96.31 278 LEU B C 1
ATOM 5446 O O . LEU B 1 278 ? -7.895 -38.812 -21.656 1 96.31 278 LEU B O 1
ATOM 5450 N N . ALA B 1 279 ? -9.188 -38.688 -19.828 1 95.5 279 ALA B N 1
ATOM 5451 C CA . ALA B 1 279 ? -10.008 -39.844 -20.219 1 95.5 279 ALA B CA 1
ATOM 5452 C C . ALA B 1 279 ? -10.695 -39.562 -21.547 1 95.5 279 ALA B C 1
ATOM 5454 O O . ALA B 1 279 ? -10.734 -40.469 -22.422 1 95.5 279 ALA B O 1
ATOM 5455 N N . ARG B 1 280 ? -11.219 -38.438 -21.688 1 97.25 280 ARG B N 1
ATOM 5456 C CA . ARG B 1 280 ? -11.938 -38.094 -22.906 1 97.25 280 ARG B CA 1
ATOM 5457 C C . ARG B 1 280 ? -10.984 -38 -24.109 1 97.25 280 ARG B C 1
ATOM 5459 O O . ARG B 1 280 ? -11.328 -38.438 -25.203 1 97.25 280 ARG B O 1
ATOM 5466 N N . ILE B 1 281 ? -9.836 -37.375 -23.922 1 97.19 281 ILE B N 1
ATOM 5467 C CA . ILE B 1 281 ? -8.828 -37.312 -24.984 1 97.19 281 ILE B CA 1
ATOM 5468 C C . ILE B 1 281 ? -8.453 -38.719 -25.438 1 97.19 281 ILE B C 1
ATOM 5470 O O . ILE B 1 281 ? -8.477 -39.031 -26.625 1 97.19 281 ILE B O 1
ATOM 5474 N N . GLU B 1 282 ? -8.109 -39.562 -24.516 1 95.88 282 GLU B N 1
ATOM 5475 C CA . GLU B 1 282 ? -7.648 -40.906 -24.812 1 95.88 282 GLU B CA 1
ATOM 5476 C C . GLU B 1 282 ? -8.742 -41.719 -25.484 1 95.88 282 GLU B C 1
ATOM 5478 O O . GLU B 1 282 ? -8.461 -42.5 -26.406 1 95.88 282 GLU B O 1
ATOM 5483 N N . GLU B 1 283 ? -9.914 -41.562 -25.016 1 95.5 283 GLU B N 1
ATOM 5484 C CA . GLU B 1 283 ? -11.047 -42.25 -25.641 1 95.5 283 GLU B CA 1
ATOM 5485 C C . GLU B 1 283 ? -11.211 -41.781 -27.094 1 95.5 283 GLU B C 1
ATOM 5487 O O . GLU B 1 283 ? -11.492 -42.594 -27.984 1 95.5 283 GLU B O 1
ATOM 5492 N N . SER B 1 284 ? -11.117 -40.562 -27.312 1 95.88 284 SER B N 1
ATOM 5493 C CA . SER B 1 284 ? -11.25 -40.031 -28.672 1 95.88 284 SER B CA 1
ATOM 5494 C C . SER B 1 284 ? -10.195 -40.594 -29.609 1 95.88 284 SER B C 1
ATOM 5496 O O . SER B 1 284 ? -10.398 -40.656 -30.812 1 95.88 284 SER B O 1
ATOM 5498 N N . MET B 1 285 ? -9.078 -41.031 -29.078 1 95.69 285 MET B N 1
ATOM 5499 C CA . MET B 1 285 ? -7.977 -41.562 -29.844 1 95.69 285 MET B CA 1
ATOM 5500 C C . MET B 1 285 ? -8.148 -43.094 -30.031 1 95.69 285 MET B C 1
ATOM 5502 O O . MET B 1 285 ? -7.395 -43.719 -30.781 1 95.69 285 MET B O 1
ATOM 5506 N N . GLY B 1 286 ? -9.086 -43.656 -29.312 1 95.56 286 GLY B N 1
ATOM 5507 C CA . GLY B 1 286 ? -9.344 -45.094 -29.406 1 95.56 286 GLY B CA 1
ATOM 5508 C C . GLY B 1 286 ? -8.305 -45.938 -28.703 1 95.56 286 GLY B C 1
ATOM 5509 O O . GLY B 1 286 ? -8.07 -47.094 -29.078 1 95.56 286 GLY B O 1
ATOM 5510 N N . ILE B 1 287 ? -7.715 -45.375 -27.75 1 94 287 ILE B N 1
ATOM 5511 C CA . ILE B 1 287 ? -6.648 -46.156 -27.125 1 94 287 ILE B CA 1
ATOM 5512 C C . ILE B 1 287 ? -7.223 -47 -26 1 94 287 ILE B C 1
ATOM 5514 O O . ILE B 1 287 ? -8.258 -46.656 -25.422 1 94 287 ILE B O 1
ATOM 5518 N N . SER B 1 288 ? -6.512 -48.125 -25.609 1 95.38 288 SER B N 1
ATOM 5519 C CA . SER B 1 288 ? -6.926 -49.031 -24.531 1 95.38 288 SER B CA 1
ATOM 5520 C C . SER B 1 288 ? -6.426 -48.531 -23.188 1 95.38 288 SER B C 1
ATOM 5522 O O . SER B 1 288 ? -5.59 -47.625 -23.125 1 95.38 288 SER B O 1
ATOM 5524 N N . ARG B 1 289 ? -7.012 -49.188 -22.141 1 94.69 289 ARG B N 1
ATOM 5525 C CA . ARG B 1 289 ? -6.543 -48.875 -20.781 1 94.69 289 ARG B CA 1
ATOM 5526 C C . ARG B 1 289 ? -5.062 -49.219 -20.641 1 94.69 289 ARG B C 1
ATOM 5528 O O . ARG B 1 289 ? -4.32 -48.5 -19.969 1 94.69 289 ARG B O 1
ATOM 5535 N N . GLU B 1 290 ? -4.684 -50.281 -21.219 1 96.38 290 GLU B N 1
ATOM 5536 C CA . GLU B 1 290 ? -3.285 -50.688 -21.203 1 96.38 290 GLU B CA 1
ATOM 5537 C C . GLU B 1 290 ? -2.387 -49.656 -21.844 1 96.38 290 GLU B C 1
ATOM 5539 O O . GLU B 1 290 ? -1.346 -49.281 -21.281 1 96.38 290 GLU B O 1
ATOM 5544 N N . GLN B 1 291 ? -2.76 -49.125 -22.953 1 95.31 291 GLN B N 1
ATOM 5545 C CA . GLN B 1 291 ? -2.012 -48.062 -23.641 1 95.31 291 GLN B CA 1
ATOM 5546 C C . GLN B 1 291 ? -1.985 -46.781 -22.797 1 95.31 291 GLN B C 1
ATOM 5548 O O . GLN B 1 291 ? -0.967 -46.094 -22.75 1 95.31 291 GLN B O 1
ATOM 5553 N N . SER B 1 292 ? -3.119 -46.531 -22.172 1 95.56 292 SER B N 1
ATOM 5554 C CA . SER B 1 292 ? -3.221 -45.375 -21.297 1 95.56 292 SER B CA 1
ATOM 5555 C C . SER B 1 292 ? -2.225 -45.438 -20.156 1 95.56 292 SER B C 1
ATOM 5557 O O . SER B 1 292 ? -1.531 -44.469 -19.859 1 95.56 292 SER B O 1
ATOM 5559 N N . ILE B 1 293 ? -2.156 -46.562 -19.5 1 94.81 293 ILE B N 1
ATOM 5560 C CA . ILE B 1 293 ? -1.269 -46.781 -18.375 1 94.81 293 ILE B CA 1
ATOM 5561 C C . ILE B 1 293 ? 0.185 -46.625 -18.812 1 94.81 293 ILE B C 1
ATOM 5563 O O . ILE B 1 293 ? 0.98 -45.969 -18.141 1 94.81 293 ILE B O 1
ATOM 5567 N N . ARG B 1 294 ? 0.518 -47.188 -19.938 1 94.31 294 ARG B N 1
ATOM 5568 C CA . ARG B 1 294 ? 1.873 -47.094 -20.469 1 94.31 294 ARG B CA 1
ATOM 5569 C C . ARG B 1 294 ? 2.229 -45.625 -20.766 1 94.31 294 ARG B C 1
ATOM 5571 O O . ARG B 1 294 ? 3.316 -45.188 -20.422 1 94.31 294 ARG B O 1
ATOM 5578 N N . ALA B 1 295 ? 1.334 -44.938 -21.375 1 94.75 295 ALA B N 1
ATOM 5579 C CA . ALA B 1 295 ? 1.571 -43.531 -21.734 1 94.75 295 ALA B CA 1
ATOM 5580 C C . ALA B 1 295 ? 1.778 -42.688 -20.484 1 94.75 295 ALA B C 1
ATOM 5582 O O . ALA B 1 295 ? 2.686 -41.844 -20.438 1 94.75 295 ALA B O 1
ATOM 5583 N N . ARG B 1 296 ? 0.969 -42.875 -19.5 1 94.06 296 ARG B N 1
ATOM 5584 C CA . ARG B 1 296 ? 1.049 -42.094 -18.266 1 94.06 296 ARG B CA 1
ATOM 5585 C C . ARG B 1 296 ? 2.338 -42.406 -17.516 1 94.06 296 ARG B C 1
ATOM 5587 O O . ARG B 1 296 ? 2.898 -41.531 -16.844 1 94.06 296 ARG B O 1
ATOM 5594 N N . THR B 1 297 ? 2.814 -43.594 -17.609 1 92.06 297 THR B N 1
ATOM 5595 C CA . THR B 1 297 ? 4.074 -44 -17 1 92.06 297 THR B CA 1
ATOM 5596 C C . THR B 1 297 ? 5.25 -43.281 -17.656 1 92.06 297 THR B C 1
ATOM 5598 O O . THR B 1 297 ? 6.23 -42.938 -17 1 92.06 297 THR B O 1
ATOM 5601 N N . ASN B 1 298 ? 5.145 -43.062 -18.953 1 93.69 298 ASN B N 1
ATOM 5602 C CA . ASN B 1 298 ? 6.172 -42.375 -19.734 1 93.69 298 ASN B CA 1
ATOM 5603 C C . ASN B 1 298 ? 5.965 -40.844 -19.734 1 93.69 298 ASN B C 1
ATOM 5605 O O . ASN B 1 298 ? 6.117 -40.219 -20.766 1 93.69 298 ASN B O 1
ATOM 5609 N N . SER B 1 299 ? 5.441 -40.344 -18.656 1 94.75 299 SER B N 1
ATOM 5610 C CA . SER B 1 299 ? 5.09 -38.938 -18.562 1 94.75 299 SER B CA 1
ATOM 5611 C C . SER B 1 299 ? 5.781 -38.281 -17.391 1 94.75 299 SER B C 1
ATOM 5613 O O . SER B 1 299 ? 6.367 -38.938 -16.531 1 94.75 299 SER B O 1
ATOM 5615 N N . LEU B 1 300 ? 5.809 -36.969 -17.344 1 95.56 300 LEU B N 1
ATOM 5616 C CA . LEU B 1 300 ? 6.246 -36.125 -16.234 1 95.56 300 LEU B CA 1
ATOM 5617 C C . LEU B 1 300 ? 5.348 -34.906 -16.078 1 95.56 300 LEU B C 1
ATOM 5619 O O . LEU B 1 300 ? 5.031 -34.25 -17.078 1 95.56 300 LEU B O 1
ATOM 5623 N N . LEU B 1 301 ? 4.855 -34.719 -14.922 1 97.06 301 LEU B N 1
ATOM 5624 C CA . LEU B 1 301 ? 4.035 -33.531 -14.625 1 97.06 301 LEU B CA 1
ATOM 5625 C C . LEU B 1 301 ? 4.789 -32.562 -13.719 1 97.06 301 LEU B C 1
ATOM 5627 O O . LEU B 1 301 ? 5.316 -32.969 -12.68 1 97.06 301 LEU B O 1
ATOM 5631 N N . LEU B 1 302 ? 4.934 -31.312 -14.203 1 98.12 302 LEU B N 1
ATOM 5632 C CA . LEU B 1 302 ? 5.473 -30.234 -13.375 1 98.12 302 LEU B CA 1
ATOM 5633 C C . LEU B 1 302 ? 4.395 -29.656 -12.461 1 98.12 302 LEU B C 1
ATOM 5635 O O . LEU B 1 302 ? 3.426 -29.062 -12.945 1 98.12 302 LEU B O 1
ATOM 5639 N N . SER B 1 303 ? 4.523 -29.891 -11.18 1 97.56 303 SER B N 1
ATOM 5640 C CA . SER B 1 303 ? 3.695 -29.219 -10.18 1 97.56 303 SER B CA 1
ATOM 5641 C C . SER B 1 303 ? 4.32 -27.906 -9.742 1 97.56 303 SER B C 1
ATOM 5643 O O . SER B 1 303 ? 5.199 -27.875 -8.875 1 97.56 303 SER B O 1
ATOM 5645 N N . ALA B 1 304 ? 3.807 -26.812 -10.32 1 98 304 ALA B N 1
ATOM 5646 C CA . ALA B 1 304 ? 4.441 -25.516 -10.148 1 98 304 ALA B CA 1
ATOM 5647 C C . ALA B 1 304 ? 3.715 -24.688 -9.086 1 98 304 ALA B C 1
ATOM 5649 O O . ALA B 1 304 ? 2.561 -24.297 -9.281 1 98 304 ALA B O 1
ATOM 5650 N N . ASP B 1 305 ? 4.336 -24.406 -8.031 1 97 305 ASP B N 1
ATOM 5651 C CA . ASP B 1 305 ? 3.871 -23.641 -6.879 1 97 305 ASP B CA 1
ATOM 5652 C C . ASP B 1 305 ? 5.035 -22.922 -6.184 1 97 305 ASP B C 1
ATOM 5654 O O . ASP B 1 305 ? 6.016 -23.562 -5.801 1 97 305 ASP B O 1
ATOM 5658 N N . ASN B 1 306 ? 4.93 -21.625 -5.957 1 97.12 306 ASN B N 1
ATOM 5659 C CA . ASN B 1 306 ? 6.066 -20.859 -5.457 1 97.12 306 ASN B CA 1
ATOM 5660 C C . ASN B 1 306 ? 6.555 -21.391 -4.113 1 97.12 306 ASN B C 1
ATOM 5662 O O . ASN B 1 306 ? 5.883 -22.203 -3.482 1 97.12 306 ASN B O 1
ATOM 5666 N N . GLY B 1 307 ? 7.809 -21.062 -3.824 1 96.12 307 GLY B N 1
ATOM 5667 C CA . GLY B 1 307 ? 8.422 -21.344 -2.535 1 96.12 307 GLY B CA 1
ATOM 5668 C C . GLY B 1 307 ? 8.93 -20.094 -1.836 1 96.12 307 GLY B C 1
ATOM 5669 O O . GLY B 1 307 ? 8.672 -18.969 -2.287 1 96.12 307 GLY B O 1
ATOM 5670 N N . HIS B 1 308 ? 9.562 -20.281 -0.69 1 96.25 308 HIS B N 1
ATOM 5671 C CA . HIS B 1 308 ? 10.016 -19.156 0.126 1 96.25 308 HIS B CA 1
ATOM 5672 C C . HIS B 1 308 ? 11.492 -18.859 -0.111 1 96.25 308 HIS B C 1
ATOM 5674 O O . HIS B 1 308 ? 12.336 -19.75 0.016 1 96.25 308 HIS B O 1
ATOM 5680 N N . ALA B 1 309 ? 11.805 -17.625 -0.424 1 97.38 309 ALA B N 1
ATOM 5681 C CA . ALA B 1 309 ? 13.203 -17.203 -0.377 1 97.38 309 ALA B CA 1
ATOM 5682 C C . ALA B 1 309 ? 13.672 -17.016 1.063 1 97.38 309 ALA B C 1
ATOM 5684 O O . ALA B 1 309 ? 12.859 -16.797 1.965 1 97.38 309 ALA B O 1
ATOM 5685 N N . THR B 1 310 ? 14.992 -17.156 1.199 1 97 310 THR B N 1
ATOM 5686 C CA . THR B 1 310 ? 15.555 -16.812 2.498 1 97 310 THR B CA 1
ATOM 5687 C C . THR B 1 310 ? 15.266 -15.352 2.836 1 97 310 THR B C 1
ATOM 5689 O O . THR B 1 310 ? 15.633 -14.445 2.082 1 97 310 THR B O 1
ATOM 5692 N N . HIS B 1 311 ? 14.555 -15.148 3.928 1 96.88 311 HIS B N 1
ATOM 5693 C CA . HIS B 1 311 ? 14.164 -13.789 4.309 1 96.88 311 HIS B CA 1
ATOM 5694 C C . HIS B 1 311 ? 15.383 -12.961 4.703 1 96.88 311 HIS B C 1
ATOM 5696 O O . HIS B 1 311 ? 16.219 -13.414 5.492 1 96.88 311 HIS B O 1
ATOM 5702 N N . PRO B 1 312 ? 15.469 -11.766 4.242 1 95.94 312 PRO B N 1
ATOM 5703 C CA . PRO B 1 312 ? 16.656 -10.945 4.496 1 95.94 312 PRO B CA 1
ATOM 5704 C C . PRO B 1 312 ? 16.828 -10.602 5.973 1 95.94 312 PRO B C 1
ATOM 5706 O O . PRO B 1 312 ? 17.953 -10.438 6.445 1 95.94 312 PRO B O 1
ATOM 5709 N N . ASN B 1 313 ? 15.742 -10.5 6.727 1 95.44 313 ASN B N 1
ATOM 5710 C CA . ASN B 1 313 ? 15.805 -10.078 8.125 1 95.44 313 ASN B CA 1
ATOM 5711 C C . ASN B 1 313 ? 15.672 -11.266 9.07 1 95.44 313 ASN B C 1
ATOM 5713 O O . ASN B 1 313 ? 15.891 -11.125 10.281 1 95.44 313 ASN B O 1
ATOM 5717 N N . HIS B 1 314 ? 15.328 -12.438 8.531 1 95.56 314 HIS B N 1
ATOM 5718 C CA . HIS B 1 314 ? 15.156 -13.641 9.336 1 95.56 314 HIS B CA 1
ATOM 5719 C C . HIS B 1 314 ? 15.734 -14.859 8.625 1 95.56 314 HIS B C 1
ATOM 5721 O O . HIS B 1 314 ? 15.031 -15.844 8.406 1 95.56 314 HIS B O 1
ATOM 5727 N N . PRO B 1 315 ? 17 -14.852 8.383 1 95 315 PRO B N 1
ATOM 5728 C CA . PRO B 1 315 ? 17.609 -15.977 7.668 1 95 315 PRO B CA 1
ATOM 5729 C C . PRO B 1 315 ? 17.547 -17.281 8.453 1 95 315 PRO B C 1
ATOM 5731 O O . PRO B 1 315 ? 17.594 -18.359 7.867 1 95 315 PRO B O 1
ATOM 5734 N N . GLU B 1 316 ? 17.312 -17.156 9.781 1 94.81 316 GLU B N 1
ATOM 5735 C CA . GLU B 1 316 ? 17.297 -18.312 10.656 1 94.81 316 GLU B CA 1
ATOM 5736 C C . GLU B 1 316 ? 16.062 -19.172 10.406 1 94.81 316 GLU B C 1
ATOM 5738 O O . GLU B 1 316 ? 15.984 -20.328 10.844 1 94.81 316 GLU B O 1
ATOM 5743 N N . LYS B 1 317 ? 15.086 -18.672 9.68 1 94.81 317 LYS B N 1
ATOM 5744 C CA . LYS B 1 317 ? 13.852 -19.422 9.422 1 94.81 317 LYS B CA 1
ATOM 5745 C C . LYS B 1 317 ? 14.008 -20.359 8.242 1 94.81 317 LYS B C 1
ATOM 5747 O O . LYS B 1 317 ? 13.18 -21.25 8.023 1 94.81 317 LYS B O 1
ATOM 5752 N N . SER B 1 318 ? 15.086 -20.266 7.492 1 94.06 318 SER B N 1
ATOM 5753 C CA . SER B 1 318 ? 15.352 -21.125 6.34 1 94.06 318 SER B CA 1
ATOM 5754 C C . SER B 1 318 ? 16.359 -22.219 6.691 1 94.06 318 SER B C 1
ATOM 5756 O O . SER B 1 318 ? 17.141 -22.078 7.629 1 94.06 318 SER B O 1
ATOM 5758 N N . ASP B 1 319 ? 16.281 -23.359 5.945 1 94.06 319 ASP B N 1
ATOM 5759 C CA . ASP B 1 319 ? 17.297 -24.406 6.066 1 94.06 319 ASP B CA 1
ATOM 5760 C C . ASP B 1 319 ? 18.688 -23.859 5.727 1 94.06 319 ASP B C 1
ATOM 5762 O O . ASP B 1 319 ? 18.922 -23.406 4.602 1 94.06 319 ASP B O 1
ATOM 5766 N N . PRO B 1 320 ? 19.609 -23.922 6.645 1 93.44 320 PRO B N 1
ATOM 5767 C CA . PRO B 1 320 ? 20.922 -23.328 6.383 1 93.44 320 PRO B CA 1
ATOM 5768 C C . PRO B 1 320 ? 21.703 -24.062 5.293 1 93.44 320 PRO B C 1
ATOM 5770 O O . PRO B 1 320 ? 22.594 -23.484 4.676 1 93.44 320 PRO B O 1
ATOM 5773 N N . ALA B 1 321 ? 21.391 -25.297 5.066 1 94.06 321 ALA B N 1
ATOM 5774 C CA . ALA B 1 321 ? 22.094 -26.078 4.051 1 94.06 321 ALA B CA 1
ATOM 5775 C C . ALA B 1 321 ? 21.516 -25.828 2.664 1 94.06 321 ALA B C 1
ATOM 5777 O O . ALA B 1 321 ? 22.172 -26.094 1.652 1 94.06 321 ALA B O 1
ATOM 5778 N N . ASN B 1 322 ? 20.344 -25.312 2.637 1 94.38 322 ASN B N 1
ATOM 5779 C CA . ASN B 1 322 ? 19.656 -25.078 1.369 1 94.38 322 ASN B CA 1
ATOM 5780 C C . ASN B 1 322 ? 19.031 -23.688 1.316 1 94.38 322 ASN B C 1
ATOM 5782 O O . ASN B 1 322 ? 17.828 -23.547 1.129 1 94.38 322 ASN B O 1
ATOM 5786 N N . PRO B 1 323 ? 19.844 -22.656 1.479 1 95.38 323 PRO B N 1
ATOM 5787 C CA . PRO B 1 323 ? 19.266 -21.312 1.378 1 95.38 323 PRO B CA 1
ATOM 5788 C C . PRO B 1 323 ? 18.766 -20.984 -0.028 1 95.38 323 PRO B C 1
ATOM 5790 O O . PRO B 1 323 ? 19.484 -21.219 -1.008 1 95.38 323 PRO B O 1
ATOM 5793 N N . VAL B 1 324 ? 17.594 -20.531 -0.129 1 97.19 324 VAL B N 1
ATOM 5794 C CA . VAL B 1 324 ? 17.016 -20.094 -1.401 1 97.19 324 VAL B CA 1
ATOM 5795 C C . VAL B 1 324 ? 17.234 -18.594 -1.584 1 97.19 324 VAL B C 1
ATOM 5797 O O . VAL B 1 324 ? 16.844 -17.797 -0.722 1 97.19 324 VAL B O 1
ATOM 5800 N N . VAL B 1 325 ? 17.812 -18.234 -2.695 1 96.06 325 VAL B N 1
ATOM 5801 C CA . VAL B 1 325 ? 18.094 -16.828 -2.982 1 96.06 325 VAL B CA 1
ATOM 5802 C C . VAL B 1 325 ? 17.281 -16.375 -4.188 1 96.06 325 VAL B C 1
AT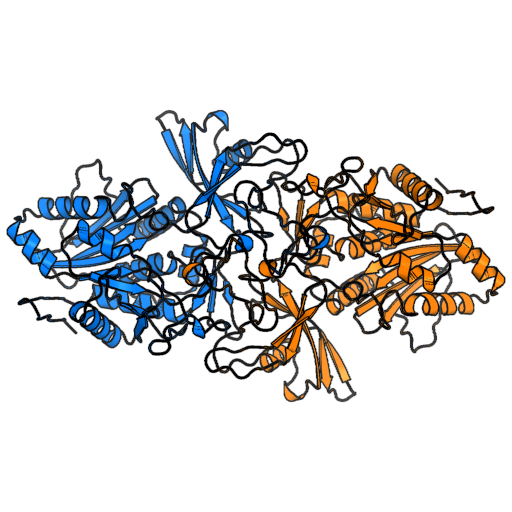OM 5804 O O . VAL B 1 325 ? 17.219 -17.078 -5.203 1 96.06 325 VAL B O 1
ATOM 5807 N N . MET B 1 326 ? 16.625 -15.195 -4.062 1 96.88 326 MET B N 1
ATOM 5808 C CA . MET B 1 326 ? 15.961 -14.625 -5.227 1 96.88 326 MET B CA 1
ATOM 5809 C C . MET B 1 326 ? 16.953 -14.328 -6.34 1 96.88 326 MET B C 1
ATOM 5811 O O . MET B 1 326 ? 17.984 -13.703 -6.105 1 96.88 326 MET B O 1
ATOM 5815 N N . GLY B 1 327 ? 16.641 -14.703 -7.48 1 96.69 327 GLY B N 1
ATOM 5816 C CA . GLY B 1 327 ? 17.562 -14.578 -8.609 1 96.69 327 GLY B CA 1
ATOM 5817 C C . GLY B 1 327 ? 18.469 -15.789 -8.773 1 96.69 327 GLY B C 1
ATOM 5818 O O . GLY B 1 327 ? 19.25 -15.852 -9.711 1 96.69 327 GLY B O 1
ATOM 5819 N N . GLY B 1 328 ? 18.266 -16.781 -7.945 1 97.44 328 GLY B N 1
ATOM 5820 C CA . GLY B 1 328 ? 19.141 -17.938 -7.941 1 97.44 328 GLY B CA 1
ATOM 5821 C C . GLY B 1 328 ? 18.641 -19.062 -8.836 1 97.44 328 GLY B C 1
ATOM 5822 O O . GLY B 1 328 ? 19.297 -20.094 -8.969 1 97.44 328 GLY B O 1
ATOM 5823 N N . GLY B 1 329 ? 17.453 -18.938 -9.398 1 98.31 329 GLY B N 1
ATOM 5824 C CA . GLY B 1 329 ? 16.984 -19.938 -10.32 1 98.31 329 GLY B CA 1
ATOM 5825 C C . GLY B 1 329 ? 15.711 -20.625 -9.859 1 98.31 329 GLY B C 1
ATOM 5826 O O . GLY B 1 329 ? 15.086 -20.188 -8.883 1 98.31 329 GLY B O 1
ATOM 5827 N N . VAL B 1 330 ? 15.312 -21.656 -10.562 1 98.75 330 VAL B N 1
ATOM 5828 C CA . VAL B 1 330 ? 14.086 -22.406 -10.305 1 98.75 330 VAL B CA 1
ATOM 5829 C C . VAL B 1 330 ? 14.289 -23.312 -9.094 1 98.75 330 VAL B C 1
ATOM 5831 O O . VAL B 1 330 ? 15.383 -23.844 -8.875 1 98.75 330 VAL B O 1
ATOM 5834 N N . LEU B 1 331 ? 13.195 -23.516 -8.32 1 98.25 331 LEU B N 1
ATOM 5835 C CA . LEU B 1 331 ? 13.25 -24.359 -7.125 1 98.25 331 LEU B CA 1
ATOM 5836 C C . LEU B 1 331 ? 12.867 -25.797 -7.457 1 98.25 331 LEU B C 1
ATOM 5838 O O . LEU B 1 331 ? 11.93 -26.031 -8.219 1 98.25 331 LEU B O 1
ATOM 5842 N N . LEU B 1 332 ? 13.625 -26.703 -6.965 1 97.38 332 LEU B N 1
ATOM 5843 C CA . LEU B 1 332 ? 13.203 -28.094 -6.773 1 97.38 332 LEU B CA 1
ATOM 5844 C C . LEU B 1 332 ? 12.805 -28.328 -5.32 1 97.38 332 LEU B C 1
ATOM 5846 O O . LEU B 1 332 ? 13.641 -28.234 -4.418 1 97.38 332 LEU B O 1
ATOM 5850 N N . LYS B 1 333 ? 11.562 -28.703 -5.109 1 95.56 333 LYS B N 1
ATOM 5851 C CA . LYS B 1 333 ? 11.047 -28.766 -3.744 1 95.56 333 LYS B CA 1
ATOM 5852 C C . LYS B 1 333 ? 10.969 -30.219 -3.264 1 95.56 333 LYS B C 1
ATOM 5854 O O . LYS B 1 333 ? 10.312 -31.047 -3.895 1 95.56 333 LYS B O 1
ATOM 5859 N N . TYR B 1 334 ? 11.586 -30.406 -2.162 1 92.88 334 TYR B N 1
ATOM 5860 C CA . TYR B 1 334 ? 11.641 -31.734 -1.581 1 92.88 334 TYR B CA 1
ATOM 5861 C C . TYR B 1 334 ? 11.008 -31.75 -0.195 1 92.88 334 TYR B C 1
ATOM 5863 O O . TYR B 1 334 ? 11.078 -30.766 0.542 1 92.88 334 TYR B O 1
ATOM 5871 N N . ASN B 1 335 ? 10.359 -32.812 0.075 1 90 335 ASN B N 1
ATOM 5872 C CA . ASN B 1 335 ? 9.852 -33.094 1.413 1 90 335 ASN B CA 1
ATOM 5873 C C . ASN B 1 335 ? 9.828 -34.594 1.696 1 90 335 ASN B C 1
ATOM 5875 O O . ASN B 1 335 ? 9.312 -35.375 0.893 1 90 335 ASN B O 1
ATOM 5879 N N . ALA B 1 336 ? 10.336 -35 2.863 1 84.69 336 ALA B N 1
ATOM 5880 C CA . ALA B 1 336 ? 10.453 -36.406 3.195 1 84.69 336 ALA B CA 1
ATOM 5881 C C . ALA B 1 336 ? 9.078 -37.062 3.359 1 84.69 336 ALA B C 1
ATOM 5883 O O . ALA B 1 336 ? 8.914 -38.25 3.125 1 84.69 336 ALA B O 1
ATOM 5884 N N . ARG B 1 337 ? 8.117 -36.344 3.775 1 82.06 337 ARG B N 1
ATOM 5885 C CA . ARG B 1 337 ? 6.781 -36.875 4.027 1 82.06 337 ARG B CA 1
ATOM 5886 C C . ARG B 1 337 ? 5.977 -36.969 2.738 1 82.06 337 ARG B C 1
ATOM 5888 O O . ARG B 1 337 ? 4.805 -37.344 2.756 1 82.06 337 ARG B O 1
ATOM 5895 N N . GLN B 1 338 ? 6.574 -36.375 1.631 1 80.38 338 GLN B N 1
ATOM 5896 C CA . GLN B 1 338 ? 6.012 -36.469 0.285 1 80.38 338 GLN B CA 1
ATOM 5897 C C . GLN B 1 338 ? 4.801 -35.531 0.147 1 80.38 338 GLN B C 1
ATOM 5899 O O . GLN B 1 338 ? 3.844 -35.875 -0.554 1 80.38 338 GLN B O 1
ATOM 5904 N N . THR B 1 339 ? 4.828 -34.562 0.917 1 83.75 339 THR B N 1
ATOM 5905 C CA . THR B 1 339 ? 3.873 -33.5 0.627 1 83.75 339 THR B CA 1
ATOM 5906 C C . THR B 1 339 ? 4.25 -32.75 -0.658 1 83.75 339 THR B C 1
ATOM 5908 O O . THR B 1 339 ? 3.418 -32.062 -1.252 1 83.75 339 THR B O 1
ATOM 5911 N N . TYR B 1 340 ? 5.516 -32.875 -0.949 1 88 340 TYR B N 1
ATOM 5912 C CA . TYR B 1 340 ? 5.992 -32.625 -2.303 1 88 340 TYR B CA 1
ATOM 5913 C C . TYR B 1 340 ? 6.273 -33.938 -3.035 1 88 340 TYR B C 1
ATOM 5915 O O . TYR B 1 340 ? 6.812 -34.875 -2.449 1 88 340 TYR B O 1
ATOM 5923 N N . THR B 1 341 ? 6.035 -33.969 -4.289 1 89.38 341 THR B N 1
ATOM 5924 C CA . THR B 1 341 ? 6.07 -35.219 -5.031 1 89.38 341 THR B CA 1
ATOM 5925 C C . THR B 1 341 ? 7.473 -35.5 -5.582 1 89.38 341 THR B C 1
ATOM 5927 O O . THR B 1 341 ? 7.738 -36.562 -6.129 1 89.38 341 THR B O 1
ATOM 5930 N N . THR B 1 342 ? 8.344 -34.594 -5.434 1 92.19 342 THR B N 1
ATOM 5931 C CA . THR B 1 342 ? 9.68 -34.688 -6.02 1 92.19 342 THR B CA 1
ATOM 5932 C C . THR B 1 342 ? 10.414 -35.906 -5.465 1 92.19 342 THR B C 1
ATOM 5934 O O . THR B 1 342 ? 10.516 -36.094 -4.246 1 92.19 342 THR B O 1
ATOM 5937 N N . SER B 1 343 ? 10.844 -36.75 -6.336 1 91.12 343 SER B N 1
ATOM 5938 C CA . SER B 1 343 ? 11.734 -37.875 -6.016 1 91.12 343 SER B CA 1
ATOM 5939 C C . SER B 1 343 ? 13.133 -37.625 -6.578 1 91.12 343 SER B C 1
ATOM 5941 O O . SER B 1 343 ? 13.359 -36.656 -7.305 1 91.12 343 SER B O 1
ATOM 5943 N N . GLY B 1 344 ? 14.031 -38.562 -6.137 1 91.25 344 GLY B N 1
ATOM 5944 C CA . GLY B 1 344 ? 15.359 -38.438 -6.719 1 91.25 344 GLY B CA 1
ATOM 5945 C C . GLY B 1 344 ? 15.352 -38.531 -8.234 1 91.25 344 GLY B C 1
ATOM 5946 O O . GLY B 1 344 ? 16.094 -37.812 -8.898 1 91.25 344 GLY B O 1
ATOM 5947 N N . PHE B 1 345 ? 14.531 -39.312 -8.75 1 91.62 345 PHE B N 1
ATOM 5948 C CA . PHE B 1 345 ? 14.461 -39.562 -10.188 1 91.62 345 PHE B CA 1
ATOM 5949 C C . PHE B 1 345 ? 13.859 -38.344 -10.891 1 91.62 345 PHE B C 1
ATOM 5951 O O . PHE B 1 345 ? 14.43 -37.844 -11.859 1 91.62 345 PHE B O 1
ATOM 5958 N N . THR B 1 346 ? 12.695 -37.906 -10.461 1 93.88 346 THR B N 1
ATOM 5959 C CA . THR B 1 346 ? 12.008 -36.812 -11.141 1 93.88 346 THR B CA 1
ATOM 5960 C C . THR B 1 346 ? 12.773 -35.5 -10.969 1 93.88 346 THR B C 1
ATOM 5962 O O . THR B 1 346 ? 12.805 -34.688 -11.883 1 93.88 346 THR B O 1
ATOM 5965 N N . GLY B 1 347 ? 13.438 -35.312 -9.828 1 95.81 347 GLY B N 1
ATOM 5966 C CA . GLY B 1 347 ? 14.305 -34.156 -9.617 1 95.81 347 GLY B CA 1
ATOM 5967 C C . GLY B 1 347 ? 15.492 -34.125 -10.555 1 95.81 347 GLY B C 1
ATOM 5968 O O . GLY B 1 347 ? 15.836 -33.062 -11.102 1 95.81 347 GLY B O 1
ATOM 5969 N N . ALA B 1 348 ? 16.109 -35.281 -10.742 1 96.06 348 ALA B N 1
ATOM 5970 C CA . ALA B 1 348 ? 17.25 -35.406 -11.648 1 96.06 348 ALA B CA 1
ATOM 5971 C C . ALA B 1 348 ? 16.844 -35.062 -13.086 1 96.06 348 ALA B C 1
ATOM 5973 O O . ALA B 1 348 ? 17.594 -34.406 -13.805 1 96.06 348 ALA B O 1
ATOM 5974 N N . ALA B 1 349 ? 15.742 -35.562 -13.445 1 94.62 349 ALA B N 1
ATOM 5975 C CA . ALA B 1 349 ? 15.25 -35.312 -14.797 1 94.62 349 ALA B CA 1
ATOM 5976 C C . ALA B 1 349 ? 15.047 -33.844 -15.039 1 94.62 349 ALA B C 1
ATOM 5978 O O . ALA B 1 349 ? 15.523 -33.281 -16.047 1 94.62 349 ALA B O 1
ATOM 5979 N N . PHE B 1 350 ? 14.352 -33.188 -14.141 1 96.81 350 PHE B N 1
ATOM 5980 C CA . PHE B 1 350 ? 14.07 -31.781 -14.32 1 96.81 350 PHE B CA 1
ATOM 5981 C C . PHE B 1 350 ? 15.352 -30.953 -14.25 1 96.81 350 PHE B C 1
ATOM 5983 O O . PHE B 1 350 ? 15.508 -29.969 -14.977 1 96.81 350 PHE B O 1
ATOM 5990 N N . THR B 1 351 ? 16.25 -31.312 -13.398 1 97.81 351 THR B N 1
ATOM 5991 C CA . THR B 1 351 ? 17.547 -30.656 -13.32 1 97.81 351 THR B CA 1
ATOM 5992 C C . THR B 1 351 ? 18.281 -30.719 -14.656 1 97.81 351 THR B C 1
ATOM 5994 O O . THR B 1 351 ? 18.859 -29.734 -15.109 1 97.81 351 THR B O 1
ATOM 5997 N N . ALA B 1 352 ? 18.25 -31.875 -15.258 1 97.56 352 ALA B N 1
ATOM 5998 C CA . ALA B 1 352 ? 18.891 -32.062 -16.562 1 97.56 352 ALA B CA 1
ATOM 5999 C C . ALA B 1 352 ? 18.25 -31.156 -17.609 1 97.56 352 ALA B C 1
ATOM 6001 O O . ALA B 1 352 ? 18.953 -30.578 -18.453 1 97.56 352 ALA B O 1
ATOM 6002 N N . ILE B 1 353 ? 17 -31.094 -17.531 1 97.38 353 ILE B N 1
ATOM 6003 C CA . ILE B 1 353 ? 16.266 -30.234 -18.469 1 97.38 353 ILE B CA 1
ATOM 6004 C C . ILE B 1 353 ? 16.641 -28.781 -18.234 1 97.38 353 ILE B C 1
ATOM 6006 O O . ILE B 1 353 ? 16.875 -28.047 -19.203 1 97.38 353 ILE B O 1
ATOM 6010 N N . CYS B 1 354 ? 16.703 -28.312 -17 1 98.44 354 CYS B N 1
ATOM 6011 C CA . CYS B 1 354 ? 17.109 -26.953 -16.672 1 98.44 354 CYS B CA 1
ATOM 6012 C C . CYS B 1 354 ? 18.516 -26.672 -17.172 1 98.44 354 CYS B C 1
ATOM 6014 O O . CYS B 1 354 ? 18.781 -25.594 -17.719 1 98.44 354 CYS B O 1
ATOM 6016 N N . LYS B 1 355 ? 19.375 -27.625 -17 1 98.06 355 LYS B N 1
ATOM 6017 C CA . LYS B 1 355 ? 20.75 -27.469 -17.484 1 98.06 355 LYS B CA 1
ATOM 6018 C C . LYS B 1 355 ? 20.781 -27.234 -18.984 1 98.06 355 LYS B C 1
ATOM 6020 O O . LYS B 1 355 ? 21.484 -26.344 -19.469 1 98.06 355 LYS B O 1
ATOM 6025 N N . LYS B 1 356 ? 20.062 -28.016 -19.703 1 97.31 356 LYS B N 1
ATOM 6026 C CA . LYS B 1 356 ? 19.969 -27.844 -21.156 1 97.31 356 LYS B CA 1
ATOM 6027 C C . LYS B 1 356 ? 19.469 -26.453 -21.516 1 97.31 356 LYS B C 1
ATOM 6029 O O . LYS B 1 356 ? 19.938 -25.859 -22.484 1 97.31 356 LYS B O 1
ATOM 6034 N N . ALA B 1 357 ? 18.547 -25.938 -20.734 1 97.31 357 ALA B N 1
ATOM 6035 C CA . ALA B 1 357 ? 17.938 -24.625 -20.969 1 97.31 357 ALA B CA 1
ATOM 6036 C C . ALA B 1 357 ? 18.859 -23.5 -20.484 1 97.31 357 ALA B C 1
ATOM 6038 O O . ALA B 1 357 ? 18.562 -22.328 -20.672 1 97.31 357 ALA B O 1
ATOM 6039 N N . GLY B 1 358 ? 19.953 -23.812 -19.828 1 97.94 358 GLY B N 1
ATOM 6040 C CA . GLY B 1 358 ? 20.828 -22.812 -19.234 1 97.94 358 GLY B CA 1
ATOM 6041 C C . GLY B 1 358 ? 20.25 -22.141 -18.016 1 97.94 358 GLY B C 1
ATOM 6042 O O . GLY B 1 358 ? 20.484 -20.953 -17.766 1 97.94 358 GLY B O 1
ATOM 6043 N N . VAL B 1 359 ? 19.406 -22.781 -17.297 1 98.44 359 VAL B N 1
ATOM 6044 C CA . VAL B 1 359 ? 18.688 -22.25 -16.141 1 98.44 359 VAL B CA 1
ATOM 6045 C C . VAL B 1 359 ? 19.25 -22.859 -14.852 1 98.44 359 VAL B C 1
ATOM 6047 O O . VAL B 1 359 ? 19.328 -24.078 -14.719 1 98.44 359 VAL B O 1
ATOM 6050 N N . PRO B 1 360 ? 19.672 -22 -13.891 1 98.5 360 PRO B N 1
ATOM 6051 C CA . PRO B 1 360 ? 20.109 -22.547 -12.602 1 98.5 360 PRO B CA 1
ATOM 6052 C C . PRO B 1 360 ? 18.969 -23.109 -11.773 1 98.5 360 PRO B C 1
ATOM 6054 O O . PRO B 1 360 ? 17.812 -22.672 -11.93 1 98.5 360 PRO B O 1
ATOM 6057 N N . VAL B 1 361 ? 19.328 -24.094 -10.898 1 98.31 361 VAL B N 1
ATOM 6058 C CA . VAL B 1 361 ? 18.344 -24.734 -10.039 1 98.31 361 VAL B CA 1
ATOM 6059 C C . VAL B 1 361 ? 18.766 -24.609 -8.578 1 98.31 361 VAL B C 1
ATOM 6061 O O . VAL B 1 361 ? 19.953 -24.609 -8.266 1 98.31 361 VAL B O 1
ATOM 6064 N N . GLN B 1 362 ? 17.766 -24.359 -7.715 1 98.06 362 GLN B N 1
ATOM 6065 C CA . GLN B 1 362 ? 17.953 -24.344 -6.27 1 98.06 362 GLN B CA 1
ATOM 6066 C C . GLN B 1 362 ? 17.125 -25.438 -5.594 1 98.06 362 GLN B C 1
ATOM 6068 O O . GLN B 1 362 ? 16.031 -25.766 -6.055 1 98.06 362 GLN B O 1
ATOM 6073 N N . VAL B 1 363 ? 17.688 -26.016 -4.559 1 96.75 363 VAL B N 1
ATOM 6074 C CA . VAL B 1 363 ? 16.938 -26.969 -3.746 1 96.75 363 VAL B CA 1
ATOM 6075 C C . VAL B 1 363 ? 16.172 -26.219 -2.652 1 96.75 363 VAL B C 1
ATOM 6077 O O . VAL B 1 363 ? 16.734 -25.375 -1.95 1 96.75 363 VAL B O 1
ATOM 6080 N N . PHE B 1 364 ? 14.93 -26.484 -2.568 1 95.88 364 PHE B N 1
ATOM 6081 C CA . PHE B 1 364 ? 14.102 -25.969 -1.482 1 95.88 364 PHE B CA 1
ATOM 6082 C C . PHE B 1 364 ? 13.711 -27.094 -0.528 1 95.88 364 PHE B C 1
ATOM 6084 O O . PHE B 1 364 ? 13.086 -28.078 -0.938 1 95.88 364 PHE B O 1
ATOM 6091 N N . ALA B 1 365 ? 14.031 -26.906 0.691 1 93.44 365 ALA B N 1
ATOM 6092 C CA . ALA B 1 365 ? 13.633 -27.766 1.796 1 93.44 365 ALA B CA 1
ATOM 6093 C C . ALA B 1 365 ? 13.398 -26.969 3.07 1 93.44 365 ALA B C 1
ATOM 6095 O O . ALA B 1 365 ? 14.117 -26 3.344 1 93.44 365 ALA B O 1
ATOM 6096 N N . ASN B 1 366 ? 12.359 -27.344 3.795 1 91.38 366 ASN B N 1
ATOM 6097 C CA . ASN B 1 366 ? 12.133 -26.703 5.09 1 91.38 366 ASN B CA 1
ATOM 6098 C C . ASN B 1 366 ? 13.141 -27.172 6.129 1 91.38 366 ASN B C 1
ATOM 6100 O O . ASN B 1 366 ? 13.75 -28.234 5.969 1 91.38 366 ASN B O 1
ATOM 6104 N N . ARG B 1 367 ? 13.203 -26.328 7.09 1 91.69 367 ARG B N 1
ATOM 6105 C CA . ARG B 1 367 ? 13.93 -26.844 8.242 1 91.69 367 ARG B CA 1
ATOM 6106 C C . ARG B 1 367 ? 13.328 -28.172 8.719 1 91.69 367 ARG B C 1
ATOM 6108 O O . ARG B 1 367 ? 12.109 -28.344 8.688 1 91.69 367 ARG B O 1
ATOM 6115 N N . ALA B 1 368 ? 14.188 -28.953 9.273 1 89.94 368 ALA B N 1
ATOM 6116 C CA . ALA B 1 368 ? 13.734 -30.266 9.695 1 89.94 368 ALA B CA 1
ATOM 6117 C C . ALA B 1 368 ? 12.688 -30.156 10.797 1 89.94 368 ALA B C 1
ATOM 6119 O O . ALA B 1 368 ? 11.891 -31.078 11 1 89.94 368 ALA B O 1
ATOM 6120 N N . ASP B 1 369 ? 12.734 -29.047 11.516 1 90.75 369 ASP B N 1
ATOM 6121 C CA . ASP B 1 369 ? 11.836 -28.906 12.656 1 90.75 369 ASP B CA 1
ATOM 6122 C C . ASP B 1 369 ? 10.586 -28.125 12.266 1 90.75 369 ASP B C 1
ATOM 6124 O O . ASP B 1 369 ? 9.758 -27.797 13.125 1 90.75 369 ASP B O 1
ATOM 6128 N N . VAL B 1 370 ? 10.445 -27.719 10.992 1 86.12 370 VAL B N 1
ATOM 6129 C CA . VAL B 1 370 ? 9.297 -26.953 10.5 1 86.12 370 VAL B CA 1
ATOM 6130 C C . VAL B 1 370 ? 8.562 -27.781 9.438 1 86.12 370 VAL B C 1
ATOM 6132 O O . VAL B 1 370 ? 9.156 -28.203 8.445 1 86.12 370 VAL B O 1
ATOM 6135 N N . PRO B 1 371 ? 7.301 -27.969 9.781 1 79.38 371 PRO B N 1
ATOM 6136 C CA . PRO B 1 371 ? 6.551 -28.719 8.766 1 79.38 371 PRO B CA 1
ATOM 6137 C C . PRO B 1 371 ? 6.449 -27.953 7.441 1 79.38 371 PRO B C 1
ATOM 6139 O O . PRO B 1 371 ? 6.348 -26.734 7.434 1 79.38 371 PRO B O 1
ATOM 6142 N N . GLY B 1 372 ? 6.594 -28.688 6.383 1 73.06 372 GLY B N 1
ATOM 6143 C CA . GLY B 1 372 ? 6.422 -28.094 5.07 1 73.06 372 GLY B CA 1
ATOM 6144 C C . GLY B 1 372 ? 4.969 -27.984 4.648 1 73.06 372 GLY B C 1
ATOM 6145 O O . GLY B 1 372 ? 4.082 -28.516 5.312 1 73.06 372 GLY B O 1
ATOM 6146 N N . GLY B 1 373 ? 4.711 -27.141 3.609 1 72.25 373 GLY B N 1
ATOM 6147 C CA . GLY B 1 373 ? 3.381 -27.016 3.029 1 72.25 373 GLY B CA 1
ATOM 6148 C C . GLY B 1 373 ? 3.039 -28.156 2.092 1 72.25 373 GLY B C 1
ATOM 6149 O O . GLY B 1 373 ? 3.738 -29.172 2.057 1 72.25 373 GLY B O 1
ATOM 6150 N N . SER B 1 374 ? 1.81 -28.188 1.706 1 76.25 374 SER B N 1
ATOM 6151 C CA . SER B 1 374 ? 1.375 -29.109 0.664 1 76.25 374 SER B CA 1
ATOM 6152 C C . SER B 1 374 ? 1.162 -28.391 -0.662 1 76.25 374 SER B C 1
ATOM 6154 O O . SER B 1 374 ? 0.958 -27.172 -0.686 1 76.25 374 SER B O 1
ATOM 6156 N N . THR B 1 375 ? 1.492 -29.172 -1.656 1 78.56 375 THR B N 1
ATOM 6157 C CA . THR B 1 375 ? 1.316 -28.578 -2.977 1 78.56 375 THR B CA 1
ATOM 6158 C C . THR B 1 375 ? 0.203 -29.281 -3.744 1 78.56 375 THR B C 1
ATOM 6160 O O . THR B 1 375 ? -0.324 -30.297 -3.287 1 78.56 375 THR B O 1
ATOM 6163 N N . LEU B 1 376 ? -0.145 -28.719 -4.816 1 85.62 376 LEU B N 1
ATOM 6164 C CA . LEU B 1 376 ? -1.188 -29.25 -5.688 1 85.62 376 LEU B CA 1
ATOM 6165 C C . LEU B 1 376 ? -0.774 -30.594 -6.27 1 85.62 376 LEU B C 1
ATOM 6167 O O . LEU B 1 376 ? -1.621 -31.453 -6.512 1 85.62 376 LEU B O 1
ATOM 6171 N N . GLY B 1 377 ? 0.537 -30.875 -6.391 1 83.25 377 GLY B N 1
ATOM 6172 C CA . GLY B 1 377 ? 1.007 -32.125 -6.977 1 83.25 377 GLY B CA 1
ATOM 6173 C C . GLY B 1 377 ? 0.598 -33.344 -6.184 1 83.25 377 GLY B C 1
ATOM 6174 O O . GLY B 1 377 ? 0.085 -34.312 -6.75 1 83.25 377 GLY B O 1
ATOM 6175 N N . ASN B 1 378 ? 0.822 -33.25 -4.938 1 84.94 378 ASN B N 1
ATOM 6176 C CA . ASN B 1 378 ? 0.464 -34.375 -4.078 1 84.94 378 ASN B CA 1
ATOM 6177 C C . ASN B 1 378 ? -1.025 -34.719 -4.168 1 84.94 378 ASN B C 1
ATOM 6179 O O . ASN B 1 378 ? -1.403 -35.875 -4.344 1 84.94 378 ASN B O 1
ATOM 6183 N N . LEU B 1 379 ? -1.808 -33.75 -4.172 1 85.56 379 LEU B N 1
ATOM 6184 C CA . LEU B 1 379 ? -3.256 -33.906 -4.234 1 85.56 379 LEU B CA 1
ATOM 6185 C C . LEU B 1 379 ? -3.684 -34.406 -5.605 1 85.56 379 LEU B C 1
ATOM 6187 O O . LEU B 1 379 ? -4.551 -35.281 -5.707 1 85.56 379 LEU B O 1
ATOM 6191 N N . LEU B 1 380 ? -3.082 -33.844 -6.574 1 87.19 380 LEU B N 1
ATOM 6192 C CA . LEU B 1 380 ? -3.365 -34.25 -7.945 1 87.19 380 LEU B CA 1
ATOM 6193 C C . LEU B 1 380 ? -2.967 -35.719 -8.18 1 87.19 380 LEU B C 1
ATOM 6195 O O . LEU B 1 380 ? -3.609 -36.438 -8.953 1 87.19 380 LEU B O 1
ATOM 6199 N N . GLY B 1 381 ? -1.935 -36.188 -7.504 1 86.69 381 GLY B N 1
ATOM 6200 C CA . GLY B 1 381 ? -1.42 -37.562 -7.637 1 86.69 381 GLY B CA 1
ATOM 6201 C C . GLY B 1 381 ? -2.426 -38.625 -7.238 1 86.69 381 GLY B C 1
ATOM 6202 O O . GLY B 1 381 ? -2.328 -39.75 -7.668 1 86.69 381 GLY B O 1
ATOM 6203 N N . HIS B 1 382 ? -3.35 -38.188 -6.453 1 84.62 382 HIS B N 1
ATOM 6204 C CA . HIS B 1 382 ? -4.391 -39.125 -6.043 1 84.62 382 HIS B CA 1
ATOM 6205 C C . HIS B 1 382 ? -5.379 -39.375 -7.176 1 84.62 382 HIS B C 1
ATOM 6207 O O . HIS B 1 382 ? -6.117 -40.375 -7.148 1 84.62 382 HIS B O 1
ATOM 6213 N N . GLN B 1 383 ? -5.371 -38.562 -8.125 1 85.12 383 GLN B N 1
ATOM 6214 C CA . GLN B 1 383 ? -6.344 -38.656 -9.211 1 85.12 383 GLN B CA 1
ATOM 6215 C C . GLN B 1 383 ? -5.691 -39.156 -10.492 1 85.12 383 GLN B C 1
ATOM 6217 O O . GLN B 1 383 ? -6.371 -39.719 -11.352 1 85.12 383 GLN B O 1
ATOM 6222 N N . ILE B 1 384 ? -4.414 -38.875 -10.602 1 89.62 384 ILE B N 1
ATOM 6223 C CA . ILE B 1 384 ? -3.773 -39.219 -11.867 1 89.62 384 ILE B CA 1
ATOM 6224 C C . ILE B 1 384 ? -2.494 -40.031 -11.602 1 89.62 384 ILE B C 1
ATOM 6226 O O . ILE B 1 384 ? -1.804 -39.781 -10.609 1 89.62 384 ILE B O 1
ATOM 6230 N N . LEU B 1 385 ? -2.25 -40.969 -12.516 1 87.62 385 LEU B N 1
ATOM 6231 C CA . LEU B 1 385 ? -1.032 -41.75 -12.477 1 87.62 385 LEU B CA 1
ATOM 6232 C C . LEU B 1 385 ? 0.055 -41.125 -13.344 1 87.62 385 LEU B C 1
ATOM 6234 O O . LEU B 1 385 ? 0.168 -41.469 -14.531 1 87.62 385 LEU B O 1
ATOM 6238 N N . MET B 1 386 ? 0.859 -40.25 -12.875 1 92.88 386 MET B N 1
ATOM 6239 C CA . MET B 1 386 ? 1.994 -39.656 -13.57 1 92.88 386 MET B CA 1
ATOM 6240 C C . MET B 1 386 ? 3.111 -39.312 -12.586 1 92.88 386 MET B C 1
ATOM 6242 O O . MET B 1 386 ? 2.85 -38.844 -11.477 1 92.88 386 MET B O 1
ATOM 6246 N N . PRO B 1 387 ? 4.352 -39.656 -12.945 1 93.94 387 PRO B N 1
ATOM 6247 C CA . PRO B 1 387 ? 5.43 -39.094 -12.133 1 93.94 387 PRO B CA 1
ATOM 6248 C C . PRO B 1 387 ? 5.391 -37.562 -12.102 1 93.94 387 PRO B C 1
ATOM 6250 O O . PRO B 1 387 ? 5.016 -36.938 -13.094 1 93.94 387 PRO B O 1
ATOM 6253 N N . MET B 1 388 ? 5.742 -37.031 -10.93 1 94.88 388 MET B N 1
ATOM 6254 C CA . MET B 1 388 ? 5.645 -35.562 -10.797 1 94.88 388 MET B CA 1
ATOM 6255 C C . MET B 1 388 ? 6.895 -35 -10.133 1 94.88 388 MET B C 1
ATOM 6257 O O . MET B 1 388 ? 7.621 -35.719 -9.445 1 94.88 388 MET B O 1
ATOM 6261 N N . VAL B 1 389 ? 7.145 -33.781 -10.375 1 96.25 389 VAL B N 1
ATOM 6262 C CA . VAL B 1 389 ? 8.172 -33 -9.695 1 96.25 389 VAL B CA 1
ATOM 6263 C C . VAL B 1 389 ? 7.602 -31.672 -9.266 1 96.25 389 VAL B C 1
ATOM 6265 O O . VAL B 1 389 ? 6.938 -30.984 -10.055 1 96.25 389 VAL B O 1
ATOM 6268 N N . ASP B 1 390 ? 7.797 -31.328 -7.98 1 97.19 390 ASP B N 1
ATOM 6269 C CA . ASP B 1 390 ? 7.359 -30.031 -7.453 1 97.19 390 ASP B CA 1
ATOM 6270 C C . ASP B 1 390 ? 8.422 -28.969 -7.684 1 97.19 390 ASP B C 1
ATOM 6272 O O . ASP B 1 390 ? 9.539 -29.078 -7.172 1 97.19 390 ASP B O 1
ATOM 6276 N N . ILE B 1 391 ? 8.039 -27.969 -8.43 1 98 391 ILE B N 1
ATOM 6277 C CA . ILE B 1 391 ? 8.938 -26.875 -8.742 1 98 391 ILE B CA 1
ATOM 6278 C C . ILE B 1 391 ? 8.312 -25.547 -8.305 1 98 391 ILE B C 1
ATOM 6280 O O . ILE B 1 391 ? 7.133 -25.5 -7.945 1 98 391 ILE B O 1
ATOM 6284 N N . GLY B 1 392 ? 9.086 -24.469 -8.328 1 97.81 392 GLY B N 1
ATOM 6285 C CA . GLY B 1 392 ? 8.57 -23.141 -7.988 1 97.81 392 GLY B CA 1
ATOM 6286 C C . GLY B 1 392 ? 9.625 -22.062 -8.062 1 97.81 392 GLY B C 1
ATOM 6287 O O . GLY B 1 392 ? 10.68 -22.25 -8.68 1 97.81 392 GLY B O 1
ATOM 6288 N N . LEU B 1 393 ? 9.234 -20.922 -7.629 1 98.56 393 LEU B N 1
ATOM 6289 C CA . LEU B 1 393 ? 10.109 -19.75 -7.594 1 98.56 393 LEU B CA 1
ATOM 6290 C C . LEU B 1 393 ? 10.148 -19.156 -6.195 1 98.56 393 LEU B C 1
ATOM 6292 O O . LEU B 1 393 ? 9.117 -19.094 -5.512 1 98.56 393 LEU B O 1
ATOM 6296 N N . GLY B 1 394 ? 11.398 -18.703 -5.781 1 98.12 394 GLY B N 1
ATOM 6297 C CA . GLY B 1 394 ? 11.516 -18.062 -4.484 1 98.12 394 GLY B CA 1
ATOM 6298 C C . GLY B 1 394 ? 10.883 -16.688 -4.438 1 98.12 394 GLY B C 1
ATOM 6299 O O . GLY B 1 394 ? 11.086 -15.875 -5.336 1 98.12 394 GLY B O 1
ATOM 6300 N N . GLN B 1 395 ? 10.094 -16.438 -3.365 1 98.44 395 GLN B N 1
ATOM 6301 C CA . GLN B 1 395 ? 9.516 -15.117 -3.166 1 98.44 395 GLN B CA 1
ATOM 6302 C C . GLN B 1 395 ? 9.555 -14.711 -1.695 1 98.44 395 GLN B C 1
ATOM 6304 O O . GLN B 1 395 ? 9.789 -15.555 -0.824 1 98.44 395 GLN B O 1
ATOM 6309 N N . LEU B 1 396 ? 9.43 -13.438 -1.43 1 98.25 396 LEU B N 1
ATOM 6310 C CA . LEU B 1 396 ? 9.289 -12.891 -0.084 1 98.25 396 LEU B CA 1
ATOM 6311 C C . LEU B 1 396 ? 7.844 -12.5 0.2 1 98.25 396 LEU B C 1
ATOM 6313 O O . LEU B 1 396 ? 7.086 -12.195 -0.724 1 98.25 396 LEU B O 1
ATOM 6317 N N . ALA B 1 397 ? 7.465 -12.586 1.46 1 98.12 397 ALA B N 1
ATOM 6318 C CA . ALA B 1 397 ? 6.191 -12.086 1.967 1 98.12 397 ALA B CA 1
ATOM 6319 C C . ALA B 1 397 ? 5.02 -12.82 1.318 1 98.12 397 ALA B C 1
ATOM 6321 O O . ALA B 1 397 ? 3.982 -12.219 1.031 1 98.12 397 ALA B O 1
ATOM 6322 N N . MET B 1 398 ? 5.227 -14.148 1.041 1 97.5 398 MET B N 1
ATOM 6323 C CA . MET B 1 398 ? 4.148 -14.969 0.497 1 97.5 398 MET B CA 1
ATOM 6324 C C . MET B 1 398 ? 2.871 -14.797 1.312 1 97.5 398 MET B C 1
ATOM 6326 O O . MET B 1 398 ? 2.908 -14.805 2.543 1 97.5 398 MET B O 1
ATOM 6330 N N . HIS B 1 399 ? 1.71 -14.617 0.648 1 97.56 399 HIS B N 1
ATOM 6331 C CA . HIS B 1 399 ? 0.368 -14.492 1.206 1 97.56 399 HIS B CA 1
ATOM 6332 C C . HIS B 1 399 ? 0.112 -13.07 1.707 1 97.56 399 HIS B C 1
ATOM 6334 O O . HIS B 1 399 ? -0.884 -12.82 2.389 1 97.56 399 HIS B O 1
ATOM 6340 N N . SER B 1 400 ? 0.977 -12.125 1.444 1 98.25 400 SER B N 1
ATOM 6341 C CA . SER B 1 400 ? 0.728 -10.711 1.688 1 98.25 400 SER B CA 1
ATOM 6342 C C . SER B 1 400 ? -0.148 -10.109 0.595 1 98.25 400 SER B C 1
ATOM 6344 O O . SER B 1 400 ? -0.306 -10.695 -0.477 1 98.25 400 SER B O 1
ATOM 6346 N N . ALA B 1 401 ? -0.743 -8.891 0.926 1 97.88 401 ALA B N 1
ATOM 6347 C CA . ALA B 1 401 ? -1.475 -8.148 -0.093 1 97.88 401 ALA B CA 1
ATOM 6348 C C . ALA B 1 401 ? -0.563 -7.773 -1.259 1 97.88 401 ALA B C 1
ATOM 6350 O O . ALA B 1 401 ? -1.018 -7.66 -2.398 1 97.88 401 ALA B O 1
ATOM 6351 N N . MET B 1 402 ? 0.708 -7.562 -0.986 1 98.12 402 MET B N 1
ATOM 6352 C CA . MET B 1 402 ? 1.782 -7.355 -1.953 1 98.12 402 MET B CA 1
ATOM 6353 C C . MET B 1 402 ? 2.98 -8.242 -1.631 1 98.12 402 MET B C 1
ATOM 6355 O O . MET B 1 402 ? 3.451 -8.266 -0.492 1 98.12 402 MET B O 1
ATOM 6359 N N . GLU B 1 403 ? 3.439 -8.906 -2.6 1 98.69 403 GLU B N 1
ATOM 6360 C CA . GLU B 1 403 ? 4.566 -9.828 -2.469 1 98.69 403 GLU B CA 1
ATOM 6361 C C . GLU B 1 403 ? 5.762 -9.352 -3.291 1 98.69 403 GLU B C 1
ATOM 6363 O O . GLU B 1 403 ? 5.66 -8.383 -4.039 1 98.69 403 GLU B O 1
ATOM 6368 N N . THR B 1 404 ? 6.984 -10.023 -3.066 1 98.69 404 THR B N 1
ATOM 6369 C CA . THR B 1 404 ? 8.195 -9.633 -3.77 1 98.69 404 THR B CA 1
ATOM 6370 C C . THR B 1 404 ? 8.883 -10.852 -4.383 1 98.69 404 THR B C 1
ATOM 6372 O O . THR B 1 404 ? 9 -11.891 -3.74 1 98.69 404 THR B O 1
ATOM 6375 N N . ALA B 1 405 ? 9.281 -10.719 -5.609 1 98.75 405 ALA B N 1
ATOM 6376 C CA . ALA B 1 405 ? 9.961 -11.805 -6.312 1 98.75 405 ALA B CA 1
ATOM 6377 C C . ALA B 1 405 ? 11.016 -11.266 -7.27 1 98.75 405 ALA B C 1
ATOM 6379 O O . ALA B 1 405 ? 11.18 -10.047 -7.395 1 98.75 405 ALA B O 1
ATOM 6380 N N . SER B 1 406 ? 11.812 -12.172 -7.883 1 98.56 406 SER B N 1
ATOM 6381 C CA . SER B 1 406 ? 12.906 -11.82 -8.773 1 98.56 406 SER B CA 1
ATOM 6382 C C . SER B 1 406 ? 12.453 -11.82 -10.234 1 98.56 406 SER B C 1
ATOM 6384 O O . SER B 1 406 ? 11.797 -12.758 -10.68 1 98.56 406 SER B O 1
ATOM 6386 N N . CYS B 1 407 ? 12.883 -10.758 -10.961 1 98.5 407 CYS B N 1
ATOM 6387 C CA . CYS B 1 407 ? 12.609 -10.719 -12.391 1 98.5 407 CYS B CA 1
ATOM 6388 C C . CYS B 1 407 ? 13.336 -11.844 -13.125 1 98.5 407 CYS B C 1
ATOM 6390 O O . CYS B 1 407 ? 12.766 -12.484 -14.008 1 98.5 407 CYS B O 1
ATOM 6392 N N . ALA B 1 408 ? 14.539 -12.148 -12.727 1 98.31 408 ALA B N 1
ATOM 6393 C CA . ALA B 1 408 ? 15.344 -13.172 -13.367 1 98.31 408 ALA B CA 1
ATOM 6394 C C . ALA B 1 408 ? 14.727 -14.555 -13.18 1 98.31 408 ALA B C 1
ATOM 6396 O O . ALA B 1 408 ? 14.727 -15.375 -14.102 1 98.31 408 ALA B O 1
ATOM 6397 N N . ASP B 1 409 ? 14.273 -14.844 -12.023 1 98.81 409 ASP B N 1
ATOM 6398 C CA . ASP B 1 409 ? 13.695 -16.156 -11.734 1 98.81 409 ASP B CA 1
ATOM 6399 C C . ASP B 1 409 ? 12.492 -16.438 -12.625 1 98.81 409 ASP B C 1
ATOM 6401 O O . ASP B 1 409 ? 12.281 -17.562 -13.07 1 98.81 409 ASP B O 1
ATOM 6405 N N . ALA B 1 410 ? 11.641 -15.422 -12.836 1 98.81 410 ALA B N 1
ATOM 6406 C CA . ALA B 1 410 ? 10.492 -15.594 -13.727 1 98.81 410 ALA B CA 1
ATOM 6407 C C . ALA B 1 410 ? 10.945 -16.031 -15.117 1 98.81 410 ALA B C 1
ATOM 6409 O O . ALA B 1 410 ? 10.367 -16.953 -15.703 1 98.81 410 ALA B O 1
ATOM 6410 N N . GLU B 1 411 ? 11.93 -15.391 -15.609 1 98.56 411 GLU B N 1
ATOM 6411 C CA . GLU B 1 411 ? 12.469 -15.734 -16.922 1 98.56 411 GLU B CA 1
ATOM 6412 C C . GLU B 1 411 ? 13.062 -17.141 -16.922 1 98.56 411 GLU B C 1
ATOM 6414 O O . GLU B 1 411 ? 12.867 -17.906 -17.859 1 98.56 411 GLU B O 1
ATOM 6419 N N . TYR B 1 412 ? 13.789 -17.5 -15.891 1 98.69 412 TYR B N 1
ATOM 6420 C CA . TYR B 1 412 ? 14.367 -18.828 -15.758 1 98.69 412 TYR B CA 1
ATOM 6421 C C . TYR B 1 412 ? 13.289 -19.906 -15.828 1 98.69 412 TYR B C 1
ATOM 6423 O O . TYR B 1 412 ? 13.422 -20.875 -16.562 1 98.69 412 TYR B O 1
ATOM 6431 N N . MET B 1 413 ? 12.25 -19.734 -15.055 1 98.75 413 MET B N 1
ATOM 6432 C CA . MET B 1 413 ? 11.164 -20.703 -15.039 1 98.75 413 MET B CA 1
ATOM 6433 C C . MET B 1 413 ? 10.539 -20.844 -16.422 1 98.75 413 MET B C 1
ATOM 6435 O O . MET B 1 413 ? 10.289 -21.953 -16.875 1 98.75 413 MET B O 1
ATOM 6439 N N . ALA B 1 414 ? 10.242 -19.703 -17.047 1 98.62 414 ALA B N 1
ATOM 6440 C CA . ALA B 1 414 ? 9.648 -19.703 -18.375 1 98.62 414 ALA B CA 1
ATOM 6441 C C . ALA B 1 414 ? 10.516 -20.5 -19.359 1 98.62 414 ALA B C 1
ATOM 6443 O O . ALA B 1 414 ? 10.008 -21.359 -20.078 1 98.62 414 ALA B O 1
ATOM 6444 N N . LYS B 1 415 ? 11.812 -20.281 -19.359 1 98.19 415 LYS B N 1
ATOM 6445 C CA . LYS B 1 415 ? 12.75 -20.953 -20.25 1 98.19 415 LYS B CA 1
ATOM 6446 C C . LYS B 1 415 ? 12.836 -22.453 -19.938 1 98.19 415 LYS B C 1
ATOM 6448 O O . LYS B 1 415 ? 12.875 -23.281 -20.844 1 98.19 415 LYS B O 1
ATOM 6453 N N . ALA B 1 416 ? 12.852 -22.766 -18.656 1 98.62 416 ALA B N 1
ATOM 6454 C CA . ALA B 1 416 ? 12.93 -24.172 -18.234 1 98.62 416 ALA B CA 1
ATOM 6455 C C . ALA B 1 416 ? 11.688 -24.938 -18.688 1 98.62 416 ALA B C 1
ATOM 6457 O O . ALA B 1 416 ? 11.797 -26.062 -19.188 1 98.62 416 ALA B O 1
ATOM 6458 N N . VAL B 1 417 ? 10.555 -24.375 -18.516 1 98.62 417 VAL B N 1
ATOM 6459 C CA . VAL B 1 417 ? 9.305 -25.047 -18.859 1 98.62 417 VAL B CA 1
ATOM 6460 C C . VAL B 1 417 ? 9.195 -25.172 -20.375 1 98.62 417 VAL B C 1
ATOM 6462 O O . VAL B 1 417 ? 8.719 -26.188 -20.891 1 98.62 417 VAL B O 1
ATOM 6465 N N . ALA B 1 418 ? 9.609 -24.141 -21.109 1 98.06 418 ALA B N 1
ATOM 6466 C CA . ALA B 1 418 ? 9.641 -24.25 -22.562 1 98.06 418 ALA B CA 1
ATOM 6467 C C . ALA B 1 418 ? 10.508 -25.422 -23 1 98.06 418 ALA B C 1
ATOM 6469 O O . ALA B 1 418 ? 10.102 -26.219 -23.859 1 98.06 418 ALA B O 1
ATOM 6470 N N . GLU B 1 419 ? 11.688 -25.516 -22.438 1 97.69 419 GLU B N 1
ATOM 6471 C CA . GLU B 1 419 ? 12.578 -26.625 -22.781 1 97.69 419 GLU B CA 1
ATOM 6472 C C . GLU B 1 419 ? 11.953 -27.969 -22.406 1 97.69 419 GLU B C 1
ATOM 6474 O O . GLU B 1 419 ? 12.094 -28.953 -23.141 1 97.69 419 GLU B O 1
ATOM 6479 N N . TYR B 1 420 ? 11.32 -28.031 -21.281 1 97.75 420 TYR B N 1
ATOM 6480 C CA . TYR B 1 420 ? 10.625 -29.234 -20.828 1 97.75 420 TYR B CA 1
ATOM 6481 C C . TYR B 1 420 ? 9.625 -29.719 -21.875 1 97.75 420 TYR B C 1
ATOM 6483 O O . TYR B 1 420 ? 9.641 -30.891 -22.25 1 97.75 420 TYR B O 1
ATOM 6491 N N . TYR B 1 421 ? 8.828 -28.844 -22.391 1 97.38 421 TYR B N 1
ATOM 6492 C CA . TYR B 1 421 ? 7.809 -29.234 -23.359 1 97.38 421 TYR B CA 1
ATOM 6493 C C . TYR B 1 421 ? 8.445 -29.656 -24.688 1 97.38 421 TYR B C 1
ATOM 6495 O O . TYR B 1 421 ? 7.781 -30.266 -25.531 1 97.38 421 TYR B O 1
ATOM 6503 N N . ASN B 1 422 ? 9.703 -29.406 -24.844 1 96.19 422 ASN B N 1
ATOM 6504 C CA . ASN B 1 422 ? 10.391 -29.75 -26.094 1 96.19 422 ASN B CA 1
ATOM 6505 C C . ASN B 1 422 ? 11.398 -30.875 -25.875 1 96.19 422 ASN B C 1
ATOM 6507 O O . ASN B 1 422 ? 12.234 -31.141 -26.734 1 96.19 422 ASN B O 1
ATOM 6511 N N . THR B 1 423 ? 11.383 -31.469 -24.703 1 95.88 423 THR B N 1
ATOM 6512 C CA . THR B 1 423 ? 12.312 -32.531 -24.375 1 95.88 423 THR B CA 1
ATOM 6513 C C . THR B 1 423 ? 11.586 -33.875 -24.297 1 95.88 423 THR B C 1
ATOM 6515 O O . THR B 1 423 ? 10.789 -34.125 -23.391 1 95.88 423 THR B O 1
ATOM 6518 N N . PRO B 1 424 ? 11.953 -34.844 -25.219 1 93.75 424 PRO B N 1
ATOM 6519 C CA . PRO B 1 424 ? 11.359 -36.156 -25.109 1 93.75 424 PRO B CA 1
ATOM 6520 C C . PRO B 1 424 ? 11.695 -36.875 -23.797 1 93.75 424 PRO B C 1
ATOM 6522 O O . PRO B 1 424 ? 12.828 -36.75 -23.312 1 93.75 424 PRO B O 1
ATOM 6525 N N . ILE B 1 425 ? 10.727 -37.531 -23.203 1 91.56 425 ILE B N 1
ATOM 6526 C CA . ILE B 1 425 ? 10.867 -38.25 -21.953 1 91.56 425 ILE B CA 1
ATOM 6527 C C . ILE B 1 425 ? 10.406 -39.719 -22.141 1 91.56 425 ILE B C 1
ATOM 6529 O O . ILE B 1 425 ? 9.312 -39.938 -22.656 1 91.56 425 ILE B O 1
ATOM 6533 N N . PHE B 1 426 ? 11.25 -40.656 -21.781 1 91.75 426 PHE B N 1
ATOM 6534 C CA . PHE B 1 426 ? 10.922 -42.062 -21.906 1 91.75 426 PHE B CA 1
ATOM 6535 C C . PHE B 1 426 ? 11.469 -42.844 -20.719 1 91.75 426 PHE B C 1
ATOM 6537 O O . PHE B 1 426 ? 12.609 -42.656 -20.312 1 91.75 426 PHE B O 1
ATOM 6544 N N . GLN B 1 427 ? 10.578 -43.688 -20.156 1 91.75 427 GLN B N 1
ATOM 6545 C CA . GLN B 1 427 ? 10.984 -44.625 -19.094 1 91.75 427 GLN B CA 1
ATOM 6546 C C . GLN B 1 427 ? 10.961 -46.062 -19.578 1 91.75 427 GLN B C 1
ATOM 6548 O O . GLN B 1 427 ? 9.945 -46.75 -19.453 1 91.75 427 GLN B O 1
ATOM 6553 N N . PRO B 1 428 ? 12.141 -46.594 -19.953 1 90.25 428 PRO B N 1
ATOM 6554 C CA . PRO B 1 428 ? 12.141 -47.969 -20.469 1 90.25 428 PRO B CA 1
ATOM 6555 C C . PRO B 1 428 ? 11.812 -49 -19.391 1 90.25 428 PRO B C 1
ATOM 6557 O O . PRO B 1 428 ? 11.18 -50.031 -19.688 1 90.25 428 PRO B O 1
ATOM 6560 N N . LYS B 1 429 ? 12.258 -48.75 -18.219 1 90.94 429 LYS B N 1
ATOM 6561 C CA . LYS B 1 429 ? 11.953 -49.562 -17.047 1 90.94 429 LYS B CA 1
ATOM 6562 C C . LYS B 1 429 ? 11.977 -48.719 -15.766 1 90.94 429 LYS B C 1
ATOM 6564 O O . LYS B 1 429 ? 12.469 -47.594 -15.766 1 90.94 429 LYS B O 1
ATOM 6569 N N . ASP B 1 430 ? 11.398 -49.312 -14.789 1 86.69 430 ASP B N 1
ATOM 6570 C CA . ASP B 1 430 ? 11.414 -48.625 -13.5 1 86.69 430 ASP B CA 1
ATOM 6571 C C . ASP B 1 430 ? 12.844 -48.312 -13.055 1 86.69 430 ASP B C 1
ATOM 6573 O O . ASP B 1 430 ? 13.711 -49.188 -13.125 1 86.69 430 ASP B O 1
ATOM 6577 N N . GLY B 1 431 ? 13.086 -47.062 -12.75 1 83.12 431 GLY B N 1
ATOM 6578 C CA . GLY B 1 431 ? 14.398 -46.625 -12.289 1 83.12 431 GLY B CA 1
ATOM 6579 C C . GLY B 1 431 ? 15.281 -46.094 -13.406 1 83.12 431 GLY B C 1
ATOM 6580 O O . GLY B 1 431 ? 16.406 -45.688 -13.156 1 83.12 431 GLY B O 1
ATOM 6581 N N . GLU B 1 432 ? 14.773 -46.062 -14.594 1 89.62 432 GLU B N 1
ATOM 6582 C CA . GLU B 1 432 ? 15.547 -45.531 -15.711 1 89.62 432 GLU B CA 1
ATOM 6583 C C . GLU B 1 432 ? 14.711 -44.531 -16.531 1 89.62 432 GLU B C 1
ATOM 6585 O O . GLU B 1 432 ? 13.555 -44.812 -16.859 1 89.62 432 GLU B O 1
ATOM 6590 N N . TRP B 1 433 ? 15.328 -43.344 -16.797 1 88.75 433 TRP B N 1
ATOM 6591 C CA . TRP B 1 433 ? 14.734 -42.344 -17.688 1 88.75 433 TRP B CA 1
ATOM 6592 C C . TRP B 1 433 ? 15.68 -42 -18.828 1 88.75 433 TRP B C 1
ATOM 6594 O O . TRP B 1 433 ? 16.891 -41.906 -18.641 1 88.75 433 TRP B O 1
ATOM 6604 N N . LYS B 1 434 ? 15.141 -41.938 -19.969 1 91.5 434 LYS B N 1
ATOM 6605 C CA . LYS B 1 434 ? 15.844 -41.406 -21.125 1 91.5 434 LYS B CA 1
ATOM 6606 C C . LYS B 1 434 ? 15.242 -40.062 -21.578 1 91.5 434 LYS B C 1
ATOM 6608 O O . LYS B 1 434 ? 14.055 -40 -21.891 1 91.5 434 LYS B O 1
ATOM 6613 N N . LEU B 1 435 ? 16.078 -39.062 -21.516 1 92.38 435 LEU B N 1
ATOM 6614 C CA . LEU B 1 435 ? 15.68 -37.719 -21.922 1 92.38 435 LEU B CA 1
ATOM 6615 C C . LEU B 1 435 ? 16.312 -37.344 -23.266 1 92.38 435 LEU B C 1
ATOM 6617 O O . LEU B 1 435 ? 17.5 -37.625 -23.484 1 92.38 435 LEU B O 1
ATOM 6621 N N . GLY B 1 436 ? 15.547 -36.844 -24.156 1 88.12 436 GLY B N 1
ATOM 6622 C CA . GLY B 1 436 ? 16.094 -36.344 -25.406 1 88.12 436 GLY B CA 1
ATOM 6623 C C . GLY B 1 436 ? 16.766 -35 -25.266 1 88.12 436 GLY B C 1
ATOM 6624 O O . GLY B 1 436 ? 16.234 -33.969 -25.703 1 88.12 436 GLY B O 1
ATOM 6625 N N . LEU B 1 437 ? 17.984 -35.062 -24.688 1 85.56 437 LEU B N 1
ATOM 6626 C CA . LEU B 1 437 ? 18.688 -33.844 -24.391 1 85.56 437 LEU B CA 1
ATOM 6627 C C . LEU B 1 437 ? 19.719 -33.531 -25.484 1 85.56 437 LEU B C 1
ATOM 6629 O O . LEU B 1 437 ? 20.234 -34.469 -26.125 1 85.56 437 LEU B O 1
#

Organism: NCBI:txid853

Solvent-accessible surface area (backbone atoms only — not comparable to full-atom values): 43840 Å² total; per-residue (Å²): 113,64,90,53,78,88,50,73,66,57,53,36,52,50,46,59,51,36,57,27,28,44,36,28,31,52,53,51,49,51,55,41,44,76,72,64,34,41,81,47,56,81,88,50,88,80,87,83,48,70,56,34,44,34,29,34,60,40,93,55,24,14,37,40,35,38,36,39,28,62,46,69,74,50,20,39,39,34,39,37,27,31,38,37,53,50,41,36,32,53,77,39,63,72,45,94,51,94,59,36,14,28,38,42,52,46,80,36,46,73,49,41,61,63,47,56,35,41,45,57,18,24,52,21,30,35,38,32,28,63,52,98,87,43,80,41,82,43,72,40,58,66,94,55,30,30,28,34,21,61,46,79,26,41,91,84,36,81,48,56,51,58,37,39,61,67,44,63,89,43,63,59,44,40,41,29,36,49,54,86,53,56,58,54,53,54,52,18,56,71,59,72,50,58,54,84,37,51,74,48,70,55,40,28,51,26,71,64,69,60,51,41,62,22,17,75,79,47,53,28,31,35,24,41,47,47,59,22,42,50,43,34,49,26,46,50,54,4,54,59,45,37,75,68,79,54,38,23,38,28,40,40,42,35,32,22,19,46,58,61,72,69,12,82,40,71,42,9,44,57,25,53,56,67,51,51,52,51,50,52,53,41,52,75,70,66,56,50,71,69,53,49,53,53,13,27,61,20,26,47,30,40,24,34,46,57,46,69,25,47,42,92,70,47,53,82,74,39,20,84,90,35,67,33,51,64,60,50,25,28,29,42,33,49,39,94,87,44,36,25,47,28,39,76,65,43,45,50,52,52,50,53,39,19,53,75,54,72,29,53,72,36,55,39,45,60,32,93,89,44,86,71,73,75,47,61,44,38,46,29,49,76,66,42,74,51,49,36,26,26,28,28,42,36,27,41,15,54,46,30,53,28,24,39,37,28,52,57,24,51,50,31,40,21,45,30,37,21,42,47,53,62,37,52,61,40,48,91,45,92,94,44,77,48,67,61,120,112,66,90,53,78,87,52,72,65,58,51,35,51,50,46,59,52,35,58,29,28,44,36,28,30,51,52,51,50,51,54,41,45,75,72,63,33,41,80,46,57,80,87,52,90,80,86,82,48,69,55,34,44,34,28,35,60,40,94,54,25,13,38,40,36,39,35,40,27,60,47,70,74,50,21,39,41,33,38,38,27,31,38,37,52,50,42,36,32,54,78,36,63,72,45,94,51,94,58,35,13,28,38,42,52,46,79,36,45,72,50,40,60,63,48,55,34,41,46,56,18,23,52,21,31,36,37,33,27,62,51,97,88,43,79,41,83,41,72,43,57,65,94,55,33,31,28,36,21,61,46,78,27,43,91,84,35,81,49,55,53,58,38,40,61,67,44,62,90,43,63,59,42,40,40,28,38,49,56,87,52,52,58,55,52,54,53,18,56,70,60,72,48,58,53,86,36,53,76,49,70,56,40,28,51,27,70,65,71,61,53,41,61,23,18,76,78,47,54,28,30,37,25,41,47,49,59,22,43,52,42,35,49,25,46,49,54,5,55,60,45,36,76,68,78,55,40,24,38,26,40,38,42,35,32,23,19,45,59,62,73,70,10,82,41,71,42,10,44,58,25,54,56,67,50,51,51,51,51,53,54,41,52,74,71,68,57,50,70,69,52,49,53,52,14,27,61,20,24,48,30,40,25,35,44,58,46,69,24,48,43,92,70,46,53,84,75,40,20,84,90,36,67,33,52,65,59,49,26,27,28,42,32,47,40,94,86,44,36,26,48,29,40,77,64,44,45,50,52,51,49,52,40,20,53,76,53,70,29,52,72,35,56,39,45,61,32,92,89,42,86,71,75,75,47,62,43,40,46,29,48,77,65,41,73,51,49,36,26,27,29,29,42,35,26,42,16,56,45,28,52,27,23,38,38,28,53,56,24,52,50,31,41,20,47,28,38,20,41,48,54,62,37,52,60,39,49,90,44,93,95,41,77,48,68,60,122

Sequence (874 aa):
MKNAAFSIEELFRFLDAGVSAFHSTAAASAILEAEGYVNCPESAAWELAPGGKYYTTRNGSAVLAWRMPRGELTGWHAAASHSDSPTWRIKQFDTEDKVFAKAEVEGYGGMIMPSWLDRPLTVAGRLLVRTESGIESRLVCPDRALACIPNLCIHFNRDLNSGMKYNPQVDLQPIFGGRGGNLKEVLAAEAGVKAEDILDADLVLATREKAVRMGLNGEYFMSGRIDDLECAYTTLWGFLQGRGEEEGRGDIWVMFDNEEVGSSSRQGAQGTLMADVLARIEESMGISREQSIRARTNSLLLSADNGHATHPNHPEKSDPANPVVMGGGVLLKYNARQTYTTSGFTGAAFTAICKKAGVPVQVFANRADVPGGSTLGNLLGHQILMPMVDIGLGQLAMHSAMETASCADAEYMAKAVAEYYNTPIFQPKDGEWKLGLMKNAAFSIEELFRFLDAGVSAFHSTAAASAILEAEGYVNCPESAAWELAPGGKYYTTRNGSAVLAWRMPRGELTGWHAAASHSDSPTWRIKQFDTEDKVFAKAEVEGYGGMIMPSWLDRPLTVAGRLLVRTESGIESRLVCPDRALACIPNLCIHFNRDLNSGMKYNPQVDLQPIFGGRGGNLKEVLAAEAGVKAEDILDADLVLATREKAVRMGLNGEYFMSGRIDDLECAYTTLWGFLQGRGEEEGRGDIWVMFDNEEVGSSSRQGAQGTLMADVLARIEESMGISREQSIRARTNSLLLSADNGHATHPNHPEKSDPANPVVMGGGVLLKYNARQTYTTSGFTGAAFTAICKKAGVPVQVFANRADVPGGSTLGNLLGHQILMPMVDIGLGQLAMHSAMETASCADAEYMAKAVAEYYNTPIFQPKDGEWKLGL

Nearest PDB structures (foldseek):
  4dyo-assembly1_A  TM=9.550E-01  e=1.261E-50  Homo sapiens
  3vat-assembly1_A  TM=9.668E-01  e=7.885E-50  Bos taurus
  7dde-assembly1_C  TM=9.691E-01  e=1.810E-48  Schizosaccharomyces pombe 972h-
  5jh9-assembly1_D  TM=9.428E-01  e=1.154E-41  Saccharomyces cerevisiae S288C
  5jh9-assembly1_B  TM=9.447E-01  e=1.964E-41  Saccharomyces cerevisiae S288C